Protein 3CB2 (pdb70)

B-factor: mean 25.44, std 9.06, range [2.0, 59.64]

Solvent-accessible surface area: 32955 Å² total; per-residue (Å²): 58,18,10,0,0,1,1,0,0,4,60,27,0,0,45,3,0,22,46,4,0,67,52,0,2,59,39,1,11,9,36,51,100,0,110,45,40,97,203,39,65,104,78,72,19,32,25,59,0,3,2,51,97,24,160,105,132,39,34,13,0,20,1,0,0,0,3,1,69,55,119,5,2,94,67,3,65,129,24,101,40,35,81,0,4,26,108,118,0,34,43,56,13,57,107,54,66,12,7,68,78,8,0,2,19,0,13,33,24,0,96,112,17,44,144,74,0,2,98,11,0,31,77,12,8,118,60,16,130,50,16,12,0,0,6,2,0,0,21,0,15,15,4,14,4,0,0,0,0,0,15,2,1,42,66,2,71,97,103,36,95,136,72,20,8,4,0,3,0,7,6,15,26,54,114,68,193,43,141,27,76,17,19,14,0,0,2,0,0,0,0,26,2,0,18,96,26,10,59,0,0,0,0,0,2,24,6,7,0,38,37,8,1,43,100,76,62,151,51,151,136,21,52,118,82,75,8,12,77,12,1,9,39,0,1,3,18,2,2,9,1,1,3,40,67,54,42,46,33,15,4,0,32,8,3,15,16,37,4,4,47,4,53,76,0,6,0,1,7,0,0,25,9,79,18,114,141,162,210,90,54,72,5,60,31,2,0,85,89,0,24,68,116,81,6,13,1,9,49,45,68,87,114,118,119,40,2,22,2,1,2,5,2,5,0,66,6,96,12,78,47,71,93,0,17,54,5,0,43,56,5,56,90,59,86,96,14,78,39,15,68,26,12,40,38,30,13,25,1,4,25,11,132,59,30,125,129,141,18,15,1,2,0,1,0,0,27,0,12,0,0,29,18,0,68,67,5,5,62,56,7,58,57,18,57,88,168,132,14,72,6,116,96,0,129,152,39,136,80,1,54,140,70,30,82,24,0,74,62,0,56,58,30,0,60,74,6,1,57,4,0,67,19,0,23,132,94,85,10,8,98,99,101,17,2,0,0,0,0,1,3,98,33,0,0,61,2,0,38,36,2,0,21,50,0,2,59,30,1,2,5,19,52,101,0,86,29,55,106,134,2,84,155,58,101,25,68,29,56,11,3,0,111,55,46,88,104,49,51,36,32,3,18,1,0,0,1,7,8,43,68,70,8,1,91,72,6,77,128,25,106,51,29,67,1,4,34,111,61,0,32,47,59,10,104,107,56,7,70,78,11,0,1,24,0,11,24,23,0,89,90,19,48,78,71,4,3,64,14,0,43,102,24,10,94,50,16,150,48,8,6,0,0,3,2,0,0,20,0,12,25,7,17,5,0,0,3,0,0,18,1,0,41,77,3,75,63,104,37,100,148,58,33,8,3,0,0,0,6,6,12,22,114,76,53,27,79,121,40,73,24,3,9,0,0,1,0,0,0,0,24,4,0,19,98,25,8,52,2,0,0,1,1,2,15,57,0,0,38,71,0,0,61,86,38,61,151,43,86,146,24,55,101,69,68,5,10,84,15,2,6,37,1,0,3,20,1,1,10,4,11,3,29,56,38,46,22,39,8,14,4,47,8,3,17,17,34,3,3,45,5,53,81,0,5,0,0,8,0,0,36,6,85,8,105,151,53,63,2,43,26,2,0,100,86,0,14,50,113,106,2,17,3,9,48,90,154,83,46,2,16,1,1,4,2,3,4,0,24,12,98,31,81,70,64,68,0,20,37,4,1,44,109,16,38,115,164,139,7,85,26,15,67,20,12,42,21,32,7,29,4,5,47,14,75,67,13,109,57,55,186,141,30,26,1,2,1,1,0,0,25,0,14,0,0,30,18,0,45,57,5,4,128,39,3,29,138,27,55,159,123,60,23,97,7,123,126,0,95,84,41,114,69,0,80,77,68,32,83,26,0,68,65,0,51,56,33,0,61,103,6,8,48,3,0,64,19,0,16,131,93,89,9,8,89,118

Secondary structure (DSSP, 8-state):
---EEEEEEHHHHHHHHHHHHHHHHHHTTB-TTSPBPTTPPTTSS-GGGTEEE-TTS-EEE-EEEEESSSHHHHHHHHSTTTTTS-GGGEEE--TT---TT-HHHHHHHHHHHHHHHHHHHHHHHHT-SS--EEEEEEESSSSIIIIIHHHHHHHHHHHSTTSEEEEEEEEP-TTS--S-TTHHHHHHHHHHHHHHS-SEEEEEEHHHHHHHHHHTS--SS--HHHHHHHHHHHHHHHTTTTSSSS-TT-SHHHHHHHH-SSTT--EEEEEEE-----SPPPHHHHHHHTTSGGGBSS---------EEEEEEEEESS--HHHHHHHHHHHHHTT-S-B-TTS---EEEEEEPPP----EEEEEEEEGGGHHHHHHHHHHHHHHHHTT-S-HHHHTSGGGSS--HHHHHHHHHHHHHHHHHHHTTSGGGS--/-EEEEEEEHHHHHHHHHHHHHHHHHHTTB-TTSBBPGGGSS-S---TTTEEESSSSBEEE-EEEEESSSHHHHHHHTSTTTTTS-GGGEEE-----TT-HHHHHHHHHHTHHHHHHHHHHHHHT-SSEEEEEEEEESSSSHHHHHHHHHHHHHHHHSTTSEEEEEEEEPPHHHHHHSTTHHHHHHHHHHHHHHS-SEEEEEEHHHHHHHHHHTS--SS--HHHHHHHHHHHHHHHTHHHHSTT-GGGSHHHHHHHH-SSTT--EEEEEEE------HHHHHHHHHSGGGBSS------EEEEEEEEES---GGGHHHHHHHHHH----B-TTS---EEEEEE---TT----EEEEEEEEGGGHHHHHHHHHHHHHHHTTTTT-HHHHTSGGGSS--HHHHHHHHHHHHHHHHHHHTTSGGGS--

Nearest PDB structures (foldseek):
  3cb2-assembly1_B  TM=1.002E+00  e=2.009E-91  unclassified
  9g3z-assembly1_d  TM=9.622E-01  e=2.573E-68  Sus scrofa
  5ov7-assembly1_B  TM=9.420E-01  e=1.314E-43  Bos taurus
  8riv-assembly1_D  TM=9.265E-01  e=3.020E-43  Bos taurus
  7dp8-assembly1_B  TM=9.419E-01  e=7.944E-42  Sus scrofa

Structure (mmCIF, N/CA/C/O backbone):
data_3CB2
#
_entry.id   3CB2
#
_cell.length_a   51.744
_cell.length_b   108.755
_cell.length_c   83.347
_cell.angle_alpha   90.00
_cell.angle_beta   96.33
_cell.angle_gamma   90.00
#
_symmetry.space_group_name_H-M   'P 1 21 1'
#
loop_
_entity.id
_entity.type
_entity.pdbx_description
1 polymer 'tubulin gamma-1 chain'
2 non-polymer "GUANOSINE-5'-DIPHOSPHATE"
3 water water
#
loop_
_atom_site.group_PDB
_atom_site.id
_atom_site.type_symbol
_atom_site.label_atom_id
_atom_site.label_alt_id
_atom_site.label_comp_id
_atom_site.label_asym_id
_atom_site.label_entity_id
_atom_site.label_seq_id
_atom_site.pdbx_PDB_ins_code
_atom_site.Cartn_x
_atom_site.Cartn_y
_atom_site.Cartn_z
_atom_site.occupancy
_atom_site.B_iso_or_equiv
_atom_site.auth_seq_id
_atom_site.auth_comp_id
_atom_site.auth_asym_id
_atom_site.auth_atom_id
_atom_site.pdbx_PDB_model_num
ATOM 1 N N . PRO A 1 2 ? 8.934 37.854 -10.661 1.00 22.01 2 PRO A N 1
ATOM 2 C CA . PRO A 1 2 ? 8.663 36.982 -9.513 1.00 22.00 2 PRO A CA 1
ATOM 3 C C . PRO A 1 2 ? 9.226 35.578 -9.703 1.00 21.84 2 PRO A C 1
ATOM 4 O O . PRO A 1 2 ? 9.131 35.007 -10.800 1.00 22.47 2 PRO A O 1
ATOM 6 N N . ARG A 1 3 ? 9.829 35.050 -8.642 1.00 21.21 3 ARG A N 1
ATOM 7 C CA . ARG A 1 3 ? 10.314 33.672 -8.592 1.00 20.79 3 ARG A CA 1
ATOM 8 C C . ARG A 1 3 ? 10.423 33.260 -7.125 1.00 20.59 3 ARG A C 1
ATOM 9 O O . ARG A 1 3 ? 11.524 33.082 -6.583 1.00 20.58 3 ARG A O 1
ATOM 17 N N . GLU A 1 4 ? 9.258 33.134 -6.489 1.00 19.72 4 GLU A N 1
ATOM 18 C CA . GLU A 1 4 ? 9.152 32.881 -5.052 1.00 19.14 4 GLU A CA 1
ATOM 19 C C . GLU A 1 4 ? 9.670 31.505 -4.675 1.00 18.42 4 GLU A C 1
ATOM 20 O O . GLU A 1 4 ? 9.567 30.558 -5.445 1.00 17.91 4 GLU A O 1
ATOM 26 N N . ILE A 1 5 ? 10.229 31.424 -3.476 1.00 17.75 5 ILE A N 1
ATOM 27 C CA . ILE A 1 5 ? 10.618 30.169 -2.875 1.00 17.28 5 ILE A CA 1
ATOM 28 C C . ILE A 1 5 ? 9.906 30.109 -1.534 1.00 16.89 5 ILE A C 1
ATOM 29 O O . ILE A 1 5 ? 9.894 31.090 -0.789 1.00 16.83 5 ILE A O 1
ATOM 34 N N . ILE A 1 6 ? 9.291 28.965 -1.251 1.00 16.21 6 ILE A N 1
ATOM 35 C CA . ILE A 1 6 ? 8.633 28.726 0.026 1.00 15.74 6 ILE A CA 1
ATOM 36 C C . ILE A 1 6 ? 9.463 27.743 0.848 1.00 15.80 6 ILE A C 1
ATOM 37 O O . ILE A 1 6 ? 9.830 26.668 0.362 1.00 15.00 6 ILE A O 1
ATOM 42 N N . THR A 1 7 ? 9.750 28.122 2.093 1.00 15.97 7 THR A N 1
ATOM 43 C CA . THR A 1 7 ? 10.549 27.294 2.997 1.00 16.27 7 THR A CA 1
ATOM 44 C C . THR A 1 7 ? 9.673 26.579 4.037 1.00 16.24 7 THR A C 1
ATOM 45 O O . THR A 1 7 ? 8.827 27.185 4.670 1.00 16.62 7 THR A O 1
ATOM 49 N N . LEU A 1 8 ? 9.877 25.280 4.187 1.00 16.41 8 LEU A N 1
ATOM 50 C CA . LEU A 1 8 ? 9.111 24.476 5.120 1.00 16.90 8 LEU A CA 1
ATOM 51 C C . LEU A 1 8 ? 10.078 23.965 6.176 1.00 16.67 8 LEU A C 1
ATOM 52 O O . LEU A 1 8 ? 11.084 23.350 5.845 1.00 16.91 8 LEU A O 1
ATOM 57 N N . GLN A 1 9 ? 9.774 24.247 7.438 1.00 16.48 9 GLN A N 1
ATOM 58 C CA . GLN A 1 9 ? 10.634 23.898 8.568 1.00 16.66 9 GLN A CA 1
ATOM 59 C C . GLN A 1 9 ? 9.929 22.864 9.417 1.00 16.63 9 GLN A C 1
ATOM 60 O O . GLN A 1 9 ? 8.840 23.134 9.919 1.00 16.84 9 GLN A O 1
ATOM 66 N N . LEU A 1 10 ? 10.520 21.682 9.570 1.00 16.95 10 LEU A N 1
ATOM 67 C CA . LEU A 1 10 ? 9.854 20.607 10.316 1.00 17.31 10 LEU A CA 1
ATOM 68 C C . LEU A 1 10 ? 10.700 20.025 11.435 1.00 17.07 10 LEU A C 1
ATOM 69 O O . LEU A 1 10 ? 11.895 19.799 11.266 1.00 16.98 10 LEU A O 1
ATOM 74 N N . GLY A 1 11 ? 10.050 19.755 12.563 1.00 16.92 11 GLY A N 1
ATOM 75 C CA . GLY A 1 11 ? 10.689 19.131 13.713 1.00 16.80 11 GLY A CA 1
ATOM 76 C C . GLY A 1 11 ? 11.596 20.092 14.446 1.00 16.73 11 GLY A C 1
ATOM 77 O O . GLY A 1 11 ? 11.668 21.274 14.097 1.00 16.68 11 GLY A O 1
ATOM 78 N N . GLN A 1 12 ? 12.295 19.576 15.456 1.00 16.67 12 GLN A N 1
ATOM 79 C CA . GLN A 1 12 ? 13.240 20.376 16.236 1.00 17.15 12 GLN A CA 1
ATOM 80 C C . GLN A 1 12 ? 14.360 20.929 15.361 1.00 16.22 12 GLN A C 1
ATOM 81 O O . GLN A 1 12 ? 14.572 22.141 15.317 1.00 16.45 12 GLN A O 1
ATOM 87 N N . CYS A 1 13 ? 15.077 20.046 14.670 1.00 15.37 13 CYS A N 1
ATOM 88 C CA . CYS A 1 13 ? 16.216 20.488 13.879 1.00 14.85 13 CYS A CA 1
ATOM 89 C C . CYS A 1 13 ? 15.802 21.491 12.797 1.00 14.54 13 CYS A C 1
ATOM 90 O O . CYS A 1 13 ? 16.324 22.609 12.761 1.00 14.28 13 CYS A O 1
ATOM 93 N N . GLY A 1 14 ? 14.861 21.092 11.937 1.00 14.16 14 GLY A N 1
ATOM 94 C CA . GLY A 1 14 ? 14.370 21.948 10.852 1.00 13.94 14 GLY A CA 1
ATOM 95 C C . GLY A 1 14 ? 13.947 23.339 11.296 1.00 14.09 14 GLY A C 1
ATOM 96 O O . GLY A 1 14 ? 14.327 24.340 10.683 1.00 13.85 14 GLY A O 1
ATOM 97 N N . ASN A 1 15 ? 13.164 23.401 12.371 1.00 13.89 15 ASN A N 1
ATOM 98 C CA . ASN A 1 15 ? 12.770 24.669 12.948 1.00 13.84 15 ASN A CA 1
ATOM 99 C C . ASN A 1 15 ? 13.936 25.440 13.578 1.00 14.27 15 ASN A C 1
ATOM 100 O O . ASN A 1 15 ? 14.008 26.665 13.445 1.00 14.44 15 ASN A O 1
ATOM 105 N N . GLN A 1 16 ? 14.852 24.738 14.245 1.00 14.29 16 GLN A N 1
ATOM 106 C CA . GLN A 1 16 ? 16.014 25.415 14.823 1.00 14.68 16 GLN A CA 1
ATOM 107 C C . GLN A 1 16 ? 16.948 26.008 13.765 1.00 14.27 16 GLN A C 1
ATOM 108 O O . GLN A 1 16 ? 17.334 27.181 13.867 1.00 14.51 16 GLN A O 1
ATOM 114 N N . ILE A 1 17 ? 17.283 25.226 12.738 1.00 13.71 17 ILE A N 1
ATOM 115 C CA . ILE A 1 17 ? 18.134 25.734 11.651 1.00 13.30 17 ILE A CA 1
ATOM 116 C C . ILE A 1 17 ? 17.383 26.741 10.764 1.00 13.26 17 ILE A C 1
ATOM 117 O O . ILE A 1 17 ? 17.946 27.760 10.358 1.00 13.44 17 ILE A O 1
ATOM 122 N N . GLY A 1 18 ? 16.109 26.463 10.502 1.00 13.17 18 GLY A N 1
ATOM 123 C CA . GLY A 1 18 ? 15.227 27.410 9.823 1.00 13.18 18 GLY A CA 1
ATOM 124 C C . GLY A 1 18 ? 15.191 28.773 10.494 1.00 13.07 18 GLY A C 1
ATOM 125 O O . GLY A 1 18 ? 15.320 29.786 9.831 1.00 13.29 18 GLY A O 1
ATOM 126 N N . PHE A 1 19 ? 15.015 28.798 11.812 1.00 13.40 19 PHE A N 1
ATOM 127 C CA . PHE A 1 19 ? 14.954 30.049 12.559 1.00 13.82 19 PHE A CA 1
ATOM 128 C C . PHE A 1 19 ? 16.254 30.865 12.423 1.00 13.71 19 PHE A C 1
ATOM 129 O O . PHE A 1 19 ? 16.215 32.082 12.220 1.00 12.88 19 PHE A O 1
ATOM 137 N N . GLU A 1 20 ? 17.393 30.176 12.511 1.00 13.78 20 GLU A N 1
ATOM 138 C CA . GLU A 1 20 ? 18.705 30.797 12.389 1.00 14.21 20 GLU A CA 1
ATOM 139 C C . GLU A 1 20 ? 18.923 31.367 10.993 1.00 14.06 20 GLU A C 1
ATOM 140 O O . GLU A 1 20 ? 19.530 32.428 10.830 1.00 13.95 20 GLU A O 1
ATOM 146 N N . PHE A 1 21 ? 18.422 30.642 9.996 1.00 14.29 21 PHE A N 1
ATOM 147 C CA . PHE A 1 21 ? 18.482 31.047 8.599 1.00 14.23 21 PHE A CA 1
ATOM 148 C C . PHE A 1 21 ? 17.754 32.377 8.379 1.00 14.53 21 PHE A C 1
ATOM 149 O O . PHE A 1 21 ? 18.288 33.280 7.724 1.00 14.74 21 PHE A O 1
ATOM 157 N N . TRP A 1 22 ? 16.554 32.505 8.943 1.00 14.29 22 TRP A N 1
ATOM 158 C CA . TRP A 1 22 ? 15.777 33.743 8.792 1.00 14.45 22 TRP A CA 1
ATOM 159 C C . TRP A 1 22 ? 16.360 34.927 9.555 1.00 15.10 22 TRP A C 1
ATOM 160 O O . TRP A 1 22 ? 16.300 36.050 9.066 1.00 15.21 22 TRP A O 1
ATOM 171 N N . LYS A 1 23 ? 16.913 34.676 10.742 1.00 16.19 23 LYS A N 1
ATOM 172 C CA . LYS A 1 23 ? 17.654 35.696 11.499 1.00 17.69 23 LYS A CA 1
ATOM 173 C C . LYS A 1 23 ? 18.771 36.309 10.664 1.00 18.07 23 LYS A C 1
ATOM 174 O O . LYS A 1 23 ? 18.967 37.525 10.654 1.00 18.04 23 LYS A O 1
ATOM 180 N N . GLN A 1 24 ? 19.507 35.433 9.982 1.00 18.70 24 GLN A N 1
ATOM 181 C CA . GLN A 1 24 ? 20.616 35.807 9.115 1.00 19.22 24 GLN A CA 1
ATOM 182 C C . GLN A 1 24 ? 20.156 36.578 7.879 1.00 18.89 24 GLN A C 1
ATOM 183 O O . GLN A 1 24 ? 20.759 37.587 7.516 1.00 19.17 24 GLN A O 1
ATOM 189 N N . LEU A 1 25 ? 19.104 36.093 7.224 1.00 18.54 25 LEU A N 1
ATOM 190 C CA . LEU A 1 25 ? 18.527 36.805 6.089 1.00 18.41 25 LEU A CA 1
ATOM 191 C C . LEU A 1 25 ? 18.012 38.193 6.467 1.00 18.44 25 LEU A C 1
ATOM 192 O O . LEU A 1 25 ? 18.235 39.149 5.727 1.00 18.23 25 LEU A O 1
ATOM 197 N N . CYS A 1 26 ? 17.320 38.297 7.603 1.00 18.38 26 CYS A N 1
ATOM 198 C CA . CYS A 1 26 ? 16.868 39.600 8.108 1.00 19.06 26 CYS A CA 1
ATOM 199 C C . CYS A 1 26 ? 18.026 40.571 8.309 1.00 19.14 26 CYS A C 1
ATOM 200 O O . CYS A 1 26 ? 17.937 41.717 7.901 1.00 19.17 26 CYS A O 1
ATOM 203 N N . ALA A 1 27 ? 19.110 40.098 8.923 1.00 19.51 27 ALA A N 1
ATOM 204 C CA . ALA A 1 27 ? 20.300 40.918 9.165 1.00 20.19 27 ALA A CA 1
ATOM 205 C C . ALA A 1 27 ? 20.931 41.426 7.866 1.00 20.79 27 ALA A C 1
ATOM 206 O O . ALA A 1 27 ? 21.255 42.604 7.755 1.00 21.24 27 ALA A O 1
ATOM 208 N N . GLU A 1 28 ? 21.078 40.537 6.886 1.00 21.39 28 GLU A N 1
ATOM 209 C CA . GLU A 1 28 ? 21.693 40.869 5.597 1.00 21.81 28 GLU A CA 1
ATOM 210 C C . GLU A 1 28 ? 20.856 41.812 4.741 1.00 21.82 28 GLU A C 1
ATOM 211 O O . GLU A 1 28 ? 21.393 42.642 4.001 1.00 22.02 28 GLU A O 1
ATOM 217 N N . HIS A 1 29 ? 19.542 41.675 4.838 1.00 21.78 29 HIS A N 1
ATOM 218 C CA . HIS A 1 29 ? 18.637 42.478 4.024 1.00 21.62 29 HIS A CA 1
ATOM 219 C C . HIS A 1 29 ? 18.132 43.731 4.753 1.00 21.51 29 HIS A C 1
ATOM 220 O O . HIS A 1 29 ? 17.280 44.445 4.238 1.00 21.37 29 HIS A O 1
ATOM 227 N N . GLY A 1 30 ? 18.671 43.985 5.945 1.00 21.60 30 GLY A N 1
ATOM 228 C CA . GLY A 1 30 ? 18.318 45.162 6.747 1.00 22.07 30 GLY A CA 1
ATOM 229 C C . GLY A 1 30 ? 16.886 45.139 7.249 1.00 22.31 30 GLY A C 1
ATOM 230 O O . GLY A 1 30 ? 16.200 46.161 7.248 1.00 22.25 30 GLY A O 1
ATOM 231 N N . ILE A 1 31 ? 16.431 43.966 7.669 1.00 22.36 31 ILE A N 1
ATOM 232 C CA . ILE A 1 31 ? 15.072 43.811 8.171 1.00 22.80 31 ILE A CA 1
ATOM 233 C C . ILE A 1 31 ? 15.120 43.574 9.674 1.00 23.13 31 ILE A C 1
ATOM 234 O O . ILE A 1 31 ? 15.881 42.739 10.151 1.00 23.23 31 ILE A O 1
ATOM 239 N N . SER A 1 32 ? 14.325 44.333 10.423 1.00 23.79 32 SER A N 1
ATOM 240 C CA . SER A 1 32 ? 14.289 44.196 11.880 1.00 24.51 32 SER A CA 1
ATOM 241 C C . SER A 1 32 ? 13.679 42.844 12.297 1.00 25.09 32 SER A C 1
ATOM 242 O O . SER A 1 32 ? 13.038 42.178 11.475 1.00 24.61 32 SER A O 1
ATOM 245 N N . PRO A 1 33 ? 13.881 42.435 13.570 1.00 25.84 33 PRO A N 1
ATOM 246 C CA . PRO A 1 33 ? 13.217 41.250 14.133 1.00 26.50 33 PRO A CA 1
ATOM 247 C C . PRO A 1 33 ? 11.690 41.296 14.024 1.00 27.30 33 PRO A C 1
ATOM 248 O O . PRO A 1 33 ? 11.025 40.253 14.150 1.00 27.13 33 PRO A O 1
ATOM 252 N N . GLU A 1 34 ? 11.153 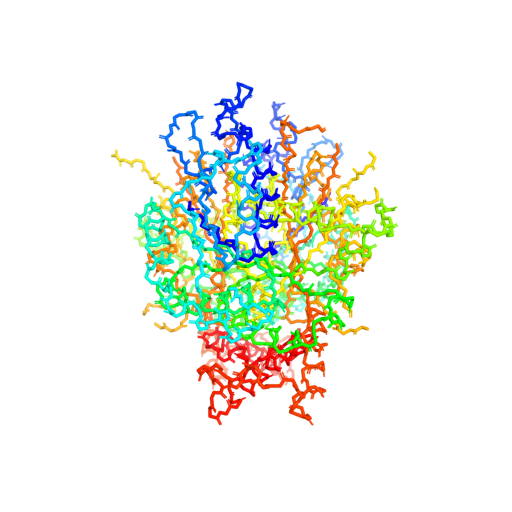42.498 13.810 1.00 27.92 34 GLU A N 1
ATOM 253 C CA . GLU A 1 34 ? 9.716 42.712 13.656 1.00 29.10 34 GLU A CA 1
ATOM 254 C C . GLU A 1 34 ? 9.339 42.943 12.196 1.00 28.61 34 GLU A C 1
ATOM 255 O O . GLU A 1 34 ? 8.192 43.250 11.890 1.00 28.72 34 GLU A O 1
ATOM 261 N N . ALA A 1 35 ? 10.322 42.809 11.308 1.00 28.58 35 ALA A N 1
ATOM 262 C CA . ALA A 1 35 ? 10.123 42.862 9.853 1.00 28.08 35 ALA A CA 1
ATOM 263 C C . ALA A 1 35 ? 10.036 44.259 9.217 1.00 27.80 35 ALA A C 1
ATOM 264 O O . ALA A 1 35 ? 9.474 44.425 8.130 1.00 27.43 35 ALA A O 1
ATOM 266 N N . ILE A 1 36 ? 10.608 45.254 9.882 1.00 27.45 36 ILE A N 1
ATOM 267 C CA . ILE A 1 36 ? 10.643 46.608 9.343 1.00 27.63 36 ILE A CA 1
ATOM 268 C C . ILE A 1 36 ? 11.984 46.862 8.666 1.00 27.42 36 ILE A C 1
ATOM 269 O O . ILE A 1 36 ? 13.039 46.689 9.269 1.00 27.18 36 ILE A O 1
ATOM 274 N N . VAL A 1 37 ? 11.924 47.239 7.394 1.00 27.79 37 VAL A N 1
ATOM 275 C CA . VAL A 1 37 ? 13.121 47.520 6.611 1.00 28.58 37 VAL A CA 1
ATOM 276 C C . VAL A 1 37 ? 13.775 48.829 7.079 1.00 29.20 37 VAL A C 1
ATOM 277 O O . VAL A 1 37 ? 13.081 49.768 7.487 1.00 28.75 37 VAL A O 1
ATOM 281 N N . GLU A 1 38 ? 15.109 48.852 7.051 1.00 30.07 38 GLU A N 1
ATOM 282 C CA . GLU A 1 38 ? 15.902 50.035 7.382 1.00 31.04 38 GLU A CA 1
ATOM 283 C C . GLU A 1 38 ? 15.391 51.250 6.609 1.00 31.71 38 GLU A C 1
ATOM 284 O O . GLU A 1 38 ? 15.027 51.137 5.437 1.00 31.99 38 GLU A O 1
ATOM 286 N N . GLU A 1 39 ? 15.360 52.403 7.274 1.00 32.57 39 GLU A N 1
ATOM 287 C CA . GLU A 1 39 ? 14.760 53.622 6.719 1.00 33.30 39 GLU A CA 1
ATOM 288 C C . GLU A 1 39 ? 15.345 54.089 5.381 1.00 33.81 39 GLU A C 1
ATOM 289 O O . GLU A 1 39 ? 14.611 54.620 4.536 1.00 34.20 39 GLU A O 1
ATOM 291 N N . PHE A 1 40 ? 16.649 53.900 5.182 1.00 34.00 40 PHE A N 1
ATOM 292 C CA . PHE A 1 40 ? 17.309 54.492 4.015 1.00 34.49 40 PHE A CA 1
ATOM 293 C C . PHE A 1 40 ? 17.710 53.485 2.935 1.00 35.47 40 PHE A C 1
ATOM 294 O O . PHE A 1 40 ? 18.563 53.780 2.089 1.00 35.60 40 PHE A O 1
ATOM 302 N N . ALA A 1 41 ? 17.062 52.316 2.962 1.00 36.35 41 ALA A N 1
ATOM 303 C CA . ALA A 1 41 ? 17.309 51.216 2.025 1.00 37.20 41 ALA A CA 1
ATOM 304 C C . ALA A 1 41 ? 17.187 51.634 0.562 1.00 37.89 41 ALA A C 1
ATOM 305 O O . ALA A 1 41 ? 16.214 52.280 0.168 1.00 37.93 41 ALA A O 1
ATOM 307 N N . THR A 1 42 ? 18.189 51.264 -0.231 1.00 38.79 42 THR A N 1
ATOM 308 C CA . THR A 1 42 ? 18.177 51.518 -1.671 1.00 39.67 42 THR A CA 1
ATOM 309 C C . THR A 1 42 ? 17.226 50.547 -2.371 1.00 40.15 42 THR A C 1
ATOM 310 O O . THR A 1 42 ? 17.178 49.360 -2.028 1.00 40.41 42 THR A O 1
ATOM 312 N N . GLU A 1 43 ? 16.460 51.058 -3.334 1.00 40.43 43 GLU A N 1
ATOM 313 C CA . GLU A 1 43 ? 15.517 50.231 -4.087 1.00 40.71 43 GLU A CA 1
ATOM 314 C C . GLU A 1 43 ? 16.259 49.391 -5.131 1.00 40.66 43 GLU A C 1
ATOM 315 O O . GLU A 1 43 ? 17.329 49.790 -5.604 1.00 41.07 43 GLU A O 1
ATOM 317 N N . GLY A 1 44 ? 15.700 48.226 -5.469 1.00 40.30 44 GLY A N 1
ATOM 318 C CA . GLY A 1 44 ? 16.293 47.324 -6.467 1.00 39.48 44 GLY A CA 1
ATOM 319 C C . GLY A 1 44 ? 17.773 47.035 -6.249 1.00 38.95 44 GLY A C 1
ATOM 320 O O . GLY A 1 44 ? 18.557 46.970 -7.206 1.00 39.07 44 GLY A O 1
ATOM 321 N N . THR A 1 45 ? 18.152 46.871 -4.983 1.00 37.95 45 THR A N 1
ATOM 322 C CA . THR A 1 45 ? 19.529 46.557 -4.613 1.00 36.87 45 THR A CA 1
ATOM 323 C C . THR A 1 45 ? 19.676 45.068 -4.252 1.00 35.83 45 THR A C 1
ATOM 324 O O . THR A 1 45 ? 20.787 44.518 -4.232 1.00 35.34 45 THR A O 1
ATOM 328 N N . ASP A 1 46 ? 18.537 44.430 -3.978 1.00 34.43 46 ASP A N 1
ATOM 329 C CA . ASP A 1 46 ? 18.478 43.001 -3.704 1.00 33.34 46 ASP A CA 1
ATOM 330 C C . ASP A 1 46 ? 17.163 42.410 -4.211 1.00 32.40 46 ASP A C 1
ATOM 331 O O . ASP A 1 46 ? 16.358 43.102 -4.846 1.00 32.15 46 ASP A O 1
ATOM 336 N N . ARG A 1 47 ? 16.959 41.126 -3.939 1.00 31.03 47 ARG A N 1
ATOM 337 C CA . ARG A 1 47 ? 15.732 40.454 -4.313 1.00 29.83 47 ARG A CA 1
ATOM 338 C C . ARG A 1 47 ? 15.096 39.785 -3.104 1.00 29.07 47 ARG A C 1
ATOM 339 O O . ARG A 1 47 ? 14.916 38.568 -3.078 1.00 28.66 47 ARG A O 1
ATOM 347 N N . LYS A 1 48 ? 14.775 40.611 -2.107 1.00 28.26 48 LYS A N 1
ATOM 348 C CA . LYS A 1 48 ? 13.985 40.233 -0.931 1.00 27.77 48 LYS A CA 1
ATOM 349 C C . LYS A 1 48 ? 12.720 39.454 -1.297 1.00 26.62 48 LYS A C 1
ATOM 350 O O . LYS A 1 48 ? 12.375 38.485 -0.619 1.00 26.70 48 LYS A O 1
ATOM 356 N N . ASP A 1 49 ? 12.044 39.893 -2.363 1.00 25.14 49 ASP A N 1
ATOM 357 C CA . ASP A 1 49 ? 10.761 39.327 -2.810 1.00 23.98 49 ASP A CA 1
ATOM 358 C C . ASP A 1 49 ? 10.750 37.799 -2.964 1.00 22.71 49 ASP A C 1
ATOM 359 O O . ASP A 1 49 ? 9.699 37.175 -2.862 1.00 22.47 49 ASP A O 1
ATOM 364 N N . VAL A 1 50 ? 11.922 37.212 -3.207 1.00 21.31 50 VAL A N 1
ATOM 365 C CA . VAL A 1 50 ? 12.056 35.760 -3.369 1.00 19.72 50 VAL A CA 1
ATOM 366 C C . VAL A 1 50 ? 11.744 34.983 -2.081 1.00 19.25 50 VAL A C 1
ATOM 367 O O . VAL A 1 50 ? 11.145 33.898 -2.129 1.00 18.66 50 VAL A O 1
ATOM 371 N N . PHE A 1 51 ? 12.149 35.542 -0.942 1.00 18.39 51 PHE A N 1
ATOM 372 C CA . PHE A 1 51 ? 12.004 34.873 0.348 1.00 18.43 51 PHE A CA 1
ATOM 373 C C . PHE A 1 51 ? 11.018 35.577 1.281 1.00 18.78 51 PHE A C 1
ATOM 374 O O . PHE A 1 51 ? 10.590 35.002 2.274 1.00 18.77 51 PHE A O 1
ATOM 382 N N . PHE A 1 52 ? 10.664 36.819 0.959 1.00 19.88 52 PHE A N 1
ATOM 383 C CA . PHE A 1 52 ? 9.798 37.642 1.821 1.00 20.85 52 PHE A CA 1
ATOM 384 C C . PHE A 1 52 ? 8.635 38.237 1.043 1.00 21.88 52 PHE A C 1
ATOM 385 O O . PHE A 1 52 ? 8.770 38.542 -0.130 1.00 22.11 52 PHE A O 1
ATOM 393 N N . TYR A 1 53 ? 7.499 38.423 1.705 1.00 23.79 53 TYR A N 1
ATOM 394 C CA . TYR A 1 53 ? 6.437 39.276 1.162 1.00 25.36 53 TYR A CA 1
ATOM 395 C C . TYR A 1 53 ? 6.039 40.365 2.147 1.00 26.69 53 TYR A C 1
ATOM 396 O O . TYR A 1 53 ? 6.338 40.275 3.335 1.00 26.31 53 TYR A O 1
ATOM 405 N N . GLN A 1 54 ? 5.378 41.405 1.646 1.00 28.95 54 GLN A N 1
ATOM 406 C CA . GLN A 1 54 ? 4.950 42.521 2.502 1.00 30.86 54 GLN A CA 1
ATOM 407 C C . GLN A 1 54 ? 3.529 42.359 3.045 1.00 31.98 54 GLN A C 1
ATOM 408 O O . GLN A 1 54 ? 2.604 42.027 2.297 1.00 32.45 54 GLN A O 1
ATOM 414 N N . ALA A 1 55 ? 3.361 42.588 4.347 1.00 33.07 55 ALA A N 1
ATOM 415 C CA . ALA A 1 55 ? 2.038 42.551 4.960 1.00 34.23 55 ALA A CA 1
ATOM 416 C C . ALA A 1 55 ? 1.251 43.800 4.577 1.00 35.24 55 ALA A C 1
ATOM 417 O O . ALA A 1 55 ? 1.813 44.738 3.989 1.00 35.57 55 ALA A O 1
ATOM 419 N N . ASP A 1 56 ? -0.044 43.801 4.905 1.00 36.27 56 ASP A N 1
ATOM 420 C CA . ASP A 1 56 ? -0.906 44.976 4.733 1.00 37.32 56 ASP A CA 1
ATOM 421 C C . ASP A 1 56 ? -0.243 46.248 5.271 1.00 37.44 56 ASP A C 1
ATOM 422 O O . ASP A 1 56 ? -0.238 47.282 4.598 1.00 37.79 56 ASP A O 1
ATOM 427 N N . ASP A 1 57 ? 0.351 46.145 6.462 1.00 37.54 57 ASP A N 1
ATOM 428 C CA . ASP A 1 57 ? 0.991 47.281 7.138 1.00 37.48 57 ASP A CA 1
ATOM 429 C C . ASP A 1 57 ? 2.453 47.553 6.729 1.00 37.18 57 ASP A C 1
ATOM 430 O O . ASP A 1 57 ? 3.148 48.317 7.403 1.00 37.32 57 ASP A O 1
ATOM 435 N N . GLU A 1 58 ? 2.909 46.919 5.644 1.00 36.61 58 GLU A N 1
ATOM 436 C CA . GLU A 1 58 ? 4.244 47.159 5.044 1.00 35.91 58 GLU A CA 1
ATOM 437 C C . GLU A 1 58 ? 5.428 46.387 5.662 1.00 34.71 58 GLU A C 1
ATOM 438 O O . GLU A 1 58 ? 6.565 46.514 5.193 1.00 34.60 58 GLU A O 1
ATOM 444 N N . HIS A 1 59 ? 5.179 45.595 6.701 1.00 33.27 59 HIS A N 1
ATOM 445 C CA . HIS A 1 59 ? 6.260 44.810 7.286 1.00 32.10 59 HIS A CA 1
ATOM 446 C C . HIS A 1 59 ? 6.522 43.532 6.470 1.00 30.75 59 HIS A C 1
ATOM 447 O O . HIS A 1 59 ? 5.586 42.915 5.958 1.00 31.07 59 HIS A O 1
ATOM 454 N N . TYR A 1 60 ? 7.795 43.177 6.307 1.00 28.91 60 TYR A N 1
ATOM 455 C CA . TYR A 1 60 ? 8.187 41.991 5.529 1.00 27.09 60 TYR A CA 1
ATOM 456 C C . TYR A 1 60 ? 7.966 40.691 6.298 1.00 25.65 60 TYR A C 1
ATOM 457 O O . TYR A 1 60 ? 8.166 40.623 7.508 1.00 25.53 60 TYR A O 1
ATOM 466 N N . ILE A 1 61 ? 7.546 39.660 5.580 1.00 24.06 61 ILE A N 1
ATOM 467 C CA . ILE A 1 61 ? 7.165 38.389 6.185 1.00 22.40 61 ILE A CA 1
ATOM 468 C C . ILE A 1 61 ? 7.874 37.254 5.454 1.00 21.18 61 ILE A C 1
ATOM 469 O O . ILE A 1 61 ? 7.795 37.176 4.230 1.00 20.97 61 ILE A O 1
ATOM 474 N N . PRO A 1 62 ? 8.554 36.367 6.202 1.00 20.13 62 PRO A N 1
ATOM 475 C CA . PRO A 1 62 ? 9.145 35.186 5.576 1.00 19.61 62 PRO A CA 1
ATOM 476 C C . PRO A 1 62 ? 8.078 34.317 4.915 1.00 18.96 62 PRO A C 1
ATOM 477 O O . PRO A 1 62 ? 7.033 34.039 5.527 1.00 18.75 62 PRO A O 1
ATOM 481 N N . ARG A 1 63 ? 8.345 33.912 3.672 1.00 18.16 63 ARG A N 1
ATOM 482 C CA . ARG A 1 63 ? 7.566 32.881 2.992 1.00 17.69 63 ARG A CA 1
ATOM 483 C C . ARG A 1 63 ? 7.962 31.547 3.604 1.00 17.31 63 ARG A C 1
ATOM 484 O O . ARG A 1 63 ? 8.661 30.747 2.978 1.00 17.47 63 ARG A O 1
ATOM 492 N N . ALA A 1 64 ? 7.522 31.322 4.839 1.00 16.75 64 ALA A N 1
ATOM 493 C CA . ALA A 1 64 ? 7.979 30.193 5.627 1.00 16.07 64 ALA A CA 1
ATOM 494 C C . ALA A 1 64 ? 6.828 29.520 6.352 1.00 16.06 64 ALA A C 1
ATOM 495 O O . ALA A 1 64 ? 5.969 30.185 6.935 1.00 15.51 64 ALA A O 1
ATOM 497 N N . VAL A 1 65 ? 6.833 28.191 6.315 1.00 15.97 65 VAL A N 1
ATOM 498 C CA . VAL A 1 65 ? 5.871 27.389 7.042 1.00 16.15 65 VAL A CA 1
ATOM 499 C C . VAL A 1 65 ? 6.602 26.630 8.145 1.00 16.60 65 VAL A C 1
ATOM 500 O O . VAL A 1 65 ? 7.591 25.953 7.886 1.00 16.62 65 VAL A O 1
ATOM 504 N N . LEU A 1 66 ? 6.127 26.775 9.379 1.00 17.30 66 LEU A N 1
ATOM 505 C CA . LEU A 1 66 ? 6.748 26.120 10.524 1.00 17.86 66 LEU A CA 1
ATOM 506 C C . LEU A 1 66 ? 5.815 25.028 11.022 1.00 18.19 66 LEU A C 1
ATOM 507 O O . LEU A 1 66 ? 4.680 25.306 11.398 1.00 18.54 66 LEU A O 1
ATOM 512 N N . LEU A 1 67 ? 6.304 23.790 11.003 1.00 18.61 67 LEU A N 1
ATOM 513 C CA . LEU A 1 67 ? 5.513 22.615 11.348 1.00 19.33 67 LEU A CA 1
ATOM 514 C C . LEU A 1 67 ? 6.242 21.809 12.402 1.00 20.00 67 LEU A C 1
ATOM 515 O O . LEU A 1 67 ? 7.442 21.576 12.284 1.00 19.92 67 LEU A O 1
ATOM 520 N N . ASP A 1 68 ? 5.517 21.388 13.434 1.00 20.72 68 ASP A N 1
ATOM 521 C CA . ASP A 1 68 ? 6.066 20.473 14.430 1.00 21.67 68 ASP A CA 1
ATOM 522 C C . ASP A 1 68 ? 4.955 19.687 15.110 1.00 22.27 68 ASP A C 1
ATOM 523 O O . ASP A 1 68 ? 3.798 20.121 15.142 1.00 22.20 68 ASP A O 1
ATOM 528 N N . LEU A 1 69 ? 5.322 18.523 15.640 1.00 23.11 69 LEU A N 1
ATOM 529 C CA . LEU A 1 69 ? 4.400 17.670 16.387 1.00 23.80 69 LEU A CA 1
ATOM 530 C C . LEU A 1 69 ? 4.595 17.796 17.905 1.00 24.84 69 LEU A C 1
ATOM 531 O O . LEU A 1 69 ? 4.010 17.042 18.668 1.00 24.75 69 LEU A O 1
ATOM 536 N N . GLU A 1 70 ? 5.419 18.760 18.319 1.00 26.35 70 GLU A N 1
ATOM 537 C CA . GLU A 1 70 ? 5.709 19.043 19.724 1.00 28.04 70 GLU A CA 1
ATOM 538 C C . GLU A 1 70 ? 6.050 20.536 19.901 1.00 27.85 70 GLU A C 1
ATOM 539 O O . GLU A 1 70 ? 6.657 21.146 19.013 1.00 27.89 70 GLU A O 1
ATOM 545 N N . PRO A 1 71 ? 5.672 21.125 21.055 1.00 27.97 71 PRO A N 1
ATOM 546 C CA . PRO A 1 71 ? 5.645 22.580 21.243 1.00 27.78 71 PRO A CA 1
ATOM 547 C C . PRO A 1 71 ? 6.967 23.323 21.493 1.00 27.51 71 PRO A C 1
ATOM 548 O O . PRO A 1 71 ? 7.041 24.514 21.197 1.00 27.40 71 PRO A O 1
ATOM 552 N N . ARG A 1 72 ? 7.985 22.652 22.029 1.00 27.44 72 ARG A N 1
ATOM 553 C CA . ARG A 1 72 ? 9.185 23.345 22.536 1.00 27.43 72 ARG A CA 1
ATOM 554 C C . ARG A 1 72 ? 9.782 24.405 21.610 1.00 27.00 72 ARG A C 1
ATOM 555 O O . ARG A 1 72 ? 9.845 25.590 21.970 1.00 27.02 72 ARG A O 1
ATOM 563 N N . VAL A 1 73 ? 10.231 23.984 20.429 1.00 26.43 73 VAL A N 1
ATOM 564 C CA . VAL A 1 73 ? 10.973 24.879 19.540 1.00 25.86 73 VAL A CA 1
ATOM 565 C C . VAL A 1 73 ? 10.102 26.025 19.032 1.00 25.40 73 VAL A C 1
ATOM 566 O O . VAL A 1 73 ? 10.512 27.181 19.058 1.00 24.95 73 VAL A O 1
ATOM 570 N N . ILE A 1 74 ? 8.897 25.693 18.581 1.00 25.53 74 ILE A N 1
ATOM 571 C CA . ILE A 1 74 ? 7.969 26.704 18.088 1.00 26.00 74 ILE A CA 1
ATOM 572 C C . ILE A 1 74 ? 7.601 27.727 19.180 1.00 25.92 74 ILE A C 1
ATOM 573 O O . ILE A 1 74 ? 7.499 28.917 18.892 1.00 25.81 74 ILE A O 1
ATOM 578 N N . HIS A 1 75 ? 7.460 27.278 20.427 1.00 26.35 75 HIS A N 1
ATOM 579 C CA . HIS A 1 75 ? 7.246 28.212 21.544 1.00 27.21 75 HIS A CA 1
ATOM 580 C C . HIS A 1 75 ? 8.442 29.137 21.817 1.00 27.26 75 HIS A C 1
ATOM 581 O O . HIS A 1 75 ? 8.242 30.305 22.141 1.00 27.27 75 HIS A O 1
ATOM 588 N N . SER A 1 76 ? 9.669 28.621 21.688 1.00 27.52 76 SER A N 1
ATOM 589 C CA . SER A 1 76 ? 10.882 29.456 21.789 1.00 27.96 76 SER A CA 1
ATOM 590 C C . SER A 1 76 ? 10.875 30.575 20.745 1.00 27.99 76 SER A C 1
ATOM 591 O O . SER A 1 76 ? 11.160 31.731 21.062 1.00 28.03 76 SER A O 1
ATOM 594 N N . ILE A 1 77 ? 10.544 30.226 19.502 1.00 27.97 77 ILE A N 1
ATOM 595 C CA . ILE A 1 77 ? 10.490 31.207 18.418 1.00 27.80 77 ILE A CA 1
ATOM 596 C C . ILE A 1 77 ? 9.463 32.311 18.712 1.00 28.27 77 ILE A C 1
ATOM 597 O O . ILE A 1 77 ? 9.714 33.489 18.448 1.00 28.50 77 ILE A O 1
ATOM 602 N N . LEU A 1 78 ? 8.325 31.933 19.283 1.00 28.42 78 LEU A N 1
ATOM 603 C CA . LEU A 1 78 ? 7.263 32.901 19.570 1.00 28.84 78 LEU A CA 1
ATOM 604 C C . LEU A 1 78 ? 7.460 33.698 20.868 1.00 29.04 78 LEU A C 1
ATOM 605 O O . LEU A 1 78 ? 6.708 34.637 21.139 1.00 28.79 78 LEU A O 1
ATOM 610 N N . ASN A 1 79 ? 8.476 33.333 21.649 1.00 29.12 79 ASN A N 1
ATOM 611 C CA . ASN A 1 79 ? 8.856 34.110 22.824 1.00 29.55 79 ASN A CA 1
ATOM 612 C C . ASN A 1 79 ? 10.123 34.933 22.588 1.00 29.23 79 ASN A C 1
ATOM 613 O O . ASN A 1 79 ? 10.577 35.654 23.477 1.00 29.62 79 ASN A O 1
ATOM 618 N N . SER A 1 80 ? 10.672 34.822 21.382 1.00 28.56 80 SER A N 1
ATOM 619 C CA . SER A 1 80 ? 11.896 35.507 20.993 1.00 27.93 80 SER A CA 1
ATOM 620 C C . SER A 1 80 ? 11.577 36.922 20.506 1.00 27.74 80 SER A C 1
ATOM 621 O O . SER A 1 80 ? 10.405 37.262 20.352 1.00 27.95 80 SER A O 1
ATOM 624 N N . PRO A 1 81 ? 12.612 37.763 20.276 1.00 27.39 81 PRO A N 1
ATOM 625 C CA . PRO A 1 81 ? 12.385 39.071 19.642 1.00 27.16 81 PRO A CA 1
ATOM 626 C C . PRO A 1 81 ? 11.828 38.981 18.210 1.00 27.25 81 PRO A C 1
ATOM 627 O O . PRO A 1 81 ? 11.343 39.985 17.671 1.00 27.16 81 PRO A O 1
ATOM 631 N N . TYR A 1 82 ? 11.903 37.789 17.612 1.00 26.97 82 TYR A N 1
ATOM 632 C CA . TYR A 1 82 ? 11.428 37.541 16.249 1.00 26.74 82 TYR A CA 1
ATOM 633 C C . TYR A 1 82 ? 9.999 36.998 16.209 1.00 26.92 82 TYR A C 1
ATOM 634 O O . TYR A 1 82 ? 9.539 36.525 15.168 1.00 26.89 82 TYR A O 1
ATOM 643 N N . ALA A 1 83 ? 9.302 37.092 17.340 1.00 27.06 83 ALA A N 1
ATOM 644 C CA . ALA A 1 83 ? 7.923 36.614 17.478 1.00 27.22 83 ALA A CA 1
ATOM 645 C C . ALA A 1 83 ? 6.972 37.147 16.405 1.00 27.13 83 ALA A C 1
ATOM 646 O O . ALA A 1 83 ? 6.123 36.410 15.904 1.00 27.51 83 ALA A O 1
ATOM 648 N N . LYS A 1 84 ? 7.120 38.422 16.054 1.00 26.92 84 LYS A N 1
ATOM 649 C CA . LYS A 1 84 ? 6.212 39.081 15.105 1.00 26.53 84 LYS A CA 1
ATOM 650 C C . LYS A 1 84 ? 6.648 38.958 13.640 1.00 25.95 84 LYS A C 1
ATOM 651 O O . LYS A 1 84 ? 5.975 39.480 12.744 1.00 26.20 84 LYS A O 1
ATOM 654 N N . LEU A 1 85 ? 7.771 38.284 13.402 1.00 25.15 85 LEU A N 1
ATOM 655 C CA . LEU A 1 85 ? 8.328 38.157 12.055 1.00 24.25 85 LEU A CA 1
ATOM 656 C C . LEU A 1 85 ? 7.484 37.216 11.196 1.00 23.95 85 LEU A C 1
ATOM 657 O O . LEU A 1 85 ? 7.041 37.588 10.103 1.00 23.68 85 LEU A O 1
ATOM 662 N N . TYR A 1 86 ? 7.252 36.009 11.708 1.00 23.32 86 TYR A N 1
ATOM 663 C CA . TYR A 1 86 ? 6.496 34.999 10.986 1.00 23.27 86 TYR A CA 1
ATOM 664 C C . TYR A 1 86 ? 5.006 35.315 10.899 1.00 22.73 86 TYR A C 1
ATOM 665 O O . TYR A 1 86 ? 4.437 35.932 11.798 1.00 22.51 86 TYR A O 1
ATOM 674 N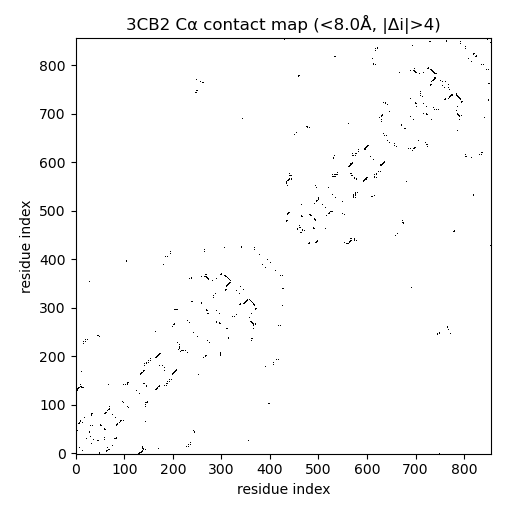 N . ASN A 1 87 ? 4.398 34.889 9.795 1.00 21.98 87 ASN A N 1
ATOM 675 C CA . ASN A 1 87 ? 2.955 34.898 9.631 1.00 21.47 87 ASN A CA 1
ATOM 676 C C . ASN A 1 87 ? 2.371 33.884 10.619 1.00 21.43 87 ASN A C 1
ATOM 677 O O . ASN A 1 87 ? 2.674 32.697 10.524 1.00 21.01 87 ASN A O 1
ATOM 682 N N . PRO A 1 88 ? 1.543 34.353 11.582 1.00 21.69 88 PRO A N 1
ATOM 683 C CA . PRO A 1 88 ? 0.978 33.458 12.609 1.00 21.85 88 PRO A CA 1
ATOM 684 C C . PRO A 1 88 ? 0.162 32.315 12.004 1.00 22.14 88 PRO A C 1
ATOM 685 O O . PRO A 1 88 ? 0.038 31.251 12.613 1.00 21.80 88 PRO A O 1
ATOM 689 N N . GLU A 1 89 ? -0.380 32.535 10.809 1.00 22.80 89 GLU A N 1
ATOM 690 C CA . GLU A 1 89 ? -1.170 31.514 10.137 1.00 24.00 89 GLU A CA 1
ATOM 691 C C . GLU A 1 89 ? -0.308 30.394 9.537 1.00 23.25 89 GLU A C 1
ATOM 692 O O . GLU A 1 89 ? -0.829 29.335 9.198 1.00 23.27 89 GLU A O 1
ATOM 698 N N . ASN A 1 90 ? 1.002 30.636 9.434 1.00 22.84 90 ASN A N 1
ATOM 699 C CA . ASN A 1 90 ? 1.958 29.676 8.868 1.00 22.58 90 ASN A CA 1
ATOM 700 C C . ASN A 1 90 ? 2.586 28.760 9.903 1.00 22.84 90 ASN A C 1
ATOM 701 O O . ASN A 1 90 ? 3.409 27.901 9.575 1.00 22.50 90 ASN A O 1
ATOM 706 N N . ILE A 1 91 ? 2.200 28.961 11.156 1.00 23.31 91 ILE A N 1
ATOM 707 C CA . ILE A 1 91 ? 2.684 28.146 12.254 1.00 23.57 91 ILE A CA 1
ATOM 708 C C . ILE A 1 91 ? 1.646 27.081 12.552 1.00 24.04 91 ILE A C 1
ATOM 709 O O . ILE A 1 91 ? 0.509 27.393 12.911 1.00 24.15 91 ILE A O 1
ATOM 714 N N . TYR A 1 92 ? 2.039 25.824 12.387 1.00 24.55 92 TYR A N 1
ATOM 715 C CA . TYR A 1 92 ? 1.176 24.707 12.729 1.00 25.26 92 TYR A CA 1
ATOM 716 C C . TYR A 1 92 ? 1.851 23.756 13.708 1.00 25.99 92 TYR A C 1
ATOM 717 O O . TYR A 1 92 ? 2.905 23.190 13.427 1.00 25.69 92 TYR A O 1
ATOM 726 N N . LEU A 1 93 ? 1.207 23.575 14.850 1.00 27.29 93 LEU A N 1
ATOM 727 C CA . LEU A 1 93 ? 1.660 22.644 15.857 1.00 28.83 93 LEU A CA 1
ATOM 728 C C . LEU A 1 93 ? 0.555 21.633 16.183 1.00 29.83 93 LEU A C 1
ATOM 729 O O . LEU A 1 93 ? -0.514 21.999 16.681 1.00 30.44 93 LEU A O 1
ATOM 734 N N . SER A 1 94 ? 0.816 20.365 15.878 1.00 30.97 94 SER A N 1
ATOM 735 C CA . SER A 1 94 ? -0.107 19.285 16.193 1.00 31.94 94 SER A CA 1
ATOM 736 C C . SER A 1 94 ? 0.443 18.467 17.350 1.00 32.81 94 SER A C 1
ATOM 737 O O . SER A 1 94 ? 1.378 17.688 17.174 1.00 32.79 94 SER A O 1
ATOM 740 N N . GLU A 1 95 ? -0.145 18.649 18.531 1.00 33.94 95 GLU A N 1
ATOM 741 C CA . GLU A 1 95 ? 0.294 17.937 19.732 1.00 34.81 95 GLU A CA 1
ATOM 742 C C . GLU A 1 95 ? -0.631 16.778 20.106 1.00 35.34 95 GLU A C 1
ATOM 743 O O . GLU A 1 95 ? -0.488 16.199 21.179 1.00 35.78 95 GLU A O 1
ATOM 745 N N . HIS A 1 96 ? -1.560 16.433 19.213 1.00 35.91 96 HIS A N 1
ATOM 746 C CA . HIS A 1 96 ? -2.588 15.418 19.493 1.00 36.15 96 HIS A CA 1
ATOM 747 C C . HIS A 1 96 ? -2.026 14.002 19.678 1.00 36.18 96 HIS A C 1
ATOM 748 O O . HIS A 1 96 ? -2.522 13.235 20.518 1.00 36.40 96 HIS A O 1
ATOM 750 N N . GLY A 1 97 ? -0.997 13.662 18.899 1.00 35.76 97 GLY A N 1
ATOM 751 C CA . GLY A 1 97 ? -0.319 12.363 19.015 1.00 34.97 97 GLY A CA 1
ATOM 752 C C . GLY A 1 97 ? 0.810 12.343 20.038 1.00 34.38 97 GLY A C 1
ATOM 753 O O . GLY A 1 97 ? 1.438 11.302 20.263 1.00 34.68 97 GLY A O 1
ATOM 754 N N . GLY A 1 98 ? 1.074 13.491 20.656 1.00 33.53 98 GLY A N 1
ATOM 755 C CA . GLY A 1 98 ? 2.142 13.610 21.652 1.00 32.32 98 GLY A CA 1
ATOM 756 C C . GLY A 1 98 ? 3.547 13.527 21.071 1.00 31.29 98 GLY A C 1
ATOM 757 O O . GLY A 1 98 ? 4.439 12.917 21.665 1.00 31.28 98 GLY A O 1
ATOM 758 N N . GLY A 1 99 ? 3.751 14.148 19.912 1.00 30.03 99 GLY A N 1
ATOM 759 C CA . GLY A 1 99 ? 5.061 14.143 19.266 1.00 28.15 99 GLY A CA 1
ATOM 760 C C . GLY A 1 99 ? 5.273 12.892 18.440 1.00 26.91 99 GLY A C 1
ATOM 761 O O . GLY A 1 99 ? 4.434 11.994 18.436 1.00 26.72 99 GLY A O 1
ATOM 762 N N . ALA A 1 100 ? 6.403 12.836 17.741 1.00 25.65 100 ALA A N 1
ATOM 763 C CA . ALA A 1 100 ? 6.718 11.714 16.868 1.00 24.45 100 ALA A CA 1
ATOM 764 C C . ALA A 1 100 ? 7.609 10.671 17.552 1.00 23.65 100 ALA A C 1
ATOM 765 O O . ALA A 1 100 ? 7.963 9.661 16.951 1.00 23.45 100 ALA A O 1
ATOM 767 N N . GLY A 1 101 ? 7.956 10.917 18.814 1.00 22.93 101 GLY A N 1
ATOM 768 C CA . GLY A 1 101 ? 8.768 9.984 19.597 1.00 21.86 101 GLY A CA 1
ATOM 769 C C . GLY A 1 101 ? 10.048 9.559 18.891 1.00 21.05 101 GLY A C 1
ATOM 770 O O . GLY A 1 101 ? 10.431 8.395 18.954 1.00 20.52 101 GLY A O 1
ATOM 771 N N . ASN A 1 102 ? 10.701 10.509 18.219 1.00 20.53 102 ASN A N 1
ATOM 772 C CA . ASN A 1 102 ? 11.884 10.226 17.374 1.00 20.09 102 ASN A CA 1
ATOM 773 C C . ASN A 1 102 ? 11.729 8.995 16.485 1.00 19.19 102 ASN A C 1
ATOM 774 O O . ASN A 1 102 ? 12.686 8.245 16.280 1.00 19.27 102 ASN A O 1
ATOM 779 N N . ASN A 1 103 ? 10.517 8.797 15.968 1.00 18.34 103 ASN A N 1
ATOM 780 C CA . ASN A 1 103 ? 10.191 7.626 15.163 1.00 17.73 103 ASN A CA 1
ATOM 781 C C . ASN A 1 103 ? 9.542 8.027 13.843 1.00 17.25 103 ASN A C 1
ATOM 782 O O . ASN A 1 103 ? 8.551 8.748 13.831 1.00 16.74 103 ASN A O 1
ATOM 787 N N . TRP A 1 104 ? 10.120 7.546 12.741 1.00 17.04 104 TRP A N 1
ATOM 788 C CA . TRP A 1 104 ? 9.720 7.917 11.377 1.00 16.59 104 TRP A CA 1
ATOM 789 C C . TRP A 1 104 ? 8.269 7.566 11.074 1.00 16.81 104 TRP A C 1
ATOM 790 O O . TRP A 1 104 ? 7.538 8.367 10.481 1.00 16.50 104 TRP A O 1
ATOM 801 N N . ALA A 1 105 ? 7.870 6.358 11.468 1.00 17.17 105 ALA A N 1
ATOM 802 C CA . ALA A 1 105 ? 6.515 5.857 11.217 1.00 17.79 105 ALA A CA 1
ATOM 803 C C . ALA A 1 105 ? 5.452 6.715 11.889 1.00 18.08 105 ALA A C 1
ATOM 804 O O . ALA A 1 105 ? 4.444 7.048 11.275 1.00 18.23 105 ALA A O 1
ATOM 806 N N . SER A 1 106 ? 5.698 7.095 13.140 1.00 18.67 106 SER A N 1
ATOM 807 C CA . SER A 1 106 ? 4.788 7.962 13.881 1.00 19.04 106 SER A CA 1
ATOM 808 C C . SER A 1 106 ? 4.641 9.332 13.212 1.00 19.29 106 SER A C 1
ATOM 809 O O . SER A 1 106 ? 3.537 9.873 13.145 1.00 19.64 106 SER A O 1
ATOM 812 N N . GLY A 1 107 ? 5.747 9.884 12.714 1.00 19.08 107 GLY A N 1
ATOM 813 C CA . GLY A 1 107 ? 5.720 11.188 12.052 1.00 18.77 107 GLY A CA 1
ATOM 814 C C . GLY A 1 107 ? 4.993 11.166 10.717 1.00 18.67 107 GLY A C 1
ATOM 815 O O . GLY A 1 107 ? 4.239 12.089 10.402 1.00 18.36 107 GLY A O 1
ATOM 816 N N . PHE A 1 108 ? 5.243 10.118 9.931 1.00 18.57 108 PHE A N 1
ATOM 817 C CA . PHE A 1 108 ? 4.608 9.919 8.628 1.00 19.02 108 PHE A CA 1
ATOM 818 C C . PHE A 1 108 ? 3.097 9.745 8.801 1.00 19.64 108 PHE A C 1
ATOM 819 O O . PHE A 1 108 ? 2.310 10.426 8.149 1.00 19.35 108 PHE A O 1
ATOM 827 N N . SER A 1 109 ? 2.719 8.842 9.705 1.00 20.55 109 SER A N 1
ATOM 828 C CA . SER A 1 109 ? 1.327 8.540 10.028 1.00 21.56 109 SER A CA 1
ATOM 829 C C . SER A 1 109 ? 0.551 9.754 10.540 1.00 21.84 109 SER A C 1
ATOM 830 O O . SER A 1 109 ? -0.643 9.887 10.272 1.00 22.18 109 SER A O 1
ATOM 833 N N . GLN A 1 110 ? 1.222 10.627 11.284 1.00 22.10 110 GLN A N 1
ATOM 834 C CA . GLN A 1 110 ? 0.590 11.842 11.771 1.00 22.47 110 GLN A CA 1
ATOM 835 C C . GLN A 1 110 ? 0.384 12.829 10.630 1.00 22.98 110 GLN A C 1
ATOM 836 O O . GLN A 1 110 ? -0.614 13.557 10.604 1.00 23.01 110 GLN A O 1
ATOM 842 N N . GLY A 1 111 ? 1.309 12.821 9.673 1.00 23.48 111 GLY A N 1
ATOM 843 C CA . GLY A 1 111 ? 1.190 13.645 8.470 1.00 24.38 111 GLY A CA 1
ATOM 844 C C . GLY A 1 111 ? -0.113 13.406 7.736 1.00 25.12 111 GLY A C 1
ATOM 845 O O . GLY A 1 111 ? -0.807 14.350 7.359 1.00 25.23 111 GLY A O 1
ATOM 846 N N . GLU A 1 112 ? -0.447 12.133 7.557 1.00 26.01 112 GLU A N 1
ATOM 847 C CA . GLU A 1 112 ? -1.697 11.707 6.924 1.00 27.19 112 GLU A CA 1
ATOM 848 C C . GLU A 1 112 ? -2.941 12.274 7.624 1.00 26.93 112 GLU A C 1
ATOM 849 O O . GLU A 1 112 ? -3.911 12.653 6.962 1.00 27.49 112 GLU A O 1
ATOM 855 N N . LYS A 1 113 ? -2.890 12.344 8.957 1.00 26.51 113 LYS A N 1
ATOM 856 C CA . LYS A 1 113 ? -3.980 12.873 9.777 1.00 25.97 113 LYS A CA 1
ATOM 857 C C . LYS A 1 113 ? -4.125 14.391 9.675 1.00 25.40 113 LYS A C 1
ATOM 858 O O . LYS A 1 113 ? -5.238 14.912 9.736 1.00 25.92 113 LYS A O 1
ATOM 861 N N . ILE A 1 114 ? -3.005 15.098 9.540 1.00 24.31 114 ILE A N 1
ATOM 862 C CA . ILE A 1 114 ? -3.015 16.563 9.503 1.00 23.12 114 ILE A CA 1
ATOM 863 C C . ILE A 1 114 ? -2.890 17.131 8.086 1.00 22.25 114 ILE A C 1
ATOM 864 O O . ILE A 1 114 ? -2.699 18.332 7.912 1.00 21.53 114 ILE A O 1
ATOM 869 N N . HIS A 1 115 ? -3.023 16.257 7.089 1.00 21.80 115 HIS A N 1
ATOM 870 C CA . HIS A 1 115 ? -2.827 16.604 5.670 1.00 21.83 115 HIS A CA 1
ATOM 871 C C . HIS A 1 115 ? -3.510 17.903 5.204 1.00 22.05 115 HIS A C 1
ATOM 872 O O . HIS A 1 115 ? -2.871 18.739 4.561 1.00 21.96 115 HIS A O 1
ATOM 879 N N . GLU A 1 116 ? -4.800 18.056 5.521 1.00 22.06 116 GLU A N 1
ATOM 880 C CA . GLU A 1 116 ? -5.597 19.195 5.056 1.00 22.17 116 GLU A CA 1
ATOM 881 C C . GLU A 1 116 ? -5.193 20.510 5.703 1.00 21.52 116 GLU A C 1
ATOM 882 O O . GLU A 1 116 ? -5.184 21.548 5.031 1.00 21.52 116 GLU A O 1
ATOM 888 N N . ASP A 1 117 ? -4.923 20.468 7.010 1.00 20.65 117 ASP A N 1
ATOM 889 C CA . ASP A 1 117 ? -4.475 21.640 7.763 1.00 20.51 117 ASP A CA 1
ATOM 890 C C . ASP A 1 117 ? -3.154 22.183 7.230 1.00 20.02 117 ASP A C 1
ATOM 891 O O . ASP A 1 117 ? -3.017 23.388 7.021 1.00 19.68 117 ASP A O 1
ATOM 896 N N . ILE A 1 118 ? -2.188 21.290 7.010 1.00 19.29 118 ILE A N 1
ATOM 897 C CA . ILE A 1 118 ? -0.865 21.716 6.551 1.00 19.15 118 ILE A CA 1
ATOM 898 C C . ILE A 1 118 ? -0.898 22.176 5.098 1.00 18.54 118 ILE A C 1
ATOM 899 O O . ILE A 1 118 ? -0.271 23.174 4.743 1.00 18.26 118 ILE A O 1
ATOM 904 N N . PHE A 1 119 ? -1.673 21.485 4.268 1.00 18.34 119 PHE A N 1
ATOM 905 C CA . PHE A 1 119 ? -1.767 21.900 2.877 1.00 18.28 119 PHE A CA 1
ATOM 906 C C . PHE A 1 119 ? -2.645 23.125 2.633 1.00 18.36 119 PHE A C 1
ATOM 907 O O . PHE A 1 119 ? -2.461 23.819 1.639 1.00 18.32 119 PHE A O 1
ATOM 915 N N . ASP A 1 120 ? -3.552 23.424 3.563 1.00 18.61 120 ASP A N 1
ATOM 916 C CA . ASP A 1 120 ? -4.223 24.726 3.541 1.00 18.62 120 ASP A CA 1
ATOM 917 C C . ASP A 1 120 ? -3.195 25.842 3.683 1.00 18.15 120 ASP A C 1
ATOM 918 O O . ASP A 1 120 ? -3.274 26.840 2.979 1.00 18.23 120 ASP A O 1
ATOM 923 N N . ILE A 1 121 ? -2.225 25.663 4.583 1.00 18.01 121 ILE A N 1
ATOM 924 C CA . ILE A 1 121 ? -1.132 26.634 4.759 1.00 17.85 121 ILE A CA 1
ATOM 925 C C . ILE A 1 121 ? -0.221 26.702 3.522 1.00 17.97 121 ILE A C 1
ATOM 926 O O . ILE A 1 121 ? 0.035 27.783 2.984 1.00 18.26 121 ILE A O 1
ATOM 931 N N . ILE A 1 122 ? 0.240 25.545 3.061 1.00 18.21 122 ILE A N 1
ATOM 932 C CA . ILE A 1 122 ? 1.158 25.475 1.915 1.00 18.48 122 ILE A CA 1
ATOM 933 C C . ILE A 1 122 ? 0.516 25.973 0.617 1.00 18.55 122 ILE A C 1
ATOM 934 O O . ILE A 1 122 ? 1.090 26.826 -0.068 1.00 18.54 122 ILE A O 1
ATOM 939 N N . ASP A 1 123 ? -0.664 25.439 0.282 1.00 18.63 123 ASP A N 1
ATOM 940 C CA . ASP A 1 123 ? -1.411 25.884 -0.903 1.00 18.82 123 ASP A CA 1
ATOM 941 C C . ASP A 1 123 ? -1.651 27.399 -0.888 1.00 18.82 123 ASP A C 1
ATOM 942 O O . ASP A 1 123 ? -1.540 28.058 -1.923 1.00 18.68 123 ASP A O 1
ATOM 947 N N . ARG A 1 124 ? -1.975 27.945 0.284 1.00 18.95 124 ARG A N 1
ATOM 948 C CA . ARG A 1 124 ? -2.158 29.389 0.435 1.00 19.17 124 ARG A CA 1
ATOM 949 C C . ARG A 1 124 ? -0.905 30.167 0.025 1.00 19.34 124 ARG A C 1
ATOM 950 O O . ARG A 1 124 ? -0.988 31.110 -0.761 1.00 19.24 124 ARG A O 1
ATOM 958 N N . GLU A 1 125 ? 0.253 29.766 0.555 1.00 20.03 125 GLU A N 1
ATOM 959 C CA . GLU A 1 125 ? 1.526 30.406 0.196 1.00 20.65 125 GLU A CA 1
ATOM 960 C C . GLU A 1 125 ? 1.886 30.173 -1.272 1.00 20.98 125 GLU A C 1
ATOM 961 O O . GLU A 1 125 ? 2.374 31.085 -1.946 1.00 20.98 125 GLU A O 1
ATOM 967 N N . ALA A 1 126 ? 1.630 28.961 -1.762 1.00 21.47 126 ALA A N 1
ATOM 968 C CA . ALA A 1 126 ? 1.867 28.632 -3.171 1.00 22.58 126 ALA A CA 1
ATOM 969 C C . ALA A 1 126 ? 0.979 29.452 -4.099 1.00 23.21 126 ALA A C 1
ATOM 970 O O . ALA A 1 126 ? 1.469 30.072 -5.037 1.00 23.41 126 ALA A O 1
ATOM 972 N N . ASP A 1 127 ? -0.322 29.464 -3.815 1.00 24.11 127 ASP A N 1
ATOM 973 C CA . ASP A 1 127 ? -1.302 30.177 -4.626 1.00 24.78 127 ASP A CA 1
ATOM 974 C C . ASP A 1 127 ? -1.105 31.688 -4.571 1.00 25.21 127 ASP A C 1
ATOM 975 O O . ASP A 1 127 ? -1.445 32.397 -5.522 1.00 25.39 127 ASP A O 1
ATOM 980 N N . GLY A 1 128 ? -0.563 32.171 -3.454 1.00 25.50 128 GLY A N 1
ATOM 981 C CA . GLY A 1 128 ? -0.285 33.596 -3.269 1.00 26.13 128 GLY A CA 1
ATOM 982 C C . GLY A 1 128 ? 0.956 34.093 -3.993 1.00 26.89 128 GLY A C 1
ATOM 983 O O . GLY A 1 128 ? 1.178 35.306 -4.089 1.00 27.18 128 GLY A O 1
ATOM 984 N N . SER A 1 129 ? 1.764 33.161 -4.501 1.00 27.09 129 SER A N 1
ATOM 985 C CA . SER A 1 129 ? 2.972 33.489 -5.266 1.00 27.50 129 SER A CA 1
ATOM 986 C C . SER A 1 129 ? 2.617 33.822 -6.712 1.00 27.66 129 SER A C 1
ATOM 987 O O . SER A 1 129 ? 1.785 33.145 -7.319 1.00 28.09 129 SER A O 1
ATOM 990 N N . ASP A 1 130 ? 3.251 34.849 -7.270 1.00 27.64 130 ASP A N 1
ATOM 991 C CA . ASP A 1 130 ? 3.011 35.204 -8.672 1.00 27.76 130 ASP A CA 1
ATOM 992 C C . ASP A 1 130 ? 3.623 34.201 -9.638 1.00 27.07 130 ASP A C 1
ATOM 993 O O . ASP A 1 130 ? 3.018 33.884 -10.661 1.00 27.29 130 ASP A O 1
ATOM 998 N N . SER A 1 131 ? 4.813 33.706 -9.307 1.00 26.30 131 SER A N 1
ATOM 999 C CA . SER A 1 131 ? 5.505 32.716 -10.128 1.00 25.68 131 SER A CA 1
ATOM 1000 C C . SER A 1 131 ? 6.456 31.841 -9.286 1.00 24.97 131 SER A C 1
ATOM 1001 O O . SER A 1 131 ? 7.679 31.992 -9.334 1.00 25.21 131 SER A O 1
ATOM 1004 N N . LEU A 1 132 ? 5.869 30.926 -8.523 1.00 23.72 132 LEU A N 1
ATOM 1005 C CA . LEU A 1 132 ? 6.597 30.043 -7.614 1.00 22.26 132 LEU A CA 1
ATOM 1006 C C . LEU A 1 132 ? 7.657 29.185 -8.316 1.00 22.00 132 LEU A C 1
ATOM 1007 O O . LEU A 1 132 ? 7.345 28.446 -9.258 1.00 21.94 132 LEU A O 1
ATOM 1012 N N . GLU A 1 133 ? 8.907 29.292 -7.857 1.00 21.12 133 GLU A N 1
ATOM 1013 C CA . GLU A 1 133 ? 9.989 28.427 -8.337 1.00 20.38 133 GLU A CA 1
ATOM 1014 C C . GLU A 1 133 ? 9.893 27.055 -7.675 1.00 19.25 133 GLU A C 1
ATOM 1015 O O . GLU A 1 133 ? 9.983 26.017 -8.337 1.00 18.88 133 GLU A O 1
ATOM 1021 N N . GLY A 1 134 ? 9.707 27.059 -6.361 1.00 18.05 134 GLY A N 1
ATOM 1022 C CA . GLY A 1 134 ? 9.501 25.821 -5.639 1.00 16.44 134 GLY A CA 1
ATOM 1023 C C . GLY A 1 134 ? 9.653 25.925 -4.136 1.00 15.69 134 GLY A C 1
ATOM 1024 O O . GLY A 1 134 ? 9.536 27.004 -3.540 1.00 14.99 134 GLY A O 1
ATOM 1025 N N . PHE A 1 135 ? 9.916 24.770 -3.538 1.00 14.84 135 PHE A N 1
ATOM 1026 C CA . PHE A 1 135 ? 9.916 24.609 -2.107 1.00 13.96 135 PHE A CA 1
ATOM 1027 C C . PHE A 1 135 ? 11.311 24.228 -1.617 1.00 13.95 135 PHE A C 1
ATOM 1028 O O . PHE A 1 135 ? 12.066 23.538 -2.310 1.00 13.23 135 PHE A O 1
ATOM 1036 N N . VAL A 1 136 ? 11.637 24.704 -0.422 1.00 13.71 136 VAL A N 1
ATOM 1037 C CA . VAL A 1 136 ? 12.830 24.295 0.297 1.00 13.94 136 VAL A CA 1
ATOM 1038 C C . VAL A 1 136 ? 12.377 23.681 1.628 1.00 14.48 136 VAL A C 1
ATOM 1039 O O . VAL A 1 136 ? 11.647 24.330 2.378 1.00 14.29 136 VAL A O 1
ATOM 1043 N N . LEU A 1 137 ? 12.796 22.439 1.895 1.00 14.53 137 LEU A N 1
ATOM 1044 C CA . LEU A 1 137 ? 12.531 21.748 3.168 1.00 14.47 137 LEU A CA 1
ATOM 1045 C C . LEU A 1 137 ? 13.783 21.766 4.051 1.00 14.11 137 LEU A C 1
ATOM 1046 O O . LEU A 1 137 ? 14.850 21.338 3.599 1.00 13.73 137 LEU A O 1
ATOM 1051 N N . CYS A 1 138 ? 13.643 22.265 5.289 1.00 13.36 138 CYS A N 1
ATOM 1052 C CA . CYS A 1 138 ? 14.683 22.182 6.327 1.00 13.31 138 CYS A CA 1
ATOM 1053 C C . CYS A 1 138 ? 14.275 21.133 7.353 1.00 12.66 138 CYS A C 1
ATOM 1054 O O . CYS A 1 138 ? 13.190 21.213 7.911 1.00 12.27 138 CYS A O 1
ATOM 1057 N N . HIS A 1 139 ? 15.146 20.157 7.608 1.00 11.96 139 HIS A N 1
ATOM 1058 C CA . HIS A 1 139 ? 14.800 19.038 8.477 1.00 11.23 139 HIS A CA 1
ATOM 1059 C C . HIS A 1 139 ? 16.025 18.186 8.736 1.00 10.71 139 HIS A C 1
ATOM 1060 O O . HIS A 1 139 ? 17.043 18.343 8.084 1.00 10.95 139 HIS A O 1
ATOM 1067 N N . SER A 1 140 ? 15.913 17.285 9.699 1.00 10.47 140 SER A N 1
ATOM 1068 C CA . SER A 1 140 ? 16.888 16.223 9.870 1.00 10.30 140 SER A CA 1
ATOM 1069 C C . SER A 1 140 ? 16.263 14.907 9.437 1.00 10.04 140 SER A C 1
ATOM 1070 O O . SER A 1 140 ? 15.042 14.799 9.339 1.00 9.71 140 SER A O 1
ATOM 1073 N N . ILE A 1 141 ? 17.101 13.904 9.204 1.00 10.39 141 ILE A N 1
ATOM 1074 C CA . ILE A 1 141 ? 16.637 12.584 8.745 1.00 10.59 141 ILE A CA 1
ATOM 1075 C C . ILE A 1 141 ? 16.567 11.494 9.838 1.00 11.34 141 ILE A C 1
ATOM 1076 O O . ILE A 1 141 ? 16.006 10.417 9.607 1.00 11.97 141 ILE A O 1
ATOM 1081 N N . ALA A 1 142 ? 17.106 11.776 11.026 1.00 11.60 142 ALA A N 1
ATOM 1082 C CA . ALA A 1 142 ? 17.274 10.743 12.062 1.00 11.98 142 ALA A CA 1
ATOM 1083 C C . ALA A 1 142 ? 16.268 10.800 13.212 1.00 12.44 142 ALA A C 1
ATOM 1084 O O . ALA A 1 142 ? 16.249 9.903 14.067 1.00 12.98 142 ALA A O 1
ATOM 1086 N N . GLY A 1 143 ? 15.454 11.853 13.255 1.00 12.45 143 GLY A N 1
ATOM 1087 C CA . GLY A 1 143 ? 14.402 11.961 14.267 1.00 12.75 143 GLY A CA 1
ATOM 1088 C C . GLY A 1 143 ? 13.093 11.381 13.769 1.00 12.59 143 GLY A C 1
ATOM 1089 O O . GLY A 1 143 ? 13.087 10.458 12.954 1.00 13.09 143 GLY A O 1
ATOM 1090 N N . GLY A 1 144 ? 11.980 11.931 14.241 1.00 12.56 144 GLY A N 1
ATOM 1091 C CA . GLY A 1 144 ? 10.659 11.437 13.847 1.00 12.33 144 GLY A CA 1
ATOM 1092 C C . GLY A 1 144 ? 9.824 12.364 12.984 1.00 12.26 144 GLY A C 1
ATOM 1093 O O . GLY A 1 144 ? 9.176 11.917 12.038 1.00 12.50 144 GLY A O 1
ATOM 1094 N N . THR A 1 145 ? 9.814 13.647 13.326 1.00 12.25 145 THR A N 1
ATOM 1095 C CA . THR A 1 145 ? 9.018 14.636 12.604 1.00 12.61 145 THR A CA 1
ATOM 1096 C C . THR A 1 145 ? 9.709 15.087 11.309 1.00 12.62 145 THR A C 1
ATOM 1097 O O . THR A 1 145 ? 9.123 14.986 10.230 1.00 12.50 145 THR A O 1
ATOM 1101 N N . GLY A 1 146 ? 10.947 15.575 11.416 1.00 12.55 146 GLY A N 1
ATOM 1102 C CA . GLY A 1 146 ? 11.723 15.954 10.227 1.00 12.56 146 GLY A CA 1
ATOM 1103 C C . GLY A 1 146 ? 11.794 14.816 9.216 1.00 12.62 146 GLY A C 1
ATOM 1104 O O . GLY A 1 14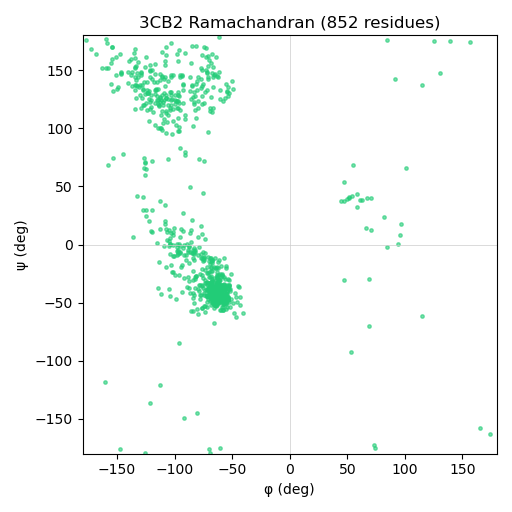6 ? 11.585 15.011 8.015 1.00 12.50 146 GLY A O 1
ATOM 1105 N N . SER A 1 147 ? 12.063 13.617 9.717 1.00 12.73 147 SER A N 1
ATOM 1106 C CA . SER A 1 147 ? 12.200 12.442 8.874 1.00 13.09 147 SER A CA 1
ATOM 1107 C C . SER A 1 147 ? 10.854 11.949 8.330 1.00 13.34 147 SER A C 1
ATOM 1108 O O . SER A 1 147 ? 10.679 11.864 7.115 1.00 13.07 147 SER A O 1
ATOM 1111 N N . GLY A 1 148 ? 9.915 11.631 9.230 1.00 13.44 148 GLY A N 1
ATOM 1112 C CA . GLY A 1 148 ? 8.621 11.018 8.851 1.00 13.62 148 GLY A CA 1
ATOM 1113 C C . GLY A 1 148 ? 7.597 11.966 8.243 1.00 13.81 148 GLY A C 1
ATOM 1114 O O . GLY A 1 148 ? 7.083 11.726 7.155 1.00 13.15 148 GLY A O 1
ATOM 1115 N N . LEU A 1 149 ? 7.291 13.051 8.945 1.00 14.28 149 LEU A N 1
ATOM 1116 C CA . LEU A 1 149 ? 6.433 14.081 8.367 1.00 14.73 149 LEU A CA 1
ATOM 1117 C C . LEU A 1 149 ? 7.113 14.727 7.143 1.00 14.60 149 LEU A C 1
ATOM 1118 O O . LEU A 1 149 ? 6.459 15.004 6.143 1.00 14.78 149 LEU A O 1
ATOM 1123 N N . GLY A 1 150 ? 8.428 14.935 7.218 1.00 14.82 150 GLY A N 1
ATOM 1124 C CA . GLY A 1 150 ? 9.217 15.395 6.064 1.00 14.74 150 GLY A CA 1
ATOM 1125 C C . GLY A 1 150 ? 9.062 14.489 4.854 1.00 14.84 150 GLY A C 1
ATOM 1126 O O . GLY A 1 150 ? 8.800 14.960 3.752 1.00 15.28 150 GLY A O 1
ATOM 1127 N N . SER A 1 151 ? 9.220 13.184 5.070 1.00 14.78 151 SER A N 1
ATOM 1128 C CA . SER A 1 151 ? 9.013 12.171 4.034 1.00 14.75 151 SER A CA 1
ATOM 1129 C C . SER A 1 151 ? 7.595 12.173 3.462 1.00 14.65 151 SER A C 1
ATOM 1130 O O . SER A 1 151 ? 7.414 11.996 2.256 1.00 14.53 151 SER A O 1
ATOM 1133 N N . TYR A 1 152 ? 6.603 12.356 4.332 1.00 14.88 152 TYR A N 1
ATOM 1134 C CA . TYR A 1 152 ? 5.208 12.454 3.907 1.00 14.99 152 TYR A CA 1
ATOM 1135 C C . TYR A 1 152 ? 5.010 13.640 2.978 1.00 15.06 152 TYR A C 1
ATOM 1136 O O . TYR A 1 152 ? 4.455 13.480 1.901 1.00 15.31 152 TYR A O 1
ATOM 1145 N N . LEU A 1 153 ? 5.506 14.808 3.381 1.00 15.31 153 LEU A N 1
ATOM 1146 C CA . LEU A 1 153 ? 5.372 16.035 2.592 1.00 15.92 153 LEU A CA 1
ATOM 1147 C C . LEU A 1 153 ? 6.051 15.986 1.224 1.00 15.69 153 LEU A C 1
ATOM 1148 O O . LEU A 1 153 ? 5.533 16.557 0.249 1.00 15.79 153 LEU A O 1
ATOM 1153 N N . LEU A 1 154 ? 7.206 15.325 1.164 1.00 15.15 154 LEU A N 1
ATOM 1154 C CA . LEU A 1 154 ? 7.946 15.131 -0.086 1.00 14.89 154 LEU A CA 1
ATOM 1155 C C . LEU A 1 154 ? 7.153 14.305 -1.093 1.00 14.83 154 LEU A C 1
ATOM 1156 O O . LEU A 1 154 ? 7.137 14.624 -2.280 1.00 14.35 154 LEU A O 1
ATOM 1161 N N . GLU A 1 155 ? 6.499 13.246 -0.611 1.00 14.95 155 GLU A N 1
ATOM 1162 C CA . GLU A 1 155 ? 5.640 12.414 -1.452 1.00 15.43 155 GLU A CA 1
ATOM 1163 C C . GLU A 1 155 ? 4.459 13.229 -1.955 1.00 15.72 155 GLU A C 1
ATOM 1164 O O . GLU A 1 155 ? 4.097 13.146 -3.126 1.00 15.35 155 GLU A O 1
ATOM 1170 N N . ARG A 1 156 ? 3.885 14.038 -1.065 1.00 16.05 156 ARG A N 1
ATOM 1171 C CA . ARG A 1 156 ? 2.699 14.825 -1.395 1.00 16.59 156 ARG A CA 1
ATOM 1172 C C . ARG A 1 156 ? 3.003 15.947 -2.373 1.00 16.97 156 ARG A C 1
ATOM 1173 O O . ARG A 1 156 ? 2.213 16.188 -3.288 1.00 16.97 156 ARG A O 1
ATOM 1181 N N . LEU A 1 157 ? 4.149 16.612 -2.192 1.00 17.58 157 LEU A N 1
ATOM 1182 C CA . LEU A 1 157 ? 4.579 17.686 -3.104 1.00 18.09 157 LEU A CA 1
ATOM 1183 C C . LEU A 1 157 ? 4.792 17.164 -4.513 1.00 18.58 157 LEU A C 1
ATOM 1184 O O . LEU A 1 157 ? 4.468 17.845 -5.483 1.00 18.61 157 LEU A O 1
ATOM 1189 N N . ASN A 1 158 ? 5.337 15.954 -4.605 1.00 19.43 158 ASN A N 1
ATOM 1190 C CA . ASN A 1 158 ? 5.583 15.281 -5.873 1.00 20.76 158 ASN A CA 1
ATOM 1191 C C . ASN A 1 158 ? 4.308 15.134 -6.706 1.00 21.00 158 ASN A C 1
ATOM 1192 O O . ASN A 1 158 ? 4.320 15.394 -7.907 1.00 21.41 158 ASN A O 1
ATOM 1197 N N . ASP A 1 159 ? 3.219 14.738 -6.046 1.00 21.35 159 ASP A N 1
ATOM 1198 C CA . ASP A 1 159 ? 1.900 14.561 -6.660 1.00 21.77 159 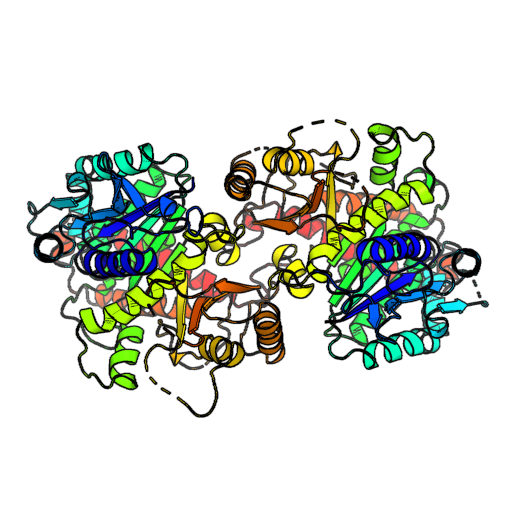ASP A CA 1
ATOM 1199 C C . ASP A 1 159 ? 1.152 15.880 -6.839 1.00 21.27 159 ASP A C 1
ATOM 1200 O O . ASP A 1 159 ? 0.463 16.081 -7.837 1.00 21.40 159 ASP A O 1
ATOM 1205 N N . ARG A 1 160 ? 1.286 16.764 -5.854 1.00 20.76 160 ARG A N 1
ATOM 1206 C CA . ARG A 1 160 ? 0.460 17.963 -5.741 1.00 20.21 160 ARG A CA 1
ATOM 1207 C C . ARG A 1 160 ? 1.018 19.168 -6.505 1.00 20.00 160 ARG A C 1
ATOM 1208 O O . ARG A 1 160 ? 0.256 19.964 -7.063 1.00 19.63 160 ARG A O 1
ATOM 1216 N N . TYR A 1 161 ? 2.343 19.307 -6.504 1.00 19.67 161 TYR A N 1
ATOM 1217 C CA . TYR A 1 161 ? 3.019 20.349 -7.276 1.00 19.49 161 TYR A CA 1
ATOM 1218 C C . TYR A 1 161 ? 4.084 19.702 -8.154 1.00 19.74 161 TYR A C 1
ATOM 1219 O O . TYR A 1 161 ? 5.280 19.956 -7.971 1.00 19.81 161 TYR A O 1
ATOM 1228 N N . PRO A 1 162 ? 3.648 18.883 -9.136 1.00 20.17 162 PRO A N 1
ATOM 1229 C CA . PRO A 1 162 ? 4.565 18.010 -9.863 1.00 20.48 162 PRO A CA 1
ATOM 1230 C C . PRO A 1 162 ? 5.601 18.770 -10.691 1.00 20.74 162 PRO A C 1
ATOM 1231 O O . PRO A 1 162 ? 6.646 18.205 -11.021 1.00 20.98 162 PRO A O 1
ATOM 1235 N N . LYS A 1 163 ? 5.319 20.038 -10.991 1.00 21.01 163 LYS A N 1
ATOM 1236 C CA . LYS A 1 163 ? 6.199 20.869 -11.816 1.00 21.42 163 LYS A CA 1
ATOM 1237 C C . LYS A 1 163 ? 7.127 21.787 -11.014 1.00 21.30 163 LYS A C 1
ATOM 1238 O O . LYS A 1 163 ? 7.975 22.473 -11.591 1.00 21.48 163 LYS A O 1
ATOM 1242 N N . LYS A 1 164 ? 6.955 21.821 -9.695 1.00 20.76 164 LYS A N 1
ATOM 1243 C CA . LYS A 1 164 ? 7.752 22.718 -8.862 1.00 20.12 164 LYS A CA 1
ATOM 1244 C C . LYS A 1 164 ? 8.983 22.010 -8.320 1.00 19.51 164 LYS A C 1
ATOM 1245 O O . LYS A 1 164 ? 8.943 20.820 -8.013 1.00 19.80 164 LYS A O 1
ATOM 1251 N N . LEU A 1 165 ? 10.073 22.756 -8.197 1.00 18.69 165 LEU A N 1
ATOM 1252 C CA . LEU A 1 165 ? 11.308 22.237 -7.636 1.00 17.83 165 LEU A CA 1
ATOM 1253 C C . LEU A 1 165 ? 11.186 22.001 -6.140 1.00 17.40 165 LEU A C 1
ATOM 1254 O O . LEU A 1 165 ? 10.543 22.781 -5.427 1.00 17.08 165 LEU A O 1
ATOM 1259 N N . VAL A 1 166 ? 11.803 20.917 -5.674 1.00 16.50 166 VAL A N 1
ATOM 1260 C CA . VAL A 1 166 ? 11.987 20.689 -4.248 1.00 15.71 166 VAL A CA 1
ATOM 1261 C C . VAL A 1 166 ? 13.475 20.560 -3.923 1.00 15.57 166 VAL A C 1
ATOM 1262 O O . VAL A 1 166 ? 14.164 19.653 -4.409 1.00 15.48 166 VAL A O 1
ATOM 1266 N N . GLN A 1 167 ? 13.966 21.496 -3.123 1.00 15.11 167 GLN A N 1
ATOM 1267 C CA . GLN A 1 167 ? 15.306 21.427 -2.589 1.00 15.40 167 GLN A CA 1
ATOM 1268 C C . GLN A 1 167 ? 15.187 21.185 -1.101 1.00 14.61 167 GLN A C 1
ATOM 1269 O O . GLN A 1 167 ? 14.253 21.691 -0.460 1.00 15.04 167 GLN A O 1
ATOM 1275 N N . THR A 1 168 ? 16.114 20.404 -0.549 1.00 13.29 168 THR A N 1
ATOM 1276 C CA . THR A 1 168 ? 16.166 20.208 0.890 1.00 12.11 168 THR A CA 1
ATOM 1277 C C . THR A 1 168 ? 17.517 20.637 1.459 1.00 12.00 168 THR A C 1
ATOM 1278 O O . THR A 1 168 ? 18.533 20.599 0.767 1.00 12.20 168 THR A O 1
ATOM 1282 N N . TYR A 1 169 ? 17.497 21.090 2.707 1.00 11.22 169 TYR A N 1
ATOM 1283 C CA . TYR A 1 169 ? 18.671 21.143 3.544 1.00 10.99 169 TYR A CA 1
ATOM 1284 C C . TYR A 1 169 ? 18.427 20.072 4.593 1.00 10.59 169 TYR A C 1
ATOM 1285 O O . TYR A 1 169 ? 17.609 20.256 5.480 1.00 10.20 169 TYR A O 1
ATOM 1294 N N . SER A 1 170 ? 19.111 18.940 4.447 1.00 10.30 170 SER A N 1
ATOM 1295 C CA . SER A 1 170 ? 18.845 17.758 5.258 1.00 10.18 170 SER A CA 1
ATOM 1296 C C . SER A 1 170 ? 20.002 17.490 6.203 1.00 9.90 170 SER A C 1
ATOM 1297 O O . SER A 1 170 ? 21.102 17.168 5.754 1.00 9.19 170 SER A O 1
ATOM 1300 N N . VAL A 1 171 ? 19.737 17.610 7.505 1.00 9.95 171 VAL A N 1
ATOM 1301 C CA . VAL A 1 171 ? 20.742 17.327 8.533 1.00 10.31 171 VAL A CA 1
ATOM 1302 C C . VAL A 1 171 ? 20.884 15.824 8.800 1.00 10.52 171 VAL A C 1
ATOM 1303 O O . VAL A 1 171 ? 19.937 15.162 9.249 1.00 10.06 171 VAL A O 1
ATOM 1307 N N . PHE A 1 172 ? 22.082 15.311 8.519 1.00 10.51 172 PHE A N 1
ATOM 1308 C CA . PHE A 1 172 ? 22.418 13.899 8.693 1.00 10.99 172 PHE A CA 1
ATOM 1309 C C . PHE A 1 172 ? 23.049 13.692 10.079 1.00 11.56 172 PHE A C 1
ATOM 1310 O O . PHE A 1 172 ? 23.751 14.576 10.568 1.00 11.49 172 PHE A O 1
ATOM 1318 N N . PRO A 1 173 ? 22.801 12.527 10.713 1.00 12.23 173 PRO A N 1
ATOM 1319 C CA . PRO A 1 173 ? 23.210 12.320 12.105 1.00 12.83 173 PRO A CA 1
ATOM 1320 C C . PRO A 1 173 ? 24.727 12.178 12.290 1.00 13.60 173 PRO A C 1
ATOM 1321 O O . PRO A 1 173 ? 25.432 11.788 11.354 1.00 13.97 173 PRO A O 1
ATOM 1325 N N . ASN A 1 174 ? 25.221 12.517 13.482 1.00 14.76 174 ASN A N 1
ATOM 1326 C CA . ASN A 1 174 ? 26.646 12.364 13.814 1.00 15.72 174 ASN A CA 1
ATOM 1327 C C . ASN A 1 174 ? 26.990 10.884 13.870 1.00 16.95 174 ASN A C 1
ATOM 1328 O O . ASN A 1 174 ? 26.487 10.150 14.731 1.00 17.20 174 ASN A O 1
ATOM 1333 N N . GLN A 1 175 ? 27.824 10.438 12.938 1.00 18.41 175 GLN A N 1
ATOM 1334 C CA . GLN A 1 175 ? 28.231 9.034 12.898 1.00 19.99 175 GLN A CA 1
ATOM 1335 C C . GLN A 1 175 ? 29.408 8.702 13.831 1.00 20.87 175 GLN A C 1
ATOM 1336 O O . GLN A 1 175 ? 29.702 7.524 14.065 1.00 20.82 175 GLN A O 1
ATOM 1342 N N . ASP A 1 176 ? 30.068 9.729 14.371 1.00 21.86 176 ASP A N 1
ATOM 1343 C CA . ASP A 1 176 ? 31.175 9.514 15.314 1.00 23.09 176 ASP A CA 1
ATOM 1344 C C . ASP A 1 176 ? 30.698 9.186 16.729 1.00 23.73 176 ASP A C 1
ATOM 1345 O O . ASP A 1 176 ? 31.507 8.933 17.621 1.00 24.15 176 ASP A O 1
ATOM 1350 N N . GLU A 1 177 ? 29.385 9.182 16.932 1.00 24.41 177 GLU A N 1
ATOM 1351 C CA . GLU A 1 177 ? 28.831 8.966 18.259 1.00 25.03 177 GLU A CA 1
ATOM 1352 C C . GLU A 1 177 ? 27.585 8.102 18.230 1.00 25.34 177 GLU A C 1
ATOM 1353 O O . GLU A 1 177 ? 26.820 8.111 17.268 1.00 25.32 177 GLU A O 1
ATOM 1356 N N . MET A 1 178 ? 27.399 7.344 19.300 1.00 25.86 178 MET A N 1
ATOM 1357 C CA . MET A 1 178 ? 26.174 6.607 19.496 1.00 26.28 178 MET A CA 1
ATOM 1358 C C . MET A 1 178 ? 25.150 7.565 20.051 1.00 25.66 178 MET A C 1
ATOM 1359 O O . MET A 1 178 ? 25.428 8.328 20.975 1.00 25.25 178 MET A O 1
ATOM 1364 N N . SER A 1 179 ? 23.967 7.522 19.460 1.00 25.19 179 SER A N 1
ATOM 1365 C CA . SER A 1 179 ? 22.876 8.399 19.818 1.00 24.92 179 SER A CA 1
ATOM 1366 C C . SER A 1 179 ? 21.941 7.704 20.805 1.00 24.74 179 SER A C 1
ATOM 1367 O O . SER A 1 179 ? 22.024 6.488 21.013 1.00 24.26 179 SER A O 1
ATOM 1370 N N . ASP A 1 180 ? 21.045 8.482 21.405 1.00 24.63 180 ASP A N 1
ATOM 1371 C CA . ASP A 1 180 ? 20.014 7.909 22.269 1.00 24.67 180 ASP A CA 1
ATOM 1372 C C . ASP A 1 180 ? 18.821 7.396 21.459 1.00 23.78 180 ASP A C 1
ATOM 1373 O O . ASP A 1 180 ? 17.938 6.728 21.997 1.00 23.63 180 ASP A O 1
ATOM 1378 N N . VAL A 1 181 ? 18.824 7.689 20.159 1.00 22.55 181 VAL A N 1
ATOM 1379 C CA . VAL A 1 181 ? 17.806 7.190 19.249 1.00 21.18 181 VAL A CA 1
ATOM 1380 C C . VAL A 1 181 ? 18.354 5.948 18.545 1.00 20.59 181 VAL A C 1
ATOM 1381 O O . VAL A 1 181 ? 19.095 6.035 17.562 1.00 20.58 181 VAL A O 1
ATOM 1385 N N . VAL A 1 182 ? 17.984 4.790 19.075 1.00 19.79 182 VAL A N 1
ATOM 1386 C CA . VAL A 1 182 ? 18.500 3.506 18.604 1.00 19.21 182 VAL A CA 1
ATOM 1387 C C . VAL A 1 182 ? 17.968 3.135 17.212 1.00 18.79 182 VAL A C 1
ATOM 1388 O O . VAL A 1 182 ? 18.606 2.382 16.475 1.00 18.42 182 VAL A O 1
ATOM 1392 N N . VAL A 1 183 ? 16.817 3.700 16.853 1.00 18.15 183 VAL A N 1
ATOM 1393 C CA . VAL A 1 183 ? 16.217 3.495 15.532 1.00 17.78 183 VAL A CA 1
ATOM 1394 C C . VAL A 1 183 ? 16.734 4.468 14.467 1.00 17.57 183 VAL A C 1
ATOM 1395 O O . VAL A 1 183 ? 16.190 4.526 13.357 1.00 17.79 183 VAL A O 1
ATOM 1399 N N . GLN A 1 184 ? 17.786 5.216 14.801 1.00 17.22 184 GLN A N 1
ATOM 1400 C CA . GLN A 1 184 ? 18.396 6.187 13.880 1.00 17.44 184 GLN A CA 1
ATOM 1401 C C . GLN A 1 184 ? 18.559 5.684 12.427 1.00 16.35 184 GLN A C 1
ATOM 1402 O O . GLN A 1 184 ? 18.145 6.386 11.508 1.00 16.11 184 GLN A O 1
ATOM 1408 N N . PRO A 1 185 ? 19.176 4.490 12.220 1.00 15.79 185 PRO A N 1
ATOM 1409 C CA . PRO A 1 185 ? 19.310 3.927 10.862 1.00 15.41 185 PRO A CA 1
ATOM 1410 C C . PRO A 1 185 ? 17.995 3.653 10.114 1.00 15.10 185 PRO A C 1
ATOM 1411 O O . PRO A 1 185 ? 17.948 3.806 8.885 1.00 14.59 185 PRO A O 1
ATOM 1415 N N . TYR A 1 186 ? 16.949 3.238 10.836 1.00 14.76 186 TYR A N 1
ATOM 1416 C CA . TYR A 1 186 ? 15.636 3.027 10.224 1.00 14.48 186 TYR A CA 1
ATOM 1417 C C . TYR A 1 186 ? 15.058 4.357 9.737 1.00 14.13 186 TYR A C 1
ATOM 1418 O O . TYR A 1 186 ? 14.698 4.493 8.564 1.00 14.03 186 TYR A O 1
ATOM 1427 N N . ASN A 1 187 ? 14.983 5.327 10.654 1.00 13.69 187 ASN A N 1
ATOM 1428 C CA . ASN A 1 187 ? 14.558 6.697 10.355 1.00 12.72 187 ASN A CA 1
ATOM 1429 C C . ASN A 1 187 ? 15.310 7.261 9.149 1.00 12.56 187 ASN A C 1
ATOM 1430 O O . ASN A 1 187 ? 14.694 7.765 8.210 1.00 12.16 187 ASN A O 1
ATOM 1435 N N . SER A 1 188 ? 16.642 7.146 9.185 1.00 12.35 188 SER A N 1
ATOM 1436 C CA . SER A 1 188 ? 17.523 7.633 8.109 1.00 12.31 188 SER A CA 1
ATOM 1437 C C . SER A 1 188 ? 17.269 6.998 6.752 1.00 12.54 188 SER A C 1
ATOM 1438 O O . SER A 1 188 ? 17.173 7.715 5.754 1.00 12.80 188 SER A O 1
ATOM 1441 N N . LEU A 1 189 ? 17.185 5.665 6.709 1.00 12.79 189 LEU A N 1
ATOM 1442 C CA . LEU A 1 189 ? 16.981 4.943 5.440 1.00 13.14 189 LEU A CA 1
ATOM 1443 C C . LEU A 1 189 ? 15.609 5.223 4.825 1.00 13.18 189 LEU A C 1
ATOM 1444 O O . LEU A 1 189 ? 15.499 5.435 3.618 1.00 13.38 189 LEU A O 1
ATOM 1449 N N . LEU A 1 190 ? 14.568 5.224 5.659 1.00 13.38 190 LEU A N 1
ATOM 1450 C CA . LEU A 1 190 ? 13.206 5.511 5.195 1.00 13.17 190 LEU A CA 1
ATOM 1451 C C . LEU A 1 190 ? 13.097 6.911 4.595 1.00 13.16 190 LEU A C 1
ATOM 1452 O O . LEU A 1 190 ? 12.415 7.102 3.589 1.00 13.37 190 LEU A O 1
ATOM 1457 N N . THR A 1 191 ? 13.788 7.880 5.196 1.00 13.40 191 THR A N 1
ATOM 1458 C CA . THR A 1 191 ? 13.831 9.252 4.671 1.00 12.96 191 THR A CA 1
ATOM 1459 C C . THR A 1 191 ? 14.663 9.348 3.391 1.00 13.20 191 THR A C 1
ATOM 1460 O O . THR A 1 191 ? 14.257 10.018 2.432 1.00 13.25 191 THR A O 1
ATOM 1464 N N . LEU A 1 192 ? 15.824 8.689 3.386 1.00 13.24 192 LEU A N 1
ATOM 1465 C CA . LEU A 1 192 ? 16.696 8.636 2.210 1.00 13.56 192 LEU A CA 1
ATOM 1466 C C . LEU A 1 192 ? 15.991 8.168 0.933 1.00 13.73 192 LEU A C 1
ATOM 1467 O O . LEU A 1 192 ? 16.325 8.633 -0.163 1.00 13.95 192 LEU A O 1
ATOM 1472 N N . LYS A 1 193 ? 15.042 7.240 1.077 1.00 13.43 193 LYS A N 1
ATOM 1473 C CA . LYS A 1 193 ? 14.214 6.786 -0.046 1.00 13.63 193 LYS A CA 1
ATOM 1474 C C . LYS A 1 193 ? 13.458 7.948 -0.691 1.00 13.53 193 LYS A C 1
ATOM 1475 O O . LYS A 1 193 ? 13.379 8.034 -1.914 1.00 13.31 193 LYS A O 1
ATOM 1481 N N . ARG A 1 194 ? 12.906 8.832 0.144 1.00 13.58 194 ARG A N 1
ATOM 1482 C CA . ARG A 1 194 ? 12.149 9.996 -0.320 1.00 13.55 194 ARG A CA 1
ATOM 1483 C C . ARG A 1 194 ? 13.051 11.113 -0.839 1.00 13.47 194 ARG A C 1
ATOM 1484 O O . ARG A 1 194 ? 12.689 11.824 -1.759 1.00 13.95 194 ARG A O 1
ATOM 1492 N N . LEU A 1 195 ? 14.220 11.276 -0.233 1.00 13.31 195 LEU A N 1
ATOM 1493 C CA . LEU A 1 195 ? 15.207 12.228 -0.721 1.00 12.92 195 LEU A CA 1
ATOM 1494 C C . LEU A 1 195 ? 15.758 11.774 -2.074 1.00 12.78 195 LEU A C 1
ATOM 1495 O O . LEU A 1 195 ? 16.054 12.604 -2.944 1.00 12.00 195 LEU A O 1
ATOM 1500 N N . THR A 1 196 ? 15.880 10.456 -2.243 1.00 12.72 196 THR A N 1
ATOM 1501 C CA . THR A 1 196 ? 16.294 9.857 -3.520 1.00 13.01 196 THR A CA 1
ATOM 1502 C C . THR A 1 196 ? 15.245 10.052 -4.628 1.00 13.46 196 THR A C 1
ATOM 1503 O O . THR A 1 196 ? 15.584 10.409 -5.755 1.00 13.95 196 THR A O 1
ATOM 1507 N N . GLN A 1 197 ? 13.975 9.839 -4.307 1.00 13.74 197 GLN A N 1
ATOM 1508 C CA . GLN A 1 197 ? 12.926 9.818 -5.335 1.00 14.42 197 GLN A CA 1
ATOM 1509 C C . GLN A 1 197 ? 12.074 11.075 -5.470 1.00 14.45 197 GLN A C 1
ATOM 1510 O O . GLN A 1 197 ? 11.494 11.303 -6.528 1.00 14.94 197 GLN A O 1
ATOM 1516 N N . ASN A 1 198 ? 11.990 11.874 -4.410 1.00 14.04 198 ASN A N 1
ATOM 1517 C CA . ASN A 1 198 ? 11.053 12.998 -4.359 1.00 13.96 198 ASN A CA 1
ATOM 1518 C C . ASN A 1 198 ? 11.693 14.357 -4.062 1.00 13.56 198 ASN A C 1
ATOM 1519 O O . ASN A 1 198 ? 11.035 15.252 -3.546 1.00 14.26 198 ASN A O 1
ATOM 1524 N N . ALA A 1 199 ? 12.972 14.510 -4.366 1.00 13.08 199 ALA A N 1
ATOM 1525 C CA . ALA A 1 199 ? 13.591 15.826 -4.316 1.00 12.53 199 ALA A CA 1
ATOM 1526 C C . ALA A 1 199 ? 14.477 16.015 -5.531 1.00 12.27 199 ALA A C 1
ATOM 1527 O O . ALA A 1 199 ? 15.022 15.043 -6.062 1.00 12.22 199 ALA A O 1
ATOM 1529 N N . ASP A 1 200 ? 14.582 17.263 -5.978 1.00 12.34 200 ASP A N 1
ATOM 1530 C CA . ASP A 1 200 ? 15.380 17.634 -7.146 1.00 12.89 200 ASP A CA 1
ATOM 1531 C C . ASP A 1 200 ? 16.812 17.946 -6.734 1.00 12.79 200 ASP A C 1
ATOM 1532 O O . ASP A 1 200 ? 17.739 17.784 -7.518 1.00 12.56 200 ASP A O 1
ATOM 1537 N N . CYS A 1 201 ? 16.977 18.393 -5.494 1.00 13.44 201 CYS A N 1
ATOM 1538 C CA . CYS A 1 201 ? 18.273 18.775 -4.963 1.00 13.44 201 CYS A CA 1
ATOM 1539 C C . CYS A 1 201 ? 18.293 18.607 -3.450 1.00 13.26 201 CYS A C 1
ATOM 1540 O O . CYS A 1 201 ? 17.377 19.048 -2.757 1.00 12.99 201 CYS A O 1
ATOM 1543 N N . LEU A 1 202 ? 19.335 17.964 -2.935 1.00 12.87 202 LEU A N 1
ATOM 1544 C CA . LEU A 1 202 ? 19.439 17.773 -1.501 1.00 12.63 202 LEU A CA 1
ATOM 1545 C C . LEU A 1 202 ? 20.789 18.211 -1.034 1.00 12.19 202 LEU A C 1
ATOM 1546 O O . LEU A 1 202 ? 21.813 17.649 -1.433 1.00 11.94 202 LEU A O 1
ATOM 1551 N N . VAL A 1 203 ? 20.770 19.222 -0.178 1.00 11.57 203 VAL A N 1
ATOM 1552 C CA . VAL A 1 203 ? 21.962 19.737 0.439 1.00 11.35 203 VAL A CA 1
ATOM 1553 C C . VAL A 1 203 ? 22.150 18.977 1.750 1.00 11.24 203 VAL A C 1
ATOM 1554 O O . VAL A 1 203 ? 21.395 19.158 2.706 1.00 11.00 203 VAL A O 1
ATOM 1558 N N . VAL A 1 204 ? 23.149 18.098 1.763 1.00 11.22 204 VAL A N 1
ATOM 1559 C CA . VAL A 1 204 ? 23.447 17.251 2.914 1.00 10.79 204 VAL A CA 1
ATOM 1560 C C . VAL A 1 204 ? 24.294 18.052 3.887 1.00 11.20 204 VAL A C 1
ATOM 1561 O O . VAL A 1 204 ? 25.360 18.543 3.531 1.00 11.27 204 VAL A O 1
ATOM 1565 N N . LEU A 1 205 ? 23.801 18.186 5.111 1.00 11.40 205 LEU A N 1
ATOM 1566 C CA . LEU A 1 205 ? 24.534 18.834 6.181 1.00 11.87 205 LEU A CA 1
ATOM 1567 C C . LEU A 1 205 ? 24.841 17.763 7.236 1.00 12.04 205 LEU A C 1
ATOM 1568 O O . LEU A 1 205 ? 23.977 17.392 8.026 1.00 12.24 205 LEU A O 1
ATOM 1573 N N . ASP A 1 206 ? 26.069 17.254 7.209 1.00 11.93 206 ASP A N 1
ATOM 1574 C CA . ASP A 1 206 ? 26.496 16.157 8.072 1.00 12.16 206 ASP A CA 1
ATOM 1575 C C . ASP A 1 206 ? 26.889 16.679 9.460 1.00 12.02 206 ASP A C 1
ATOM 1576 O O . ASP A 1 206 ? 27.845 17.435 9.583 1.00 11.90 206 ASP A O 1
ATOM 1581 N N . ASN A 1 207 ? 26.152 16.272 10.498 1.00 12.07 207 ASN A N 1
ATOM 1582 C CA . ASN A 1 207 ? 26.507 16.622 11.884 1.00 12.17 207 ASN A CA 1
ATOM 1583 C C . ASN A 1 207 ? 27.869 16.045 12.321 1.00 12.45 207 ASN A C 1
ATOM 1584 O O . ASN A 1 207 ? 28.508 16.594 13.211 1.00 12.36 207 ASN A O 1
ATOM 1589 N N . THR A 1 208 ? 28.293 14.940 11.701 1.00 12.67 208 THR A N 1
ATOM 1590 C CA . THR A 1 208 ? 29.624 14.349 11.939 1.00 13.11 208 THR A CA 1
ATOM 1591 C C . THR A 1 208 ? 30.704 15.390 11.678 1.00 13.53 208 THR A C 1
ATOM 1592 O O . THR A 1 208 ? 31.577 15.616 12.513 1.00 13.70 208 THR A O 1
ATOM 1596 N N . ALA A 1 209 ? 30.618 16.032 10.517 1.00 13.84 209 ALA A N 1
ATOM 1597 C CA . ALA A 1 209 ? 31.599 17.020 10.090 1.00 14.38 209 ALA A CA 1
ATOM 1598 C C . ALA A 1 209 ? 31.463 18.339 10.840 1.00 15.07 209 ALA A C 1
ATOM 1599 O O . ALA A 1 209 ? 32.464 18.952 11.221 1.00 14.97 209 ALA A O 1
ATOM 1601 N N . LEU A 1 210 ? 30.223 18.778 11.049 1.00 16.05 210 LEU A N 1
ATOM 1602 C CA . LEU A 1 210 ? 29.971 20.031 11.762 1.00 16.99 210 LEU A CA 1
ATOM 1603 C C . LEU A 1 210 ? 30.460 19.939 13.205 1.00 17.79 210 LEU A C 1
ATOM 1604 O O . LEU A 1 210 ? 31.040 20.887 13.726 1.00 17.63 210 LEU A O 1
ATOM 1609 N N . ASN A 1 211 ? 30.238 18.786 13.831 1.00 18.95 211 ASN A N 1
ATOM 1610 C CA . ASN A 1 211 ? 30.748 18.522 15.175 1.00 20.68 211 ASN A CA 1
ATOM 1611 C C . ASN A 1 211 ? 32.282 18.520 15.242 1.00 21.38 211 ASN A C 1
ATOM 1612 O O . ASN A 1 211 ? 32.865 19.133 16.139 1.00 21.35 211 ASN A O 1
ATOM 1617 N N . ARG A 1 212 ? 32.920 17.854 14.276 1.00 22.14 212 ARG A N 1
ATOM 1618 C CA . ARG A 1 212 ? 34.381 17.802 14.180 1.00 23.02 212 ARG A CA 1
ATOM 1619 C C . ARG A 1 212 ? 35.019 19.185 14.063 1.00 23.74 212 ARG A C 1
ATOM 1620 O O . ARG A 1 212 ? 36.056 19.432 14.672 1.00 24.26 212 ARG A O 1
ATOM 1622 N N . ILE A 1 213 ? 34.402 20.080 13.291 1.00 24.07 213 ILE A N 1
ATOM 1623 C CA . ILE A 1 213 ? 34.853 21.469 13.206 1.00 24.65 213 ILE A CA 1
ATOM 1624 C C . ILE A 1 213 ? 34.857 22.109 14.589 1.00 25.11 213 ILE A C 1
ATOM 1625 O O . ILE A 1 213 ? 35.861 22.686 15.006 1.00 25.01 213 ILE A O 1
ATOM 1630 N N . ALA A 1 214 ? 33.734 21.982 15.295 1.00 25.45 214 ALA A N 1
ATOM 1631 C CA . ALA A 1 214 ? 33.575 22.528 16.640 1.00 26.05 214 ALA A CA 1
ATOM 1632 C C . ALA A 1 214 ? 34.535 21.909 17.662 1.00 26.74 214 ALA A C 1
ATOM 1633 O O . ALA A 1 214 ? 35.139 22.621 18.461 1.00 26.63 214 ALA A O 1
ATOM 1635 N N . THR A 1 215 ? 34.661 20.586 17.626 1.00 27.47 215 THR A N 1
ATOM 1636 C CA . THR A 1 215 ? 35.496 19.856 18.564 1.00 28.57 215 THR A CA 1
ATOM 1637 C C . THR A 1 215 ? 36.985 20.125 18.319 1.00 29.47 215 THR A C 1
ATOM 1638 O O . THR A 1 215 ? 37.742 20.363 19.265 1.00 29.66 215 THR A O 1
ATOM 1642 N N . ASP A 1 216 ? 37.387 20.116 17.049 1.00 30.23 216 ASP A N 1
ATOM 1643 C CA . ASP A 1 216 ? 38.799 20.150 16.687 1.00 30.84 216 ASP A CA 1
ATOM 1644 C C . ASP A 1 216 ? 39.363 21.538 16.365 1.00 31.19 216 ASP A C 1
ATOM 1645 O O . ASP A 1 216 ? 40.564 21.748 16.533 1.00 31.42 216 ASP A O 1
ATOM 1650 N N . ARG A 1 217 ? 38.520 22.471 15.913 1.00 31.56 217 ARG A N 1
ATOM 1651 C CA . ARG A 1 217 ? 38.978 23.833 15.574 1.00 32.09 217 ARG A CA 1
ATOM 1652 C C . ARG A 1 217 ? 38.606 24.893 16.601 1.00 32.37 217 ARG A C 1
ATOM 1653 O O . ARG A 1 217 ? 39.381 25.822 16.846 1.00 32.63 217 ARG A O 1
ATOM 1661 N N . LEU A 1 218 ? 37.406 24.781 17.162 1.00 32.42 218 LEU A N 1
ATOM 1662 C CA . LEU A 1 218 ? 36.948 25.703 18.191 1.00 32.65 218 LEU A CA 1
ATOM 1663 C C . LEU A 1 218 ? 37.296 25.152 19.566 1.00 32.76 218 LEU A C 1
ATOM 1664 O O . LEU A 1 218 ? 37.151 25.842 20.574 1.00 33.09 218 LEU A O 1
ATOM 1669 N N . HIS A 1 219 ? 37.748 23.901 19.586 1.00 32.66 219 HIS A N 1
ATOM 1670 C CA . HIS A 1 219 ? 38.156 23.213 20.808 1.00 32.65 219 HIS A CA 1
ATOM 1671 C C . HIS A 1 219 ? 37.017 23.080 21.827 1.00 32.35 219 HIS A C 1
ATOM 1672 O O . HIS A 1 219 ? 37.226 23.211 23.036 1.00 32.53 219 HIS A O 1
ATOM 1679 N N . ILE A 1 220 ? 35.811 22.820 21.322 1.00 31.82 220 ILE A N 1
ATOM 1680 C CA . ILE A 1 220 ? 34.647 22.563 22.170 1.00 31.18 220 ILE A CA 1
ATOM 1681 C C . ILE A 1 220 ? 34.296 21.080 22.092 1.00 30.83 220 ILE A C 1
ATOM 1682 O O . ILE A 1 220 ? 33.861 20.587 21.051 1.00 31.35 220 ILE A O 1
ATOM 1687 N N . GLN A 1 221 ? 34.470 20.380 23.206 1.00 30.00 221 GLN A N 1
ATOM 1688 C CA . GLN A 1 221 ? 34.355 18.924 23.249 1.00 29.21 221 GLN A CA 1
ATOM 1689 C C . GLN A 1 221 ? 32.962 18.378 22.902 1.00 27.99 221 GLN A C 1
ATOM 1690 O O . GLN A 1 221 ? 32.825 17.468 22.070 1.00 28.48 221 GLN A O 1
ATOM 1696 N N . ASN A 1 222 ? 31.940 18.924 23.545 1.00 25.92 222 ASN A N 1
ATOM 1697 C CA . ASN A 1 222 ? 30.574 18.478 23.321 1.00 24.24 222 ASN A CA 1
ATOM 1698 C C . ASN A 1 222 ? 29.730 19.697 22.960 1.00 23.25 222 ASN A C 1
ATOM 1699 O O . ASN A 1 222 ? 28.950 20.179 23.782 1.00 22.52 222 ASN A O 1
ATOM 1704 N N . PRO A 1 223 ? 29.900 20.208 21.724 1.00 22.48 223 PRO A N 1
ATOM 1705 C CA . PRO A 1 223 ? 29.273 21.473 21.339 1.00 22.03 223 PRO A CA 1
ATOM 1706 C C . PRO A 1 223 ? 27.752 21.396 21.398 1.00 21.36 223 PRO A C 1
ATOM 1707 O O . PRO A 1 223 ? 27.166 20.348 21.106 1.00 21.14 223 PRO A O 1
ATOM 1711 N N . SER A 1 224 ? 27.133 22.501 21.792 1.00 20.42 224 SER A N 1
ATOM 1712 C CA . SER A 1 224 ? 25.687 22.621 21.758 1.00 20.00 224 SER A CA 1
ATOM 1713 C C . SER A 1 224 ? 25.194 22.721 20.319 1.00 19.22 224 SER A C 1
ATOM 1714 O O . SER A 1 224 ? 25.963 23.028 19.414 1.00 19.07 224 SER A O 1
ATOM 1717 N N . PHE A 1 225 ? 23.908 22.462 20.115 1.00 19.07 225 PHE A N 1
ATOM 1718 C CA . PHE A 1 225 ? 23.293 22.644 18.805 1.00 18.68 225 PHE A CA 1
ATOM 1719 C C . PHE A 1 225 ? 23.389 24.085 18.330 1.00 18.79 225 PHE A C 1
ATOM 1720 O O . PHE A 1 225 ? 23.599 24.331 17.148 1.00 18.66 225 PHE A O 1
ATOM 1728 N N . SER A 1 226 ? 23.244 25.039 19.245 1.00 19.07 226 SER A N 1
ATOM 1729 C CA . SER A 1 226 ? 23.304 26.443 18.855 1.00 20.01 226 SER A CA 1
ATOM 1730 C C . SER A 1 226 ? 24.714 26.836 18.402 1.00 20.05 226 SER A C 1
ATOM 1731 O O . SER A 1 226 ? 24.868 27.694 17.537 1.00 20.24 226 SER A O 1
ATOM 1734 N N . GLN A 1 227 ? 25.729 26.167 18.953 1.00 20.24 227 GLN A N 1
ATOM 1735 C CA . GLN A 1 227 ? 27.118 26.325 18.506 1.00 20.10 227 GLN A CA 1
ATOM 1736 C C . GLN A 1 227 ? 27.322 25.792 17.071 1.00 19.90 227 GLN A C 1
ATOM 1737 O O . GLN A 1 227 ? 27.847 26.507 16.207 1.00 19.48 227 GLN A O 1
ATOM 1743 N N . ILE A 1 228 ? 26.877 24.561 16.796 1.00 19.38 228 ILE A N 1
ATOM 1744 C CA . ILE A 1 228 ? 26.958 24.039 15.422 1.00 19.07 228 ILE A CA 1
ATOM 1745 C C . ILE A 1 228 ? 25.996 24.732 14.431 1.00 18.05 228 ILE A C 1
ATOM 1746 O O . ILE A 1 228 ? 26.299 24.801 13.244 1.00 17.74 228 ILE A O 1
ATOM 1751 N N . ASN A 1 229 ? 24.859 25.247 14.913 1.00 17.25 229 ASN A N 1
ATOM 1752 C CA . ASN A 1 229 ? 23.901 25.949 14.039 1.00 16.46 229 ASN A CA 1
ATOM 1753 C C . ASN A 1 229 ? 24.408 27.277 13.495 1.00 16.36 229 ASN A C 1
ATOM 1754 O O . ASN A 1 229 ? 23.894 27.768 12.488 1.00 16.32 229 ASN A O 1
ATOM 1759 N N . GLN A 1 230 ? 25.417 27.853 14.149 1.00 16.16 230 GLN A N 1
ATOM 1760 C CA . GLN A 1 230 ? 26.065 29.067 13.642 1.00 16.28 230 GLN A CA 1
ATOM 1761 C C . GLN A 1 230 ? 26.818 28.793 12.344 1.00 16.05 230 GLN A C 1
ATOM 1762 O O . GLN A 1 230 ? 26.844 29.630 11.432 1.00 16.04 230 GLN A O 1
ATOM 1765 N N . LEU A 1 231 ? 27.413 27.608 12.268 1.00 15.94 231 LEU A N 1
ATOM 1766 C CA . LEU A 1 231 ? 28.015 27.100 11.039 1.00 16.07 231 LEU A CA 1
ATOM 1767 C C . LEU A 1 231 ? 26.947 26.854 9.967 1.00 15.70 231 LEU A C 1
ATOM 1768 O O . LEU A 1 231 ? 27.089 27.290 8.822 1.00 15.82 231 LEU A O 1
ATOM 1773 N N . VAL A 1 232 ? 25.871 26.170 10.359 1.00 15.22 232 VAL A N 1
ATOM 1774 C CA . VAL A 1 232 ? 24.764 25.837 9.466 1.00 14.72 232 VAL A CA 1
ATOM 1775 C C . VAL A 1 232 ? 24.110 27.087 8.855 1.00 14.69 232 VAL A C 1
ATOM 1776 O O . VAL A 1 232 ? 23.907 27.144 7.648 1.00 14.96 232 VAL A O 1
ATOM 1780 N N . SER A 1 233 ? 23.792 28.085 9.677 1.00 14.72 233 SER A N 1
ATOM 1781 C CA . SER A 1 233 ? 23.166 29.311 9.172 1.00 15.03 233 SER A CA 1
ATOM 1782 C C . SER A 1 233 ? 24.079 30.091 8.220 1.00 14.99 233 SER A C 1
ATOM 1783 O O . SER A 1 233 ? 23.596 30.675 7.249 1.00 15.09 233 SER A O 1
ATOM 1786 N N . THR A 1 234 ? 25.385 30.086 8.501 1.00 15.01 234 THR A N 1
ATOM 1787 C CA . THR A 1 234 ? 26.395 30.658 7.603 1.00 15.10 234 THR A CA 1
ATOM 1788 C C . THR A 1 234 ? 26.376 29.979 6.234 1.00 14.94 234 THR A C 1
ATOM 1789 O O . THR A 1 234 ? 26.362 30.647 5.207 1.00 15.33 234 THR A O 1
ATOM 1793 N N . ILE A 1 235 ? 26.354 28.651 6.235 1.00 14.87 235 ILE A N 1
ATOM 1794 C CA . ILE A 1 235 ? 26.311 27.872 4.998 1.00 14.95 235 ILE A CA 1
ATOM 1795 C C . ILE A 1 235 ? 24.987 28.047 4.242 1.00 14.59 235 ILE A C 1
ATOM 1796 O O . ILE A 1 235 ? 24.987 28.328 3.044 1.00 14.21 235 ILE A O 1
ATOM 1801 N N . MET A 1 236 ? 23.870 27.890 4.945 1.00 14.56 236 MET A N 1
ATOM 1802 C CA . MET A 1 236 ? 22.554 27.989 4.309 1.00 14.45 236 MET A CA 1
ATOM 1803 C C . MET A 1 236 ? 22.307 29.376 3.717 1.00 14.51 236 MET A C 1
ATOM 1804 O O . MET A 1 236 ? 21.772 29.494 2.620 1.00 14.65 236 MET A O 1
ATOM 1809 N N . SER A 1 237 ? 22.724 30.423 4.421 1.00 14.37 237 SER A N 1
ATOM 1810 C CA . SER A 1 237 ? 22.510 31.775 3.919 1.00 14.76 237 SER A CA 1
ATOM 1811 C C . SER A 1 237 ? 23.397 32.089 2.711 1.00 14.43 237 SER A C 1
ATOM 1812 O O . SER A 1 237 ? 22.916 32.620 1.713 1.00 14.91 237 SER A O 1
ATOM 1815 N N . ALA A 1 238 ? 24.677 31.740 2.789 1.00 14.22 238 ALA A N 1
ATOM 1816 C CA . ALA A 1 238 ? 25.577 31.815 1.627 1.00 14.20 238 ALA A CA 1
ATOM 1817 C C . ALA A 1 238 ? 25.054 31.042 0.401 1.00 14.14 238 ALA A C 1
ATOM 1818 O O . ALA A 1 238 ? 25.174 31.507 -0.734 1.00 13.85 238 ALA A O 1
ATOM 1820 N N . SER A 1 239 ? 24.472 29.868 0.633 1.00 14.01 239 SER A N 1
ATOM 1821 C CA . SER A 1 239 ? 24.024 29.002 -0.468 1.00 14.44 239 SER A CA 1
ATOM 1822 C C . SER A 1 239 ? 22.833 29.556 -1.254 1.00 14.38 239 SER A C 1
ATOM 1823 O O . SER A 1 239 ? 22.539 29.059 -2.348 1.00 14.20 239 SER A O 1
ATOM 1826 N N . THR A 1 240 ? 22.167 30.575 -0.696 1.00 14.61 240 THR A N 1
ATOM 1827 C CA . THR A 1 240 ? 21.018 31.233 -1.336 1.00 14.67 240 THR A CA 1
ATOM 1828 C C . THR A 1 240 ? 21.374 32.628 -1.876 1.00 15.23 240 THR A C 1
ATOM 1829 O O . THR A 1 240 ? 20.495 33.395 -2.284 1.00 15.16 240 THR A O 1
ATOM 1833 N N . THR A 1 241 ? 22.667 32.944 -1.891 1.00 15.86 241 THR A N 1
ATOM 1834 C CA . THR A 1 241 ? 23.143 34.270 -2.291 1.00 16.66 241 THR A CA 1
ATOM 1835 C C . THR A 1 241 ? 22.712 34.649 -3.705 1.00 16.88 241 THR A C 1
ATOM 1836 O O . THR A 1 241 ? 22.286 35.779 -3.944 1.00 17.08 241 THR A O 1
ATOM 1840 N N . THR A 1 242 ? 22.818 33.708 -4.637 1.00 17.27 242 THR A N 1
ATOM 1841 C CA . THR A 1 242 ? 22.469 34.001 -6.030 1.00 17.84 242 THR A CA 1
ATOM 1842 C C . THR A 1 242 ? 20.949 34.080 -6.246 1.00 18.44 242 THR A C 1
ATOM 1843 O O . THR A 1 242 ? 20.491 34.506 -7.305 1.00 19.24 242 THR A O 1
ATOM 1847 N N . LEU A 1 243 ? 20.173 33.669 -5.246 1.00 18.91 243 LEU A N 1
ATOM 1848 C CA . LEU A 1 243 ? 18.709 33.697 -5.348 1.00 19.40 243 LEU A CA 1
ATOM 1849 C C . LEU A 1 243 ? 18.111 35.030 -4.917 1.00 20.16 243 LEU A C 1
ATOM 1850 O O . LEU A 1 243 ? 17.064 35.439 -5.421 1.00 21.11 243 LEU A O 1
ATOM 1855 N N . ARG A 1 244 ? 18.762 35.702 -3.977 1.00 20.83 244 ARG A N 1
ATOM 1856 C CA . ARG A 1 244 ? 18.165 36.882 -3.361 1.00 21.59 244 ARG A CA 1
ATOM 1857 C C . ARG A 1 244 ? 18.897 38.171 -3.705 1.00 22.20 244 ARG A C 1
ATOM 1858 O O . ARG A 1 244 ? 18.653 39.204 -3.086 1.00 22.32 244 ARG A O 1
ATOM 1866 N N . TYR A 1 245 ? 19.778 38.097 -4.701 1.00 23.06 245 TYR A N 1
ATOM 1867 C CA . TYR A 1 245 ? 20.435 39.270 -5.277 1.00 24.06 245 TYR A CA 1
ATOM 1868 C C . TYR A 1 245 ? 20.360 39.227 -6.805 1.00 24.97 245 TYR A C 1
ATOM 1869 O O . TYR A 1 245 ? 20.445 38.149 -7.389 1.00 25.12 245 TYR A O 1
ATOM 1878 N N . PRO A 1 246 ? 20.204 40.400 -7.454 1.00 25.83 246 PRO A N 1
ATOM 1879 C CA . PRO A 1 246 ? 20.128 40.493 -8.909 1.00 26.52 246 PRO A CA 1
ATOM 1880 C C . PRO A 1 246 ? 21.464 40.189 -9.591 1.00 27.24 246 PRO A C 1
ATOM 1881 O O . PRO A 1 246 ? 22.515 40.283 -8.956 1.00 27.50 246 PRO A O 1
ATOM 1885 N N . GLY A 1 247 ? 21.413 39.825 -10.870 1.00 27.91 247 GLY A N 1
ATOM 1886 C CA . GLY A 1 247 ? 22.624 39.651 -11.677 1.00 28.48 247 GLY A CA 1
ATOM 1887 C C . GLY A 1 247 ? 23.161 38.234 -11.797 1.00 28.85 247 GLY A C 1
ATOM 1888 O O . GLY A 1 247 ? 24.255 38.025 -12.332 1.00 29.08 247 GLY A O 1
ATOM 1889 N N . TYR A 1 248 ? 22.400 37.262 -11.301 1.00 28.97 248 TYR A N 1
ATOM 1890 C CA . TYR A 1 248 ? 22.772 35.848 -11.418 1.00 29.10 248 TYR A CA 1
ATOM 1891 C C . TYR A 1 248 ? 21.680 35.107 -12.191 1.00 29.79 248 TYR A C 1
ATOM 1892 O O . TYR A 1 248 ? 20.913 34.316 -11.626 1.00 29.45 248 TYR A O 1
ATOM 1901 N N . MET A 1 249 ? 21.616 35.373 -13.492 1.00 30.65 249 MET A N 1
ATOM 1902 C CA . MET A 1 249 ? 20.520 34.877 -14.331 1.00 32.13 249 MET A CA 1
ATOM 1903 C C . MET A 1 249 ? 20.603 33.388 -14.625 1.00 30.73 249 MET A C 1
ATOM 1904 O O . MET A 1 249 ? 19.595 32.762 -14.950 1.00 31.16 249 MET A O 1
ATOM 1909 N N . ASN A 1 250 ? 21.802 32.828 -14.504 1.00 29.50 250 ASN A N 1
ATOM 1910 C CA . ASN A 1 250 ? 22.001 31.397 -14.697 1.00 28.05 250 ASN A CA 1
ATOM 1911 C C . ASN A 1 250 ? 22.023 30.663 -13.364 1.00 27.05 250 ASN A C 1
ATOM 1912 O O . ASN A 1 250 ? 22.185 29.446 -13.326 1.00 26.67 250 ASN A O 1
ATOM 1917 N N . ASN A 1 251 ? 21.850 31.415 -12.277 1.00 25.82 251 ASN A N 1
ATOM 1918 C CA . ASN A 1 251 ? 21.800 30.837 -10.942 1.00 24.90 251 ASN A CA 1
ATOM 1919 C C . ASN A 1 251 ? 20.576 31.232 -10.107 1.00 24.50 251 ASN A C 1
ATOM 1920 O O . ASN A 1 251 ? 20.688 31.507 -8.906 1.00 24.50 251 ASN A O 1
ATOM 1925 N N . ASP A 1 252 ? 19.409 31.265 -10.756 1.00 23.67 252 ASP A N 1
ATOM 1926 C CA . ASP A 1 252 ? 18.138 31.133 -10.044 1.00 22.87 252 ASP A CA 1
ATOM 1927 C C . ASP A 1 252 ? 18.069 29.680 -9.560 1.00 22.04 252 ASP A C 1
ATOM 1928 O O . ASP A 1 252 ? 19.031 28.935 -9.741 1.00 21.55 252 ASP A O 1
ATOM 1933 N N . LEU A 1 253 ? 16.959 29.271 -8.949 1.00 21.32 253 LEU A N 1
ATOM 1934 C CA . LEU A 1 253 ? 16.892 27.930 -8.377 1.00 20.66 253 LEU A CA 1
ATOM 1935 C C . LEU A 1 253 ? 16.993 26.847 -9.454 1.00 20.21 253 LEU A C 1
ATOM 1936 O O . LEU A 1 253 ? 17.796 25.917 -9.331 1.00 19.61 253 LEU A O 1
ATOM 1941 N N . ILE A 1 254 ? 16.199 26.995 -10.513 1.00 19.87 254 ILE A N 1
ATOM 1942 C CA . ILE A 1 254 ? 16.232 26.076 -11.649 1.00 19.51 254 ILE A CA 1
ATOM 1943 C C . ILE A 1 254 ? 17.635 25.999 -12.278 1.00 19.12 254 ILE A C 1
ATOM 1944 O O . ILE A 1 254 ? 18.169 24.909 -12.471 1.00 18.97 254 ILE A O 1
ATOM 1949 N N . GLY A 1 255 ? 18.234 27.157 -12.556 1.00 19.02 255 GLY A N 1
ATOM 1950 C CA . GLY A 1 255 ? 19.581 27.228 -13.140 1.00 18.78 255 GLY A CA 1
ATOM 1951 C C . GLY A 1 255 ? 20.709 26.759 -12.233 1.00 18.61 255 GLY A C 1
ATOM 1952 O O . GLY A 1 255 ? 21.701 26.205 -12.702 1.00 18.86 255 GLY A O 1
ATOM 1953 N N . LEU A 1 256 ? 20.569 26.996 -10.936 1.00 18.74 256 LEU A N 1
ATOM 1954 C CA . LEU A 1 256 ? 21.515 26.490 -9.939 1.00 19.27 256 LEU A CA 1
ATOM 1955 C C . LEU A 1 256 ? 21.519 24.953 -9.928 1.00 19.04 256 LEU A C 1
ATOM 1956 O O . LEU A 1 256 ? 22.572 24.315 -10.049 1.00 19.07 256 LEU A O 1
ATOM 1961 N N . ILE A 1 257 ? 20.328 24.373 -9.814 1.00 19.04 257 ILE A N 1
ATOM 1962 C CA . ILE A 1 257 ? 20.145 22.915 -9.800 1.00 18.98 257 ILE A CA 1
ATOM 1963 C C . ILE A 1 257 ? 20.619 22.254 -11.105 1.00 19.19 257 ILE A C 1
ATOM 1964 O O . ILE A 1 257 ? 21.333 21.255 -11.070 1.00 19.47 257 ILE A O 1
ATOM 1969 N N . ALA A 1 258 ? 20.261 22.835 -12.245 1.00 19.27 258 ALA A N 1
ATOM 1970 C CA . ALA A 1 258 ? 20.610 22.254 -13.544 1.00 19.47 258 ALA A CA 1
ATOM 1971 C C . ALA A 1 258 ? 22.129 22.157 -13.735 1.00 19.66 258 ALA A C 1
ATOM 1972 O O . ALA A 1 258 ? 22.634 21.152 -14.231 1.00 19.94 258 ALA A O 1
ATOM 1974 N N . SER A 1 259 ? 22.854 23.188 -13.316 1.00 19.84 259 SER A N 1
ATOM 1975 C CA . SER A 1 259 ? 24.308 23.189 -13.452 1.00 20.15 259 SER A CA 1
ATOM 1976 C C . SER A 1 259 ? 25.009 22.249 -12.455 1.00 19.54 259 SER A C 1
ATOM 1977 O O . SER A 1 259 ? 25.975 21.575 -12.813 1.00 20.17 259 SER A O 1
ATOM 1980 N N . LEU A 1 260 ? 24.521 22.182 -11.219 1.00 18.77 260 LEU A N 1
ATOM 1981 C CA . LEU A 1 260 ? 25.155 21.326 -10.205 1.00 17.87 260 LEU A CA 1
ATOM 1982 C C . LEU A 1 260 ? 24.733 19.880 -10.341 1.00 17.79 260 LEU A C 1
ATOM 1983 O O . LEU A 1 260 ? 25.486 18.971 -9.989 1.00 17.81 260 LEU A O 1
ATOM 1988 N N . ILE A 1 261 ? 23.534 19.672 -10.884 1.00 17.66 261 ILE A N 1
ATOM 1989 C CA . ILE A 1 261 ? 22.932 18.348 -10.969 1.00 17.60 261 ILE A CA 1
ATOM 1990 C C . ILE A 1 261 ? 22.516 18.008 -12.407 1.00 17.79 261 ILE A C 1
ATOM 1991 O O . ILE A 1 261 ? 21.318 17.940 -12.715 1.00 17.66 261 ILE A O 1
ATOM 1996 N N . PRO A 1 262 ? 23.506 17.775 -13.293 1.00 17.88 262 PRO A N 1
ATOM 1997 C CA . PRO A 1 262 ? 23.163 17.428 -14.680 1.00 17.64 262 PRO A CA 1
ATOM 1998 C C . PRO A 1 262 ? 22.772 15.954 -14.774 1.00 17.50 262 PRO A C 1
ATOM 1999 O O . PRO A 1 262 ? 22.267 15.495 -15.802 1.00 17.79 262 PRO A O 1
ATOM 2003 N N . T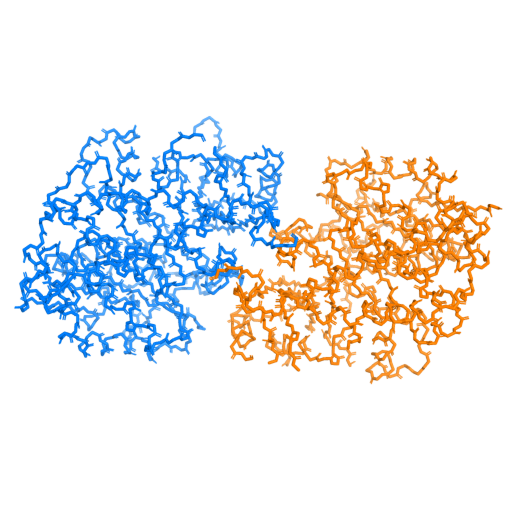HR A 1 263 ? 23.001 15.253 -13.668 1.00 17.27 263 THR A N 1
ATOM 2004 C CA . THR A 1 263 ? 22.680 13.856 -13.453 1.00 17.04 263 THR A CA 1
ATOM 2005 C C . THR A 1 263 ? 21.482 13.801 -12.493 1.00 16.66 263 THR A C 1
ATOM 2006 O O . THR A 1 263 ? 21.672 13.862 -11.279 1.00 16.34 263 THR A O 1
ATOM 2010 N N . PRO A 1 264 ? 20.249 13.684 -13.031 1.00 16.39 264 PRO A N 1
ATOM 2011 C CA . PRO A 1 264 ? 19.017 13.920 -12.246 1.00 16.06 264 PRO A CA 1
ATOM 2012 C C . PRO A 1 264 ? 18.891 13.144 -10.927 1.00 15.77 264 PRO A C 1
ATOM 2013 O O . PRO A 1 264 ? 18.403 13.692 -9.938 1.00 15.48 264 PRO A O 1
ATOM 2017 N N . ARG A 1 265 ? 19.336 11.891 -10.918 1.00 15.43 265 ARG A N 1
ATOM 2018 C CA . ARG A 1 265 ? 19.247 11.034 -9.736 1.00 14.74 265 ARG A CA 1
ATOM 2019 C C . ARG A 1 265 ? 20.381 11.266 -8.727 1.00 14.06 265 ARG A C 1
ATOM 2020 O O . ARG A 1 265 ? 20.204 11.047 -7.522 1.00 13.41 265 ARG A O 1
ATOM 2028 N N . LEU A 1 266 ? 21.542 11.679 -9.230 1.00 13.10 266 LEU A N 1
ATOM 2029 C CA . LEU A 1 266 ? 22.697 11.979 -8.388 1.00 12.79 266 LEU A CA 1
ATOM 2030 C C . LEU A 1 266 ? 22.629 13.458 -8.022 1.00 12.68 266 LEU A C 1
ATOM 2031 O O . LEU A 1 266 ? 23.303 14.301 -8.626 1.00 12.42 266 LEU A O 1
ATOM 2036 N N . HIS A 1 267 ? 21.790 13.751 -7.030 1.00 12.17 267 HIS A N 1
ATOM 2037 C CA . HIS A 1 267 ? 21.413 15.118 -6.695 1.00 11.92 267 HIS A CA 1
ATOM 2038 C C . HIS A 1 267 ? 21.619 15.440 -5.218 1.00 11.44 267 HIS A C 1
ATOM 2039 O O . HIS A 1 267 ? 20.904 16.262 -4.660 1.00 11.38 267 HIS A O 1
ATOM 2046 N N . PHE A 1 268 ? 22.593 14.780 -4.598 1.00 11.24 268 PHE A N 1
ATOM 2047 C CA . PHE A 1 268 ? 22.980 15.060 -3.221 1.00 11.40 268 PHE A CA 1
ATOM 2048 C C . PHE A 1 268 ? 24.252 15.899 -3.193 1.00 11.70 268 PHE A C 1
ATOM 2049 O O . PHE A 1 268 ? 25.313 15.470 -3.651 1.00 12.17 268 PHE A O 1
ATOM 2057 N N . LEU A 1 269 ? 24.138 17.104 -2.661 1.00 12.03 269 LEU A N 1
ATOM 2058 C CA . LEU A 1 269 ? 25.243 18.046 -2.671 1.00 12.34 269 LEU A CA 1
ATOM 2059 C C . LEU A 1 269 ? 25.898 18.127 -1.311 1.00 13.02 269 LEU A C 1
ATOM 2060 O O . LEU A 1 269 ? 25.232 17.981 -0.281 1.00 12.75 269 LEU A O 1
ATOM 2065 N N . MET A 1 270 ? 27.211 18.339 -1.324 1.00 13.60 270 MET A N 1
ATOM 2066 C CA . MET A 1 270 ? 27.959 18.680 -0.125 1.00 14.67 270 MET A CA 1
ATOM 2067 C C . MET A 1 270 ? 28.377 20.148 -0.192 1.00 14.71 270 MET A C 1
ATOM 2068 O O . MET A 1 270 ? 28.469 20.742 -1.272 1.00 14.48 270 MET A O 1
ATOM 2073 N N . THR A 1 271 ? 28.582 20.737 0.977 1.00 15.07 271 THR A N 1
ATOM 2074 C CA . THR A 1 271 ? 28.957 22.129 1.071 1.00 15.76 271 THR A CA 1
ATOM 2075 C C . THR A 1 271 ? 30.287 22.244 1.791 1.00 16.11 271 THR A C 1
ATOM 2076 O O . THR A 1 271 ? 30.608 21.431 2.656 1.00 16.54 271 THR A O 1
ATOM 2080 N N . GLY A 1 272 ? 31.049 23.264 1.424 1.00 16.63 272 GLY A N 1
ATOM 2081 C CA . GLY A 1 272 ? 32.264 23.636 2.144 1.00 16.83 272 GLY A CA 1
ATOM 2082 C C . GLY A 1 272 ? 32.236 25.131 2.386 1.00 16.97 272 GLY A C 1
ATOM 2083 O O . GLY A 1 272 ? 31.557 25.863 1.677 1.00 16.28 272 GLY A O 1
ATOM 2084 N N . TYR A 1 273 ? 32.979 25.581 3.387 1.00 17.34 273 TYR A N 1
ATOM 2085 C CA . TYR A 1 273 ? 33.036 26.997 3.707 1.00 17.97 273 TYR A CA 1
ATOM 2086 C C . TYR A 1 273 ? 34.413 27.378 4.238 1.00 18.34 273 TYR A C 1
ATOM 2087 O O . TYR A 1 273 ? 35.097 26.570 4.866 1.00 18.30 273 TYR A O 1
ATOM 2096 N N . THR A 1 274 ? 34.814 28.612 3.963 1.00 19.08 274 THR A N 1
ATOM 2097 C CA . THR A 1 274 ? 36.012 29.202 4.548 1.00 19.97 274 THR A CA 1
ATOM 2098 C C . THR A 1 274 ? 35.815 30.722 4.680 1.00 20.79 274 THR A C 1
ATOM 2099 O O . THR A 1 274 ? 35.291 31.340 3.760 1.00 20.39 274 THR A O 1
ATOM 2103 N N . PRO A 1 275 ? 36.188 31.318 5.836 1.00 22.04 275 PRO A N 1
ATOM 2104 C CA . PRO A 1 275 ? 36.701 30.692 7.058 1.00 23.54 275 PRO A CA 1
ATOM 2105 C C . PRO A 1 275 ? 35.590 30.241 8.008 1.00 25.06 275 PRO A C 1
ATOM 2106 O O . PRO A 1 275 ? 34.667 31.010 8.293 1.00 25.52 275 PRO A O 1
ATOM 2110 N N . LEU A 1 276 ? 35.684 29.007 8.491 1.00 26.78 276 LEU A N 1
ATOM 2111 C CA . LEU A 1 276 ? 34.697 28.475 9.433 1.00 28.76 276 LEU A CA 1
ATOM 2112 C C . LEU A 1 276 ? 34.954 28.928 10.873 1.00 29.96 276 LEU A C 1
ATOM 2113 O O . LEU A 1 276 ? 34.018 29.028 11.668 1.00 30.46 276 LEU A O 1
ATOM 2118 N N . THR A 1 277 ? 36.220 29.207 11.187 1.00 31.55 277 THR A N 1
ATOM 2119 C CA . THR A 1 277 ? 36.651 29.659 12.516 1.00 32.71 277 THR A CA 1
ATOM 2120 C C . THR A 1 277 ? 36.753 31.185 12.554 1.00 33.07 277 THR A C 1
ATOM 2121 O O . THR A 1 277 ? 37.736 31.762 12.077 1.00 33.69 277 THR A O 1
ATOM 2125 N N . SER A 1 284 ? 45.954 38.540 9.225 1.00 41.68 284 SER A N 1
ATOM 2126 C CA . SER A 1 284 ? 47.175 39.085 9.799 1.00 41.72 284 SER A CA 1
ATOM 2127 C C . SER A 1 284 ? 48.350 38.878 8.848 1.00 41.60 284 SER A C 1
ATOM 2128 O O . SER A 1 284 ? 48.399 37.882 8.115 1.00 42.10 284 SER A O 1
ATOM 2130 N N . VAL A 1 285 ? 49.289 39.825 8.876 1.00 40.99 285 VAL A N 1
ATOM 2131 C CA . VAL A 1 285 ? 50.452 39.869 7.973 1.00 40.25 285 VAL A CA 1
ATOM 2132 C C . VAL A 1 285 ? 50.075 40.179 6.514 1.00 39.74 285 VAL A C 1
ATOM 2133 O O . VAL A 1 285 ? 50.384 41.263 6.018 1.00 39.81 285 VAL A O 1
ATOM 2137 N N . ARG A 1 286 ? 49.416 39.239 5.838 1.00 38.89 286 ARG A N 1
ATOM 2138 C CA . ARG A 1 286 ? 48.909 39.480 4.482 1.00 38.14 286 ARG A CA 1
ATOM 2139 C C . ARG A 1 286 ? 47.442 39.101 4.329 1.00 36.83 286 ARG A C 1
ATOM 2140 O O . ARG A 1 286 ? 46.970 38.145 4.947 1.00 36.91 286 ARG A O 1
ATOM 2148 N N . LYS A 1 287 ? 46.728 39.859 3.503 1.00 35.27 287 LYS A N 1
ATOM 2149 C CA . LYS A 1 287 ? 45.307 39.611 3.267 1.00 33.48 287 LYS A CA 1
ATOM 2150 C C . LYS A 1 287 ? 45.100 38.284 2.543 1.00 31.84 287 LYS A C 1
ATOM 2151 O O . LYS A 1 287 ? 45.919 37.873 1.718 1.00 31.66 287 LYS A O 1
ATOM 2153 N N . THR A 1 288 ? 44.013 37.608 2.896 1.00 29.98 288 THR A N 1
ATOM 2154 C CA . THR A 1 288 ? 43.584 36.393 2.220 1.00 27.86 288 THR A CA 1
ATOM 2155 C C . THR A 1 288 ? 43.161 36.754 0.801 1.00 26.27 288 THR A C 1
ATOM 2156 O O . THR A 1 288 ? 42.482 37.759 0.579 1.00 26.04 288 THR A O 1
ATOM 2160 N N . THR A 1 289 ? 43.602 35.941 -0.153 1.00 24.48 289 THR A N 1
ATOM 2161 C CA . THR A 1 289 ? 43.277 36.131 -1.566 1.00 22.53 289 THR A CA 1
ATOM 2162 C C . THR A 1 289 ? 42.107 35.233 -1.976 1.00 21.47 289 THR A C 1
ATOM 2163 O O . THR A 1 289 ? 41.772 34.287 -1.268 1.00 21.42 289 THR A O 1
ATOM 2167 N N . VAL A 1 290 ? 41.498 35.524 -3.123 1.00 20.41 290 VAL A N 1
ATOM 2168 C CA . VAL A 1 290 ? 40.495 34.643 -3.722 1.00 19.27 290 VAL A CA 1
ATOM 2169 C C . VAL A 1 290 ? 41.072 33.235 -3.908 1.00 18.44 290 VAL A C 1
ATOM 2170 O O . VAL A 1 290 ? 40.391 32.235 -3.645 1.00 18.05 290 VAL A O 1
ATOM 2174 N N . LEU A 1 291 ? 42.326 33.163 -4.357 1.00 17.32 291 LEU A N 1
ATOM 2175 C CA . LEU A 1 291 ? 43.027 31.888 -4.500 1.00 16.47 291 LEU A CA 1
ATOM 2176 C C . LEU A 1 291 ? 43.102 31.086 -3.186 1.00 15.70 291 LEU A C 1
ATOM 2177 O O . LEU A 1 291 ? 42.844 29.886 -3.189 1.00 15.16 291 LEU A O 1
ATOM 2182 N N . ASP A 1 292 ? 43.440 31.750 -2.080 1.00 15.10 292 ASP A N 1
ATOM 2183 C CA . ASP A 1 292 ? 43.463 31.111 -0.749 1.00 14.95 292 ASP A CA 1
ATOM 2184 C C . ASP A 1 292 ? 42.095 30.492 -0.437 1.00 14.29 292 ASP A C 1
ATOM 2185 O O . ASP A 1 292 ? 41.998 29.328 -0.043 1.00 13.94 292 ASP A O 1
ATOM 2190 N N . VAL A 1 293 ? 41.046 31.289 -0.622 1.00 14.02 293 VAL A N 1
ATOM 2191 C CA . VAL A 1 293 ? 39.662 30.854 -0.398 1.00 14.04 293 VAL A CA 1
ATOM 2192 C C . VAL A 1 293 ? 39.288 29.637 -1.260 1.00 14.02 293 VAL A C 1
ATOM 2193 O O . VAL A 1 293 ? 38.819 28.634 -0.744 1.00 14.15 293 VAL A O 1
ATOM 2197 N N . MET A 1 294 ? 39.531 29.718 -2.561 1.00 14.71 294 MET A N 1
ATOM 2198 C CA . MET A 1 294 ? 39.169 28.644 -3.489 1.00 16.16 294 MET A CA 1
ATOM 2199 C C . MET A 1 294 ? 39.962 27.352 -3.274 1.00 16.01 294 MET A C 1
ATOM 2200 O O . MET A 1 294 ? 39.416 26.250 -3.422 1.00 16.07 294 MET A O 1
ATOM 2205 N N . ARG A 1 295 ? 41.244 27.494 -2.931 1.00 15.91 295 ARG A N 1
ATOM 2206 C CA . ARG A 1 295 ? 42.090 26.358 -2.567 1.00 16.18 295 ARG A CA 1
ATOM 2207 C C . ARG A 1 295 ? 41.588 25.654 -1.298 1.00 15.50 295 ARG A C 1
ATOM 2208 O O . ARG A 1 295 ? 41.529 24.430 -1.244 1.00 15.42 295 ARG A O 1
ATOM 2216 N N . ARG A 1 296 ? 41.201 26.435 -0.297 1.00 15.42 296 ARG A N 1
ATOM 2217 C CA . ARG A 1 296 ? 40.691 25.892 0.964 1.00 15.46 296 ARG A CA 1
ATOM 2218 C C . ARG A 1 296 ? 39.299 25.254 0.863 1.00 15.49 296 ARG A C 1
ATOM 2219 O O . ARG A 1 296 ? 38.970 24.378 1.666 1.00 15.39 296 ARG A O 1
ATOM 2227 N N . LEU A 1 297 ? 38.509 25.669 -0.130 1.00 15.16 297 LEU A N 1
ATOM 2228 C CA . LEU A 1 297 ? 37.195 25.066 -0.394 1.00 15.53 297 LEU A CA 1
ATOM 2229 C C . LEU A 1 297 ? 37.309 23.646 -0.951 1.00 16.09 297 LEU A C 1
ATOM 2230 O O . LEU A 1 297 ? 36.324 22.900 -0.982 1.00 16.53 297 LEU A O 1
ATOM 2235 N N . LEU A 1 298 ? 38.514 23.278 -1.379 1.00 16.48 298 LEU A N 1
ATOM 2236 C CA . LEU A 1 298 ? 38.794 21.920 -1.862 1.00 16.71 298 LEU A CA 1
ATOM 2237 C C . LEU A 1 298 ? 39.437 21.019 -0.805 1.00 16.96 298 LEU A C 1
ATOM 2238 O O . LEU A 1 298 ? 39.564 19.816 -1.021 1.00 17.56 298 LEU A O 1
ATOM 2243 N N . GLN A 1 299 ? 39.839 21.593 0.327 1.00 17.11 299 GLN A N 1
ATOM 2244 C CA . GLN A 1 299 ? 40.381 20.810 1.437 1.00 17.56 299 GLN A CA 1
ATOM 2245 C C . GLN A 1 299 ? 39.265 20.064 2.166 1.00 18.14 299 GLN A C 1
ATOM 2246 O O . GLN A 1 299 ? 38.312 20.681 2.656 1.00 18.13 299 GLN A O 1
ATOM 2252 N N . PRO A 1 300 ? 39.374 18.726 2.228 1.00 18.81 300 PRO A N 1
ATOM 2253 C CA . PRO A 1 300 ? 38.407 17.843 2.880 1.00 19.05 300 PRO A CA 1
ATOM 2254 C C . PRO A 1 300 ? 37.930 18.294 4.260 1.00 19.29 300 PRO A C 1
ATOM 2255 O O . PRO A 1 300 ? 36.756 18.116 4.580 1.00 19.21 300 PRO A O 1
ATOM 2259 N N . LYS A 1 301 ? 38.815 18.895 5.050 1.00 19.55 301 LYS A N 1
ATOM 2260 C CA . LYS A 1 301 ? 38.466 19.357 6.398 1.00 19.73 301 LYS A CA 1
ATOM 2261 C C . LYS A 1 301 ? 37.469 20.520 6.403 1.00 19.67 301 LYS A C 1
ATOM 2262 O O . LYS A 1 301 ? 36.763 20.735 7.392 1.00 19.69 301 LYS A O 1
ATOM 2265 N N . ASN A 1 302 ? 37.408 21.259 5.296 1.00 19.35 302 ASN A N 1
ATOM 2266 C CA . ASN A 1 302 ? 36.493 22.395 5.172 1.00 19.05 302 ASN A CA 1
ATOM 2267 C C . ASN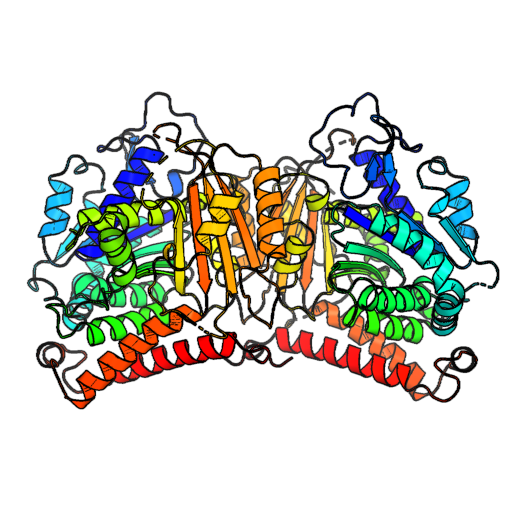 A 1 302 ? 35.157 22.023 4.539 1.00 19.16 302 ASN A C 1
ATOM 2268 O O . ASN A 1 302 ? 34.282 22.875 4.413 1.00 19.14 302 ASN A O 1
ATOM 2273 N N . VAL A 1 303 ? 35.024 20.759 4.130 1.00 19.13 303 VAL A N 1
ATOM 2274 C CA . VAL A 1 303 ? 33.813 20.246 3.487 1.00 19.61 303 VAL A CA 1
ATOM 2275 C C . VAL A 1 303 ? 32.972 19.511 4.528 1.00 19.93 303 VAL A C 1
ATOM 2276 O O . VAL A 1 303 ? 33.446 18.574 5.174 1.00 19.76 303 VAL A O 1
ATOM 2280 N N . MET A 1 304 ? 31.721 19.936 4.681 1.00 20.36 304 MET A N 1
ATOM 2281 C CA . MET A 1 304 ? 30.889 19.478 5.792 1.00 20.95 304 MET A CA 1
ATOM 2282 C C . MET A 1 304 ? 30.133 18.175 5.553 1.00 21.37 304 MET A C 1
ATOM 2283 O O . MET A 1 304 ? 28.934 18.103 5.787 1.00 21.57 304 MET A O 1
ATOM 2288 N N . VAL A 1 305 ? 30.851 17.163 5.075 1.00 22.26 305 VAL A N 1
ATOM 2289 C CA . VAL A 1 305 ? 30.422 15.759 5.108 1.00 23.59 305 VAL A CA 1
ATOM 2290 C C . VAL A 1 305 ? 31.650 14.927 5.442 1.00 24.45 305 VAL A C 1
ATOM 2291 O O . VAL A 1 305 ? 32.739 15.204 4.940 1.00 24.32 305 VAL A O 1
ATOM 2295 N N . SER A 1 306 ? 31.481 13.920 6.291 1.00 25.82 306 SER A N 1
ATOM 2296 C CA . SER A 1 306 ? 32.582 13.024 6.624 1.00 27.36 306 SER A CA 1
ATOM 2297 C C . SER A 1 306 ? 32.526 11.770 5.747 1.00 28.54 306 SER A C 1
ATOM 2298 O O . SER A 1 306 ? 31.735 10.861 5.994 1.00 28.63 306 SER A O 1
ATOM 2301 N N . THR A 1 307 ? 33.359 11.737 4.713 1.00 30.40 307 THR A N 1
ATOM 2302 C CA . THR A 1 307 ? 33.343 10.636 3.732 1.00 32.20 307 THR A CA 1
ATOM 2303 C C . THR A 1 307 ? 34.438 9.583 3.940 1.00 33.70 307 THR A C 1
ATOM 2304 O O . THR A 1 307 ? 34.404 8.527 3.301 1.00 33.95 307 THR A O 1
ATOM 2308 N N . GLY A 1 308 ? 35.396 9.870 4.824 1.00 35.27 308 GLY A N 1
ATOM 2309 C CA . GLY A 1 308 ? 36.564 9.006 5.025 1.00 37.54 308 GLY A CA 1
ATOM 2310 C C . GLY A 1 308 ? 37.736 9.405 4.137 1.00 39.11 308 GLY A C 1
ATOM 2311 O O . GLY A 1 308 ? 37.544 9.784 2.973 1.00 39.17 308 GLY A O 1
ATOM 2312 N N . ARG A 1 309 ? 38.951 9.305 4.678 1.00 40.44 309 ARG A N 1
ATOM 2313 C CA . ARG A 1 309 ? 40.159 9.796 3.994 1.00 42.03 309 ARG A CA 1
ATOM 2314 C C . ARG A 1 309 ? 40.940 8.752 3.214 1.00 42.99 309 ARG A C 1
ATOM 2315 O O . ARG A 1 309 ? 41.277 7.691 3.754 1.00 43.33 309 ARG A O 1
ATOM 2316 N N . ASP A 1 310 ? 41.221 9.055 1.942 1.00 43.60 310 ASP A N 1
ATOM 2317 C CA . ASP A 1 310 ? 42.045 8.191 1.080 1.00 44.13 310 ASP A CA 1
ATOM 2318 C C . ASP A 1 310 ? 42.607 8.940 -0.133 1.00 44.47 310 ASP A C 1
ATOM 2319 O O . ASP A 1 310 ? 41.860 9.484 -0.950 1.00 44.85 310 ASP A O 1
ATOM 2321 N N . THR A 1 313 ? 41.239 7.316 -3.951 1.00 29.06 313 THR A N 1
ATOM 2322 C CA . THR A 1 313 ? 40.074 6.624 -4.504 1.00 28.63 313 THR A CA 1
ATOM 2323 C C . THR A 1 313 ? 39.738 7.167 -5.891 1.00 27.75 313 THR A C 1
ATOM 2324 O O . THR A 1 313 ? 40.367 8.123 -6.362 1.00 28.14 313 THR A O 1
ATOM 2328 N N . ASN A 1 314 ? 38.755 6.556 -6.548 1.00 26.40 314 ASN A N 1
ATOM 2329 C CA . ASN A 1 314 ? 38.275 7.072 -7.821 1.00 25.01 314 ASN A CA 1
ATOM 2330 C C . ASN A 1 314 ? 36.981 7.875 -7.713 1.00 23.68 314 ASN A C 1
ATOM 2331 O O . ASN A 1 314 ? 36.333 8.149 -8.723 1.00 23.64 314 ASN A O 1
ATOM 2336 N N . HIS A 1 315 ? 36.616 8.259 -6.492 1.00 21.61 315 HIS A N 1
ATOM 2337 C CA . HIS A 1 315 ? 35.535 9.219 -6.297 1.00 19.69 315 HIS A CA 1
ATOM 2338 C C . HIS A 1 315 ? 35.911 10.554 -6.919 1.00 18.76 315 HIS A C 1
ATOM 2339 O O . HIS A 1 315 ? 37.077 10.942 -6.920 1.00 18.30 315 HIS A O 1
ATOM 2346 N N . CYS A 1 316 ? 34.919 11.240 -7.470 1.00 17.69 316 CYS A N 1
ATOM 2347 C CA . CYS A 1 316 ? 35.188 12.429 -8.251 1.00 16.83 316 CYS A CA 1
ATOM 2348 C C . CYS A 1 316 ? 34.057 13.453 -8.230 1.00 15.64 316 CYS A C 1
ATOM 2349 O O . CYS A 1 316 ? 32.909 13.144 -7.896 1.00 15.15 316 CYS A O 1
ATOM 2352 N N . TYR A 1 317 ? 34.412 14.681 -8.588 1.00 14.48 317 TYR A N 1
ATOM 2353 C CA . TYR A 1 317 ? 33.458 15.748 -8.783 1.00 13.55 317 TYR A CA 1
ATOM 2354 C C . TYR A 1 317 ? 32.674 15.572 -10.075 1.00 13.33 317 TYR A C 1
ATOM 2355 O O . TYR A 1 317 ? 33.246 15.306 -11.134 1.00 12.61 317 TYR A O 1
ATOM 2364 N N . ILE A 1 318 ? 31.355 15.702 -9.962 1.00 13.06 318 ILE A N 1
ATOM 2365 C CA . ILE A 1 318 ? 30.467 15.877 -11.108 1.00 12.51 318 ILE A CA 1
ATOM 2366 C C . ILE A 1 318 ? 30.380 17.379 -11.436 1.00 12.56 318 ILE A C 1
ATOM 2367 O O . ILE A 1 318 ? 30.402 17.776 -12.604 1.00 12.78 318 ILE A O 1
ATOM 2372 N N . ALA A 1 319 ? 30.279 18.207 -10.400 1.00 12.20 319 ALA A N 1
ATOM 2373 C CA . ALA A 1 319 ? 30.179 19.652 -10.569 1.00 12.39 319 ALA A CA 1
ATOM 2374 C C . ALA A 1 319 ? 30.579 20.395 -9.298 1.00 12.69 319 ALA A C 1
ATOM 2375 O O . ALA A 1 319 ? 30.440 19.873 -8.186 1.00 12.63 319 ALA A O 1
ATOM 2377 N N . ILE A 1 320 ? 31.086 21.613 -9.483 1.00 13.14 320 ILE A N 1
ATOM 2378 C CA . ILE A 1 320 ? 31.426 22.516 -8.390 1.00 13.25 320 ILE A CA 1
ATOM 2379 C C . ILE A 1 320 ? 30.894 23.920 -8.678 1.00 13.55 320 ILE A C 1
ATOM 2380 O O . ILE A 1 320 ? 30.974 24.419 -9.816 1.00 13.23 320 ILE A O 1
ATOM 2385 N N . LEU A 1 321 ? 30.330 24.535 -7.643 1.00 13.88 321 LEU A N 1
ATOM 2386 C CA . LEU A 1 321 ? 30.079 25.968 -7.634 1.00 14.43 321 LEU A CA 1
ATOM 2387 C C . LEU A 1 321 ? 30.786 26.567 -6.441 1.00 14.73 321 LEU A C 1
ATOM 2388 O O . LEU A 1 321 ? 30.687 26.041 -5.328 1.00 14.74 321 LEU A O 1
ATOM 2393 N N . ASN A 1 322 ? 31.508 27.658 -6.679 1.00 15.13 322 ASN A N 1
ATOM 2394 C CA . ASN A 1 322 ? 32.031 28.476 -5.596 1.00 15.79 322 ASN A CA 1
ATOM 2395 C C . ASN A 1 322 ? 31.352 29.848 -5.562 1.00 15.88 322 ASN A C 1
ATOM 2396 O O . ASN A 1 322 ? 31.306 30.558 -6.564 1.00 15.70 322 ASN A O 1
ATOM 2401 N N . ILE A 1 323 ? 30.825 30.213 -4.403 1.00 16.26 323 ILE A N 1
ATOM 2402 C CA . ILE A 1 323 ? 30.296 31.549 -4.199 1.00 16.79 323 ILE A CA 1
ATOM 2403 C C . ILE A 1 323 ? 31.280 32.324 -3.327 1.00 17.58 323 ILE A C 1
ATOM 2404 O O . ILE A 1 323 ? 31.457 32.016 -2.150 1.00 17.55 323 ILE A O 1
ATOM 2409 N N . ILE A 1 324 ? 31.927 33.316 -3.937 1.00 18.54 324 ILE A N 1
ATOM 2410 C CA . ILE A 1 324 ? 32.944 34.132 -3.291 1.00 19.52 324 ILE A CA 1
ATOM 2411 C C . ILE A 1 324 ? 32.330 35.435 -2.776 1.00 20.66 324 ILE A C 1
ATOM 2412 O O . ILE A 1 324 ? 31.642 36.141 -3.506 1.00 20.40 324 ILE A O 1
ATOM 2417 N N . GLN A 1 325 ? 32.575 35.740 -1.511 1.00 22.03 325 GLN A N 1
ATOM 2418 C CA . GLN A 1 325 ? 32.131 36.998 -0.943 1.00 24.31 325 GLN A CA 1
ATOM 2419 C C . GLN A 1 325 ? 33.326 37.865 -0.550 1.00 24.63 325 GLN A C 1
ATOM 2420 O O . GLN A 1 325 ? 34.225 37.421 0.157 1.00 24.50 325 GLN A O 1
ATOM 2426 N N . GLY A 1 326 ? 33.333 39.102 -1.026 1.00 25.72 326 GLY A N 1
ATOM 2427 C CA . GLY A 1 326 ? 34.400 40.035 -0.693 1.00 27.36 326 GLY A CA 1
ATOM 2428 C C . GLY A 1 326 ? 34.554 41.128 -1.725 1.00 28.58 326 GLY A C 1
ATOM 2429 O O . GLY A 1 326 ? 33.893 41.109 -2.767 1.00 28.85 326 GLY A O 1
ATOM 2430 N N . GLU A 1 327 ? 35.433 42.079 -1.429 1.00 29.67 327 GLU A N 1
ATOM 2431 C CA . GLU A 1 327 ? 35.691 43.201 -2.317 1.00 30.76 327 GLU A CA 1
ATOM 2432 C C . GLU A 1 327 ? 36.832 42.824 -3.254 1.00 31.59 327 GLU A C 1
ATOM 2433 O O . GLU A 1 327 ? 37.986 43.227 -3.058 1.00 32.24 327 GLU A O 1
ATOM 2435 N N . VAL A 1 328 ? 36.505 42.016 -4.257 1.00 32.05 328 VAL A N 1
ATOM 2436 C CA . VAL A 1 328 ? 37.482 41.557 -5.236 1.00 32.41 328 VAL A CA 1
ATOM 2437 C C . VAL A 1 328 ? 36.919 41.707 -6.644 1.00 32.72 328 VAL A C 1
ATOM 2438 O O . VAL A 1 328 ? 35.698 41.691 -6.841 1.00 32.92 328 VAL A O 1
ATOM 2442 N N . ASP A 1 329 ? 37.815 41.866 -7.613 1.00 32.93 329 ASP A N 1
ATOM 2443 C CA . ASP A 1 329 ? 37.429 42.046 -9.008 1.00 33.24 329 ASP A CA 1
ATOM 2444 C C . ASP A 1 329 ? 37.242 40.701 -9.693 1.00 33.10 329 ASP A C 1
ATOM 2445 O O . ASP A 1 329 ? 37.966 39.752 -9.388 1.00 33.26 329 ASP A O 1
ATOM 2450 N N . PRO A 1 330 ? 36.259 40.611 -10.610 1.00 32.90 330 PRO A N 1
ATOM 2451 C CA . PRO A 1 330 ? 36.050 39.439 -11.456 1.00 32.78 330 PRO A CA 1
ATOM 2452 C C . PRO A 1 330 ? 37.330 38.852 -12.071 1.00 32.73 330 PRO A C 1
ATOM 2453 O O . PRO A 1 330 ? 37.443 37.638 -12.177 1.00 32.76 330 PRO A O 1
ATOM 2457 N N . THR A 1 331 ? 38.285 39.697 -12.456 1.00 32.70 331 THR A N 1
ATOM 2458 C CA . THR A 1 331 ? 39.533 39.216 -13.066 1.00 32.65 331 THR A CA 1
ATOM 2459 C C . THR A 1 331 ? 40.449 38.502 -12.059 1.00 32.57 331 THR A C 1
ATOM 2460 O O . THR A 1 331 ? 41.152 37.565 -12.428 1.00 32.48 331 THR A O 1
ATOM 2464 N N . GLN A 1 332 ? 40.426 38.940 -10.800 1.00 32.41 332 GLN A N 1
ATOM 2465 C CA . GLN A 1 332 ? 41.143 38.251 -9.720 1.00 32.62 332 GLN A CA 1
ATOM 2466 C C . GLN A 1 332 ? 40.552 36.852 -9.488 1.00 31.97 332 GLN A C 1
ATOM 2467 O O . GLN A 1 332 ? 41.288 35.875 -9.367 1.00 31.94 332 GLN A O 1
ATOM 2473 N N . VAL A 1 333 ? 39.222 36.779 -9.434 1.00 31.56 333 VAL A N 1
ATOM 2474 C CA . VAL A 1 333 ? 38.479 35.527 -9.243 1.00 31.42 333 VAL A CA 1
ATOM 2475 C C . VAL A 1 333 ? 38.658 34.573 -10.439 1.00 31.32 333 VAL A C 1
ATOM 2476 O O . VAL A 1 333 ? 38.778 33.353 -10.273 1.00 31.12 333 VAL A O 1
ATOM 2480 N N . HIS A 1 334 ? 38.689 35.151 -11.637 1.00 31.05 334 HIS A N 1
ATOM 2481 C CA . HIS A 1 334 ? 38.888 34.403 -12.870 1.00 30.96 334 HIS A CA 1
ATOM 2482 C C . HIS A 1 334 ? 40.305 33.843 -12.983 1.00 30.64 334 HIS A C 1
ATOM 2483 O O . HIS A 1 334 ? 40.487 32.709 -13.441 1.00 30.64 334 HIS A O 1
ATOM 2490 N N . LYS A 1 335 ? 41.297 34.628 -12.559 1.00 30.30 335 LYS A N 1
ATOM 2491 C CA . LYS A 1 335 ? 42.696 34.176 -12.533 1.00 30.08 335 LYS A CA 1
ATOM 2492 C C . LYS A 1 335 ? 42.908 33.084 -11.484 1.00 30.07 335 LYS A C 1
ATOM 2493 O O . LYS A 1 335 ? 43.728 32.176 -11.668 1.00 30.26 335 LYS A O 1
ATOM 2495 N N . SER A 1 336 ? 42.169 33.184 -10.382 1.00 29.73 336 SER A N 1
ATOM 2496 C CA . SER A 1 336 ? 42.200 32.178 -9.331 1.00 29.59 336 SER A CA 1
ATOM 2497 C C . SER A 1 336 ? 41.580 30.865 -9.813 1.00 29.74 336 SER A C 1
ATOM 2498 O O . SER A 1 336 ? 42.127 29.795 -9.572 1.00 29.14 336 SER A O 1
ATOM 2501 N N . LEU A 1 337 ? 40.440 30.965 -10.496 1.00 30.37 337 LEU A N 1
ATOM 2502 C CA . LEU A 1 337 ? 39.765 29.807 -11.075 1.00 31.23 337 LEU A CA 1
ATOM 2503 C C . LEU A 1 337 ? 40.651 29.086 -12.093 1.00 31.65 337 LEU A C 1
ATOM 2504 O O . LEU A 1 337 ? 40.634 27.856 -12.173 1.00 31.75 337 LEU A O 1
ATOM 2509 N N . GLN A 1 338 ? 41.428 29.861 -12.848 1.00 32.49 338 GLN A N 1
ATOM 2510 C CA . GLN A 1 338 ? 42.355 29.323 -13.842 1.00 33.55 338 GLN A CA 1
ATOM 2511 C C . GLN A 1 338 ? 43.522 28.554 -13.212 1.00 34.05 338 GLN A C 1
ATOM 2512 O O . GLN A 1 338 ? 44.016 27.590 -13.797 1.00 34.38 338 GLN A O 1
ATOM 2518 N N . ARG A 1 339 ? 43.951 28.978 -12.025 1.00 34.72 339 ARG A N 1
ATOM 2519 C CA . ARG A 1 339 ? 45.036 28.304 -11.301 1.00 35.42 339 ARG A CA 1
ATOM 2520 C C . ARG A 1 339 ? 44.551 27.031 -10.595 1.00 35.92 339 ARG A C 1
ATOM 2521 O O . ARG A 1 339 ? 45.291 26.052 -10.495 1.00 36.10 339 ARG A O 1
ATOM 2524 N N . ILE A 1 340 ? 43.313 27.057 -10.101 1.00 36.45 340 ILE A N 1
ATOM 2525 C CA . ILE A 1 340 ? 42.692 25.897 -9.456 1.00 36.96 340 ILE A CA 1
ATOM 2526 C C . ILE A 1 340 ? 42.545 24.739 -10.457 1.00 37.61 340 ILE A C 1
ATOM 2527 O O . ILE A 1 340 ? 42.781 23.573 -10.116 1.00 37.54 340 ILE A O 1
ATOM 2532 N N . ARG A 1 341 ? 42.177 25.084 -11.691 1.00 38.37 341 ARG A N 1
ATOM 2533 C CA . ARG A 1 341 ? 42.118 24.134 -12.802 1.00 39.03 341 ARG A CA 1
ATOM 2534 C C . ARG A 1 341 ? 43.501 23.586 -13.168 1.00 39.51 341 ARG A C 1
ATOM 2535 O O . ARG A 1 341 ? 43.695 22.367 -13.227 1.00 39.80 341 ARG A O 1
ATOM 2543 N N . GLU A 1 342 ? 44.456 24.491 -13.391 1.00 39.87 342 GLU A N 1
ATOM 2544 C CA . GLU A 1 342 ? 45.836 24.136 -13.758 1.00 40.16 342 GLU A CA 1
ATOM 2545 C C . GLU A 1 342 ? 46.611 23.303 -12.716 1.00 40.26 342 GLU A C 1
ATOM 2546 O O . GLU A 1 342 ? 47.481 22.505 -13.082 1.00 40.55 342 GLU A O 1
ATOM 2548 N N . ARG A 1 343 ? 46.310 23.490 -11.432 1.00 40.11 343 ARG A N 1
ATOM 2549 C CA . ARG A 1 343 ? 46.972 22.725 -10.365 1.00 39.73 343 ARG A CA 1
ATOM 2550 C C . ARG A 1 343 ? 46.340 21.346 -10.166 1.00 39.54 343 ARG A C 1
ATOM 2551 O O . ARG A 1 343 ? 46.836 20.540 -9.371 1.00 39.46 343 ARG A O 1
ATOM 2553 N N . LYS A 1 344 ? 45.255 21.083 -10.898 1.00 39.19 344 LYS A N 1
ATOM 2554 C CA . LYS A 1 344 ? 44.567 19.790 -10.878 1.00 38.77 344 LYS A CA 1
ATOM 2555 C C . LYS A 1 344 ? 44.339 19.306 -9.449 1.00 38.44 344 LYS A C 1
ATOM 2556 O O . LYS A 1 344 ? 44.736 18.198 -9.079 1.00 38.46 344 LYS A O 1
ATOM 2558 N N . LEU A 1 345 ? 43.717 20.166 -8.645 1.00 38.01 345 LEU A N 1
ATOM 2559 C CA . LEU A 1 345 ? 43.397 19.838 -7.257 1.00 37.38 345 LEU A CA 1
ATOM 2560 C C . LEU A 1 345 ? 42.087 19.060 -7.174 1.00 36.68 345 LEU A C 1
ATOM 2561 O O . LEU A 1 345 ? 41.907 18.225 -6.281 1.00 36.87 345 LEU A O 1
ATOM 2566 N N . ALA A 1 346 ? 41.183 19.331 -8.113 1.00 35.49 346 ALA A N 1
ATOM 2567 C CA . ALA A 1 346 ? 39.880 18.670 -8.140 1.00 34.32 346 ALA A CA 1
ATOM 2568 C C . ALA A 1 346 ? 39.815 17.585 -9.217 1.00 33.39 346 ALA A C 1
ATOM 2569 O O . ALA A 1 346 ? 40.007 17.851 -10.407 1.00 33.66 346 ALA A O 1
ATOM 2571 N N . ASN A 1 347 ? 39.568 16.359 -8.772 1.00 31.86 347 ASN A N 1
ATOM 2572 C CA . ASN A 1 347 ? 39.360 15.221 -9.648 1.00 30.27 347 ASN A CA 1
ATOM 2573 C C . ASN A 1 347 ? 37.906 15.164 -10.142 1.00 28.63 347 ASN A C 1
ATOM 2574 O O . ASN A 1 347 ? 36.985 15.075 -9.337 1.00 27.92 347 ASN A O 1
ATOM 2579 N N . PHE A 1 348 ? 37.715 15.215 -11.463 1.00 27.10 348 PHE A N 1
ATOM 2580 C CA . PHE A 1 348 ? 36.377 15.268 -12.081 1.00 25.57 348 PHE A CA 1
ATOM 2581 C C . PHE A 1 348 ? 35.980 14.002 -12.838 1.00 24.39 348 PHE A C 1
ATOM 2582 O O . PHE A 1 348 ? 36.826 13.164 -13.148 1.00 23.92 348 PHE A O 1
ATOM 2590 N N . ILE A 1 349 ? 34.688 13.894 -13.155 1.00 22.97 349 ILE A N 1
ATOM 2591 C CA . ILE A 1 349 ? 34.156 12.797 -13.965 1.00 21.84 349 ILE A CA 1
ATOM 2592 C C . ILE A 1 349 ? 34.965 12.566 -15.251 1.00 21.09 349 ILE A C 1
ATOM 2593 O O . ILE A 1 349 ? 35.303 13.516 -15.953 1.00 20.82 349 ILE A O 1
ATOM 2598 N N . PRO A 1 350 ? 35.290 11.299 -15.546 1.00 20.30 350 PRO A N 1
ATOM 2599 C CA . PRO A 1 350 ? 36.034 10.957 -16.757 1.00 20.19 350 PRO A CA 1
ATOM 2600 C C . PRO A 1 350 ? 35.214 10.999 -18.057 1.00 20.11 350 PRO A C 1
ATOM 2601 O O . PRO A 1 350 ? 35.803 10.958 -19.138 1.00 20.44 350 PRO A O 1
ATOM 2605 N N . TRP A 1 351 ? 33.885 11.080 -17.949 1.00 19.72 351 TRP A N 1
ATOM 2606 C CA . TRP A 1 351 ? 32.976 10.948 -19.098 1.00 19.45 351 TRP A CA 1
ATOM 2607 C C . TRP A 1 351 ? 32.426 12.278 -19.637 1.00 19.64 351 TRP A C 1
ATOM 2608 O O . TRP A 1 351 ? 31.668 12.305 -20.617 1.00 19.29 351 TRP A O 1
ATOM 2619 N N . GLY A 1 352 ? 32.820 13.376 -18.996 1.00 19.73 352 GLY A N 1
ATOM 2620 C CA . GLY A 1 352 ? 32.425 14.707 -19.423 1.00 19.78 352 GLY A CA 1
ATOM 2621 C C . GLY A 1 352 ? 33.448 15.721 -18.970 1.00 20.31 352 GLY A C 1
ATOM 2622 O O . GLY A 1 352 ? 34.334 15.386 -18.184 1.00 20.18 352 GLY A O 1
ATOM 2623 N N . PRO A 1 353 ? 33.335 16.973 -19.457 1.00 20.83 353 PRO A N 1
ATOM 2624 C CA . PRO A 1 353 ? 34.253 18.037 -19.040 1.00 21.12 353 PRO A CA 1
ATOM 2625 C C . PRO A 1 353 ? 34.106 18.420 -17.566 1.00 21.64 353 PRO A C 1
ATOM 2626 O O . PRO A 1 353 ? 33.030 18.250 -16.971 1.00 21.54 353 PRO A O 1
ATOM 2630 N N . ALA A 1 354 ? 35.198 18.917 -16.989 1.00 21.99 354 ALA A N 1
ATOM 2631 C CA . ALA A 1 354 ? 35.172 19.514 -15.662 1.00 22.24 354 ALA A CA 1
ATOM 2632 C C . ALA A 1 354 ? 34.151 20.655 -15.638 1.00 22.48 354 ALA A C 1
ATOM 2633 O O . ALA A 1 354 ? 34.182 21.558 -16.482 1.00 22.51 354 ALA A O 1
ATOM 2635 N N . SER A 1 355 ? 33.229 20.585 -14.686 1.00 22.54 355 SER A N 1
ATOM 2636 C CA . SER A 1 355 ? 32.235 21.634 -14.511 1.00 22.73 355 SER A CA 1
ATOM 2637 C C . SER A 1 355 ? 32.489 22.374 -13.194 1.00 22.85 355 SER A C 1
ATOM 2638 O O . SER A 1 355 ? 32.148 21.887 -12.115 1.00 23.02 355 SER A O 1
ATOM 2641 N N . ILE A 1 356 ? 33.118 23.539 -13.290 1.00 22.69 356 ILE A N 1
ATOM 2642 C CA . ILE A 1 356 ? 33.396 24.352 -12.112 1.00 23.17 356 ILE A CA 1
ATOM 2643 C C . ILE A 1 356 ? 33.032 25.809 -12.377 1.00 22.86 356 ILE A C 1
ATOM 2644 O O . ILE A 1 356 ? 33.602 26.459 -13.250 1.00 23.00 356 ILE A O 1
ATOM 2649 N N . GLN A 1 357 ? 32.056 26.297 -11.621 1.00 22.48 357 GLN A N 1
ATOM 2650 C CA . GLN A 1 357 ? 31.519 27.623 -11.817 1.00 22.29 357 GLN A CA 1
ATOM 2651 C C . GLN A 1 357 ? 31.784 28.479 -10.587 1.00 21.93 357 GLN A C 1
ATOM 2652 O O . GLN A 1 357 ? 31.949 27.964 -9.484 1.00 21.62 357 GLN A O 1
ATOM 2655 N N . VAL A 1 358 ? 31.816 29.791 -10.782 1.00 21.75 358 VAL A N 1
ATOM 2656 C CA . VAL A 1 358 ? 32.043 30.722 -9.683 1.00 21.99 358 VAL A CA 1
ATOM 2657 C C . VAL A 1 358 ? 31.041 31.883 -9.753 1.00 22.35 358 VAL A C 1
ATOM 2658 O O . VAL A 1 358 ? 30.749 32.403 -10.826 1.00 22.45 358 VAL A O 1
ATOM 2662 N N . ALA A 1 359 ? 30.494 32.259 -8.605 1.00 22.63 359 ALA A N 1
ATOM 2663 C CA . ALA A 1 359 ? 29.693 33.471 -8.491 1.00 23.17 359 ALA A CA 1
ATOM 2664 C C . ALA A 1 359 ? 30.359 34.402 -7.484 1.00 23.71 359 ALA A C 1
ATOM 2665 O O . ALA A 1 359 ? 30.919 33.959 -6.484 1.00 23.08 359 ALA A O 1
ATOM 2667 N N . LEU A 1 360 ? 30.317 35.694 -7.770 1.00 25.04 360 LEU A N 1
ATOM 2668 C CA . LEU A 1 360 ? 30.943 36.688 -6.913 1.00 26.51 360 LEU A CA 1
ATOM 2669 C C . LEU A 1 360 ? 29.892 37.629 -6.330 1.00 27.73 360 LEU A C 1
ATOM 2670 O O . LEU A 1 360 ? 29.003 38.100 -7.040 1.00 27.43 360 LEU A O 1
ATOM 2675 N N . SER A 1 361 ? 29.994 37.871 -5.027 1.00 29.51 361 SER A N 1
ATOM 2676 C CA . SER A 1 361 ? 29.086 38.770 -4.319 1.00 31.51 361 SER A CA 1
ATOM 2677 C C . SER A 1 361 ? 29.821 39.668 -3.327 1.00 32.59 361 SER A C 1
ATOM 2678 O O . SER A 1 361 ? 30.944 39.367 -2.902 1.00 32.64 361 SER A O 1
ATOM 2681 N N . ARG A 1 362 ? 29.174 40.773 -2.964 1.00 34.11 362 ARG A N 1
ATOM 2682 C CA . ARG A 1 362 ? 29.696 41.687 -1.952 1.00 35.51 362 ARG A CA 1
ATOM 2683 C C . ARG A 1 362 ? 28.969 41.455 -0.633 1.00 35.97 362 ARG A C 1
ATOM 2684 O O . ARG A 1 362 ? 27.780 41.123 -0.623 1.00 36.07 362 ARG A O 1
ATOM 2692 N N . LYS A 1 363 ? 29.683 41.621 0.477 1.00 36.73 363 LYS A N 1
ATOM 2693 C CA . LYS A 1 363 ? 29.080 41.469 1.805 1.00 37.49 363 LYS A CA 1
ATOM 2694 C C . LYS A 1 363 ? 27.956 42.497 2.013 1.00 37.99 363 LYS A C 1
ATOM 2695 O O . LYS A 1 363 ? 27.992 43.598 1.447 1.00 38.06 363 LYS A O 1
ATOM 2697 N N . SER A 1 364 ? 26.951 42.116 2.799 1.00 38.58 364 SER A N 1
ATOM 2698 C CA . SER A 1 364 ? 25.831 42.998 3.123 1.00 39.16 364 SER A CA 1
ATOM 2699 C C . SER A 1 364 ? 26.317 44.339 3.689 1.00 39.98 364 SER A C 1
ATOM 2700 O O . SER A 1 364 ? 27.214 44.362 4.540 1.00 39.74 364 SER A O 1
ATOM 2703 N N . PRO A 1 365 ? 25.724 45.458 3.217 1.00 40.71 365 PRO A N 1
ATOM 2704 C CA . PRO A 1 365 ? 26.052 46.780 3.758 1.00 41.34 365 PRO A CA 1
ATOM 2705 C C . PRO A 1 365 ? 25.928 46.843 5.285 1.00 41.95 365 PRO A C 1
ATOM 2706 O O . PRO A 1 365 ? 26.740 47.504 5.938 1.00 42.34 365 PRO A O 1
ATOM 2710 N N . TYR A 1 366 ? 24.942 46.133 5.838 1.00 42.30 366 TYR A N 1
ATOM 2711 C CA . TYR A 1 366 ? 24.603 46.209 7.264 1.00 42.47 366 TYR A CA 1
ATOM 2712 C C . TYR A 1 366 ? 25.565 45.431 8.165 1.00 42.49 366 TYR A C 1
ATOM 2713 O O . TYR A 1 366 ? 25.860 44.256 7.930 1.00 42.48 366 TYR A O 1
ATOM 2722 N N . ARG A 1 372 ? 38.610 40.977 3.697 1.00 29.45 372 ARG A N 1
ATOM 2723 C CA . ARG A 1 372 ? 37.766 39.963 4.314 1.00 28.88 372 ARG A CA 1
ATOM 2724 C C . ARG A 1 372 ? 37.107 39.093 3.250 1.00 28.68 372 ARG A C 1
ATOM 2725 O O . ARG A 1 372 ? 35.886 39.122 3.084 1.00 29.85 372 ARG A O 1
ATOM 2727 N N . VAL A 1 373 ? 37.912 38.325 2.524 1.00 27.56 373 VAL A N 1
ATOM 2728 C CA . VAL A 1 373 ? 37.381 37.405 1.521 1.00 26.17 373 VAL A CA 1
ATOM 2729 C C . VAL A 1 373 ? 36.943 36.106 2.192 1.00 24.70 373 VAL A C 1
ATOM 2730 O O . VAL A 1 373 ? 37.684 35.523 2.983 1.00 24.66 373 VAL A O 1
ATOM 2734 N N . SER A 1 374 ? 35.730 35.672 1.878 1.00 22.98 374 SER A N 1
ATOM 2735 C CA . SER A 1 374 ? 35.220 34.387 2.338 1.00 21.40 374 SER A CA 1
ATOM 2736 C C . SER A 1 374 ? 34.556 33.659 1.167 1.00 20.29 374 SER A C 1
ATOM 2737 O O . SER A 1 374 ? 34.318 34.257 0.120 1.00 19.62 374 SER A O 1
ATOM 2740 N N . GLY A 1 375 ? 34.251 32.378 1.340 1.00 19.04 375 GLY A N 1
ATOM 2741 C CA . GLY A 1 375 ? 33.668 31.618 0.246 1.00 18.31 375 GLY A CA 1
ATOM 2742 C C . GLY A 1 375 ? 32.899 30.384 0.649 1.00 17.89 375 GLY A C 1
ATOM 2743 O O . GLY A 1 375 ? 33.188 29.768 1.672 1.00 17.37 375 GLY A O 1
ATOM 2744 N N . LEU A 1 376 ? 31.920 30.027 -0.179 1.00 17.40 376 LEU A N 1
ATOM 2745 C CA . LEU A 1 376 ? 31.173 28.784 -0.014 1.00 17.15 376 LEU A CA 1
ATOM 2746 C C . LEU A 1 376 ? 31.357 27.871 -1.229 1.00 16.97 376 LEU A C 1
ATOM 2747 O O . LEU A 1 376 ? 31.364 28.339 -2.359 1.00 16.12 376 LEU A O 1
ATOM 2752 N N . MET A 1 377 ? 31.506 26.573 -0.985 1.00 17.19 377 MET A N 1
ATOM 2753 C CA . MET A 1 377 ? 31.440 25.593 -2.056 1.00 18.40 377 MET A CA 1
ATOM 2754 C C . MET A 1 377 ? 30.144 24.789 -1.967 1.00 17.35 377 MET A C 1
ATOM 2755 O O . MET A 1 377 ? 29.735 24.370 -0.883 1.00 16.94 377 MET A O 1
ATOM 2760 N N . MET A 1 378 ? 29.515 24.586 -3.119 1.00 16.80 378 MET A N 1
ATOM 2761 C CA . MET A 1 378 ? 28.432 23.626 -3.269 1.00 17.03 378 MET A CA 1
ATOM 2762 C C . MET A 1 378 ? 28.894 22.652 -4.331 1.00 15.36 378 MET A C 1
ATOM 2763 O O . MET A 1 378 ? 29.213 23.057 -5.433 1.00 14.89 378 MET A O 1
ATOM 2768 N N . ALA A 1 379 ? 28.951 21.367 -3.998 1.00 14.59 379 ALA A N 1
ATOM 2769 C CA . ALA A 1 379 ? 29.534 20.401 -4.921 1.00 13.57 379 ALA A CA 1
ATOM 2770 C C . ALA A 1 379 ? 28.748 19.129 -5.009 1.00 13.19 379 ALA A C 1
ATOM 2771 O O . ALA A 1 379 ? 28.173 18.656 -4.026 1.00 13.11 379 ALA A O 1
ATOM 2773 N N . ASN A 1 380 ? 28.752 18.580 -6.215 1.00 12.75 380 ASN A N 1
ATOM 2774 C CA . ASN A 1 380 ? 28.264 17.252 -6.479 1.00 12.33 380 ASN A CA 1
ATOM 2775 C C . ASN A 1 380 ? 29.509 16.357 -6.603 1.00 12.13 380 ASN A C 1
ATOM 2776 O O . ASN A 1 380 ? 30.245 16.451 -7.575 1.00 11.93 380 ASN A O 1
ATOM 2781 N N . HIS A 1 381 ? 29.754 15.531 -5.587 1.00 11.77 381 HIS A N 1
ATOM 2782 C CA . HIS A 1 381 ? 30.919 14.646 -5.540 1.00 11.66 381 HIS A CA 1
ATOM 2783 C C . HIS A 1 381 ? 30.437 13.244 -5.191 1.00 12.07 381 HIS A C 1
ATOM 2784 O O . HIS A 1 381 ? 29.579 13.092 -4.315 1.00 12.11 381 HIS A O 1
ATOM 2791 N N . THR A 1 382 ? 30.971 12.229 -5.878 1.00 12.09 382 THR A N 1
ATOM 2792 C CA . THR A 1 382 ? 30.429 10.859 -5.798 1.00 12.57 382 THR A CA 1
ATOM 2793 C C . THR A 1 382 ? 30.700 10.149 -4.465 1.00 13.22 382 THR A C 1
ATOM 2794 O O . THR A 1 382 ? 30.020 9.167 -4.129 1.00 13.07 382 THR A O 1
ATOM 2798 N N . SER A 1 383 ? 31.689 10.649 -3.720 1.00 13.77 383 SER A N 1
ATOM 2799 C CA . SER A 1 383 ? 32.017 10.145 -2.382 1.00 14.39 383 SER A CA 1
ATOM 2800 C C . SER A 1 383 ? 30.878 10.304 -1.377 1.00 14.68 383 SER A C 1
ATOM 2801 O O . SER A 1 383 ? 30.922 9.706 -0.295 1.00 15.09 383 SER A O 1
ATOM 2804 N N . ILE A 1 384 ? 29.867 11.105 -1.728 1.00 14.96 384 ILE A N 1
ATOM 2805 C CA . ILE A 1 384 ? 28.671 11.267 -0.886 1.00 14.87 384 ILE A CA 1
ATOM 2806 C C . ILE A 1 384 ? 27.999 9.919 -0.630 1.00 15.15 384 ILE A C 1
ATOM 2807 O O . ILE A 1 384 ? 27.355 9.720 0.400 1.00 14.99 384 ILE A O 1
ATOM 2812 N N . SER A 1 385 ? 28.174 9.002 -1.579 1.00 15.52 385 SER A N 1
ATOM 2813 C CA . SER A 1 385 ? 27.605 7.666 -1.514 1.00 15.73 385 SER A CA 1
ATOM 2814 C C . SER A 1 385 ? 28.066 6.873 -0.296 1.00 16.01 385 SER A C 1
ATOM 2815 O O . SER A 1 385 ? 27.341 5.992 0.174 1.00 15.98 385 SER A O 1
ATOM 2818 N N . SER A 1 386 ? 29.265 7.177 0.206 1.00 16.62 386 SER A N 1
ATOM 2819 C CA . SER A 1 386 ? 29.788 6.510 1.407 1.00 17.49 386 SER A CA 1
ATOM 2820 C C . SER A 1 386 ? 28.958 6.761 2.664 1.00 17.37 386 SER A C 1
ATOM 2821 O O . SER A 1 386 ? 28.925 5.908 3.554 1.00 17.79 386 SER A O 1
ATOM 2824 N N . LEU A 1 387 ? 28.289 7.915 2.736 1.00 17.45 387 LEU A N 1
ATOM 2825 C CA . LEU A 1 387 ? 27.297 8.171 3.798 1.00 17.54 387 LEU A CA 1
ATOM 2826 C C . LEU A 1 387 ? 26.126 7.202 3.708 1.00 16.99 387 LEU A C 1
ATOM 2827 O O . LEU A 1 387 ? 25.736 6.610 4.710 1.00 17.18 387 LEU A O 1
ATOM 2832 N N . PHE A 1 388 ? 25.557 7.063 2.509 1.00 16.57 388 PHE A N 1
ATOM 2833 C CA . PHE A 1 388 ? 24.406 6.173 2.294 1.00 16.41 388 PHE A CA 1
ATOM 2834 C C . PHE A 1 388 ? 24.798 4.720 2.567 1.00 16.52 388 PHE A C 1
ATOM 2835 O O . PHE A 1 388 ? 23.996 3.946 3.079 1.00 16.39 388 PHE A O 1
ATOM 2843 N N . GLU A 1 389 ? 26.035 4.364 2.231 1.00 16.89 389 GLU A N 1
ATOM 2844 C CA . GLU A 1 389 ? 26.556 3.025 2.501 1.00 17.88 389 GLU A CA 1
ATOM 2845 C C . GLU A 1 389 ? 26.642 2.747 4.001 1.00 17.61 389 GLU A C 1
ATOM 2846 O O . GLU A 1 389 ? 26.312 1.653 4.444 1.00 17.85 389 GLU A O 1
ATOM 2852 N N . ARG A 1 390 ? 27.084 3.732 4.779 1.00 17.78 390 ARG A N 1
ATOM 2853 C CA . ARG A 1 390 ? 27.143 3.569 6.239 1.00 18.16 390 ARG A CA 1
ATOM 2854 C C . ARG A 1 390 ? 25.748 3.351 6.848 1.00 17.75 390 ARG A C 1
ATOM 2855 O O . ARG A 1 390 ? 25.582 2.470 7.677 1.00 17.78 390 ARG A O 1
ATOM 2859 N N . THR A 1 391 ? 24.753 4.127 6.414 1.00 17.84 391 THR A N 1
ATOM 2860 C CA . THR A 1 391 ? 23.356 3.926 6.839 1.00 17.82 391 THR A CA 1
ATOM 2861 C C . THR A 1 391 ? 22.844 2.537 6.475 1.00 18.02 391 THR A C 1
ATOM 2862 O O . THR A 1 391 ? 22.229 1.869 7.304 1.00 18.19 391 THR A O 1
ATOM 2866 N N . CYS A 1 392 ? 23.106 2.100 5.244 1.00 18.04 392 CYS A N 1
ATOM 2867 C CA . CYS A 1 392 ? 22.741 0.747 4.828 1.00 18.15 392 CYS A CA 1
ATOM 2868 C C . CYS A 1 392 ? 23.389 -0.309 5.706 1.00 18.42 392 CYS A C 1
ATOM 2869 O O . CYS A 1 392 ? 22.719 -1.255 6.107 1.00 18.69 392 CYS A O 1
ATOM 2872 N N . ARG A 1 393 ? 24.678 -0.141 6.012 1.00 18.48 393 ARG A N 1
ATOM 2873 C CA . ARG A 1 393 ? 25.400 -1.097 6.854 1.00 18.94 393 ARG A CA 1
ATOM 2874 C C . ARG A 1 393 ? 24.809 -1.170 8.266 1.00 19.29 393 ARG A C 1
ATOM 2875 O O . ARG A 1 393 ? 24.588 -2.255 8.800 1.00 19.45 393 ARG A O 1
ATOM 2877 N N . GLN A 1 394 ? 24.537 -0.009 8.855 1.00 19.51 394 GLN A N 1
ATOM 2878 C CA . GLN A 1 394 ? 23.947 0.057 10.188 1.00 19.85 394 GLN A CA 1
ATOM 2879 C C . GLN A 1 394 ? 22.526 -0.515 10.208 1.00 19.54 394 GLN A C 1
ATOM 2880 O O . GLN A 1 394 ? 22.142 -1.203 11.165 1.00 19.46 394 GLN A O 1
ATOM 2886 N N . TYR A 1 395 ? 21.761 -0.228 9.150 1.00 18.76 395 TYR A N 1
ATOM 2887 C CA . TYR A 1 395 ? 20.401 -0.732 9.001 1.00 18.35 395 TYR A CA 1
ATOM 2888 C C . TYR A 1 395 ? 20.381 -2.265 8.885 1.00 18.87 395 TYR A C 1
ATOM 2889 O O . TYR A 1 395 ? 19.541 -2.928 9.510 1.00 18.75 395 TYR A O 1
ATOM 2898 N N . ASP A 1 396 ? 21.307 -2.806 8.085 1.00 18.86 396 ASP A N 1
ATOM 2899 C CA . ASP A 1 396 ? 21.429 -4.243 7.842 1.00 19.18 396 ASP A CA 1
ATOM 2900 C C . ASP A 1 396 ? 21.723 -5.017 9.116 1.00 19.48 396 ASP A C 1
ATOM 2901 O O . ASP A 1 396 ? 21.117 -6.055 9.360 1.00 19.48 396 ASP A O 1
ATOM 2906 N N . LYS A 1 397 ? 22.649 -4.503 9.923 1.00 20.08 397 LYS A N 1
ATOM 2907 C CA . LYS A 1 397 ? 22.997 -5.131 11.189 1.00 20.65 397 LYS A CA 1
ATOM 2908 C C . LYS A 1 397 ? 21.808 -5.172 12.157 1.00 21.16 397 LYS A C 1
ATOM 2909 O O . LYS A 1 397 ? 21.560 -6.200 12.787 1.00 21.62 397 LYS A O 1
ATOM 2911 N N . LEU A 1 398 ? 21.060 -4.071 12.243 1.00 21.70 398 LEU A N 1
ATOM 2912 C CA . LEU A 1 398 ? 19.832 -4.008 13.044 1.00 21.84 398 LEU A CA 1
ATOM 2913 C C . LEU A 1 398 ? 18.737 -4.988 12.604 1.00 22.21 398 LEU A C 1
ATOM 2914 O O . LEU A 1 398 ? 18.076 -5.593 13.452 1.00 21.91 398 LEU A O 1
ATOM 2919 N N . ARG A 1 399 ? 18.524 -5.114 11.291 1.00 22.56 399 ARG A N 1
ATOM 2920 C CA . ARG A 1 399 ? 17.507 -6.022 10.754 1.00 23.49 399 ARG A CA 1
ATOM 2921 C C . ARG A 1 399 ? 17.871 -7.486 11.005 1.00 23.74 399 ARG A C 1
ATOM 2922 O O . ARG A 1 399 ? 17.006 -8.299 11.327 1.00 23.50 399 ARG A O 1
ATOM 2930 N N . LYS A 1 400 ? 19.156 -7.805 10.848 1.00 24.45 400 LYS A N 1
ATOM 2931 C CA . LYS A 1 400 ? 19.684 -9.137 11.130 1.00 25.35 400 LYS A CA 1
ATOM 2932 C C . LYS A 1 400 ? 19.470 -9.511 12.596 1.00 25.86 400 LYS A C 1
ATOM 2933 O O . LYS A 1 400 ? 19.167 -10.663 12.904 1.00 26.29 400 LYS A O 1
ATOM 2935 N N . ARG A 1 401 ? 19.610 -8.524 13.481 1.00 26.36 401 ARG A N 1
ATOM 2936 C CA . ARG A 1 401 ? 19.386 -8.684 14.918 1.00 27.03 401 ARG A CA 1
ATOM 2937 C C . ARG A 1 401 ? 17.918 -8.520 15.298 1.00 27.11 401 ARG A C 1
ATOM 2938 O O . ARG A 1 401 ? 17.547 -8.741 16.453 1.00 26.99 401 ARG A O 1
ATOM 2946 N N . GLU A 1 402 ? 17.093 -8.118 14.329 1.00 27.52 402 GLU A N 1
ATOM 2947 C CA . GLU A 1 402 ? 15.678 -7.799 14.556 1.00 27.91 402 GLU A CA 1
ATOM 2948 C C . GLU A 1 402 ? 15.492 -6.809 15.706 1.00 27.49 402 GLU A C 1
ATOM 2949 O O . GLU A 1 402 ? 14.568 -6.932 16.512 1.00 27.73 402 GLU A O 1
ATOM 2955 N N . ALA A 1 403 ? 16.373 -5.818 15.760 1.00 27.07 403 ALA A N 1
ATOM 2956 C CA . ALA A 1 403 ? 16.451 -4.910 16.888 1.00 26.74 403 ALA A CA 1
ATOM 2957 C C . ALA A 1 403 ? 15.609 -3.651 16.701 1.00 26.60 403 ALA A C 1
ATOM 2958 O O . ALA A 1 403 ? 15.571 -3.075 15.617 1.00 26.40 403 ALA A O 1
ATOM 2960 N N . PHE A 1 404 ? 14.937 -3.254 17.781 1.00 26.69 404 PHE A N 1
ATOM 2961 C CA . PHE A 1 404 ? 14.257 -1.954 17.919 1.00 26.80 404 PHE A CA 1
ATOM 2962 C C . PHE A 1 404 ? 13.096 -1.710 16.931 1.00 27.34 404 PHE A C 1
ATOM 2963 O O . PHE A 1 404 ? 12.907 -0.585 16.454 1.00 26.98 404 PHE A O 1
ATOM 2971 N N . LEU A 1 405 ? 12.315 -2.753 16.649 1.00 27.81 405 LEU A N 1
ATOM 2972 C CA . LEU A 1 405 ? 11.198 -2.654 15.694 1.00 28.78 405 LEU A CA 1
ATOM 2973 C C . LEU A 1 405 ? 9.830 -2.426 16.350 1.00 29.44 405 LEU A C 1
ATOM 2974 O O . LEU A 1 405 ? 8.842 -2.190 15.656 1.00 29.49 405 LEU A O 1
ATOM 2979 N N . GLU A 1 406 ? 9.793 -2.482 17.682 1.00 30.43 406 GLU A N 1
ATOM 2980 C CA . GLU A 1 406 ? 8.551 -2.424 18.469 1.00 31.50 406 GLU A CA 1
ATOM 2981 C C . GLU A 1 406 ? 7.645 -1.247 18.129 1.00 31.55 406 GLU A C 1
ATOM 2982 O O . GLU A 1 406 ? 6.466 -1.434 17.847 1.00 31.68 406 GLU A O 1
ATOM 2988 N N . GLN A 1 407 ? 8.196 -0.037 18.173 1.00 31.85 407 GLN A N 1
ATOM 2989 C CA . GLN A 1 407 ? 7.401 1.170 17.950 1.00 32.26 407 GLN A CA 1
ATOM 2990 C C . GLN A 1 407 ? 6.991 1.343 16.489 1.00 32.17 407 GLN A C 1
ATOM 2991 O O . GLN A 1 407 ? 5.989 2.000 16.204 1.00 32.42 407 GLN A O 1
ATOM 2997 N N . PHE A 1 408 ? 7.757 0.747 15.575 1.00 32.27 408 PHE A N 1
ATOM 2998 C CA . PHE A 1 408 ? 7.409 0.738 14.153 1.00 32.53 408 PHE A CA 1
ATOM 2999 C C . PHE A 1 408 ? 6.182 -0.121 13.882 1.00 33.19 408 PHE A C 1
ATOM 3000 O O . PHE A 1 408 ? 5.286 0.285 13.141 1.00 32.66 408 PHE A O 1
ATOM 3008 N N . ARG A 1 409 ? 6.145 -1.304 14.496 1.00 34.33 409 ARG A N 1
ATOM 3009 C CA . ARG A 1 409 ? 5.054 -2.260 14.284 1.00 35.63 409 ARG A CA 1
ATOM 3010 C C . ARG A 1 409 ? 3.708 -1.787 14.856 1.00 35.67 409 ARG A C 1
ATOM 3011 O O . ARG A 1 409 ? 2.656 -2.272 14.447 1.00 35.69 409 ARG A O 1
ATOM 3019 N N . LYS A 1 410 ? 3.756 -0.835 15.786 1.00 36.13 410 LYS A N 1
ATOM 3020 C CA . LYS A 1 410 ? 2.554 -0.175 16.308 1.00 36.88 410 LYS A CA 1
ATOM 3021 C C . LYS A 1 410 ? 1.881 0.731 15.272 1.00 36.99 410 LYS A C 1
ATOM 3022 O O . LYS A 1 410 ? 0.759 1.193 15.478 1.00 37.03 410 LYS A O 1
ATOM 3028 N N . GLU A 1 411 ? 2.569 0.982 14.163 1.00 37.42 411 GLU A N 1
ATOM 3029 C CA . GLU A 1 411 ? 2.074 1.897 13.141 1.00 37.87 411 GLU A CA 1
ATOM 3030 C C . GLU A 1 411 ? 1.572 1.167 11.901 1.00 38.12 411 GLU A C 1
ATOM 3031 O O . GLU A 1 411 ? 2.173 0.187 11.460 1.00 37.96 411 GLU A O 1
ATOM 3037 N N . ASP A 1 412 ? 0.470 1.665 11.346 1.00 38.81 412 ASP A N 1
ATOM 3038 C CA . ASP A 1 412 ? -0.215 1.031 10.210 1.00 39.50 412 ASP A CA 1
ATOM 3039 C C . ASP A 1 412 ? 0.690 0.511 9.097 1.00 39.30 412 ASP A C 1
ATOM 3040 O O . ASP A 1 412 ? 0.498 -0.607 8.613 1.00 39.45 412 ASP A O 1
ATOM 3045 N N . MET A 1 413 ? 1.669 1.324 8.703 1.00 39.21 413 MET A N 1
ATOM 3046 C CA . MET A 1 413 ? 2.582 0.981 7.608 1.00 39.28 413 MET A CA 1
ATOM 3047 C C . MET A 1 413 ? 3.407 -0.282 7.879 1.00 38.42 413 MET A C 1
ATOM 3048 O O . MET A 1 413 ? 3.830 -0.962 6.941 1.00 38.35 413 MET A O 1
ATOM 3053 N N . PHE A 1 414 ? 3.624 -0.591 9.155 1.00 37.72 414 PHE A N 1
ATOM 3054 C CA . PHE A 1 414 ? 4.516 -1.686 9.534 1.00 37.24 414 PHE A CA 1
ATOM 3055 C C . PHE A 1 414 ? 3.853 -2.796 10.360 1.00 37.13 414 PHE A C 1
ATOM 3056 O O . PHE A 1 414 ? 4.543 -3.666 10.893 1.00 36.98 414 PHE A O 1
ATOM 3064 N N . LYS A 1 415 ? 2.523 -2.771 10.445 1.00 37.11 415 LYS A N 1
ATOM 3065 C CA . LYS A 1 415 ? 1.766 -3.746 11.241 1.00 36.97 415 LYS A CA 1
ATOM 3066 C C . LYS A 1 415 ? 1.891 -5.175 10.711 1.00 36.85 415 LYS A C 1
ATOM 3067 O O . LYS A 1 415 ? 2.156 -6.105 11.478 1.00 37.10 415 LYS A O 1
ATOM 3069 N N . ASP A 1 416 ? 1.718 -5.341 9.401 1.00 36.54 416 ASP A N 1
ATOM 3070 C CA . ASP A 1 416 ? 1.723 -6.663 8.773 1.00 36.07 416 ASP A CA 1
ATOM 3071 C C . ASP A 1 416 ? 3.136 -7.157 8.450 1.00 35.46 416 ASP A C 1
ATOM 3072 O O . ASP A 1 416 ? 3.459 -8.330 8.665 1.00 35.32 416 ASP A O 1
ATOM 3077 N N . ASN A 1 417 ? 3.972 -6.255 7.938 1.00 34.61 417 ASN A N 1
ATOM 3078 C CA . ASN A 1 417 ? 5.299 -6.604 7.431 1.00 33.70 417 ASN A CA 1
ATOM 3079 C C . ASN A 1 417 ? 6.230 -5.383 7.380 1.00 33.00 417 ASN A C 1
ATOM 3080 O O . ASN A 1 417 ? 5.803 -4.262 7.674 1.00 32.64 417 ASN A O 1
ATOM 3085 N N . PHE A 1 418 ? 7.490 -5.607 6.994 1.00 32.08 418 PHE A N 1
ATOM 3086 C CA . PHE A 1 418 ? 8.472 -4.525 6.845 1.00 31.26 418 PHE A CA 1
ATOM 3087 C C . PHE A 1 418 ? 8.890 -4.290 5.387 1.00 30.64 418 PHE A C 1
ATOM 3088 O O . PHE A 1 418 ? 10.054 -3.988 5.121 1.00 30.80 418 PHE A O 1
ATOM 3096 N N . ASP A 1 419 ? 7.937 -4.416 4.458 1.00 29.62 419 ASP A N 1
ATOM 3097 C CA . ASP A 1 419 ? 8.195 -4.242 3.021 1.00 28.78 419 ASP A CA 1
ATOM 3098 C C . ASP A 1 419 ? 8.682 -2.832 2.673 1.00 27.89 419 ASP A C 1
ATOM 3099 O O . ASP A 1 419 ? 9.522 -2.665 1.795 1.00 27.50 419 ASP A O 1
ATOM 3104 N N . GLU A 1 420 ? 8.137 -1.830 3.362 1.00 26.87 420 GLU A N 1
ATOM 3105 C CA . GLU A 1 420 ? 8.533 -0.441 3.167 1.00 26.08 420 GLU A CA 1
ATOM 3106 C C . GLU A 1 420 ? 10.018 -0.217 3.451 1.00 25.19 420 GLU A C 1
ATOM 3107 O O . GLU A 1 420 ? 10.658 0.593 2.783 1.00 24.96 420 GLU A O 1
ATOM 3113 N N . MET A 1 421 ? 10.553 -0.933 4.437 1.00 24.11 421 MET A N 1
ATOM 3114 C CA . MET A 1 421 ? 11.984 -0.894 4.740 1.00 23.48 421 MET A CA 1
ATOM 3115 C C . MET A 1 421 ? 12.807 -1.561 3.645 1.00 22.73 421 MET A C 1
ATOM 3116 O O . MET A 1 421 ? 13.839 -1.036 3.237 1.00 22.33 421 MET A O 1
ATOM 3121 N N . ASP A 1 422 ? 12.339 -2.718 3.180 1.00 22.53 422 ASP A N 1
ATOM 3122 C CA . ASP A 1 422 ? 12.998 -3.474 2.103 1.00 22.23 422 ASP A CA 1
ATOM 3123 C C . ASP A 1 422 ? 13.038 -2.684 0.792 1.00 21.38 422 ASP A C 1
ATOM 3124 O O . ASP A 1 422 ? 14.061 -2.641 0.120 1.00 21.10 422 ASP A O 1
ATOM 3129 N N . THR A 1 423 ? 11.916 -2.064 0.439 1.00 20.66 423 THR A N 1
ATOM 3130 C CA . THR A 1 423 ? 11.860 -1.152 -0.701 1.00 20.59 423 THR A CA 1
ATOM 3131 C C . THR A 1 423 ? 12.855 0.026 -0.573 1.00 19.33 423 THR A C 1
ATOM 3132 O O . THR A 1 423 ? 13.606 0.305 -1.504 1.00 19.22 423 THR A O 1
ATOM 3136 N N . SER A 1 424 ? 12.860 0.693 0.579 1.00 18.38 424 SER A N 1
ATOM 3137 C CA . SER A 1 424 ? 13.800 1.797 0.848 1.00 17.83 424 SER A CA 1
ATOM 3138 C C . SER A 1 424 ? 15.256 1.359 0.706 1.00 17.33 424 SER A C 1
ATOM 3139 O O . SER A 1 424 ? 16.070 2.055 0.096 1.00 17.33 424 SER A O 1
ATOM 3142 N N . ARG A 1 425 ? 15.572 0.195 1.262 1.00 17.09 425 ARG A N 1
ATOM 3143 C CA . ARG A 1 425 ? 16.927 -0.348 1.215 1.00 16.87 425 ARG A CA 1
ATOM 3144 C C . ARG A 1 425 ? 17.431 -0.554 -0.220 1.00 16.66 425 ARG A C 1
ATOM 3145 O O . ARG A 1 425 ? 18.602 -0.288 -0.508 1.00 16.52 425 ARG A O 1
ATOM 3153 N N . GLU A 1 426 ? 16.550 -1.019 -1.107 1.00 16.36 426 GLU A N 1
ATOM 3154 C CA . GLU A 1 426 ? 16.930 -1.334 -2.489 1.00 16.50 426 GLU A CA 1
ATOM 3155 C C . GLU A 1 426 ? 17.032 -0.071 -3.355 1.00 16.43 426 GLU A C 1
ATOM 3156 O O . GLU A 1 426 ? 17.932 0.048 -4.182 1.00 16.38 426 GLU A O 1
ATOM 3158 N N . ILE A 1 427 ? 16.103 0.861 -3.146 1.00 16.43 427 ILE A N 1
ATOM 3159 C CA . ILE A 1 427 ? 16.120 2.170 -3.797 1.00 16.30 427 ILE A CA 1
ATOM 3160 C C . ILE A 1 427 ? 17.412 2.931 -3.469 1.00 16.24 427 ILE A C 1
ATOM 3161 O O . ILE A 1 427 ? 18.074 3.443 -4.374 1.00 15.91 427 ILE A O 1
ATOM 3166 N N . VAL A 1 428 ? 17.775 2.965 -2.183 1.00 15.94 428 VAL A N 1
ATOM 3167 C CA . VAL A 1 428 ? 19.050 3.543 -1.727 1.00 15.53 428 VAL A CA 1
ATOM 3168 C C . VAL A 1 428 ? 20.270 2.796 -2.278 1.00 15.64 428 VAL A C 1
ATOM 3169 O O . VAL A 1 428 ? 21.278 3.427 -2.613 1.00 15.54 428 VAL A O 1
ATOM 3173 N N . GLN A 1 429 ? 20.178 1.467 -2.385 1.00 15.70 429 GLN A N 1
ATOM 3174 C CA . GLN A 1 429 ? 21.227 0.674 -3.049 1.00 15.85 429 GLN A CA 1
ATOM 3175 C C . GLN A 1 429 ? 21.387 1.026 -4.529 1.00 15.52 429 GLN A C 1
ATOM 3176 O O . GLN A 1 429 ? 22.494 1.064 -5.036 1.00 15.52 429 GLN A O 1
ATOM 3182 N N . GLN A 1 430 ? 20.279 1.266 -5.219 1.00 15.98 430 GLN A N 1
ATOM 3183 C CA . GLN A 1 430 ? 20.324 1.697 -6.617 1.00 16.28 430 GLN A CA 1
ATOM 3184 C C . GLN A 1 430 ? 20.994 3.066 -6.755 1.00 16.16 430 GLN A C 1
ATOM 3185 O O . GLN A 1 430 ? 21.690 3.326 -7.734 1.00 16.76 430 GLN A O 1
ATOM 3188 N N . LEU A 1 431 ? 20.780 3.937 -5.771 1.00 15.86 431 LEU A N 1
ATOM 3189 C CA . LEU A 1 431 ? 21.419 5.250 -5.744 1.00 15.69 431 LEU A CA 1
ATOM 3190 C C . LEU A 1 431 ? 22.926 5.102 -5.590 1.00 15.07 431 LEU A C 1
ATOM 3191 O O . LEU A 1 431 ? 23.688 5.659 -6.371 1.00 15.33 431 LEU A O 1
ATOM 3196 N N . ILE A 1 432 ? 23.339 4.334 -4.587 1.00 15.07 432 ILE A N 1
ATOM 3197 C CA . ILE A 1 432 ? 24.755 4.030 -4.331 1.00 14.92 432 ILE A CA 1
ATOM 3198 C C . ILE A 1 432 ? 25.460 3.448 -5.565 1.00 15.00 432 ILE A C 1
ATOM 3199 O O . ILE A 1 432 ? 26.549 3.890 -5.915 1.00 14.79 432 ILE A O 1
ATOM 3204 N N . ASP A 1 433 ? 24.826 2.467 -6.216 1.00 15.11 433 ASP A N 1
ATOM 3205 C CA . ASP A 1 433 ? 25.395 1.815 -7.395 1.00 15.05 433 ASP A CA 1
ATOM 3206 C C . ASP A 1 433 ? 25.615 2.797 -8.563 1.00 14.76 433 ASP A C 1
ATOM 3207 O O . ASP A 1 433 ? 26.627 2.701 -9.264 1.00 14.43 433 ASP A O 1
ATOM 3212 N N . GLU A 1 434 ? 24.681 3.735 -8.770 1.00 14.15 434 GLU A N 1
ATOM 3213 C CA . GLU A 1 434 ? 24.849 4.740 -9.831 1.00 13.77 434 GLU A CA 1
ATOM 3214 C C . GLU A 1 434 ? 25.968 5.751 -9.539 1.00 14.05 434 GLU A C 1
ATOM 3215 O O . GLU A 1 434 ? 26.632 6.234 -10.467 1.00 13.86 434 GLU A O 1
ATOM 3221 N N . TYR A 1 435 ? 26.172 6.070 -8.258 1.00 14.32 435 TYR A N 1
ATOM 3222 C CA . TYR A 1 435 ? 27.287 6.922 -7.845 1.00 14.32 435 TYR A CA 1
ATOM 3223 C C . TYR A 1 435 ? 28.627 6.286 -8.164 1.00 14.48 435 TYR A C 1
ATOM 3224 O O . TYR A 1 435 ? 29.554 6.973 -8.592 1.00 14.51 435 TYR A O 1
ATOM 3233 N N . HIS A 1 436 ? 28.732 4.981 -7.930 1.00 14.59 436 HIS A N 1
ATOM 3234 C CA . HIS A 1 436 ? 29.966 4.248 -8.218 1.00 15.05 436 HIS A CA 1
ATOM 3235 C C . HIS A 1 436 ? 30.179 4.137 -9.718 1.00 14.94 436 HIS A C 1
ATOM 3236 O O . HIS A 1 436 ? 31.311 4.255 -10.196 1.00 14.82 436 HIS A O 1
ATOM 3243 N N . ALA A 1 437 ? 29.081 3.921 -10.446 1.00 14.87 437 ALA A N 1
ATOM 3244 C CA . ALA A 1 437 ? 29.094 3.895 -11.915 1.00 15.25 437 ALA A CA 1
ATOM 3245 C C . ALA A 1 437 ? 29.510 5.236 -12.514 1.00 15.29 437 ALA A C 1
ATOM 3246 O O . ALA A 1 437 ? 30.156 5.282 -13.561 1.00 15.50 437 ALA A O 1
ATOM 3248 N N . ALA A 1 438 ? 29.156 6.325 -11.831 1.00 15.63 438 ALA A N 1
ATOM 3249 C CA . ALA A 1 438 ? 29.491 7.681 -12.288 1.00 15.19 438 ALA A CA 1
ATOM 3250 C C . ALA A 1 438 ? 30.981 8.012 -12.231 1.00 15.03 438 ALA A C 1
ATOM 3251 O O . ALA A 1 438 ? 31.406 9.020 -12.784 1.00 15.55 438 ALA A O 1
ATOM 3253 N N . THR A 1 439 ? 31.772 7.172 -11.572 1.00 14.93 439 THR A N 1
ATOM 3254 C CA . THR A 1 439 ? 33.220 7.381 -11.473 1.00 15.37 439 THR A CA 1
ATOM 3255 C C . THR A 1 439 ? 33.996 6.750 -12.640 1.00 16.30 439 THR A C 1
ATOM 3256 O O . THR A 1 439 ? 35.216 6.913 -12.750 1.00 16.76 439 THR A O 1
ATOM 3260 N N . ARG A 1 440 ? 33.283 6.033 -13.500 1.00 17.04 440 ARG A N 1
ATOM 3261 C CA . ARG A 1 440 ? 33.885 5.244 -14.567 1.00 17.78 440 ARG A CA 1
ATOM 3262 C C . ARG A 1 440 ? 33.626 5.861 -15.945 1.00 18.14 440 ARG A C 1
ATOM 3263 O O . ARG A 1 440 ? 32.540 6.369 -16.191 1.00 17.49 440 ARG A O 1
ATOM 3271 N N . PRO A 1 441 ? 34.622 5.795 -16.857 1.00 19.12 441 PRO A N 1
ATOM 3272 C CA . PRO A 1 441 ? 34.417 6.242 -18.249 1.00 19.75 441 PRO A CA 1
ATOM 3273 C C . PRO A 1 441 ? 33.189 5.600 -18.920 1.00 20.44 441 PRO A C 1
ATOM 3274 O O . PRO A 1 441 ? 32.497 6.261 -19.701 1.00 20.89 441 PRO A O 1
ATOM 3278 N N . ASP A 1 442 ? 32.897 4.342 -18.596 1.00 20.64 442 ASP A N 1
ATOM 3279 C CA . ASP A 1 442 ? 31.765 3.652 -19.210 1.00 21.18 442 ASP A CA 1
ATOM 3280 C C . ASP A 1 442 ? 30.373 4.060 -18.672 1.00 20.96 442 ASP A C 1
ATOM 3281 O O . ASP A 1 442 ? 29.371 3.428 -19.014 1.00 21.04 442 ASP A O 1
ATOM 3286 N N . TYR A 1 443 ? 30.310 5.115 -17.855 1.00 20.49 443 TYR A N 1
ATOM 3287 C CA . TYR A 1 443 ? 29.024 5.676 -17.417 1.00 20.16 443 TYR A CA 1
ATOM 3288 C C . TYR A 1 443 ? 28.208 6.107 -18.633 1.00 20.48 443 TYR A C 1
ATOM 3289 O O . TYR A 1 443 ? 26.985 5.961 -18.664 1.00 20.60 443 TYR A O 1
ATOM 3298 N N . ILE A 1 444 ? 28.902 6.652 -19.624 1.00 21.17 444 ILE A N 1
ATOM 3299 C CA . ILE A 1 444 ? 28.348 6.838 -20.958 1.00 21.88 444 ILE A CA 1
ATOM 3300 C C . ILE A 1 444 ? 28.952 5.728 -21.822 1.00 22.45 444 ILE A C 1
ATOM 3301 O O . ILE A 1 444 ? 30.172 5.601 -21.911 1.00 22.56 444 ILE A O 1
ATOM 3306 N N . SER A 1 445 ? 28.107 4.926 -22.458 1.00 23.56 445 SER A N 1
ATOM 3307 C CA . SER A 1 445 ? 28.583 3.731 -23.159 1.00 24.94 445 SER A CA 1
ATOM 3308 C C . SER A 1 445 ? 29.314 4.021 -24.482 1.00 25.52 445 SER A C 1
ATOM 3309 O O . SER A 1 445 ? 29.700 3.095 -25.196 1.00 26.61 445 SER A O 1
ATOM 3312 N N . TRP A 1 446 ? 29.524 5.298 -24.790 1.00 25.79 446 TRP A N 1
ATOM 3313 C CA . TRP A 1 446 ? 30.209 5.716 -26.007 1.00 25.65 446 TRP A CA 1
ATOM 3314 C C . TRP A 1 446 ? 31.606 6.229 -25.689 1.00 25.92 446 TRP A C 1
ATOM 3315 O O . TRP A 1 446 ? 31.938 6.443 -24.513 1.00 26.34 446 TRP A O 1
ATOM 3326 N N . ARG B 1 3 ? 43.842 35.044 -21.120 1.00 31.71 3 ARG B N 1
ATOM 3327 C CA . ARG B 1 3 ? 44.160 33.785 -21.864 1.00 31.67 3 ARG B CA 1
ATOM 3328 C C . ARG B 1 3 ? 44.010 34.012 -23.359 1.00 31.00 3 ARG B C 1
ATOM 3329 O O . ARG B 1 3 ? 42.902 34.219 -23.863 1.00 31.40 3 ARG B O 1
ATOM 3337 N N . GLU B 1 4 ? 45.136 33.967 -24.060 1.00 29.89 4 GLU B N 1
ATOM 3338 C CA . GLU B 1 4 ? 45.183 34.257 -25.488 1.00 29.09 4 GLU B CA 1
ATOM 3339 C C . GLU B 1 4 ? 44.566 33.150 -26.338 1.00 27.83 4 GLU B C 1
ATOM 3340 O O . GLU B 1 4 ? 44.600 31.971 -25.977 1.00 27.27 4 GLU B O 1
ATOM 3346 N N . ILE B 1 5 ? 44.016 33.565 -27.475 1.00 26.58 5 ILE B N 1
ATOM 3347 C CA . ILE B 1 5 ? 43.532 32.664 -28.514 1.00 25.15 5 ILE B CA 1
ATOM 3348 C C . ILE B 1 5 ? 44.232 33.011 -29.829 1.00 24.18 5 ILE B C 1
ATOM 3349 O O . ILE B 1 5 ? 44.300 34.179 -30.218 1.00 23.67 5 ILE B O 1
ATOM 3354 N N . ILE B 1 6 ? 44.779 31.998 -30.491 1.00 23.14 6 ILE B N 1
ATOM 3355 C CA . ILE B 1 6 ? 45.375 32.184 -31.811 1.00 22.39 6 ILE B CA 1
ATOM 3356 C C . ILE B 1 6 ? 44.387 31.736 -32.901 1.00 22.39 6 ILE B C 1
ATOM 3357 O O . ILE B 1 6 ? 43.853 30.626 -32.850 1.00 21.83 6 ILE B O 1
ATOM 3362 N N . THR B 1 7 ? 44.151 32.613 -33.875 1.00 22.51 7 THR B N 1
ATOM 3363 C CA . THR B 1 7 ? 43.231 32.330 -34.973 1.00 22.88 7 THR B CA 1
ATOM 3364 C C . THR B 1 7 ? 43.987 31.904 -36.231 1.00 22.93 7 THR B C 1
ATOM 3365 O O . THR B 1 7 ? 44.868 32.611 -36.705 1.00 23.25 7 THR B O 1
ATOM 3369 N N . LEU B 1 8 ? 43.641 30.735 -36.759 1.00 22.90 8 LEU B N 1
ATOM 3370 C CA . LEU B 1 8 ? 44.250 30.231 -37.986 1.00 22.91 8 LEU B CA 1
ATOM 3371 C C . LEU B 1 8 ? 43.233 30.281 -39.120 1.00 22.72 8 LEU B C 1
ATOM 3372 O O . LEU B 1 8 ? 42.141 29.729 -39.007 1.00 22.91 8 LEU B O 1
ATOM 3377 N N . GLN B 1 9 ? 43.600 30.958 -40.202 1.00 22.66 9 GLN B N 1
ATOM 3378 C CA . GLN B 1 9 ? 42.724 31.156 -41.355 1.00 22.55 9 GLN B CA 1
ATOM 3379 C C . GLN B 1 9 ? 43.270 30.412 -42.567 1.00 22.38 9 GLN B C 1
ATOM 3380 O O . GLN B 1 9 ? 44.384 30.693 -43.017 1.00 22.40 9 GLN B O 1
ATOM 3386 N N . LEU B 1 10 ? 42.482 29.471 -43.095 1.00 22.30 10 LEU B N 1
ATOM 3387 C CA . LEU B 1 10 ? 42.951 28.555 -44.145 1.00 22.00 10 LEU B CA 1
ATOM 3388 C C . LEU B 1 10 ? 42.160 28.613 -45.440 1.00 21.49 10 LEU B C 1
ATOM 3389 O O . LEU B 1 10 ? 40.929 28.499 -45.432 1.00 21.48 10 LEU B O 1
ATOM 3394 N N . GLY B 1 11 ? 42.881 28.765 -46.550 1.00 21.00 11 GLY B N 1
ATOM 3395 C CA . GLY B 1 11 ? 42.292 28.736 -47.890 1.00 20.30 11 GLY B CA 1
ATOM 3396 C C . GLY B 1 11 ? 41.498 29.979 -48.227 1.00 20.10 11 GLY B C 1
ATOM 3397 O O . GLY B 1 11 ? 41.503 30.958 -47.470 1.00 19.88 11 GLY B O 1
ATOM 3398 N N . GLN B 1 12 ? 40.807 29.944 -49.366 1.00 19.76 12 GLN B N 1
ATOM 3399 C CA . GLN B 1 12 ? 39.960 31.068 -49.761 1.00 19.83 12 GLN B CA 1
ATOM 3400 C C . GLN B 1 12 ? 38.905 31.361 -48.693 1.00 19.28 12 GLN B C 1
ATOM 3401 O O . GLN B 1 12 ? 38.825 32.478 -48.193 1.00 19.32 12 GLN B O 1
ATOM 3407 N N . CYS B 1 13 ? 38.107 30.355 -48.352 1.00 18.76 13 CYS B N 1
ATOM 3408 C CA . CYS B 1 13 ? 37.000 30.541 -47.427 1.00 18.77 13 CYS B CA 1
ATOM 3409 C C . CYS B 1 13 ? 37.443 31.075 -46.055 1.00 19.10 13 CYS B C 1
ATOM 3410 O O . CYS B 1 13 ? 36.927 32.098 -45.597 1.00 19.08 13 CYS B O 1
ATOM 3413 N N . GLY B 1 14 ? 38.397 30.387 -45.424 1.00 19.11 14 GLY B N 1
ATOM 3414 C CA . GLY B 1 14 ? 38.900 30.759 -44.103 1.00 19.60 14 GLY B CA 1
ATOM 3415 C C . GLY B 1 14 ? 39.541 32.132 -44.035 1.00 20.20 14 GLY B C 1
ATOM 3416 O O . GLY B 1 14 ? 39.405 32.838 -43.036 1.00 20.31 14 GLY B O 1
ATOM 3417 N N . ASN B 1 15 ? 40.247 32.511 -45.095 1.00 20.64 15 ASN B N 1
ATOM 3418 C CA . ASN B 1 15 ? 40.861 33.830 -45.164 1.00 21.20 15 ASN B CA 1
ATOM 3419 C C . ASN B 1 15 ? 39.847 34.933 -45.444 1.00 21.67 15 ASN B C 1
ATOM 3420 O O . ASN B 1 15 ? 39.959 36.023 -44.888 1.00 21.84 15 ASN B O 1
ATOM 3425 N N . GLN B 1 16 ? 38.853 34.638 -46.284 1.00 22.21 16 GLN B N 1
ATOM 3426 C CA . GLN B 1 16 ? 37.771 35.583 -46.570 1.00 22.82 16 GLN B CA 1
ATOM 3427 C C . GLN B 1 16 ? 36.814 35.790 -45.389 1.00 22.97 16 GLN B C 1
ATOM 3428 O O . GLN B 1 16 ? 36.345 36.902 -45.185 1.00 23.08 16 GLN B O 1
ATOM 3434 N N . ILE B 1 17 ? 36.515 34.740 -44.618 1.00 23.37 17 ILE B N 1
ATOM 3435 C CA . ILE B 1 17 ? 35.684 34.921 -43.418 1.00 23.77 17 ILE B CA 1
ATOM 3436 C C . ILE B 1 17 ? 36.506 35.507 -42.259 1.00 24.17 17 ILE B C 1
ATOM 3437 O O . ILE B 1 17 ? 35.990 36.308 -41.470 1.00 24.08 17 ILE B O 1
ATOM 3442 N N . GLY B 1 18 ? 37.778 35.111 -42.175 1.00 24.46 18 GLY B N 1
ATOM 3443 C CA . GLY B 1 18 ? 38.723 35.688 -41.220 1.00 25.38 18 GLY B CA 1
ATOM 3444 C C . GLY B 1 18 ? 38.832 37.198 -41.361 1.00 26.02 18 GLY B C 1
ATOM 3445 O O . GLY B 1 18 ? 38.766 37.927 -40.373 1.00 26.41 18 GLY B O 1
ATOM 3446 N N . PHE B 1 19 ? 38.976 37.661 -42.599 1.00 26.48 19 PHE B N 1
ATOM 3447 C CA . PHE B 1 19 ? 39.049 39.085 -42.920 1.00 26.93 19 PHE B CA 1
ATOM 3448 C C . PHE B 1 19 ? 37.849 39.890 -42.412 1.00 27.17 19 PHE B C 1
ATOM 3449 O O . PHE B 1 19 ? 38.012 41.012 -41.914 1.00 27.10 19 PHE B O 1
ATOM 3457 N N . GLU B 1 20 ? 36.647 39.331 -42.568 1.00 26.88 20 GLU B N 1
ATOM 3458 C CA . GLU B 1 20 ? 35.430 40.015 -42.131 1.00 26.61 20 GLU B CA 1
ATOM 3459 C C . GLU B 1 20 ? 35.360 40.047 -40.608 1.00 25.87 20 GLU B C 1
ATOM 3460 O O . GLU B 1 20 ? 34.943 41.046 -40.022 1.00 25.73 20 GLU B O 1
ATOM 3466 N N . PHE B 1 21 ? 35.794 38.950 -39.992 1.00 25.14 21 PHE B N 1
ATOM 3467 C CA . PHE B 1 21 ? 35.831 38.792 -38.541 1.00 24.66 21 PHE B CA 1
ATOM 3468 C C . PHE B 1 21 ? 36.744 39.821 -37.870 1.00 24.81 21 PHE B C 1
ATOM 3469 O O . PHE B 1 21 ? 36.364 40.422 -36.862 1.00 24.65 21 PHE B O 1
ATOM 3477 N N . TRP B 1 22 ? 37.932 40.030 -38.438 1.00 25.04 22 TRP B N 1
ATOM 3478 C CA . TRP B 1 22 ? 38.887 41.000 -37.894 1.00 25.40 22 TRP B CA 1
ATOM 3479 C C . TRP B 1 22 ? 38.480 42.449 -38.154 1.00 26.01 22 TRP B C 1
ATOM 3480 O O . TRP B 1 22 ? 38.792 43.330 -37.350 1.00 26.31 22 TRP B O 1
ATOM 3491 N N . LYS B 1 23 ? 37.790 42.692 -39.269 1.00 26.13 23 LYS B N 1
ATOM 3492 C CA . LYS B 1 23 ? 37.255 44.014 -39.565 1.00 26.45 23 LYS B CA 1
ATOM 3493 C C . LYS B 1 23 ? 36.164 44.361 -38.550 1.00 26.76 23 LYS B C 1
ATOM 3494 O O . LYS B 1 23 ? 36.083 45.496 -38.064 1.00 26.60 23 LYS B O 1
ATOM 3496 N N . GLN B 1 24 ? 35.334 43.365 -38.241 1.00 26.79 24 GLN B N 1
ATOM 3497 C CA . GLN B 1 24 ? 34.264 43.485 -37.260 1.00 27.20 24 GLN B CA 1
ATOM 3498 C C . GLN B 1 24 ? 34.801 43.726 -35.842 1.00 26.90 24 GLN B C 1
ATOM 3499 O O . GLN B 1 24 ? 34.295 44.592 -35.124 1.00 26.77 24 GLN B O 1
ATOM 3505 N N . LEU B 1 25 ? 35.819 42.963 -35.446 1.00 26.72 25 LEU B N 1
ATOM 3506 C CA . LEU B 1 25 ? 36.421 43.125 -34.121 1.00 26.85 25 LEU B CA 1
ATOM 3507 C C . LEU B 1 25 ? 37.080 44.499 -33.950 1.00 27.05 25 LEU B C 1
ATOM 3508 O O . LEU B 1 25 ? 36.987 45.099 -32.879 1.00 26.89 25 LEU B O 1
ATOM 3513 N N . CYS B 1 26 ? 37.747 44.971 -35.007 1.00 27.21 26 CYS B N 1
ATOM 3514 C CA . CYS B 1 26 ? 38.359 46.307 -35.048 1.00 27.49 26 CYS B CA 1
ATOM 3515 C C . CYS B 1 26 ? 37.326 47.383 -34.745 1.00 27.58 26 CYS B C 1
ATOM 3516 O O . CYS B 1 26 ? 37.534 48.216 -33.866 1.00 27.65 26 CYS B O 1
ATOM 3519 N N . ALA B 1 27 ? 36.206 47.338 -35.461 1.00 27.63 27 ALA B N 1
ATOM 3520 C CA . ALA B 1 27 ? 35.075 48.221 -35.195 1.00 27.89 27 ALA B CA 1
ATOM 3521 C C . ALA B 1 27 ? 34.617 48.159 -33.730 1.00 28.20 27 ALA B C 1
ATOM 3522 O O . ALA B 1 27 ? 34.444 49.195 -33.083 1.00 27.96 27 ALA B O 1
ATOM 3524 N N . GLU B 1 28 ? 34.448 46.945 -33.209 1.00 28.57 28 GLU B N 1
ATOM 3525 C CA . GLU B 1 28 ? 33.939 46.753 -31.852 1.00 29.06 28 GLU B CA 1
ATOM 3526 C C . GLU B 1 28 ? 34.911 47.198 -30.760 1.00 28.93 28 GLU B C 1
ATOM 3527 O O . GLU B 1 28 ? 34.495 47.777 -29.753 1.00 28.77 28 GLU B O 1
ATOM 3533 N N . HIS B 1 29 ? 36.200 46.944 -30.976 1.00 28.95 29 HIS B N 1
ATOM 3534 C CA . HIS B 1 29 ? 37.228 47.232 -29.984 1.00 29.19 29 HIS B CA 1
ATOM 3535 C C . HIS B 1 29 ? 37.867 48.617 -30.145 1.00 29.46 29 HIS B C 1
ATOM 3536 O O . HIS B 1 29 ? 38.885 48.916 -29.510 1.00 29.42 29 HIS B O 1
ATOM 3543 N N . GLY B 1 30 ? 37.260 49.452 -30.988 1.00 29.47 30 GLY B N 1
ATOM 3544 C CA . GLY B 1 30 ? 37.757 50.795 -31.269 1.00 30.03 30 GLY B CA 1
ATOM 3545 C C . GLY B 1 30 ? 39.168 50.824 -31.829 1.00 30.26 30 GLY B C 1
ATOM 3546 O O . GLY B 1 30 ? 39.984 51.647 -31.413 1.00 30.07 30 GLY B O 1
ATOM 3547 N N . ILE B 1 31 ? 39.446 49.919 -32.769 1.00 30.66 31 ILE B N 1
ATOM 3548 C CA . ILE B 1 31 ? 40.747 49.834 -33.439 1.00 31.08 31 ILE B CA 1
ATOM 3549 C C . ILE B 1 31 ? 40.589 50.182 -34.925 1.00 31.65 31 ILE B C 1
ATOM 3550 O O . ILE B 1 31 ? 39.662 49.701 -35.590 1.00 31.49 31 ILE B O 1
ATOM 3555 N N . SER B 1 32 ? 41.494 51.023 -35.431 1.00 32.15 32 SER B N 1
ATOM 3556 C CA . SER B 1 32 ? 41.480 51.454 -36.833 1.00 32.95 32 SER B CA 1
ATOM 3557 C C . SER B 1 32 ? 41.920 50.330 -37.778 1.00 33.46 32 SER B C 1
ATOM 3558 O O . SER B 1 32 ? 42.542 49.361 -37.334 1.00 33.63 32 SER B O 1
ATOM 3561 N N . PRO B 1 33 ? 41.591 50.450 -39.083 1.00 34.16 33 PRO B N 1
ATOM 3562 C CA . PRO B 1 33 ? 42.033 49.499 -40.117 1.00 34.67 33 PRO B CA 1
ATOM 3563 C C . PRO B 1 33 ? 43.548 49.285 -40.210 1.00 35.25 33 PRO B C 1
ATOM 3564 O O . PRO B 1 33 ? 43.995 48.273 -40.757 1.00 35.38 33 PRO B O 1
ATOM 3568 N N . GLU B 1 34 ? 44.322 50.232 -39.687 1.00 35.83 34 GLU B N 1
ATOM 3569 C CA . GLU B 1 34 ? 45.781 50.127 -39.661 1.00 36.47 34 GLU B CA 1
ATOM 3570 C C . GLU B 1 34 ? 46.284 49.594 -38.318 1.00 36.07 34 GLU B C 1
ATOM 3571 O O . GLU B 1 34 ? 47.481 49.365 -38.144 1.00 36.03 34 GLU B O 1
ATOM 3577 N N . ALA B 1 35 ? 45.360 49.412 -37.376 1.00 36.01 35 ALA B N 1
ATOM 3578 C CA . ALA B 1 35 ? 45.639 48.776 -36.084 1.00 35.95 35 ALA B CA 1
ATOM 3579 C C . ALA B 1 35 ? 45.922 49.747 -34.929 1.00 35.91 35 ALA B C 1
ATOM 3580 O O . ALA B 1 35 ? 46.448 49.351 -33.884 1.00 35.78 35 ALA B O 1
ATOM 3582 N N . ILE B 1 36 ? 45.531 51.007 -35.113 1.00 35.81 36 ILE B N 1
ATOM 3583 C CA . ILE B 1 36 ? 45.784 52.064 -34.134 1.00 35.72 36 ILE B CA 1
ATOM 3584 C C . ILE B 1 36 ? 44.515 52.412 -33.345 1.00 35.78 36 ILE B C 1
ATOM 3585 O O . ILE B 1 36 ? 43.446 52.627 -33.929 1.00 35.82 36 ILE B O 1
ATOM 3590 N N . VAL B 1 37 ? 44.650 52.467 -32.020 1.00 35.70 37 VAL B N 1
ATOM 3591 C CA . VAL B 1 37 ? 43.545 52.799 -31.118 1.00 35.75 37 VAL B CA 1
ATOM 3592 C C . VAL B 1 37 ? 42.893 54.111 -31.532 1.00 35.77 37 VAL B C 1
ATOM 3593 O O . VAL B 1 37 ? 43.578 55.116 -31.712 1.00 35.91 37 VAL B O 1
ATOM 3597 N N . GLU B 1 38 ? 41.573 54.083 -31.689 1.00 35.90 38 GLU B N 1
ATOM 3598 C CA . GLU B 1 38 ? 40.788 55.277 -32.001 1.00 36.17 38 GLU B CA 1
ATOM 3599 C C . GLU B 1 38 ? 40.822 56.285 -30.844 1.00 36.20 38 GLU B C 1
ATOM 3600 O O . GLU B 1 38 ?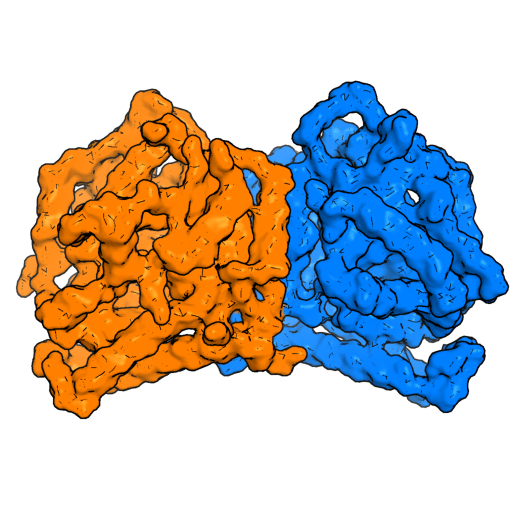 40.866 55.900 -29.673 1.00 35.86 38 GLU B O 1
ATOM 3606 N N . GLU B 1 39 ? 40.801 57.571 -31.189 1.00 36.49 39 GLU B N 1
ATOM 3607 C CA . GLU B 1 39 ? 40.867 58.655 -30.207 1.00 36.81 39 GLU B CA 1
ATOM 3608 C C . GLU B 1 39 ? 39.733 58.566 -29.191 1.00 36.99 39 GLU B C 1
ATOM 3609 O O . GLU B 1 39 ? 39.941 58.826 -28.008 1.00 37.10 39 GLU B O 1
ATOM 3611 N N . PHE B 1 40 ? 38.544 58.179 -29.661 1.00 37.17 40 PHE B N 1
ATOM 3612 C CA . PHE B 1 40 ? 37.370 57.984 -28.798 1.00 36.98 40 PHE B CA 1
ATOM 3613 C C . PHE B 1 40 ? 37.396 56.693 -27.964 1.00 36.85 40 PHE B C 1
ATOM 3614 O O . PHE B 1 40 ? 36.527 56.483 -27.109 1.00 37.13 40 PHE B O 1
ATOM 3622 N N . ALA B 1 41 ? 38.390 55.841 -28.206 1.00 36.42 41 ALA B N 1
ATOM 3623 C CA . ALA B 1 41 ? 38.433 54.508 -27.606 1.00 36.11 41 ALA B CA 1
ATOM 3624 C C . ALA B 1 41 ? 39.658 54.250 -26.718 1.00 35.96 41 ALA B C 1
ATOM 3625 O O . ALA B 1 41 ? 40.095 53.103 -26.586 1.00 36.09 41 ALA B O 1
ATOM 3627 N N . THR B 1 42 ? 40.191 55.308 -26.100 1.00 35.69 42 THR B N 1
ATOM 3628 C CA . THR B 1 42 ? 41.376 55.216 -25.227 1.00 35.44 42 THR B CA 1
ATOM 3629 C C . THR B 1 42 ? 41.107 54.475 -23.914 1.00 35.29 42 THR B C 1
ATOM 3630 O O . THR B 1 42 ? 42.041 54.067 -23.219 1.00 35.32 42 THR B O 1
ATOM 3632 N N . GLU B 1 43 ? 39.829 54.334 -23.570 1.00 34.96 43 GLU B N 1
ATOM 3633 C CA . GLU B 1 43 ? 39.395 53.576 -22.399 1.00 34.83 43 GLU B CA 1
ATOM 3634 C C . GLU B 1 43 ? 38.152 52.801 -22.802 1.00 34.61 43 GLU B C 1
ATOM 3635 O O . GLU B 1 43 ? 37.470 53.179 -23.755 1.00 34.46 43 GLU B O 1
ATOM 3641 N N . GLY B 1 44 ? 37.840 51.732 -22.080 1.00 34.41 44 GLY B N 1
ATOM 3642 C CA . GLY B 1 44 ? 36.675 50.936 -22.427 1.00 34.47 44 GLY B CA 1
ATOM 3643 C C . GLY B 1 44 ? 36.352 49.784 -21.505 1.00 34.73 44 GLY B C 1
ATOM 3644 O O . GLY B 1 44 ? 37.085 49.489 -20.552 1.00 34.48 44 GLY B O 1
ATOM 3645 N N . THR B 1 45 ? 35.235 49.136 -21.813 1.00 34.85 45 THR B N 1
ATOM 3646 C CA . THR B 1 45 ? 34.749 47.987 -21.068 1.00 35.30 45 THR B CA 1
ATOM 3647 C C . THR B 1 45 ? 35.306 46.684 -21.637 1.00 35.58 45 THR B C 1
ATOM 3648 O O . THR B 1 45 ? 35.206 45.640 -21.009 1.00 35.69 45 THR B O 1
ATOM 3652 N N . ASP B 1 46 ? 35.892 46.758 -22.830 1.00 36.18 46 ASP B N 1
ATOM 3653 C CA . ASP B 1 46 ? 36.325 45.570 -23.566 1.00 36.54 46 ASP B CA 1
ATOM 3654 C C . ASP B 1 46 ? 37.723 45.100 -23.179 1.00 36.90 46 ASP B C 1
ATOM 3655 O O . ASP B 1 46 ? 38.529 45.882 -22.683 1.00 36.69 46 ASP B O 1
ATOM 3660 N N . ARG B 1 47 ? 37.985 43.812 -23.408 1.00 37.54 47 ARG B N 1
ATOM 3661 C CA . ARG B 1 47 ? 39.307 43.215 -23.224 1.00 38.31 47 ARG B CA 1
ATOM 3662 C C . ARG B 1 47 ? 39.888 42.816 -24.589 1.00 38.26 47 ARG B C 1
ATOM 3663 O O . ARG B 1 47 ? 39.386 41.895 -25.246 1.00 38.40 47 ARG B O 1
ATOM 3671 N N . LYS B 1 48 ? 40.940 43.517 -25.008 1.00 38.11 48 LYS B N 1
ATOM 3672 C CA . LYS B 1 48 ? 41.581 43.288 -26.307 1.00 38.12 48 LYS B CA 1
ATOM 3673 C C . LYS B 1 48 ? 42.613 42.153 -26.278 1.00 37.97 48 LYS B C 1
ATOM 3674 O O . LYS B 1 48 ? 42.908 41.552 -27.314 1.00 37.98 48 LYS B O 1
ATOM 3680 N N . ASP B 1 49 ? 43.131 41.860 -25.085 1.00 37.79 49 ASP B N 1
ATOM 3681 C CA . ASP B 1 49 ? 44.248 40.923 -24.873 1.00 37.58 49 ASP B CA 1
ATOM 3682 C C . ASP B 1 49 ? 44.089 39.515 -25.472 1.00 37.32 49 ASP B C 1
ATOM 3683 O O . ASP B 1 49 ? 45.081 38.874 -25.832 1.00 37.23 49 ASP B O 1
ATOM 3685 N N . VAL B 1 50 ? 42.850 39.041 -25.567 1.00 37.00 50 VAL B N 1
ATOM 3686 C CA . VAL B 1 50 ? 42.563 37.679 -26.020 1.00 36.84 50 VAL B CA 1
ATOM 3687 C C . VAL B 1 50 ? 42.828 37.472 -27.523 1.00 36.82 50 VAL B C 1
ATOM 3688 O O . VAL B 1 50 ? 43.483 36.503 -27.915 1.00 36.45 50 VAL B O 1
ATOM 3692 N N . PHE B 1 51 ? 42.348 38.397 -28.352 1.00 36.93 51 PHE B N 1
ATOM 3693 C CA . PHE B 1 51 ? 42.504 38.276 -29.805 1.00 37.07 51 PHE B CA 1
ATOM 3694 C C . PHE B 1 51 ? 43.603 39.145 -30.406 1.00 37.52 51 PHE B C 1
ATOM 3695 O O . PHE B 1 51 ? 44.125 38.831 -31.475 1.00 37.50 51 PHE B O 1
ATOM 3703 N N . PHE B 1 52 ? 43.961 40.224 -29.713 1.00 38.17 52 PHE B N 1
ATOM 3704 C CA . PHE B 1 52 ? 44.986 41.150 -30.198 1.00 38.97 52 PHE B CA 1
ATOM 3705 C C . PHE B 1 52 ? 46.229 41.176 -29.313 1.00 39.95 52 PHE B C 1
ATOM 3706 O O . PHE B 1 52 ? 46.133 41.145 -28.082 1.00 39.97 52 PHE B O 1
ATOM 3714 N N . TYR B 1 53 ? 47.394 41.239 -29.951 1.00 41.19 53 TYR B N 1
ATOM 3715 C CA . TYR B 1 53 ? 48.638 41.530 -29.247 1.00 42.50 53 TYR B CA 1
ATOM 3716 C C . TYR B 1 53 ? 48.802 43.046 -29.113 1.00 42.97 53 TYR B C 1
ATOM 3717 O O . TYR B 1 53 ? 48.540 43.793 -30.060 1.00 43.15 53 TYR B O 1
ATOM 3726 N N . GLN B 1 54 ? 49.225 43.492 -27.934 1.00 43.58 54 GLN B N 1
ATOM 3727 C CA . GLN B 1 54 ? 49.468 44.910 -27.694 1.00 44.28 54 GLN B CA 1
ATOM 3728 C C . GLN B 1 54 ? 50.945 45.232 -27.896 1.00 44.72 54 GLN B C 1
ATOM 3729 O O . GLN B 1 54 ? 51.766 45.013 -27.000 1.00 44.90 54 GLN B O 1
ATOM 3731 N N . ALA B 1 55 ? 51.273 45.736 -29.082 1.00 45.12 55 ALA B N 1
ATOM 3732 C CA . ALA B 1 55 ? 52.646 46.099 -29.422 1.00 45.82 55 ALA B CA 1
ATOM 3733 C C . ALA B 1 55 ? 53.043 47.430 -28.774 1.00 46.29 55 ALA B C 1
ATOM 3734 O O . ALA B 1 55 ? 54.146 47.564 -28.241 1.00 46.39 55 ALA B O 1
ATOM 3736 N N . ASP B 1 56 ? 52.135 48.403 -28.835 1.00 46.80 56 ASP B N 1
ATOM 3737 C CA . ASP B 1 56 ? 52.301 49.696 -28.176 1.00 47.36 56 ASP B CA 1
ATOM 3738 C C . ASP B 1 56 ? 51.100 49.975 -27.283 1.00 47.33 56 ASP B C 1
ATOM 3739 O O . ASP B 1 56 ? 50.171 49.161 -27.194 1.00 47.43 56 ASP B O 1
ATOM 3744 N N . ASP B 1 57 ? 51.126 51.139 -26.636 1.00 47.31 57 ASP B N 1
ATOM 3745 C CA . ASP B 1 57 ? 49.969 51.669 -25.921 1.00 47.11 57 ASP B CA 1
ATOM 3746 C C . ASP B 1 57 ? 48.836 51.936 -26.910 1.00 46.84 57 ASP B C 1
ATOM 3747 O O . ASP B 1 57 ? 47.655 51.799 -26.572 1.00 46.95 57 ASP B O 1
ATOM 3749 N N . GLU B 1 58 ? 49.212 52.297 -28.138 1.00 46.28 58 GLU B N 1
ATOM 3750 C CA . GLU B 1 58 ? 48.256 52.704 -29.167 1.00 45.50 58 GLU B CA 1
ATOM 3751 C C . GLU B 1 58 ? 48.184 51.769 -30.387 1.00 44.94 58 GLU B C 1
ATOM 3752 O O . GLU B 1 58 ? 47.415 52.030 -31.313 1.00 44.92 58 GLU B O 1
ATOM 3754 N N . HIS B 1 59 ? 48.961 50.685 -30.381 1.00 44.10 59 HIS B N 1
ATOM 3755 C CA . HIS B 1 59 ? 49.040 49.782 -31.541 1.00 43.43 59 HIS B CA 1
ATOM 3756 C C . HIS B 1 59 ? 48.659 48.324 -31.217 1.00 42.55 59 HIS B C 1
ATOM 3757 O O . HIS B 1 59 ? 49.228 47.704 -30.307 1.00 42.41 59 HIS B O 1
ATOM 3764 N N . TYR B 1 60 ? 47.695 47.789 -31.967 1.00 41.38 60 TYR B N 1
ATOM 3765 C CA . TYR B 1 60 ? 47.191 46.428 -31.735 1.00 40.37 60 TYR B CA 1
ATOM 3766 C C . TYR B 1 60 ? 47.248 45.536 -32.967 1.00 39.52 60 TYR B C 1
ATOM 3767 O O . TYR B 1 60 ? 46.775 45.913 -34.037 1.00 39.42 60 TYR B O 1
ATOM 3776 N N . ILE B 1 61 ? 47.816 44.344 -32.796 1.00 38.47 61 ILE B N 1
ATOM 3777 C CA . ILE B 1 61 ? 47.961 43.370 -33.878 1.00 37.29 61 ILE B CA 1
ATOM 3778 C C . ILE B 1 61 ? 47.172 42.095 -33.558 1.00 36.40 61 ILE B C 1
ATOM 3779 O O . ILE B 1 61 ? 47.308 41.547 -32.467 1.00 36.22 61 ILE B O 1
ATOM 3784 N N . PRO B 1 62 ? 46.337 41.628 -34.508 1.00 35.62 62 PRO B N 1
ATOM 3785 C CA . PRO B 1 62 ? 45.632 40.339 -34.407 1.00 34.89 62 PRO B CA 1
ATOM 3786 C C . PRO B 1 62 ? 46.566 39.156 -34.160 1.00 34.03 62 PRO B C 1
ATOM 3787 O O . PRO B 1 62 ? 47.587 39.033 -34.835 1.00 33.78 62 PRO B O 1
ATOM 3791 N N . ARG B 1 63 ? 46.222 38.304 -33.194 1.00 33.21 63 ARG B N 1
ATOM 3792 C CA . ARG B 1 63 ? 46.900 37.014 -33.028 1.00 32.64 63 ARG B CA 1
ATOM 3793 C C . ARG B 1 63 ? 46.323 36.070 -34.087 1.00 32.13 63 ARG B C 1
ATOM 3794 O O . ARG B 1 63 ? 45.529 35.179 -33.778 1.00 31.71 63 ARG B O 1
ATOM 3802 N N . ALA B 1 64 ? 46.713 36.299 -35.340 1.00 31.44 64 ALA B N 1
ATOM 3803 C CA . ALA B 1 64 ? 46.109 35.625 -36.480 1.00 30.93 64 ALA B CA 1
ATOM 3804 C C . ALA B 1 64 ? 47.159 35.115 -37.453 1.00 30.72 64 ALA B C 1
ATOM 3805 O O . ALA B 1 64 ? 48.083 35.839 -37.820 1.00 30.87 64 ALA B O 1
ATOM 3807 N N . VAL B 1 65 ? 47.002 33.863 -37.869 1.00 30.32 65 VAL B N 1
ATOM 3808 C CA . VAL B 1 65 ? 47.888 33.242 -38.846 1.00 29.86 65 VAL B CA 1
ATOM 3809 C C . VAL B 1 65 ? 47.124 33.044 -40.157 1.00 29.82 65 VAL B C 1
ATOM 3810 O O . VAL B 1 65 ? 46.073 32.398 -40.177 1.00 29.90 65 VAL B O 1
ATOM 3814 N N . LEU B 1 66 ? 47.640 33.618 -41.242 1.00 29.66 66 LEU B N 1
ATOM 3815 C CA . LEU B 1 66 ? 46.992 33.498 -42.546 1.00 29.56 66 LEU B CA 1
ATOM 3816 C C . LEU B 1 66 ? 47.761 32.525 -43.430 1.00 29.67 66 LEU B C 1
ATOM 3817 O O . LEU B 1 66 ? 48.942 32.735 -43.708 1.00 29.77 66 LEU B O 1
ATOM 3822 N N . LEU B 1 67 ? 47.092 31.457 -43.854 1.00 29.64 67 LEU B N 1
ATOM 3823 C CA . LEU B 1 67 ? 47.714 30.427 -44.682 1.00 29.88 67 LEU B CA 1
ATOM 3824 C C . LEU B 1 67 ? 46.853 30.107 -45.898 1.00 29.97 67 LEU B C 1
ATOM 3825 O O . LEU B 1 67 ? 45.622 29.963 -45.795 1.00 29.75 67 LEU B O 1
ATOM 3830 N N . ASP B 1 68 ? 47.512 30.012 -47.050 1.00 30.06 68 ASP B N 1
ATOM 3831 C CA . ASP B 1 68 ? 46.875 29.570 -48.285 1.00 30.17 68 ASP B CA 1
ATOM 3832 C C . ASP B 1 68 ? 47.903 28.957 -49.228 1.00 30.72 68 ASP B C 1
ATOM 3833 O O . ASP B 1 68 ? 49.109 29.194 -49.097 1.00 30.57 68 ASP B O 1
ATOM 3838 N N . LEU B 1 69 ? 47.413 28.156 -50.170 1.00 31.17 69 LEU B N 1
ATOM 3839 C CA . LEU B 1 69 ? 48.261 27.530 -51.166 1.00 31.69 69 LEU B CA 1
ATOM 3840 C C . LEU B 1 69 ? 48.118 28.252 -52.513 1.00 32.45 69 LEU B C 1
ATOM 3841 O O . LEU B 1 69 ? 48.751 27.880 -53.502 1.00 32.54 69 LEU B O 1
ATOM 3846 N N . GLU B 1 70 ? 47.286 29.294 -52.524 1.00 33.16 70 GLU B N 1
ATOM 3847 C CA . GLU B 1 70 ? 47.082 30.165 -53.684 1.00 33.70 70 GLU B CA 1
ATOM 3848 C C . GLU B 1 70 ? 47.118 31.641 -53.236 1.00 34.11 70 GLU B C 1
ATOM 3849 O O . GLU B 1 70 ? 46.660 31.968 -52.132 1.00 34.01 70 GLU B O 1
ATOM 3851 N N . PRO B 1 71 ? 47.672 32.535 -54.081 1.00 34.45 71 PRO B N 1
ATOM 3852 C CA . PRO B 1 71 ? 47.892 33.939 -53.682 1.00 34.49 71 PRO B CA 1
ATOM 3853 C C . PRO B 1 71 ? 46.661 34.850 -53.658 1.00 34.41 71 PRO B C 1
ATOM 3854 O O . PRO B 1 71 ? 46.645 35.824 -52.906 1.00 34.59 71 PRO B O 1
ATOM 3858 N N . ARG B 1 72 ? 45.650 34.538 -54.464 1.00 34.16 72 ARG B N 1
ATOM 3859 C CA . ARG B 1 72 ? 44.522 35.440 -54.698 1.00 34.14 72 ARG B CA 1
ATOM 3860 C C . ARG B 1 72 ? 44.000 36.194 -53.466 1.00 34.17 72 ARG B C 1
ATOM 3861 O O . ARG B 1 72 ? 43.999 37.431 -53.449 1.00 34.18 72 ARG B O 1
ATOM 3863 N N . VAL B 1 73 ? 43.569 35.451 -52.445 1.00 33.87 73 VAL B N 1
ATOM 3864 C CA . VAL B 1 73 ? 42.860 36.035 -51.300 1.00 33.44 73 VAL B CA 1
ATOM 3865 C C . VAL B 1 73 ? 43.783 36.857 -50.401 1.00 33.52 73 VAL B C 1
ATOM 3866 O O . VAL B 1 73 ? 43.435 37.969 -49.985 1.00 33.26 73 VAL B O 1
ATOM 3870 N N . ILE B 1 74 ? 44.957 36.309 -50.115 1.00 33.71 74 ILE B N 1
ATOM 3871 C CA . ILE B 1 74 ? 45.963 37.012 -49.329 1.00 34.34 74 ILE B CA 1
ATOM 3872 C C . ILE B 1 74 ? 46.407 38.314 -50.014 1.00 34.64 74 ILE B C 1
ATOM 3873 O O . ILE B 1 74 ? 46.596 39.337 -49.349 1.00 34.57 74 ILE B O 1
ATOM 3878 N N . HIS B 1 75 ? 46.527 38.276 -51.340 1.00 35.05 75 HIS B N 1
ATOM 3879 C CA . HIS B 1 75 ? 46.829 39.469 -52.131 1.00 35.57 75 HIS B CA 1
ATOM 3880 C C . HIS B 1 75 ? 45.729 40.536 -52.063 1.00 35.63 75 HIS B C 1
ATOM 3881 O O . HIS B 1 75 ? 46.029 41.726 -51.972 1.00 35.76 75 HIS B O 1
ATOM 3888 N N . SER B 1 76 ? 44.465 40.114 -52.088 1.00 35.58 76 SER B N 1
ATOM 3889 C CA . SER B 1 76 ? 43.350 41.048 -51.891 1.00 35.87 76 SER B CA 1
ATOM 3890 C C . SER B 1 76 ? 43.455 41.756 -50.544 1.00 35.79 76 SER B C 1
ATOM 3891 O O . SER B 1 76 ? 43.249 42.962 -50.458 1.00 35.69 76 SER B O 1
ATOM 3894 N N . ILE B 1 77 ? 43.784 40.993 -49.502 1.00 36.04 77 ILE B N 1
ATOM 3895 C CA . ILE B 1 77 ? 43.915 41.520 -48.136 1.00 36.14 77 ILE B CA 1
ATOM 3896 C C . ILE B 1 77 ? 45.062 42.535 -48.036 1.00 36.32 77 ILE B C 1
ATOM 3897 O O . ILE B 1 77 ? 44.927 43.575 -47.386 1.00 36.21 77 ILE B O 1
ATOM 3902 N N . LEU B 1 78 ? 46.173 42.233 -48.703 1.00 36.55 78 LEU B N 1
ATOM 3903 C CA . LEU B 1 78 ? 47.354 43.098 -48.689 1.00 36.86 78 LEU B CA 1
ATOM 3904 C C . LEU B 1 78 ? 47.201 44.364 -49.543 1.00 36.89 78 LEU B C 1
ATOM 3905 O O . LEU B 1 78 ? 48.013 45.284 -49.448 1.00 37.07 78 LEU B O 1
ATOM 3910 N N . ASN B 1 79 ? 46.152 44.406 -50.358 1.00 36.85 79 ASN B N 1
ATOM 3911 C CA . ASN B 1 79 ? 45.817 45.591 -51.133 1.00 36.80 79 ASN B CA 1
ATOM 3912 C C . ASN B 1 79 ? 44.597 46.335 -50.596 1.00 36.46 79 ASN B C 1
ATOM 3913 O O . ASN B 1 79 ? 44.156 47.319 -51.192 1.00 36.74 79 ASN B O 1
ATOM 3918 N N . SER B 1 80 ? 44.065 45.870 -49.466 1.00 35.98 80 SER B N 1
ATOM 3919 C CA . SER B 1 80 ? 42.888 46.479 -48.839 1.00 35.61 80 SER B CA 1
ATOM 3920 C C . SER B 1 80 ? 43.296 47.560 -47.827 1.00 35.44 80 SER B C 1
ATOM 3921 O O . SER B 1 80 ? 44.464 47.624 -47.433 1.00 35.33 80 SER B O 1
ATOM 3924 N N . PRO B 1 81 ? 42.338 48.415 -47.406 1.00 35.36 81 PRO B N 1
ATOM 3925 C CA . PRO B 1 81 ? 42.583 49.379 -46.318 1.00 35.35 81 PRO B CA 1
ATOM 3926 C C . PRO B 1 81 ? 43.041 48.743 -44.993 1.00 35.23 81 PRO B C 1
ATOM 3927 O O . PRO B 1 81 ? 43.481 49.458 -44.090 1.00 35.55 81 PRO B O 1
ATOM 3931 N N . TYR B 1 82 ? 42.943 47.418 -44.888 1.00 34.93 82 TYR B N 1
ATOM 3932 C CA . TYR B 1 82 ? 43.330 46.687 -43.678 1.00 34.57 82 TYR B CA 1
ATOM 3933 C C . TYR B 1 82 ? 44.666 45.946 -43.818 1.00 34.74 82 TYR B C 1
ATOM 3934 O O . TYR B 1 82 ? 45.016 45.115 -42.975 1.00 34.77 82 TYR B O 1
ATOM 3943 N N . ALA B 1 83 ? 45.411 46.261 -44.876 1.00 35.12 83 ALA B N 1
ATOM 3944 C CA . ALA B 1 83 ? 46.689 45.596 -45.188 1.00 35.59 83 ALA B CA 1
ATOM 3945 C C . ALA B 1 83 ? 47.738 45.650 -44.075 1.00 35.91 83 ALA B C 1
ATOM 3946 O O . ALA B 1 83 ? 48.481 44.685 -43.870 1.00 36.03 83 ALA B O 1
ATOM 3948 N N . LYS B 1 84 ? 47.792 46.775 -43.362 1.00 36.27 84 LYS B N 1
ATOM 3949 C CA . LYS B 1 84 ? 48.790 46.984 -42.308 1.00 36.53 84 LYS B CA 1
ATOM 3950 C C . LYS B 1 84 ? 48.397 46.366 -40.959 1.00 36.78 84 LYS B C 1
ATOM 3951 O O . LYS B 1 84 ? 49.238 46.248 -40.064 1.00 36.79 84 LYS B O 1
ATOM 3953 N N . LEU B 1 85 ? 47.128 45.973 -40.826 1.00 36.83 85 LEU B N 1
ATOM 3954 C CA . LEU B 1 85 ? 46.598 45.409 -39.579 1.00 37.04 85 LEU B CA 1
ATOM 3955 C C . LEU B 1 85 ? 47.296 44.115 -39.153 1.00 37.20 85 LEU B C 1
ATOM 3956 O O . LEU B 1 85 ? 47.709 43.983 -38.006 1.00 37.10 85 LEU B O 1
ATOM 3961 N N . TYR B 1 86 ? 47.425 43.173 -40.083 1.00 37.59 86 TYR B N 1
ATOM 3962 C CA . TYR B 1 86 ? 47.995 41.860 -39.788 1.00 37.99 86 TYR B CA 1
ATOM 3963 C C . TYR B 1 86 ? 49.512 41.933 -39.655 1.00 38.04 86 TYR B C 1
ATOM 3964 O O . TYR B 1 86 ? 50.157 42.788 -40.264 1.00 38.09 86 TYR B O 1
ATOM 3973 N N . ASN B 1 87 ? 50.066 41.043 -38.834 1.00 38.08 87 ASN B N 1
ATOM 3974 C CA . ASN B 1 87 ? 51.508 40.842 -38.736 1.00 38.02 87 ASN B CA 1
ATOM 3975 C C . ASN B 1 87 ? 52.015 40.205 -40.032 1.00 38.06 87 ASN B C 1
ATOM 3976 O O . ASN B 1 87 ? 51.647 39.071 -40.342 1.00 38.08 87 ASN B O 1
ATOM 3981 N N . PRO B 1 88 ? 52.860 40.930 -40.796 1.00 38.14 88 PRO B N 1
ATOM 3982 C CA . PRO B 1 88 ? 53.369 40.418 -42.080 1.00 38.09 88 PRO B CA 1
ATOM 3983 C C . PRO B 1 88 ? 54.139 39.098 -41.949 1.00 38.14 88 PRO B C 1
ATOM 3984 O O . PRO B 1 88 ? 54.209 38.327 -42.907 1.00 37.98 88 PRO B O 1
ATOM 3988 N N . GLU B 1 89 ? 54.705 38.850 -40.770 1.00 38.27 89 GLU B N 1
ATOM 3989 C CA . GLU B 1 89 ? 55.397 37.596 -40.482 1.00 38.65 89 GLU B CA 1
ATOM 3990 C C . GLU B 1 89 ? 54.431 36.440 -40.204 1.00 38.82 89 GLU B C 1
ATOM 3991 O O . GLU B 1 89 ? 54.856 35.288 -40.090 1.00 38.89 89 GLU B O 1
ATOM 3993 N N . ASN B 1 90 ? 53.140 36.755 -40.090 1.00 39.42 90 ASN B N 1
ATOM 3994 C CA . ASN B 1 90 ? 52.086 35.761 -39.833 1.00 39.93 90 ASN B CA 1
ATOM 3995 C C . ASN B 1 90 ? 51.365 35.316 -41.099 1.00 40.62 90 ASN B C 1
ATOM 3996 O O . ASN B 1 90 ? 50.475 34.463 -41.055 1.00 40.73 90 ASN B O 1
ATOM 4001 N N . ILE B 1 91 ? 51.746 35.908 -42.225 1.00 41.46 91 ILE B N 1
ATOM 4002 C CA . ILE B 1 91 ? 51.182 35.546 -43.509 1.00 42.32 91 ILE B CA 1
ATOM 4003 C C . ILE B 1 91 ? 52.110 34.556 -44.211 1.00 43.21 91 ILE B C 1
ATOM 4004 O O . ILE B 1 91 ? 53.265 34.875 -44.494 1.00 43.40 91 ILE B O 1
ATOM 4009 N N . TYR B 1 92 ? 51.610 33.347 -44.458 1.00 44.25 92 TYR B N 1
ATOM 4010 C CA . TYR B 1 92 ? 52.342 32.366 -45.251 1.00 45.26 92 TYR B CA 1
ATOM 4011 C C . TYR B 1 92 ? 51.601 32.011 -46.535 1.00 46.14 92 TYR B C 1
ATOM 4012 O O . TYR B 1 92 ? 50.400 31.711 -46.524 1.00 46.05 92 TYR B O 1
ATOM 4021 N N . LEU B 1 93 ? 52.348 32.022 -47.634 1.00 47.27 93 LEU B N 1
ATOM 4022 C CA . LEU B 1 93 ? 51.821 31.727 -48.955 1.00 48.28 93 LEU B CA 1
ATOM 4023 C C . LEU B 1 93 ? 52.745 30.757 -49.680 1.00 48.99 93 LEU B C 1
ATOM 4024 O O . LEU B 1 93 ? 53.951 30.999 -49.796 1.00 49.20 93 LEU B O 1
ATOM 4029 N N . SER B 1 94 ? 52.179 29.654 -50.160 1.00 49.76 94 SER B N 1
ATOM 4030 C CA . SER B 1 94 ? 52.967 28.621 -50.824 1.00 50.54 94 SER B CA 1
ATOM 4031 C C . SER B 1 94 ? 52.816 28.649 -52.350 1.00 51.14 94 SER B C 1
ATOM 4032 O O . SER B 1 94 ? 51.698 28.644 -52.876 1.00 51.28 94 SER B O 1
ATOM 4035 N N . GLU B 1 95 ? 53.952 28.675 -53.046 1.00 51.82 95 GLU B N 1
ATOM 4036 C CA . GLU B 1 95 ? 53.985 28.650 -54.511 1.00 52.35 95 GLU B CA 1
ATOM 4037 C C . GLU B 1 95 ? 53.703 27.250 -55.064 1.00 52.62 95 GLU B C 1
ATOM 4038 O O . GLU B 1 95 ? 52.797 27.073 -55.888 1.00 52.66 95 GLU B O 1
ATOM 4040 N N . HIS B 1 96 ? 54.484 26.269 -54.599 1.00 52.91 96 HIS B N 1
ATOM 4041 C CA . HIS B 1 96 ? 54.382 24.865 -55.027 1.00 53.11 96 HIS B CA 1
ATOM 4042 C C . HIS B 1 96 ? 54.453 24.700 -56.545 1.00 53.26 96 HIS B C 1
ATOM 4043 O O . HIS B 1 96 ? 54.413 23.582 -57.062 1.00 53.42 96 HIS B O 1
ATOM 4045 N N . GLY B 1 99 ? 48.585 25.121 -55.688 1.00 32.67 99 GLY B N 1
ATOM 4046 C CA . GLY B 1 99 ? 47.281 25.077 -55.022 1.00 32.38 99 GLY B CA 1
ATOM 4047 C C . GLY B 1 99 ? 46.949 23.679 -54.539 1.00 32.13 99 GLY B C 1
ATOM 4048 O O . GLY B 1 99 ? 47.735 22.749 -54.726 1.00 32.18 99 GLY B O 1
ATOM 4049 N N . ALA B 1 100 ? 45.790 23.541 -53.895 1.00 32.02 100 ALA B N 1
ATOM 4050 C CA . ALA B 1 100 ? 45.268 22.238 -53.460 1.00 31.10 100 ALA B CA 1
ATOM 4051 C C . ALA B 1 100 ? 44.334 21.676 -54.522 1.00 30.67 100 ALA B C 1
ATOM 4052 O O . ALA B 1 100 ? 44.030 20.476 -54.523 1.00 30.42 100 ALA B O 1
ATOM 4053 N N . GLY B 1 101 ? 43.879 22.567 -55.412 1.00 29.73 101 GLY B N 1
ATOM 4054 C CA . GLY B 1 101 ? 43.082 22.222 -56.591 1.00 28.46 101 GLY B CA 1
ATOM 4055 C C . GLY B 1 101 ? 41.821 21.418 -56.344 1.00 27.52 101 GLY B C 1
ATOM 4056 O O . GLY B 1 101 ? 41.515 20.493 -57.110 1.00 27.95 101 GLY B O 1
ATOM 4057 N N . ASN B 1 102 ? 41.095 21.775 -55.285 1.00 26.02 102 ASN B N 1
ATOM 4058 C CA . ASN B 1 102 ? 39.833 21.117 -54.896 1.00 24.57 102 ASN B CA 1
ATOM 4059 C C . ASN B 1 102 ? 39.980 19.693 -54.350 1.00 23.49 102 ASN B C 1
ATOM 4060 O O . ASN B 1 102 ? 38.993 18.971 -54.212 1.00 23.18 102 ASN B O 1
ATOM 4065 N N . ASN B 1 103 ? 41.210 19.297 -54.036 1.00 22.50 103 ASN B N 1
ATOM 4066 C CA . ASN B 1 103 ? 41.493 17.945 -53.569 1.00 21.49 103 ASN B CA 1
ATOM 4067 C C . ASN B 1 103 ? 42.055 17.933 -52.148 1.00 20.96 103 ASN B C 1
ATOM 4068 O O . ASN B 1 103 ? 43.084 18.549 -51.878 1.00 20.71 103 ASN B O 1
ATOM 4073 N N . TRP B 1 104 ? 41.358 17.228 -51.252 1.00 20.44 104 TRP B N 1
ATOM 4074 C CA . TRP B 1 104 ? 41.748 17.083 -49.846 1.00 19.97 104 TRP B CA 1
ATOM 4075 C C . TRP B 1 104 ? 43.156 16.499 -49.685 1.00 20.06 104 TRP B C 1
ATOM 4076 O O . TRP B 1 104 ? 43.958 17.016 -48.911 1.00 19.75 104 TRP B O 1
ATOM 4087 N N . ALA B 1 105 ? 43.433 15.417 -50.413 1.00 20.28 105 ALA B N 1
ATOM 4088 C CA . ALA B 1 105 ? 44.713 14.704 -50.328 1.00 20.61 105 ALA B CA 1
ATOM 4089 C C . ALA B 1 105 ? 45.900 15.558 -50.756 1.00 20.77 105 ALA B C 1
ATOM 4090 O O . ALA B 1 105 ? 46.988 15.447 -50.184 1.00 21.14 105 ALA B O 1
ATOM 4092 N N . SER B 1 106 ? 45.691 16.411 -51.752 1.00 21.07 106 SER B N 1
ATOM 4093 C CA . SER B 1 106 ? 46.730 17.337 -52.187 1.00 21.52 106 SER B CA 1
ATOM 4094 C C . SER B 1 106 ? 46.994 18.422 -51.143 1.00 21.68 106 SER B C 1
ATOM 4095 O O . SER B 1 106 ? 48.142 18.765 -50.889 1.00 21.75 106 SER B O 1
ATOM 4098 N N . GLY B 1 107 ? 45.929 18.962 -50.548 1.00 21.98 107 GLY B N 1
ATOM 4099 C CA . GLY B 1 107 ? 46.050 19.955 -49.483 1.00 22.09 107 GLY B CA 1
ATOM 4100 C C . GLY B 1 107 ? 46.741 19.376 -48.262 1.00 22.56 107 GLY B C 1
ATOM 4101 O O . GLY B 1 107 ? 47.582 20.032 -47.649 1.00 22.19 107 GLY B O 1
ATOM 4102 N N . PHE B 1 108 ? 46.384 18.139 -47.920 1.00 23.12 108 PHE B N 1
ATOM 4103 C CA . PHE B 1 108 ? 46.964 17.431 -46.782 1.00 24.15 108 PHE B CA 1
ATOM 4104 C C . PHE B 1 108 ? 48.459 17.151 -46.999 1.00 24.98 108 PHE B C 1
ATOM 4105 O O . PHE B 1 108 ? 49.277 17.463 -46.130 1.00 24.69 108 PHE B O 1
ATOM 4113 N N . SER B 1 109 ? 48.799 16.567 -48.154 1.00 26.20 109 SER B N 1
ATOM 4114 C CA . SER B 1 109 ? 50.192 16.304 -48.531 1.00 27.78 109 SER B CA 1
ATOM 4115 C C . SER B 1 109 ? 51.030 17.576 -48.565 1.00 28.59 109 SER B C 1
ATOM 4116 O O . SER B 1 109 ? 52.193 17.558 -48.175 1.00 28.71 109 SER B O 1
ATOM 4119 N N . GLN B 1 110 ? 50.432 18.676 -49.019 1.00 29.92 110 GLN B N 1
ATOM 4120 C CA . GLN B 1 110 ? 51.113 19.967 -49.054 1.00 31.56 110 GLN B CA 1
ATOM 4121 C C . GLN B 1 110 ? 51.413 20.474 -47.637 1.00 32.29 110 GLN B C 1
ATOM 4122 O O . GLN B 1 110 ? 52.428 21.135 -47.405 1.00 32.61 110 GLN B O 1
ATOM 4128 N N . GLY B 1 111 ? 50.535 20.144 -46.691 1.00 33.07 111 GLY B N 1
ATOM 4129 C CA . GLY B 1 111 ? 50.764 20.441 -45.281 1.00 33.98 111 GLY B CA 1
ATOM 4130 C C . GLY B 1 111 ? 52.016 19.771 -44.746 1.00 34.83 111 GLY B C 1
ATOM 4131 O O . GLY B 1 111 ? 52.840 20.416 -44.092 1.00 34.52 111 GLY B O 1
ATOM 4132 N N . GLU B 1 112 ? 52.151 18.477 -45.034 1.00 35.70 112 GLU B N 1
ATOM 4133 C CA . GLU B 1 112 ? 53.329 17.691 -44.656 1.00 36.95 112 GLU B CA 1
ATOM 4134 C C . GLU B 1 112 ? 54.644 18.320 -45.137 1.00 37.20 112 GLU B C 1
ATOM 4135 O O . GLU B 1 112 ? 55.597 18.430 -44.361 1.00 37.40 112 GLU B O 1
ATOM 4141 N N . LYS B 1 113 ? 54.677 18.753 -46.401 1.00 37.44 113 LYS B N 1
ATOM 4142 C CA . LYS B 1 113 ? 55.865 19.375 -46.999 1.00 37.57 113 LYS B CA 1
ATOM 4143 C C . LYS B 1 113 ? 56.206 20.738 -46.382 1.00 37.62 113 LYS B C 1
ATOM 4144 O O . LYS B 1 113 ? 57.377 21.123 -46.302 1.00 37.94 113 LYS B O 1
ATOM 4146 N N . ILE B 1 114 ? 55.181 21.460 -45.940 1.00 37.47 114 ILE B N 1
ATOM 4147 C CA . ILE B 1 114 ? 55.353 22.831 -45.467 1.00 37.09 114 ILE B CA 1
ATOM 4148 C C . ILE B 1 114 ? 55.203 22.943 -43.943 1.00 36.94 114 ILE B C 1
ATOM 4149 O O . ILE B 1 114 ? 55.037 24.033 -43.398 1.00 36.76 114 ILE B O 1
ATOM 4154 N N . HIS B 1 115 ? 55.305 21.804 -43.264 1.00 36.96 115 HIS B N 1
ATOM 4155 C CA . HIS B 1 115 ? 55.149 21.731 -41.811 1.00 37.34 115 HIS B CA 1
ATOM 4156 C C . HIS B 1 115 ? 55.972 22.779 -41.049 1.00 37.46 115 HIS B C 1
ATOM 4157 O O . HIS B 1 115 ? 55.410 23.607 -40.330 1.00 37.52 115 HIS B O 1
ATOM 4164 N N . GLU B 1 116 ? 57.291 22.755 -41.239 1.00 37.54 116 GLU B N 1
ATOM 4165 C CA . GLU B 1 116 ? 58.217 23.600 -40.480 1.00 37.62 116 GLU B CA 1
ATOM 4166 C C . GLU B 1 116 ? 57.951 25.092 -40.651 1.00 37.69 116 GLU B C 1
ATOM 4167 O O . GLU B 1 116 ? 58.006 25.847 -39.679 1.00 37.84 116 GLU B O 1
ATOM 4169 N N . ASP B 1 117 ? 57.650 25.508 -41.879 1.00 37.74 117 ASP B N 1
ATOM 4170 C CA . ASP B 1 117 ? 57.308 26.900 -42.166 1.00 37.88 117 ASP B CA 1
ATOM 4171 C C . ASP B 1 117 ? 56.027 27.346 -41.455 1.00 37.53 117 ASP B C 1
ATOM 4172 O O . ASP B 1 117 ? 55.963 28.457 -40.923 1.00 37.65 117 ASP B O 1
ATOM 4177 N N . ILE B 1 118 ? 55.018 26.476 -41.457 1.00 37.02 118 ILE B N 1
ATOM 4178 C CA . ILE B 1 118 ? 53.732 26.740 -40.803 1.00 36.70 118 ILE B CA 1
ATOM 4179 C C . ILE B 1 118 ? 53.925 26.891 -39.302 1.00 36.31 118 ILE B C 1
ATOM 4180 O O . ILE B 1 118 ? 53.449 27.848 -38.692 1.00 36.19 118 ILE B O 1
ATOM 4185 N N . PHE B 1 119 ? 54.640 25.941 -38.717 1.00 36.17 119 PHE B N 1
ATOM 4186 C CA . PHE B 1 119 ? 54.794 25.893 -37.276 1.00 36.17 119 PHE B CA 1
ATOM 4187 C C . PHE B 1 119 ? 55.889 26.776 -36.711 1.00 36.19 119 PHE B C 1
ATOM 4188 O O . PHE B 1 119 ? 55.986 26.922 -35.497 1.00 36.29 119 PHE B O 1
ATOM 4196 N N . ASP B 1 120 ? 56.692 27.384 -37.584 1.00 36.12 120 ASP B N 1
ATOM 4197 C CA . ASP B 1 120 ? 57.584 28.459 -37.166 1.00 36.17 120 ASP B CA 1
ATOM 4198 C C . ASP B 1 120 ? 56.760 29.700 -36.819 1.00 36.18 120 ASP B C 1
ATOM 4199 O O . ASP B 1 120 ? 57.092 30.423 -35.881 1.00 36.33 120 ASP B O 1
ATOM 4201 N N . ILE B 1 121 ? 55.683 29.931 -37.571 1.00 36.00 121 ILE B N 1
ATOM 4202 C CA . ILE B 1 121 ? 54.743 31.013 -37.276 1.00 35.83 121 ILE B CA 1
ATOM 4203 C C . ILE B 1 121 ? 53.903 30.693 -36.036 1.00 35.88 121 ILE B C 1
ATOM 4204 O O . ILE B 1 121 ? 53.781 31.526 -35.132 1.00 35.74 121 ILE B O 1
ATOM 4209 N N . ILE B 1 122 ? 53.332 29.488 -36.006 1.00 35.98 122 ILE B N 1
ATOM 4210 C CA . ILE B 1 122 ? 52.466 29.047 -34.906 1.00 35.96 122 ILE B CA 1
ATOM 4211 C C . ILE B 1 122 ? 53.222 28.963 -33.573 1.00 36.03 122 ILE B C 1
ATOM 4212 O O . ILE B 1 122 ? 52.786 29.548 -32.584 1.00 35.86 122 ILE B O 1
ATOM 4217 N N . ASP B 1 123 ? 54.348 28.245 -33.560 1.00 36.26 123 ASP B N 1
ATOM 4218 C CA . ASP B 1 123 ? 55.180 28.101 -32.358 1.00 36.64 123 ASP B CA 1
ATOM 4219 C C . ASP B 1 123 ? 55.617 29.449 -31.795 1.00 36.91 123 ASP B C 1
ATOM 4220 O O . ASP B 1 123 ? 55.533 29.670 -30.591 1.00 37.07 123 ASP B O 1
ATOM 4225 N N . ARG B 1 124 ? 56.062 30.348 -32.670 1.00 37.32 124 ARG B N 1
ATOM 4226 C CA . ARG B 1 124 ? 56.435 31.702 -32.271 1.00 38.00 124 ARG B CA 1
ATOM 4227 C C . ARG B 1 124 ? 55.274 32.451 -31.614 1.00 38.23 124 ARG B C 1
ATOM 4228 O O . ARG B 1 124 ? 55.461 33.094 -30.581 1.00 38.33 124 ARG B O 1
ATOM 4236 N N . GLU B 1 125 ? 54.085 32.366 -32.213 1.00 38.56 125 GLU B N 1
ATOM 4237 C CA . GLU B 1 125 ? 52.886 33.017 -31.672 1.00 38.95 125 GLU B CA 1
ATOM 4238 C C . GLU B 1 125 ? 52.408 32.382 -30.366 1.00 39.04 125 GLU B C 1
ATOM 4239 O O . GLU B 1 125 ? 51.852 33.063 -29.506 1.00 39.03 125 GLU B O 1
ATOM 4245 N N . ALA B 1 126 ? 52.614 31.075 -30.238 1.00 39.30 126 ALA B N 1
ATOM 4246 C CA . ALA B 1 126 ? 52.277 30.352 -29.019 1.00 39.73 126 ALA B CA 1
ATOM 4247 C C . ALA B 1 126 ? 53.270 30.676 -27.905 1.00 40.01 126 ALA B C 1
ATOM 4248 O O . ALA B 1 126 ? 52.866 31.065 -26.809 1.00 40.05 126 ALA B O 1
ATOM 4250 N N . ASP B 1 127 ? 54.564 30.525 -28.197 1.00 40.35 127 ASP B N 1
ATOM 4251 C CA . ASP B 1 127 ? 55.635 30.819 -27.236 1.00 40.55 127 ASP B CA 1
ATOM 4252 C C . ASP B 1 127 ? 55.652 32.294 -26.857 1.00 40.65 127 ASP B C 1
ATOM 4253 O O . ASP B 1 127 ? 56.206 32.664 -25.827 1.00 41.02 127 ASP B O 1
ATOM 4255 N N . GLY B 1 128 ? 55.029 33.127 -27.689 1.00 40.65 128 GLY B N 1
ATOM 4256 C CA . GLY B 1 128 ? 54.876 34.550 -27.397 1.00 40.59 128 GLY B CA 1
ATOM 4257 C C . GLY B 1 128 ? 53.691 34.879 -26.503 1.00 40.61 128 GLY B C 1
ATOM 4258 O O . GLY B 1 128 ? 53.519 36.035 -26.102 1.00 40.81 128 GLY B O 1
ATOM 4259 N N . SER B 1 129 ? 52.876 33.868 -26.192 1.00 40.39 129 SER B N 1
ATOM 4260 C CA . SER B 1 129 ? 51.703 34.033 -25.334 1.00 40.21 129 SER B CA 1
ATOM 4261 C C . SER B 1 129 ? 51.992 33.649 -23.885 1.00 39.91 129 SER B C 1
ATOM 4262 O O . SER B 1 129 ? 52.546 32.576 -23.610 1.00 40.17 129 SER B O 1
ATOM 4265 N N . ASP B 1 130 ? 51.600 34.527 -22.965 1.00 39.39 130 ASP B N 1
ATOM 4266 C CA . ASP B 1 130 ? 51.792 34.304 -21.531 1.00 38.85 130 ASP B CA 1
ATOM 4267 C C . ASP B 1 130 ? 51.039 33.074 -21.036 1.00 38.06 130 ASP B C 1
ATOM 4268 O O . ASP B 1 130 ? 51.611 32.231 -20.337 1.00 38.26 130 ASP B O 1
ATOM 4273 N N . SER B 1 131 ? 49.764 32.974 -21.409 1.00 36.96 131 SER B N 1
ATOM 4274 C CA . SER B 1 131 ? 48.925 31.829 -21.050 1.00 35.78 131 SER B CA 1
ATOM 4275 C C . SER B 1 131 ? 47.929 31.467 -22.169 1.00 34.69 131 SER B C 1
ATOM 4276 O O . SER B 1 131 ? 46.743 31.800 -22.090 1.00 34.49 131 SER B O 1
ATOM 4279 N N . LEU B 1 132 ? 48.420 30.792 -23.208 1.00 33.11 132 LEU B N 1
ATOM 4280 C CA . LEU B 1 132 ? 47.579 30.398 -24.346 1.00 31.49 132 LEU B CA 1
ATOM 4281 C C . LEU B 1 132 ? 46.422 29.474 -23.927 1.00 30.67 132 LEU B C 1
ATOM 4282 O O . LEU B 1 132 ? 46.652 28.432 -23.300 1.00 30.64 132 LEU B O 1
ATOM 4287 N N . GLU B 1 133 ? 45.192 29.867 -24.264 1.00 29.18 133 GLU B N 1
ATOM 4288 C CA . GLU B 1 133 ? 44.013 29.027 -24.022 1.00 28.33 133 GLU B CA 1
ATOM 4289 C C . GLU B 1 133 ? 43.800 27.991 -25.140 1.00 27.62 133 GLU B C 1
ATOM 4290 O O . GLU B 1 133 ? 43.555 26.810 -24.867 1.00 27.49 133 GLU B O 1
ATOM 4292 N N . GLY B 1 134 ? 43.906 28.438 -26.392 1.00 26.68 134 GLY B N 1
ATOM 4293 C CA . GLY B 1 134 ? 43.747 27.547 -27.531 1.00 25.34 134 GLY B CA 1
ATOM 4294 C C . GLY B 1 134 ? 43.740 28.202 -28.896 1.00 24.37 134 GLY B C 1
ATOM 4295 O O . GLY B 1 134 ? 44.172 29.343 -29.061 1.00 24.21 134 GLY B O 1
ATOM 4296 N N . PHE B 1 135 ? 43.249 27.451 -29.877 1.00 23.48 135 PHE B N 1
ATOM 4297 C CA . PHE B 1 135 ? 43.272 27.856 -31.275 1.00 22.53 135 PHE B CA 1
ATOM 4298 C C . PHE B 1 135 ? 41.861 27.900 -31.852 1.00 22.01 135 PHE B C 1
ATOM 4299 O O . PHE B 1 135 ? 41.019 27.073 -31.509 1.00 21.82 135 PHE B O 1
ATOM 4307 N N . VAL B 1 136 ? 41.621 28.872 -32.732 1.00 21.43 136 VAL B N 1
ATOM 4308 C CA . VAL B 1 136 ? 40.395 28.952 -33.521 1.00 20.77 136 VAL B CA 1
ATOM 4309 C C . VAL B 1 136 ? 40.780 28.759 -34.986 1.00 20.67 136 VAL B C 1
ATOM 4310 O O . VAL B 1 136 ? 41.647 29.466 -35.501 1.00 20.83 136 VAL B O 1
ATOM 4314 N N . LEU B 1 137 ? 40.166 27.777 -35.639 1.00 20.26 137 LEU B N 1
ATOM 4315 C CA . LEU B 1 137 ? 40.391 27.537 -37.060 1.00 20.06 137 LEU B CA 1
ATOM 4316 C C . LEU B 1 137 ? 39.174 27.970 -37.872 1.00 19.70 137 LEU B C 1
ATOM 4317 O O . LEU B 1 137 ? 38.058 27.545 -37.585 1.00 19.55 137 LEU B O 1
ATOM 4322 N N . CYS B 1 138 ? 39.401 28.827 -38.868 1.00 19.09 138 CYS B N 1
ATOM 4323 C CA . CYS B 1 138 ? 38.378 29.214 -39.828 1.00 18.88 138 CYS B CA 1
ATOM 4324 C C . CYS B 1 138 ? 38.699 28.553 -41.152 1.00 18.06 138 CYS B C 1
ATOM 4325 O O . CYS B 1 138 ? 39.815 28.671 -41.653 1.00 17.74 138 CYS B O 1
ATOM 4328 N N . HIS B 1 139 ? 37.727 27.832 -41.707 1.00 17.21 139 HIS B N 1
ATOM 4329 C CA . HIS B 1 139 ? 37.960 27.054 -42.917 1.00 16.31 139 HIS B CA 1
ATOM 4330 C C . HIS B 1 139 ? 36.663 26.538 -43.535 1.00 15.82 139 HIS B C 1
ATOM 4331 O O . HIS B 1 139 ? 35.601 26.545 -42.903 1.00 15.44 139 HIS B O 1
ATOM 4338 N N . SER B 1 140 ? 36.778 26.123 -44.789 1.00 15.26 140 SER B N 1
ATOM 4339 C CA . SER B 1 140 ? 35.768 25.348 -45.473 1.00 15.02 140 SER B CA 1
ATOM 4340 C C . SER B 1 140 ? 36.141 23.871 -45.345 1.00 14.43 140 SER B C 1
ATOM 4341 O O . SER B 1 140 ? 37.325 23.516 -45.333 1.00 13.59 140 SER B O 1
ATOM 4344 N N . ILE B 1 141 ? 35.130 23.017 -45.253 1.00 14.34 141 ILE B N 1
ATOM 4345 C CA . ILE B 1 141 ? 35.355 21.571 -45.201 1.00 14.61 141 ILE B CA 1
ATOM 4346 C C . ILE B 1 141 ? 35.366 20.902 -46.593 1.00 14.94 141 ILE B C 1
ATOM 4347 O O . ILE B 1 141 ? 35.724 19.730 -46.715 1.00 15.12 141 ILE B O 1
ATOM 4352 N N . ALA B 1 142 ? 34.996 21.654 -47.627 1.00 15.26 142 ALA B N 1
ATOM 4353 C CA . ALA B 1 142 ? 34.676 21.082 -48.940 1.00 16.05 142 ALA B CA 1
ATOM 4354 C C . ALA B 1 142 ? 35.713 21.331 -50.040 1.00 16.75 142 ALA B C 1
ATOM 4355 O O . ALA B 1 142 ? 35.710 20.634 -51.053 1.00 17.02 142 ALA B O 1
ATOM 4357 N N . GLY B 1 143 ? 36.576 22.327 -49.853 1.00 17.22 143 GLY B N 1
ATOM 4358 C CA . GLY B 1 143 ? 37.578 22.674 -50.862 1.00 18.10 143 GLY B CA 1
ATOM 4359 C C . GLY B 1 143 ? 38.782 21.753 -50.811 1.00 18.68 143 GLY B C 1
ATOM 4360 O O . GLY B 1 143 ? 38.648 20.556 -50.539 1.00 19.72 143 GLY B O 1
ATOM 4361 N N . GLY B 1 144 ? 39.960 22.304 -51.077 1.00 18.41 144 GLY B N 1
ATOM 4362 C CA . GLY B 1 144 ? 41.186 21.519 -51.108 1.00 18.36 144 GLY B CA 1
ATOM 4363 C C . GLY B 1 144 ? 42.169 21.906 -50.014 1.00 18.21 144 GLY B C 1
ATOM 4364 O O . GLY B 1 144 ? 42.840 21.043 -49.447 1.00 18.03 144 GLY B O 1
ATOM 4365 N N . THR B 1 145 ? 42.237 23.204 -49.720 1.00 18.13 145 THR B N 1
ATOM 4366 C CA . THR B 1 145 ? 43.144 23.759 -48.712 1.00 18.32 145 THR B CA 1
ATOM 4367 C C . THR B 1 145 ? 42.537 23.701 -47.319 1.00 18.10 145 THR B C 1
ATOM 4368 O O . THR B 1 145 ? 43.129 23.125 -46.413 1.00 18.38 145 THR B O 1
ATOM 4372 N N . GLY B 1 146 ? 41.368 24.313 -47.146 1.00 17.99 146 GLY B N 1
ATOM 4373 C CA . GLY B 1 146 ? 40.685 24.324 -45.856 1.00 17.44 146 GLY B CA 1
ATOM 4374 C C . GLY B 1 146 ? 40.342 22.920 -45.400 1.00 17.37 146 GLY B C 1
ATOM 4375 O O . GLY B 1 146 ? 40.299 22.638 -44.195 1.00 17.43 146 GLY B O 1
ATOM 4376 N N . SER B 1 147 ? 40.105 22.029 -46.360 1.00 17.14 147 SER B N 1
ATOM 4377 C CA . SER B 1 147 ? 39.807 20.650 -46.035 1.00 17.30 147 SER B CA 1
ATOM 4378 C C . SER B 1 147 ? 41.080 19.876 -45.720 1.00 17.43 147 SER B C 1
ATOM 4379 O O . SER B 1 147 ? 41.218 19.360 -44.616 1.00 17.57 147 SER B O 1
ATOM 4382 N N . GLY B 1 148 ? 42.005 19.812 -46.675 1.00 17.48 148 GLY B N 1
ATOM 4383 C CA . GLY B 1 148 ? 43.227 19.010 -46.529 1.00 17.58 148 GLY B CA 1
ATOM 4384 C C . GLY B 1 148 ? 44.265 19.603 -45.592 1.00 17.60 148 GLY B C 1
ATOM 4385 O O . GLY B 1 148 ? 44.732 18.936 -44.671 1.00 17.67 148 GLY B O 1
ATOM 4386 N N . LEU B 1 149 ? 44.633 20.857 -45.828 1.00 17.90 149 LEU B N 1
ATOM 4387 C CA . LEU B 1 149 ? 45.585 21.544 -44.962 1.00 18.29 149 LEU B CA 1
ATOM 4388 C C . LEU B 1 149 ? 44.999 21.752 -43.561 1.00 18.41 149 LEU B C 1
ATOM 4389 O O . LEU B 1 149 ? 45.693 21.531 -42.564 1.00 18.69 149 LEU B O 1
ATOM 4394 N N . GLY B 1 150 ? 43.724 22.146 -43.497 1.00 18.43 150 GLY B N 1
ATOM 4395 C CA . GLY B 1 150 ? 42.969 22.213 -42.243 1.00 18.29 150 GLY B CA 1
ATOM 4396 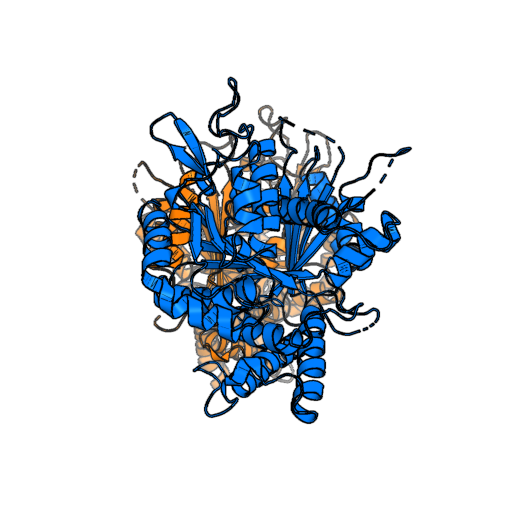C C . GLY B 1 150 ? 42.997 20.920 -41.447 1.00 18.60 150 GLY B C 1
ATOM 4397 O O . GLY B 1 150 ? 43.278 20.933 -40.244 1.00 18.87 150 GLY B O 1
ATOM 4398 N N . SER B 1 151 ? 42.712 19.807 -42.123 1.00 18.44 151 SER B N 1
ATOM 4399 C CA . SER B 1 151 ? 42.786 18.466 -41.536 1.00 18.74 151 SER B CA 1
ATOM 4400 C C . SER B 1 151 ? 44.191 18.077 -41.056 1.00 19.09 151 SER B C 1
ATOM 4401 O O . SER B 1 151 ? 44.326 17.413 -40.037 1.00 18.90 151 SER B O 1
ATOM 4404 N N . TYR B 1 152 ? 45.223 18.467 -41.804 1.00 19.97 152 TYR B N 1
ATOM 4405 C CA . TYR B 1 152 ? 46.613 18.235 -41.396 1.00 20.91 152 TYR B CA 1
ATOM 4406 C C . TYR B 1 152 ? 46.946 18.999 -40.116 1.00 20.91 152 TYR B C 1
ATOM 4407 O O . TYR B 1 152 ? 47.555 18.454 -39.204 1.00 20.68 152 TYR B O 1
ATOM 4416 N N . LEU B 1 153 ? 46.531 20.261 -40.063 1.00 21.23 153 LEU B N 1
ATOM 4417 C CA . LEU B 1 153 ? 46.763 21.117 -38.903 1.00 21.55 153 LEU B CA 1
ATOM 4418 C C . LEU B 1 153 ? 46.058 20.644 -37.642 1.00 21.65 153 LEU B C 1
ATOM 4419 O O . LEU B 1 153 ? 46.620 20.729 -36.556 1.00 21.79 153 LEU B O 1
ATOM 4424 N N . LEU B 1 154 ? 44.824 20.164 -37.788 1.00 21.90 154 LEU B N 1
ATOM 4425 C CA . LEU B 1 154 ? 44.055 19.633 -36.657 1.00 22.13 154 LEU B CA 1
ATOM 4426 C C . LEU B 1 154 ? 44.747 18.441 -35.997 1.00 22.46 154 LEU B C 1
ATOM 4427 O O . LEU B 1 154 ? 44.787 18.340 -34.765 1.00 22.33 154 LEU B O 1
ATOM 4432 N N . GLU B 1 155 ? 45.274 17.538 -36.821 1.00 22.87 155 GLU B N 1
ATOM 4433 C CA . GLU B 1 155 ? 46.028 16.391 -36.330 1.00 23.63 155 GLU B CA 1
ATOM 4434 C C . GLU B 1 155 ? 47.322 16.825 -35.646 1.00 24.03 155 GLU B C 1
ATOM 4435 O O . GLU B 1 155 ? 47.687 16.294 -34.586 1.00 24.40 155 GLU B O 1
ATOM 4441 N N . ARG B 1 156 ? 48.010 17.780 -36.271 1.00 24.31 156 ARG B N 1
ATOM 4442 C CA . ARG B 1 156 ? 49.270 18.316 -35.757 1.00 24.92 156 ARG B CA 1
ATOM 4443 C C . ARG B 1 156 ? 49.101 19.082 -34.438 1.00 25.12 156 ARG B C 1
ATOM 4444 O O . ARG B 1 156 ? 49.900 18.907 -33.518 1.00 25.36 156 ARG B O 1
ATOM 4452 N N . LEU B 1 157 ? 48.056 19.905 -34.336 1.00 25.45 157 LEU B N 1
ATOM 4453 C CA . LEU B 1 157 ? 47.779 20.650 -33.102 1.00 25.68 157 LEU B CA 1
ATOM 4454 C C . LEU B 1 157 ? 47.465 19.722 -31.928 1.00 26.17 157 LEU B C 1
ATOM 4455 O O . LEU B 1 157 ? 47.894 19.968 -30.804 1.00 26.36 157 LEU B O 1
ATOM 4460 N N . ASN B 1 158 ? 46.730 18.652 -32.208 1.00 26.58 158 ASN B N 1
ATOM 4461 C CA . ASN B 1 158 ? 46.440 17.606 -31.241 1.00 27.55 158 ASN B CA 1
ATOM 4462 C C . ASN B 1 158 ? 47.697 16.973 -30.624 1.00 28.06 158 ASN B C 1
ATOM 4463 O O . ASN B 1 158 ? 47.707 16.654 -29.432 1.00 28.15 158 ASN B O 1
ATOM 4468 N N . ASP B 1 159 ? 48.745 16.794 -31.435 1.00 28.40 159 ASP B N 1
ATOM 4469 C CA . ASP B 1 159 ? 50.003 16.192 -30.974 1.00 28.70 159 ASP B CA 1
ATOM 4470 C C . ASP B 1 159 ? 50.995 17.215 -30.424 1.00 28.85 159 ASP B C 1
ATOM 4471 O O . ASP B 1 159 ? 51.707 16.932 -29.459 1.00 28.80 159 ASP B O 1
ATOM 4473 N N . ARG B 1 160 ? 51.034 18.398 -31.035 1.00 28.97 160 ARG B N 1
ATOM 4474 C CA . ARG B 1 160 ? 51.997 19.429 -30.660 1.00 29.01 160 ARG B CA 1
ATOM 4475 C C . ARG B 1 160 ? 51.559 20.246 -29.445 1.00 28.86 160 ARG B C 1
ATOM 4476 O O . ARG B 1 160 ? 52.390 20.623 -28.614 1.00 28.99 160 ARG B O 1
ATOM 4484 N N . TYR B 1 161 ? 50.261 20.527 -29.349 1.00 28.54 161 TYR B N 1
ATOM 4485 C CA . TYR B 1 161 ? 49.708 21.267 -28.212 1.00 27.88 161 TYR B CA 1
ATOM 4486 C C . TYR B 1 161 ? 48.574 20.487 -27.546 1.00 27.29 161 TYR B C 1
ATOM 4487 O O . TYR B 1 161 ? 47.433 20.948 -27.539 1.00 27.08 161 TYR B O 1
ATOM 4496 N N . PRO B 1 162 ? 48.888 19.316 -26.954 1.00 26.90 162 PRO B N 1
ATOM 4497 C CA . PRO B 1 162 ? 47.844 18.400 -26.482 1.00 26.66 162 PRO B CA 1
ATOM 4498 C C . PRO B 1 162 ? 46.886 18.963 -25.417 1.00 26.50 162 PRO B C 1
ATOM 4499 O O . PRO B 1 162 ? 45.797 18.425 -25.235 1.00 26.70 162 PRO B O 1
ATOM 4503 N N . LYS B 1 163 ? 47.276 20.040 -24.740 1.00 26.32 163 LYS B N 1
ATOM 4504 C CA . LYS B 1 163 ? 46.485 20.579 -23.628 1.00 25.97 163 LYS B CA 1
ATOM 4505 C C . LYS B 1 163 ? 45.735 21.848 -24.011 1.00 25.48 163 LYS B C 1
ATOM 4506 O O . LYS B 1 163 ? 45.071 22.474 -23.180 1.00 25.94 163 LYS B O 1
ATOM 4510 N N . LYS B 1 164 ? 45.850 22.228 -25.276 1.00 24.65 164 LYS B N 1
ATOM 4511 C CA . LYS B 1 164 ? 45.213 23.431 -25.777 1.00 23.69 164 LYS B CA 1
ATOM 4512 C C . LYS B 1 164 ? 43.875 23.100 -26.415 1.00 23.06 164 LYS B C 1
ATOM 4513 O O . LYS B 1 164 ? 43.707 22.041 -27.043 1.00 22.76 164 LYS B O 1
ATOM 4519 N N . LEU B 1 165 ? 42.919 24.005 -26.247 1.00 21.87 165 LEU B N 1
ATOM 4520 C CA . LEU B 1 165 ? 41.609 23.819 -26.847 1.00 20.92 165 LEU B CA 1
ATOM 4521 C C . LEU B 1 165 ? 41.642 24.201 -28.324 1.00 20.17 165 LEU B C 1
ATOM 4522 O O . LEU B 1 165 ? 42.369 25.109 -28.718 1.00 19.68 165 LEU B O 1
ATOM 4527 N N . VAL B 1 166 ? 40.878 23.472 -29.136 1.00 19.54 166 VAL B N 1
ATOM 4528 C CA . VAL B 1 166 ? 40.682 23.821 -30.544 1.00 18.84 166 VAL B CA 1
ATOM 4529 C C . VAL B 1 166 ? 39.202 24.047 -30.819 1.00 18.38 166 VAL B C 1
ATOM 4530 O O . VAL B 1 166 ? 38.377 23.149 -30.641 1.00 18.28 166 VAL B O 1
ATOM 4534 N N . GLN B 1 167 ? 38.872 25.260 -31.235 1.00 18.02 167 GLN B N 1
ATOM 4535 C CA . GLN B 1 167 ? 37.539 25.557 -31.715 1.00 18.08 167 GLN B CA 1
ATOM 4536 C C . GLN B 1 167 ? 37.636 25.856 -33.199 1.00 17.97 167 GLN B C 1
ATOM 4537 O O . GLN B 1 167 ? 38.601 26.482 -33.649 1.00 18.36 167 GLN B O 1
ATOM 4543 N N . THR B 1 168 ? 36.656 25.396 -33.968 1.00 17.12 168 THR B N 1
ATOM 4544 C CA . THR B 1 168 ? 36.648 25.703 -35.390 1.00 16.94 168 THR B CA 1
ATOM 4545 C C . THR B 1 168 ? 35.376 26.434 -35.801 1.00 16.63 168 THR B C 1
ATOM 4546 O O . THR B 1 168 ? 34.338 26.330 -35.136 1.00 16.80 168 THR B O 1
ATOM 4550 N N . TYR B 1 169 ? 35.490 27.202 -36.879 1.00 16.12 169 TYR B N 1
ATOM 4551 C CA . TYR B 1 169 ? 34.342 27.722 -37.607 1.00 16.06 169 TYR B CA 1
ATOM 4552 C C . TYR B 1 169 ? 34.427 27.102 -38.991 1.00 15.73 169 TYR B C 1
ATOM 4553 O O . TYR B 1 169 ? 35.266 27.497 -39.814 1.00 16.01 169 TYR B O 1
ATOM 4562 N N . SER B 1 170 ? 33.587 26.095 -39.212 1.00 14.98 170 SER B N 1
ATOM 4563 C CA . SER B 1 170 ? 33.712 25.200 -40.364 1.00 14.48 170 SER B CA 1
ATOM 4564 C C . SER B 1 170 ? 32.532 25.363 -41.301 1.00 14.29 170 SER B C 1
ATOM 4565 O O . SER B 1 170 ? 31.386 25.152 -40.910 1.00 14.16 170 SER B O 1
ATOM 4568 N N . VAL B 1 171 ? 32.826 25.731 -42.541 1.00 14.48 171 VAL B N 1
ATOM 4569 C CA . VAL B 1 171 ? 31.793 26.081 -43.508 1.00 15.01 171 VAL B CA 1
ATOM 4570 C C . VAL B 1 171 ? 31.388 24.867 -44.323 1.00 15.49 171 VAL B C 1
ATOM 4571 O O . VAL B 1 171 ? 32.222 24.251 -44.974 1.00 15.32 171 VAL B O 1
ATOM 4575 N N . PHE B 1 172 ? 30.101 24.531 -44.266 1.00 16.34 172 PHE B N 1
ATOM 4576 C CA . PHE B 1 172 ? 29.535 23.433 -45.053 1.00 17.31 172 PHE B CA 1
ATOM 4577 C C . PHE B 1 172 ? 28.987 23.963 -46.385 1.00 18.04 172 PHE B C 1
ATOM 4578 O O . PHE B 1 172 ? 28.353 25.020 -46.415 1.00 17.86 172 PHE B O 1
ATOM 4586 N N . PRO B 1 173 ? 29.249 23.239 -47.491 1.00 19.13 173 PRO B N 1
ATOM 4587 C CA . PRO B 1 173 ? 28.903 23.716 -48.847 1.00 20.15 173 PRO B CA 1
ATOM 4588 C C . PRO B 1 173 ? 27.405 23.795 -49.157 1.00 21.38 173 PRO B C 1
ATOM 4589 O O . PRO B 1 173 ? 26.601 23.104 -48.539 1.00 21.18 173 PRO B O 1
ATOM 4593 N N . ASN B 1 174 ? 27.080 24.648 -50.126 1.00 23.43 174 ASN B N 1
ATOM 4594 C CA . ASN B 1 174 ? 25.771 24.759 -50.798 1.00 25.42 174 ASN B CA 1
ATOM 4595 C C . ASN B 1 174 ? 25.517 23.585 -51.735 1.00 26.06 174 ASN B C 1
ATOM 4596 O O . ASN B 1 174 ? 26.445 22.846 -52.067 1.00 26.14 174 ASN B O 1
ATOM 4601 N N . GLN B 1 175 ? 24.281 23.459 -52.221 1.00 27.14 175 GLN B N 1
ATOM 4602 C CA . GLN B 1 175 ? 23.948 22.485 -53.281 1.00 28.11 175 GLN B CA 1
ATOM 4603 C C . GLN B 1 175 ? 24.602 22.860 -54.625 1.00 28.12 175 GLN B C 1
ATOM 4604 O O . GLN B 1 175 ? 25.095 21.985 -55.350 1.00 28.06 175 GLN B O 1
ATOM 4610 N N . ASP B 1 176 ? 24.609 24.156 -54.941 1.00 28.06 176 ASP B N 1
ATOM 4611 C CA . ASP B 1 176 ? 25.275 24.669 -56.144 1.00 28.34 176 ASP B CA 1
ATOM 4612 C C . ASP B 1 176 ? 26.783 24.417 -56.108 1.00 28.52 176 ASP B C 1
ATOM 4613 O O . ASP B 1 176 ? 27.398 24.077 -57.127 1.00 28.36 176 ASP B O 1
ATOM 4615 N N . GLU B 1 177 ? 27.364 24.588 -54.923 1.00 28.81 177 GLU B N 1
ATOM 4616 C CA . GLU B 1 177 ? 28.778 24.317 -54.674 1.00 28.99 177 GLU B CA 1
ATOM 4617 C C . GLU B 1 177 ? 29.075 22.812 -54.719 1.00 29.06 177 GLU B C 1
ATOM 4618 O O . GLU B 1 177 ? 30.099 22.395 -55.251 1.00 29.22 177 GLU B O 1
ATOM 4624 N N . MET B 1 178 ? 28.157 22.005 -54.195 1.00 29.23 178 MET B N 1
ATOM 4625 C CA . MET B 1 178 ? 28.268 20.541 -54.257 1.00 29.58 178 MET B CA 1
ATOM 4626 C C . MET B 1 178 ? 28.284 19.996 -55.693 1.00 28.53 178 MET B C 1
ATOM 4627 O O . MET B 1 178 ? 29.139 19.179 -56.042 1.00 28.90 178 MET B O 1
ATOM 4632 N N . SER B 1 179 ? 27.350 20.463 -56.521 1.00 27.53 179 SER B N 1
ATOM 4633 C CA . SER B 1 179 ? 27.247 20.046 -57.926 1.00 26.35 179 SER B CA 1
ATOM 4634 C C . SER B 1 179 ? 28.402 20.527 -58.819 1.00 25.29 179 SER B C 1
ATOM 4635 O O . SER B 1 179 ? 28.723 19.889 -59.823 1.00 25.25 179 SER B O 1
ATOM 4638 N N . ASP B 1 180 ? 29.025 21.640 -58.446 1.00 24.11 180 ASP B N 1
ATOM 4639 C CA . ASP B 1 180 ? 30.138 22.208 -59.212 1.00 23.30 180 ASP B CA 1
ATOM 4640 C C . ASP B 1 180 ? 31.444 21.409 -59.041 1.00 22.58 180 ASP B C 1
ATOM 4641 O O . ASP B 1 180 ? 32.160 21.170 -60.013 1.00 22.23 180 ASP B O 1
ATOM 4646 N N . VAL B 1 181 ? 31.744 21.014 -57.801 1.00 21.89 181 VAL B N 1
ATOM 4647 C CA . VAL B 1 181 ? 32.959 20.273 -57.466 1.00 20.73 181 VAL B CA 1
ATOM 4648 C C . VAL B 1 181 ? 32.538 18.876 -57.046 1.00 20.33 181 VAL B C 1
ATOM 4649 O O . VAL B 1 181 ? 32.089 18.664 -55.907 1.00 20.07 181 VAL B O 1
ATOM 4653 N N . VAL B 1 182 ? 32.666 17.921 -57.968 1.00 19.67 182 VAL B N 1
ATOM 4654 C CA . VAL B 1 182 ? 32.088 16.586 -57.750 1.00 19.42 182 VAL B CA 1
ATOM 4655 C C . VAL B 1 182 ? 32.762 15.781 -56.640 1.00 19.15 182 VAL B C 1
ATOM 4656 O O . VAL B 1 182 ? 32.147 14.873 -56.080 1.00 19.32 182 VAL B O 1
ATOM 4660 N N . VAL B 1 183 ? 34.012 16.117 -56.326 1.00 18.60 183 VAL B N 1
ATOM 4661 C CA . VAL B 1 183 ? 34.748 15.405 -55.283 1.00 18.44 183 VAL B CA 1
ATOM 4662 C C . VAL B 1 183 ? 34.499 15.946 -53.870 1.00 18.31 183 VAL B C 1
ATOM 4663 O O . VAL B 1 183 ? 35.086 15.451 -52.915 1.00 17.97 183 VAL B O 1
ATOM 4667 N N . GLN B 1 184 ? 33.625 16.942 -53.727 1.00 18.26 184 GLN B N 1
ATOM 4668 C CA . GLN B 1 184 ? 33.392 17.526 -52.404 1.00 18.81 184 GLN B CA 1
ATOM 4669 C C . GLN B 1 184 ? 32.942 16.565 -51.293 1.00 18.15 184 GLN B C 1
ATOM 4670 O O . GLN B 1 184 ? 33.375 16.736 -50.161 1.00 18.32 184 GLN B O 1
ATOM 4676 N N . PRO B 1 185 ? 32.096 15.547 -51.607 1.00 17.74 185 PRO B N 1
ATOM 4677 C CA . PRO B 1 185 ? 31.729 14.606 -50.538 1.00 17.16 185 PRO B CA 1
ATOM 4678 C C . PRO B 1 185 ? 32.937 13.872 -49.945 1.00 17.18 185 PRO B C 1
ATOM 4679 O O . PRO B 1 185 ? 32.925 13.522 -48.757 1.00 17.20 185 PRO B O 1
ATOM 4683 N N . TYR B 1 186 ? 33.968 13.653 -50.762 1.00 16.54 186 TYR B N 1
ATOM 4684 C CA . TYR B 1 186 ? 35.215 13.069 -50.284 1.00 16.40 186 TYR B CA 1
ATOM 4685 C C . TYR B 1 186 ? 35.967 14.024 -49.362 1.00 15.98 186 TYR B C 1
ATOM 4686 O O . TYR B 1 186 ? 36.343 13.638 -48.248 1.00 16.13 186 TYR B O 1
ATOM 4695 N N . ASN B 1 187 ? 36.190 15.255 -49.828 1.00 15.01 187 ASN B N 1
ATOM 4696 C CA . ASN B 1 187 ? 36.873 16.281 -49.028 1.00 14.64 187 ASN B CA 1
ATOM 4697 C C . ASN B 1 187 ? 36.149 16.532 -47.713 1.00 14.25 187 ASN B C 1
ATOM 4698 O O . ASN B 1 187 ? 36.783 16.584 -46.666 1.00 14.02 187 ASN B O 1
ATOM 4703 N N . SER B 1 188 ? 34.821 16.655 -47.793 1.00 13.75 188 SER B N 1
ATOM 4704 C CA . SER B 1 188 ? 33.950 16.845 -46.641 1.00 13.78 188 SER B CA 1
ATOM 4705 C C . SER B 1 188 ? 34.036 15.729 -45.606 1.00 13.88 188 SER B C 1
ATOM 4706 O O . SER B 1 188 ? 34.268 16.013 -44.433 1.00 14.01 188 SER B O 1
ATOM 4709 N N . LEU B 1 189 ? 33.854 14.472 -46.032 1.00 13.89 189 LEU B N 1
ATOM 4710 C CA . LEU B 1 189 ? 33.947 13.328 -45.120 1.00 14.27 189 LEU B CA 1
ATOM 4711 C C . LEU B 1 189 ? 35.321 13.211 -44.460 1.00 14.24 189 LEU B C 1
ATOM 4712 O O . LEU B 1 189 ? 35.413 12.933 -43.263 1.00 14.27 189 LEU B O 1
ATOM 4717 N N . LEU B 1 190 ? 36.381 13.401 -45.246 1.00 14.27 190 LEU B N 1
ATOM 4718 C CA . LEU B 1 190 ? 37.742 13.332 -44.725 1.00 14.21 190 LEU B CA 1
ATOM 4719 C C . LEU B 1 190 ? 37.986 14.408 -43.670 1.00 14.38 190 LEU B C 1
ATOM 4720 O O . LEU B 1 190 ? 38.610 14.138 -42.647 1.00 14.69 190 LEU B O 1
ATOM 4725 N N . THR B 1 191 ? 37.477 15.617 -43.912 1.00 14.50 191 THR B N 1
ATOM 4726 C CA . THR B 1 191 ? 37.547 16.682 -42.920 1.00 14.48 191 THR B CA 1
ATOM 4727 C C . THR B 1 191 ? 36.709 16.398 -41.674 1.00 14.83 191 THR B C 1
ATOM 4728 O O . THR B 1 191 ? 37.201 16.585 -40.561 1.00 15.26 191 THR B O 1
ATOM 4732 N N . LEU B 1 192 ? 35.469 15.930 -41.851 1.00 15.21 192 LEU B N 1
ATOM 4733 C CA . LEU B 1 192 ? 34.605 15.568 -40.711 1.00 15.89 192 LEU B CA 1
ATOM 4734 C C . LEU B 1 192 ? 35.244 14.595 -39.722 1.00 15.96 192 LEU B C 1
ATOM 4735 O O . LEU B 1 192 ? 34.931 14.616 -38.533 1.00 16.02 192 LEU B O 1
ATOM 4740 N N . LYS B 1 193 ? 36.121 13.729 -40.215 1.00 16.08 193 LYS B N 1
ATOM 4741 C CA . LYS B 1 193 ? 36.838 12.814 -39.340 1.00 16.34 193 LYS B CA 1
ATOM 4742 C C . LYS B 1 193 ? 37.721 13.566 -38.319 1.00 16.27 193 LYS B C 1
ATOM 4743 O O . LYS B 1 193 ? 37.678 13.260 -37.131 1.00 16.14 193 LYS B O 1
ATOM 4749 N N . ARG B 1 194 ? 38.504 14.546 -38.775 1.00 16.36 194 ARG B N 1
ATOM 4750 C CA . ARG B 1 194 ? 39.358 15.319 -37.850 1.00 16.72 194 ARG B CA 1
ATOM 4751 C C . ARG B 1 194 ? 38.567 16.331 -37.015 1.00 16.39 194 ARG B C 1
ATOM 4752 O O . ARG B 1 194 ? 38.980 16.657 -35.908 1.00 16.19 194 ARG B O 1
ATOM 4760 N N . LEU B 1 195 ? 37.445 16.831 -37.540 1.00 16.42 195 LEU B N 1
ATOM 4761 C CA . LEU B 1 195 ? 36.548 17.685 -36.752 1.00 16.19 195 LEU B CA 1
ATOM 4762 C C . LEU B 1 195 ? 35.887 16.880 -35.627 1.00 16.49 195 LEU B C 1
ATOM 4763 O O . LEU B 1 195 ? 35.599 17.409 -34.552 1.00 16.64 195 LEU B O 1
ATOM 4768 N N . THR B 1 196 ? 35.661 15.597 -35.887 1.00 16.75 196 THR B N 1
ATOM 4769 C CA . THR B 1 196 ? 35.115 14.674 -34.895 1.00 16.92 196 THR B CA 1
ATOM 4770 C C . THR B 1 196 ? 36.142 14.331 -33.796 1.00 17.22 196 THR B C 1
ATOM 4771 O O . THR B 1 196 ? 35.804 14.334 -32.610 1.00 17.47 196 THR B O 1
ATOM 4775 N N . GLN B 1 197 ? 37.385 14.056 -34.194 1.00 17.06 197 GLN B N 1
ATOM 4776 C CA . GLN B 1 197 ? 38.402 13.535 -33.272 1.00 17.15 197 GLN B CA 1
ATOM 4777 C C . GLN B 1 197 ? 39.377 14.572 -32.734 1.00 17.25 197 GLN B C 1
ATOM 4778 O O . GLN B 1 197 ? 39.954 14.371 -31.669 1.00 17.78 197 GLN B O 1
ATOM 4784 N N . ASN B 1 198 ? 39.589 15.655 -33.480 1.00 16.99 198 ASN B N 1
ATOM 4785 C CA . ASN B 1 198 ? 40.660 16.608 -33.171 1.00 16.81 198 ASN B CA 1
ATOM 4786 C C . ASN B 1 198 ? 40.207 18.045 -32.945 1.00 16.88 198 ASN B C 1
ATOM 4787 O O . ASN B 1 198 ? 41.006 18.969 -33.064 1.00 17.52 198 ASN B O 1
ATOM 4792 N N . ALA B 1 199 ? 38.932 18.243 -32.640 1.00 16.56 199 ALA B N 1
ATOM 4793 C CA . ALA B 1 199 ? 38.443 19.560 -32.254 1.00 16.72 199 ALA B CA 1
ATOM 4794 C C . ALA B 1 199 ? 37.598 19.401 -31.008 1.00 16.68 199 ALA B C 1
ATOM 4795 O O . ALA B 1 199 ? 36.954 18.371 -30.823 1.00 17.02 199 ALA B O 1
ATOM 4797 N N . ASP B 1 200 ? 37.619 20.416 -30.151 1.00 16.85 200 ASP B N 1
ATOM 4798 C CA . ASP B 1 200 ? 36.857 20.402 -28.892 1.00 16.89 200 ASP B CA 1
ATOM 4799 C C . ASP B 1 200 ? 35.471 21.013 -29.059 1.00 16.53 200 ASP B C 1
ATOM 4800 O O . ASP B 1 200 ? 34.531 20.647 -28.354 1.00 16.69 200 ASP B O 1
ATOM 4805 N N . CYS B 1 201 ? 35.361 21.948 -29.998 1.00 16.18 201 CYS B N 1
ATOM 4806 C CA . CYS B 1 201 ? 34.104 22.600 -30.321 1.00 16.11 201 CYS B CA 1
ATOM 4807 C C . CYS B 1 201 ? 34.122 22.991 -31.798 1.00 16.03 201 CYS B C 1
ATOM 4808 O O . CYS B 1 201 ? 35.111 23.519 -32.292 1.00 15.98 201 CYS B O 1
ATOM 4811 N N . LEU B 1 202 ? 33.038 22.707 -32.508 1.00 15.83 202 LEU B N 1
ATOM 4812 C CA . LEU B 1 202 ? 32.928 23.120 -33.897 1.00 15.96 202 LEU B CA 1
ATOM 4813 C C . LEU B 1 202 ? 31.651 23.907 -34.117 1.00 15.84 202 LEU B C 1
ATOM 4814 O O . LEU B 1 202 ? 30.558 23.401 -33.880 1.00 16.50 202 LEU B O 1
ATOM 4819 N N . VAL B 1 203 ? 31.800 25.147 -34.566 1.00 15.63 203 VAL B N 1
ATOM 4820 C CA . VAL B 1 203 ? 30.660 25.953 -34.967 1.00 15.63 203 VAL B CA 1
ATOM 4821 C C . VAL B 1 203 ? 30.418 25.724 -36.457 1.00 16.04 203 VAL B C 1
ATOM 4822 O O . VAL B 1 203 ? 31.232 26.100 -37.303 1.00 15.59 203 VAL B O 1
ATOM 4826 N N . VAL B 1 204 ? 29.300 25.068 -36.757 1.00 16.60 204 VAL B N 1
ATOM 4827 C CA . VAL B 1 204 ? 28.910 24.764 -38.131 1.00 16.66 204 VAL B CA 1
ATOM 4828 C C . VAL B 1 204 ? 28.363 26.014 -38.806 1.00 16.86 204 VAL B C 1
ATOM 4829 O O . VAL B 1 204 ? 27.413 26.612 -38.322 1.00 17.09 204 VAL B O 1
ATOM 4833 N N . LEU B 1 205 ? 29.002 26.419 -39.901 1.00 17.10 205 LEU B N 1
ATOM 4834 C CA . LEU B 1 205 ? 28.509 27.503 -40.740 1.00 17.40 205 LEU B CA 1
ATOM 4835 C C . LEU B 1 205 ? 27.981 26.866 -42.028 1.00 17.93 205 LEU B C 1
ATOM 4836 O O . LEU B 1 205 ? 28.728 26.249 -42.787 1.00 18.24 205 LEU B O 1
ATOM 4841 N N . ASP B 1 206 ? 26.683 26.978 -42.253 1.00 18.43 206 ASP B N 1
ATOM 4842 C CA . ASP B 1 206 ? 26.039 26.222 -43.323 1.00 19.45 206 ASP B CA 1
ATOM 4843 C C . ASP B 1 206 ? 25.636 27.170 -44.452 1.00 19.13 206 ASP B C 1
ATOM 4844 O O . ASP B 1 206 ? 24.715 27.965 -44.300 1.00 18.93 206 ASP B O 1
ATOM 4849 N N . ASN B 1 207 ? 26.355 27.095 -45.569 1.00 19.43 207 ASN B N 1
ATOM 4850 C CA . ASN B 1 207 ? 26.081 27.956 -46.730 1.00 19.77 207 ASN B CA 1
ATOM 4851 C C . ASN B 1 207 ? 24.646 27.838 -47.261 1.00 20.57 207 ASN B C 1
ATOM 4852 O O . ASN B 1 207 ? 24.073 28.823 -47.718 1.00 20.59 207 ASN B O 1
ATOM 4857 N N . THR B 1 208 ? 24.071 26.637 -47.175 1.00 21.72 208 THR B N 1
ATOM 4858 C CA . THR B 1 208 ? 22.673 26.407 -47.555 1.00 22.96 208 THR B CA 1
ATOM 4859 C C . THR B 1 208 ? 21.747 27.354 -46.786 1.00 23.39 208 THR B C 1
ATOM 4860 O O . THR B 1 208 ? 20.986 28.115 -47.391 1.00 23.59 208 THR B O 1
ATOM 4864 N N . ALA B 1 209 ? 21.839 27.313 -45.456 1.00 23.91 209 ALA B N 1
ATOM 4865 C CA . ALA B 1 209 ? 21.002 28.136 -44.585 1.00 24.49 209 ALA B CA 1
ATOM 4866 C C . ALA B 1 209 ? 21.345 29.606 -44.688 1.00 24.86 209 ALA B C 1
ATOM 4867 O O . ALA B 1 209 ? 20.448 30.446 -44.694 1.00 24.90 209 ALA B O 1
ATOM 4869 N N . LEU B 1 210 ? 22.640 29.911 -44.775 1.00 25.56 210 LEU B N 1
ATOM 4870 C CA . LEU B 1 210 ? 23.104 31.297 -44.904 1.00 26.56 210 LEU B CA 1
ATOM 4871 C C . LEU B 1 210 ? 22.596 31.970 -46.180 1.00 27.47 210 LEU B C 1
ATOM 4872 O O . LEU B 1 210 ? 22.210 33.138 -46.156 1.00 27.40 210 LEU B O 1
ATOM 4877 N N . ASN B 1 211 ? 22.594 31.219 -47.282 1.00 28.89 211 ASN B N 1
ATOM 4878 C CA . ASN B 1 211 ? 22.073 31.694 -48.566 1.00 30.24 211 ASN B CA 1
ATOM 4879 C C . ASN B 1 211 ? 20.569 31.938 -48.493 1.00 30.75 211 ASN B C 1
ATOM 4880 O O . ASN B 1 211 ? 20.074 32.974 -48.927 1.00 30.55 211 ASN B O 1
ATOM 4885 N N . ARG B 1 212 ? 19.861 30.967 -47.925 1.00 32.03 212 ARG B N 1
ATOM 4886 C CA . ARG B 1 212 ? 18.420 31.039 -47.700 1.00 33.26 212 ARG B CA 1
ATOM 4887 C C . ARG B 1 212 ? 18.034 32.292 -46.907 1.00 33.75 212 ARG B C 1
ATOM 4888 O O . ARG B 1 212 ? 17.056 32.959 -47.231 1.00 33.85 212 ARG B O 1
ATOM 4896 N N . ILE B 1 213 ? 18.813 32.604 -45.873 1.00 34.40 213 ILE B N 1
ATOM 4897 C CA . ILE B 1 213 ? 18.589 33.797 -45.056 1.00 34.99 213 ILE B CA 1
ATOM 4898 C C . ILE B 1 213 ? 18.815 35.073 -45.862 1.00 35.83 213 ILE B C 1
ATOM 4899 O O . ILE B 1 213 ? 18.004 35.997 -45.805 1.00 36.10 213 ILE B O 1
ATOM 4904 N N . ALA B 1 214 ? 19.910 35.121 -46.616 1.00 36.85 214 ALA B N 1
ATOM 4905 C CA . ALA B 1 214 ? 20.218 36.287 -47.444 1.00 37.99 214 ALA B CA 1
ATOM 4906 C C . ALA B 1 214 ? 19.144 36.555 -48.509 1.00 38.89 214 ALA B C 1
ATOM 4907 O O . ALA B 1 214 ? 18.888 37.707 -48.852 1.00 39.03 214 ALA B O 1
ATOM 4909 N N . THR B 1 215 ? 18.515 35.497 -49.017 1.00 40.12 215 THR B N 1
ATOM 4910 C CA . THR B 1 215 ? 17.468 35.644 -50.035 1.00 41.50 215 THR B CA 1
ATOM 4911 C C . THR B 1 215 ? 16.104 35.930 -49.404 1.00 42.27 215 THR B C 1
ATOM 4912 O O . THR B 1 215 ? 15.478 36.946 -49.710 1.00 42.55 215 THR B O 1
ATOM 4916 N N . ASP B 1 216 ? 15.658 35.040 -48.520 1.00 43.10 216 ASP B N 1
ATOM 4917 C CA . ASP B 1 216 ? 14.326 35.136 -47.921 1.00 44.12 216 ASP B CA 1
ATOM 4918 C C . ASP B 1 216 ? 14.168 36.314 -46.955 1.00 44.52 216 ASP B C 1
ATOM 4919 O O . ASP B 1 216 ? 13.121 36.966 -46.941 1.00 44.67 216 ASP B O 1
ATOM 4924 N N . ARG B 1 217 ? 15.204 36.592 -46.165 1.00 44.90 217 ARG B N 1
ATOM 4925 C CA . ARG B 1 217 ? 15.095 37.562 -45.072 1.00 45.40 217 ARG B CA 1
ATOM 4926 C C . ARG B 1 217 ? 15.743 38.906 -45.378 1.00 45.53 217 ARG B C 1
ATOM 4927 O O . ARG B 1 217 ? 15.164 39.953 -45.083 1.00 45.76 217 ARG B O 1
ATOM 4935 N N . LEU B 1 218 ? 16.941 38.877 -45.954 1.00 45.68 218 LEU B N 1
ATOM 4936 C CA . LEU B 1 218 ? 17.644 40.102 -46.322 1.00 45.87 218 LEU B CA 1
ATOM 4937 C C . LEU B 1 218 ? 17.272 40.571 -47.740 1.00 46.04 218 LEU B C 1
ATOM 4938 O O . LEU B 1 218 ? 17.685 41.650 -48.175 1.00 46.09 218 LEU B O 1
ATOM 4943 N N . HIS B 1 219 ? 16.498 39.749 -48.449 1.00 46.05 219 HIS B N 1
ATOM 4944 C CA . HIS B 1 219 ? 15.948 40.077 -49.773 1.00 46.22 219 HIS B CA 1
ATOM 4945 C C . HIS B 1 219 ? 16.997 40.224 -50.878 1.00 46.07 219 HIS B C 1
ATOM 4946 O O . HIS B 1 219 ? 16.702 40.743 -51.959 1.00 46.18 219 HIS B O 1
ATOM 4953 N N . ILE B 1 220 ? 18.214 39.758 -50.603 1.00 45.67 220 ILE B N 1
ATOM 4954 C CA . ILE B 1 220 ? 19.294 39.796 -51.583 1.00 45.08 220 ILE B CA 1
ATOM 4955 C C . ILE B 1 220 ? 19.176 38.626 -52.556 1.00 44.67 220 ILE B C 1
ATOM 4956 O O . ILE B 1 220 ? 19.411 37.475 -52.182 1.00 44.92 220 ILE B O 1
ATOM 4961 N N . GLN B 1 221 ? 18.804 38.925 -53.800 1.00 43.99 221 GLN B N 1
ATOM 4962 C CA . GLN B 1 221 ? 18.779 37.916 -54.857 1.00 43.16 221 GLN B CA 1
ATOM 4963 C C . GLN B 1 221 ? 20.206 37.670 -55.325 1.00 42.48 221 GLN B C 1
ATOM 4964 O O . GLN B 1 221 ? 20.972 38.623 -55.529 1.00 42.63 221 GLN B O 1
ATOM 4966 N N . ASN B 1 222 ? 20.555 36.393 -55.480 1.00 41.20 222 ASN B N 1
ATOM 4967 C CA . ASN B 1 222 ? 21.911 35.969 -55.857 1.00 40.18 222 ASN B CA 1
ATOM 4968 C C . ASN B 1 222 ? 23.019 36.512 -54.925 1.00 38.92 222 ASN B C 1
ATOM 4969 O O . ASN B 1 222 ? 23.827 37.356 -55.333 1.00 38.90 222 ASN B O 1
ATOM 4974 N N . PRO B 1 223 ? 23.056 36.028 -53.665 1.00 37.55 223 PRO B N 1
ATOM 4975 C CA . PRO B 1 223 ? 24.018 36.550 -52.694 1.00 36.29 223 PRO B CA 1
ATOM 4976 C C . PRO B 1 223 ? 25.456 36.106 -52.974 1.00 35.06 223 PRO B C 1
ATOM 4977 O O . PRO B 1 223 ? 25.702 34.921 -53.232 1.00 34.97 223 PRO B O 1
ATOM 4981 N N . SER B 1 224 ? 26.385 37.060 -52.924 1.00 33.56 224 SER B N 1
ATOM 4982 C CA . SER B 1 224 ? 27.815 36.785 -53.044 1.00 32.28 224 SER B CA 1
ATOM 4983 C C . SER B 1 224 ? 28.407 36.308 -51.715 1.00 31.65 224 SER B C 1
ATOM 4984 O O . SER B 1 224 ? 27.740 36.354 -50.674 1.00 31.48 224 SER B O 1
ATOM 4987 N N . PHE B 1 225 ? 29.661 35.856 -51.755 1.00 30.46 225 PHE B N 1
ATOM 4988 C CA . PHE B 1 225 ? 30.364 35.423 -50.550 1.00 29.31 225 PHE B CA 1
ATOM 4989 C C . PHE B 1 225 ? 30.518 36.578 -49.567 1.00 28.93 225 PHE B C 1
ATOM 4990 O O . PHE B 1 225 ? 30.359 36.395 -48.371 1.00 28.59 225 PHE B O 1
ATOM 4998 N N . SER B 1 226 ? 30.807 37.765 -50.092 1.00 28.61 226 SER B N 1
ATOM 4999 C CA . SER B 1 226 ? 30.929 38.992 -49.301 1.00 28.31 226 SER B CA 1
ATOM 5000 C C . SER B 1 226 ? 29.682 39.266 -48.461 1.00 27.93 226 SER B C 1
ATOM 5001 O O . SER B 1 226 ? 29.778 39.583 -47.271 1.00 28.12 226 SER B O 1
ATOM 5004 N N . GLN B 1 227 ? 28.518 39.133 -49.090 1.00 27.39 227 GLN B N 1
ATOM 5005 C CA . GLN B 1 227 ? 27.238 39.308 -48.423 1.00 27.22 227 GLN B CA 1
ATOM 5006 C C . GLN B 1 227 ? 26.958 38.173 -47.432 1.00 26.44 227 GLN B C 1
ATOM 5007 O O . GLN B 1 227 ? 26.478 38.424 -46.325 1.00 26.62 227 GLN B O 1
ATOM 5013 N N . ILE B 1 228 ? 27.268 36.937 -47.826 1.00 25.47 228 ILE B N 1
ATOM 5014 C CA . ILE B 1 228 ? 27.113 35.764 -46.949 1.00 24.79 228 ILE B CA 1
ATOM 5015 C C . ILE B 1 228 ? 28.011 35.897 -45.714 1.00 24.32 228 ILE B C 1
ATOM 5016 O O . ILE B 1 228 ? 27.588 35.609 -44.596 1.00 23.87 228 ILE B O 1
ATOM 5021 N N . ASN B 1 229 ? 29.241 36.351 -45.941 1.00 24.01 229 ASN B N 1
ATOM 5022 C CA . ASN B 1 229 ? 30.237 36.539 -44.893 1.00 24.02 229 ASN B CA 1
ATOM 5023 C C . ASN B 1 229 ? 29.905 37.647 -43.894 1.00 24.34 229 ASN B C 1
ATOM 5024 O O . ASN B 1 229 ? 30.537 37.725 -42.832 1.00 24.52 229 ASN B O 1
ATOM 5029 N N . GLN B 1 230 ? 28.934 38.501 -44.234 1.00 24.64 230 GLN B N 1
ATOM 5030 C CA . GLN B 1 230 ? 28.429 39.506 -43.292 1.00 24.96 230 GLN B CA 1
ATOM 5031 C C . GLN B 1 230 ? 27.706 38.812 -42.151 1.00 24.46 230 GLN B C 1
ATOM 5032 O O . GLN B 1 230 ? 27.934 39.134 -40.982 1.00 24.40 230 GLN B O 1
ATOM 5038 N N . LEU B 1 231 ? 26.838 37.865 -42.502 1.00 23.67 231 LEU B N 1
ATOM 5039 C CA . LEU B 1 231 ? 26.167 37.019 -41.515 1.00 23.55 231 LEU B CA 1
ATOM 5040 C C . LEU B 1 231 ? 27.171 36.172 -40.729 1.00 22.77 231 LEU B C 1
ATOM 5041 O O . LEU B 1 231 ? 26.968 35.904 -39.548 1.00 22.75 231 LEU B O 1
ATOM 5046 N N . VAL B 1 232 ? 28.251 35.760 -41.390 1.00 21.80 232 VAL B N 1
ATOM 5047 C CA . VAL B 1 232 ? 29.269 34.922 -40.761 1.00 21.03 232 VAL B CA 1
ATOM 5048 C C . VAL B 1 232 ? 30.050 35.693 -39.692 1.00 20.95 232 VAL B C 1
ATOM 5049 O O . VAL B 1 232 ? 30.211 35.209 -38.569 1.00 20.61 232 VAL B O 1
ATOM 5053 N N . SER B 1 233 ? 30.511 36.895 -40.038 1.00 20.72 233 SER B N 1
ATOM 5054 C CA . SER B 1 233 ? 31.274 37.722 -39.102 1.00 20.98 233 SER B CA 1
ATOM 5055 C C . SER B 1 233 ? 30.423 38.103 -37.891 1.00 20.92 233 SER B C 1
ATOM 5056 O O . SER B 1 233 ? 30.943 38.227 -36.784 1.00 20.95 233 SER B O 1
ATOM 5059 N N . THR B 1 234 ? 29.116 38.266 -38.116 1.00 20.91 234 THR B N 1
ATOM 5060 C CA . THR B 1 234 ? 28.136 38.516 -37.055 1.00 20.94 234 THR B CA 1
ATOM 5061 C C . THR B 1 234 ? 28.038 37.354 -36.051 1.00 20.82 234 THR B C 1
ATOM 5062 O O . THR B 1 234 ? 27.992 37.586 -34.848 1.00 20.75 234 THR B O 1
ATOM 5066 N N . ILE B 1 235 ? 28.011 36.120 -36.555 1.00 20.68 235 ILE B N 1
ATOM 5067 C CA . ILE B 1 235 ? 28.018 34.911 -35.723 1.00 20.61 235 ILE B CA 1
ATOM 5068 C C . ILE B 1 235 ? 29.329 34.778 -34.946 1.00 20.91 235 ILE B C 1
ATOM 5069 O O . ILE B 1 235 ? 29.317 34.599 -33.725 1.00 21.05 235 ILE B O 1
ATOM 5074 N N . MET B 1 236 ? 30.452 34.868 -35.661 1.00 20.85 236 MET B N 1
ATOM 5075 C CA . MET B 1 236 ? 31.773 34.714 -35.063 1.00 21.36 236 MET B CA 1
ATOM 5076 C C . MET B 1 236 ? 32.039 35.781 -34.014 1.00 21.33 236 MET B C 1
ATOM 5077 O O . MET B 1 236 ? 32.563 35.489 -32.937 1.00 21.50 236 MET B O 1
ATOM 5082 N N . SER B 1 237 ? 31.665 37.016 -34.331 1.00 21.29 237 SER B N 1
ATOM 5083 C CA . SER B 1 237 ? 31.795 38.119 -33.395 1.00 21.23 237 SER B CA 1
ATOM 5084 C C . SER B 1 237 ? 30.907 37.921 -32.165 1.00 20.32 237 SER B C 1
ATOM 5085 O O . SER B 1 237 ? 31.375 38.005 -31.034 1.00 20.57 237 SER B O 1
ATOM 5088 N N . ALA B 1 238 ? 29.633 37.633 -32.386 1.00 19.54 238 ALA B N 1
ATOM 5089 C CA . ALA B 1 238 ? 28.694 37.413 -31.285 1.00 18.82 238 ALA B CA 1
ATOM 5090 C C . ALA B 1 238 ? 29.065 36.211 -30.392 1.00 18.50 238 ALA B C 1
ATOM 5091 O O . ALA B 1 238 ? 28.905 36.275 -29.178 1.00 18.60 238 ALA B O 1
ATOM 5093 N N . SER B 1 239 ? 29.583 35.138 -30.997 1.00 17.79 239 SER B N 1
ATOM 5094 C CA . SER B 1 239 ? 29.953 33.919 -30.271 1.00 17.04 239 SER B CA 1
ATOM 5095 C C . SER B 1 239 ? 31.268 34.012 -29.474 1.00 16.55 239 SER B C 1
ATOM 5096 O O . SER B 1 239 ? 31.566 33.127 -28.656 1.00 16.15 239 SER B O 1
ATOM 5099 N N . THR B 1 240 ? 32.041 35.072 -29.708 1.00 16.07 240 THR B N 1
ATOM 5100 C CA . THR B 1 240 ? 33.275 35.329 -28.956 1.00 16.25 240 THR B CA 1
ATOM 5101 C C . THR B 1 240 ? 33.143 36.499 -27.968 1.00 16.78 240 THR B C 1
ATOM 5102 O O . THR B 1 240 ? 34.144 36.986 -27.446 1.00 15.88 240 THR B O 1
ATOM 5106 N N . THR B 1 241 ? 31.901 36.930 -27.725 1.00 17.71 241 THR B N 1
ATOM 5107 C CA . THR B 1 241 ? 31.575 38.049 -26.836 1.00 18.80 241 THR B CA 1
ATOM 5108 C C . THR B 1 241 ? 32.129 37.852 -25.419 1.00 19.43 241 THR B C 1
ATOM 5109 O O . THR B 1 241 ? 32.773 38.751 -24.869 1.00 19.34 241 THR B O 1
ATOM 5113 N N . THR B 1 242 ? 31.870 36.677 -24.844 1.00 19.86 242 THR B N 1
ATOM 5114 C CA . THR B 1 242 ? 32.264 36.376 -23.463 1.00 20.70 242 THR B CA 1
ATOM 5115 C C . THR B 1 242 ? 33.780 36.204 -23.284 1.00 21.46 242 THR B C 1
ATOM 5116 O O . THR B 1 242 ? 34.273 36.152 -22.149 1.00 21.79 242 THR B O 1
ATOM 5120 N N . LEU B 1 243 ? 34.505 36.122 -24.402 1.00 22.17 243 LEU B N 1
ATOM 5121 C CA . LEU B 1 243 ? 35.965 36.043 -24.396 1.00 22.86 243 LEU B CA 1
ATOM 5122 C C . LEU B 1 243 ? 36.573 37.434 -24.563 1.00 23.64 243 LEU B C 1
ATOM 5123 O O . LEU B 1 243 ? 37.745 37.657 -24.243 1.00 23.58 243 LEU B O 1
ATOM 5128 N N . ARG B 1 244 ? 35.775 38.367 -25.075 1.00 24.55 244 ARG B N 1
ATOM 5129 C CA . ARG B 1 244 ? 36.284 39.688 -25.455 1.00 25.51 244 ARG B CA 1
ATOM 5130 C C . ARG B 1 244 ? 35.887 40.784 -24.457 1.00 26.66 244 ARG B C 1
ATOM 5131 O O . ARG B 1 244 ? 36.251 41.952 -24.619 1.00 26.75 244 ARG B O 1
ATOM 5139 N N . TYR B 1 245 ? 35.139 40.387 -23.431 1.00 27.80 245 TYR B N 1
ATOM 5140 C CA . TYR B 1 245 ? 34.749 41.266 -22.334 1.00 28.99 245 TYR B CA 1
ATOM 5141 C C . TYR B 1 245 ? 35.085 40.609 -20.981 1.00 29.50 245 TYR B C 1
ATOM 5142 O O . TYR B 1 245 ? 35.058 39.377 -20.869 1.00 29.88 245 TYR B O 1
ATOM 5151 N N . PRO B 1 246 ? 35.428 41.422 -19.958 1.00 29.79 246 PRO B N 1
ATOM 5152 C CA . PRO B 1 246 ? 35.676 40.854 -18.633 1.00 29.94 246 PRO B CA 1
ATOM 5153 C C . PRO B 1 246 ? 34.367 40.494 -17.943 1.00 30.06 246 PRO B C 1
ATOM 5154 O O . PRO B 1 246 ? 33.302 40.960 -18.359 1.00 30.01 246 PRO B O 1
ATOM 5158 N N . GLY B 1 247 ? 34.447 39.660 -16.910 1.00 30.15 247 GLY B N 1
ATOM 5159 C CA . GLY B 1 247 ? 33.277 39.370 -16.075 1.00 30.33 247 GLY B CA 1
ATOM 5160 C C . GLY B 1 247 ? 32.448 38.146 -16.432 1.00 30.18 247 GLY B C 1
ATOM 5161 O O . GLY B 1 247 ? 31.442 37.864 -15.773 1.00 30.25 247 GLY B O 1
ATOM 5162 N N . TYR B 1 248 ? 32.855 37.423 -17.473 1.00 29.91 248 TYR B N 1
ATOM 5163 C CA . TYR B 1 248 ? 32.207 36.156 -17.821 1.00 29.73 248 TYR B CA 1
ATOM 5164 C C . TYR B 1 248 ? 33.143 35.036 -17.405 1.00 29.71 248 TYR B C 1
ATOM 5165 O O . TYR B 1 248 ? 33.798 34.402 -18.239 1.00 29.55 248 TYR B O 1
ATOM 5174 N N . MET B 1 249 ? 33.206 34.828 -16.091 1.00 29.53 249 MET B N 1
ATOM 5175 C CA . MET B 1 249 ? 34.132 33.885 -15.474 1.00 29.94 249 MET B CA 1
ATOM 5176 C C . MET B 1 249 ? 33.792 32.460 -15.898 1.00 28.52 249 MET B C 1
ATOM 5177 O O . MET B 1 249 ? 34.680 31.639 -16.150 1.00 28.43 249 MET B O 1
ATOM 5182 N N . ASN B 1 250 ? 32.494 32.200 -16.009 1.00 27.53 250 ASN B N 1
ATOM 5183 C CA . ASN B 1 250 ? 31.990 30.881 -16.340 1.00 26.78 250 ASN B CA 1
ATOM 5184 C C . ASN B 1 250 ? 31.970 30.607 -17.839 1.00 26.31 250 ASN B C 1
ATOM 5185 O O . ASN B 1 250 ? 31.672 29.493 -18.270 1.00 26.50 250 ASN B O 1
ATOM 5190 N N . ASN B 1 251 ? 32.317 31.623 -18.624 1.00 25.66 251 ASN B N 1
ATOM 5191 C CA . ASN B 1 251 ? 32.285 31.522 -20.078 1.00 25.14 251 ASN B CA 1
ATOM 5192 C C . ASN B 1 251 ? 33.530 32.044 -20.778 1.00 24.80 251 ASN B C 1
ATOM 5193 O O . ASN B 1 251 ? 33.441 32.722 -21.803 1.00 24.84 251 ASN B O 1
ATOM 5198 N N . ASP B 1 252 ? 34.692 31.731 -20.207 1.00 24.15 252 ASP B N 1
ATOM 5199 C CA . ASP B 1 252 ? 35.923 31.696 -20.977 1.00 23.36 252 ASP B CA 1
ATOM 5200 C C . ASP B 1 252 ? 35.792 30.487 -21.903 1.00 22.75 252 ASP B C 1
ATOM 5201 O O . ASP B 1 252 ? 34.757 29.813 -21.890 1.00 22.41 252 ASP B O 1
ATOM 5206 N N . LEU B 1 253 ? 36.800 30.209 -22.720 1.00 22.41 253 LEU B N 1
ATOM 5207 C CA . LEU B 1 253 ? 36.641 29.161 -23.731 1.00 22.22 253 LEU B CA 1
ATOM 5208 C C . LEU B 1 253 ? 36.355 27.806 -23.077 1.00 21.97 253 LEU B C 1
ATOM 5209 O O . LEU B 1 253 ? 35.436 27.098 -23.486 1.00 21.47 253 LEU B O 1
ATOM 5214 N N . ILE B 1 254 ? 37.130 27.484 -22.043 1.00 21.95 254 ILE B N 1
ATOM 5215 C CA . ILE B 1 254 ? 36.929 26.278 -21.242 1.00 22.08 254 ILE B CA 1
ATOM 5216 C C . ILE B 1 254 ? 35.503 26.222 -20.693 1.00 21.68 254 ILE B C 1
ATOM 5217 O O . ILE B 1 254 ? 34.845 25.185 -20.780 1.00 22.00 254 ILE B O 1
ATOM 5222 N N . GLY B 1 255 ? 35.032 27.340 -20.146 1.00 21.11 255 GLY B N 1
ATOM 5223 C CA . GLY B 1 255 ? 33.692 27.422 -19.559 1.00 20.82 255 GLY B CA 1
ATOM 5224 C C . GLY B 1 255 ? 32.555 27.322 -20.561 1.00 20.52 255 GLY B C 1
ATOM 5225 O O . GLY B 1 255 ? 31.554 26.654 -20.303 1.00 20.14 255 GLY B O 1
ATOM 5226 N N . LEU B 1 256 ? 32.713 27.997 -21.698 1.00 20.62 256 LEU B N 1
ATOM 5227 C CA . LEU B 1 256 ? 31.776 27.901 -22.819 1.00 21.12 256 LEU B CA 1
ATOM 5228 C C . LEU B 1 256 ? 31.575 26.456 -23.235 1.00 20.93 256 LEU B C 1
ATOM 5229 O O . LEU B 1 256 ? 30.443 25.969 -23.300 1.00 20.77 256 LEU B O 1
ATOM 5234 N N . ILE B 1 257 ? 32.690 25.786 -23.513 1.00 20.98 257 ILE B N 1
ATOM 5235 C CA . ILE B 1 257 ? 32.681 24.402 -23.981 1.00 21.33 257 ILE B CA 1
ATOM 5236 C C . ILE B 1 257 ? 32.043 23.459 -22.967 1.00 21.48 257 ILE B C 1
ATOM 5237 O O . ILE B 1 257 ? 31.231 22.620 -23.341 1.00 21.58 257 ILE B O 1
ATOM 5242 N N . ALA B 1 258 ? 32.399 23.609 -21.691 1.00 21.78 258 ALA B N 1
ATOM 5243 C CA . ALA B 1 258 ? 31.863 22.747 -20.637 1.00 22.08 258 ALA B CA 1
ATOM 5244 C C . ALA B 1 258 ? 30.335 22.742 -20.610 1.00 21.93 258 ALA B C 1
ATOM 5245 O O . ALA B 1 258 ? 29.721 21.679 -20.531 1.00 22.39 258 ALA B O 1
ATOM 5247 N N . SER B 1 259 ? 29.730 23.922 -20.691 1.00 21.69 259 SER B N 1
ATOM 5248 C CA . SER B 1 259 ? 28.270 24.049 -20.596 1.00 21.53 259 SER B CA 1
ATOM 5249 C C . SER B 1 259 ? 27.547 23.675 -21.879 1.00 20.97 259 SER B C 1
ATOM 5250 O O . SER B 1 259 ? 26.527 23.005 -21.840 1.00 20.82 259 SER B O 1
ATOM 5253 N N . LEU B 1 260 ? 28.067 24.125 -23.016 1.00 20.85 260 LEU B N 1
ATOM 5254 C CA . LEU B 1 260 ? 27.461 23.807 -24.310 1.00 20.33 260 LEU B CA 1
ATOM 5255 C C . LEU B 1 260 ? 27.679 22.350 -24.711 1.00 20.27 260 LEU B C 1
ATOM 5256 O O . LEU B 1 260 ? 26.816 21.740 -25.348 1.00 20.05 260 LEU B O 1
ATOM 5261 N N . ILE B 1 261 ? 28.821 21.794 -24.303 1.00 20.21 261 ILE B N 1
ATOM 5262 C CA . ILE B 1 261 ? 29.219 20.439 -24.694 1.00 20.31 261 ILE B CA 1
ATOM 5263 C C . ILE B 1 261 ? 29.534 19.535 -23.481 1.00 20.34 261 ILE B C 1
ATOM 5264 O O . ILE B 1 261 ? 30.692 19.174 -23.256 1.00 20.38 261 ILE B O 1
ATOM 5269 N N . PRO B 1 262 ? 28.500 19.150 -22.706 1.00 20.19 262 PRO B N 1
ATOM 5270 C CA . PRO B 1 262 ? 28.712 18.205 -21.599 1.00 20.32 262 PRO B CA 1
ATOM 5271 C C . PRO B 1 262 ? 28.937 16.786 -22.128 1.00 20.28 262 PRO B C 1
ATOM 5272 O O . PRO B 1 262 ? 29.257 15.872 -21.372 1.00 20.44 262 PRO B O 1
ATOM 5276 N N . THR B 1 263 ? 28.750 16.646 -23.434 1.00 20.38 263 THR B N 1
ATOM 5277 C CA . THR B 1 263 ? 28.940 15.426 -24.195 1.00 20.27 263 THR B CA 1
ATOM 5278 C C . THR B 1 263 ? 30.163 15.675 -25.083 1.00 19.92 263 THR B C 1
ATOM 5279 O O . THR B 1 263 ? 30.036 16.323 -26.112 1.00 19.94 263 THR B O 1
ATOM 5283 N N . PRO B 1 264 ? 31.356 15.195 -24.673 1.00 19.63 264 PRO B N 1
ATOM 5284 C CA . PRO B 1 264 ? 32.614 15.538 -25.368 1.00 19.39 264 PRO B CA 1
ATOM 5285 C C . PRO B 1 264 ? 32.648 15.253 -26.880 1.00 19.01 264 PRO B C 1
ATOM 5286 O O . PRO B 1 264 ? 33.247 16.025 -27.639 1.00 18.79 264 PRO B O 1
ATOM 5290 N N . ARG B 1 265 ? 32.007 14.168 -27.313 1.00 18.32 265 ARG B N 1
ATOM 5291 C CA . ARG B 1 265 ? 32.056 13.769 -28.726 1.00 17.58 265 ARG B CA 1
ATOM 5292 C C . ARG B 1 265 ? 31.043 14.524 -29.592 1.00 17.29 265 ARG B C 1
ATOM 5293 O O . ARG B 1 265 ? 31.261 14.732 -30.785 1.00 16.99 265 ARG B O 1
ATOM 5301 N N . LEU B 1 266 ? 29.943 14.941 -28.974 1.00 16.85 266 LEU B N 1
ATOM 5302 C CA . LEU B 1 266 ? 28.905 15.695 -29.655 1.00 16.39 266 LEU B CA 1
ATOM 5303 C C . LEU B 1 266 ? 29.160 17.178 -29.412 1.00 16.54 266 LEU B C 1
ATOM 5304 O O . LEU B 1 266 ? 28.572 17.792 -28.523 1.00 16.75 266 LEU B O 1
ATOM 5309 N N . HIS B 1 267 ? 30.053 17.735 -30.227 1.00 16.55 267 HIS B N 1
ATOM 5310 C CA . HIS B 1 267 ? 30.569 19.085 -30.050 1.00 16.17 267 HIS B CA 1
ATOM 5311 C C . HIS B 1 267 ? 30.385 19.942 -31.293 1.00 16.14 267 HIS B C 1
ATOM 5312 O O . HIS B 1 267 ? 31.182 20.848 -31.556 1.00 16.26 267 HIS B O 1
ATOM 5319 N N . PHE B 1 268 ? 29.338 19.646 -32.057 1.00 15.88 268 PHE B N 1
ATOM 5320 C CA . PHE B 1 268 ? 29.004 20.426 -33.247 1.00 16.03 268 PHE B CA 1
ATOM 5321 C C . PHE B 1 268 ? 27.819 21.312 -32.929 1.00 16.62 268 PHE B C 1
ATOM 5322 O O . PHE B 1 268 ? 26.723 20.821 -32.622 1.00 16.56 268 PHE B O 1
ATOM 5330 N N . LEU B 1 269 ? 28.056 22.621 -32.979 1.00 17.29 269 LEU B N 1
ATOM 5331 C CA . LEU B 1 269 ? 27.053 23.605 -32.591 1.00 18.07 269 LEU B CA 1
ATOM 5332 C C . LEU B 1 269 ? 26.407 24.263 -33.797 1.00 18.94 269 LEU B C 1
ATOM 5333 O O . LEU B 1 269 ? 27.057 24.495 -34.815 1.00 19.32 269 LEU B O 1
ATOM 5338 N N . MET B 1 270 ? 25.120 24.554 -33.678 1.00 19.80 270 MET B N 1
ATOM 5339 C CA . MET B 1 270 ? 24.438 25.386 -34.657 1.00 21.44 270 MET B CA 1
ATOM 5340 C C . MET B 1 270 ? 24.137 26.748 -34.024 1.00 21.39 270 MET B C 1
ATOM 5341 O O . MET B 1 270 ? 24.105 26.878 -32.798 1.00 20.84 270 MET B O 1
ATOM 5346 N N . THR B 1 271 ? 23.947 27.759 -34.862 1.00 21.77 271 THR B N 1
ATOM 5347 C CA . THR B 1 271 ? 23.668 29.097 -34.370 1.00 22.66 271 THR B CA 1
ATOM 5348 C C . THR B 1 271 ? 22.317 29.621 -34.848 1.00 23.51 271 THR B C 1
ATOM 5349 O O . THR B 1 271 ? 21.827 29.244 -35.915 1.00 23.78 271 THR B O 1
ATOM 5353 N N . GLY B 1 272 ? 21.715 30.471 -34.023 1.00 24.33 272 GLY B N 1
ATOM 5354 C CA . GLY B 1 272 ? 20.500 31.194 -34.373 1.00 25.07 272 GLY B CA 1
ATOM 5355 C C . GLY B 1 272 ? 20.768 32.669 -34.155 1.00 25.68 272 GLY B C 1
ATOM 5356 O O . GLY B 1 272 ? 21.610 33.028 -33.343 1.00 25.12 272 GLY B O 1
ATOM 5357 N N . TYR B 1 273 ? 20.068 33.523 -34.895 1.00 26.56 273 TYR B N 1
ATOM 5358 C CA . TYR B 1 273 ? 20.257 34.960 -34.770 1.00 27.63 273 TYR B CA 1
ATOM 5359 C C . TYR B 1 273 ? 18.960 35.744 -35.001 1.00 28.39 273 TYR B C 1
ATOM 5360 O O . TYR B 1 273 ? 18.093 35.331 -35.771 1.00 27.85 273 TYR B O 1
ATOM 5369 N N . THR B 1 274 ? 18.846 36.869 -34.300 1.00 29.59 274 THR B N 1
ATOM 5370 C CA . THR B 1 274 ? 17.716 37.785 -34.420 1.00 30.83 274 THR B CA 1
ATOM 5371 C C . THR B 1 274 ? 18.192 39.181 -33.988 1.00 31.88 274 THR B C 1
ATOM 5372 O O . THR B 1 274 ? 18.941 39.295 -33.018 1.00 32.16 274 THR B O 1
ATOM 5376 N N . PRO B 1 275 ? 17.797 40.248 -34.717 1.00 33.16 275 PRO B N 1
ATOM 5377 C CA . PRO B 1 275 ? 16.897 40.302 -35.872 1.00 34.00 275 PRO B CA 1
ATOM 5378 C C . PRO B 1 275 ? 17.603 40.022 -37.199 1.00 34.88 275 PRO B C 1
ATOM 5379 O O . PRO B 1 275 ? 18.705 40.534 -37.447 1.00 34.94 275 PRO B O 1
ATOM 5383 N N . LEU B 1 276 ? 16.967 39.207 -38.038 1.00 35.81 276 LEU B N 1
ATOM 5384 C CA . LEU B 1 276 ? 17.485 38.945 -39.377 1.00 36.83 276 LEU B CA 1
ATOM 5385 C C . LEU B 1 276 ? 16.777 39.806 -40.431 1.00 37.57 276 LEU B C 1
ATOM 5386 O O . LEU B 1 276 ? 17.436 40.418 -41.274 1.00 37.86 276 LEU B O 1
ATOM 5391 N N . THR B 1 277 ? 15.446 39.854 -40.369 1.00 38.18 277 THR B N 1
ATOM 5392 C CA . THR B 1 277 ? 14.647 40.700 -41.259 1.00 38.66 277 THR B CA 1
ATOM 5393 C C . THR B 1 277 ? 14.900 42.186 -40.999 1.00 38.94 277 THR B C 1
ATOM 5394 O O . THR B 1 277 ? 15.805 42.788 -41.587 1.00 39.24 277 THR B O 1
ATOM 5396 N N . LYS B 1 287 ? 10.423 48.258 -28.194 1.00 47.89 287 LYS B N 1
ATOM 5397 C CA . LYS B 1 287 ? 9.262 47.387 -28.359 1.00 48.03 287 LYS B CA 1
ATOM 5398 C C . LYS B 1 287 ? 9.621 45.902 -28.198 1.00 47.95 287 LYS B C 1
ATOM 5399 O O . LYS B 1 287 ? 8.782 45.098 -27.775 1.00 48.10 287 LYS B O 1
ATOM 5401 N N . THR B 1 288 ? 10.862 45.551 -28.539 1.00 47.63 288 THR B N 1
ATOM 5402 C CA . THR B 1 288 ? 11.364 44.184 -28.396 1.00 47.21 288 THR B CA 1
ATOM 5403 C C . THR B 1 288 ? 11.866 43.926 -26.970 1.00 46.71 288 THR B C 1
ATOM 5404 O O . THR B 1 288 ? 12.691 44.684 -26.440 1.00 46.67 288 THR B O 1
ATOM 5408 N N . THR B 1 289 ? 11.358 42.855 -26.360 1.00 45.88 289 THR B N 1
ATOM 5409 C CA . THR B 1 289 ? 11.802 42.430 -25.031 1.00 45.11 289 THR B CA 1
ATOM 5410 C C . THR B 1 289 ? 12.733 41.222 -25.129 1.00 44.47 289 THR B C 1
ATOM 5411 O O . THR B 1 289 ? 12.922 40.653 -26.211 1.00 44.31 289 THR B O 1
ATOM 5415 N N . VAL B 1 290 ? 13.305 40.839 -23.988 1.00 43.54 290 VAL B N 1
ATOM 5416 C CA . VAL B 1 290 ? 14.124 39.636 -23.885 1.00 42.62 290 VAL B CA 1
ATOM 5417 C C . VAL B 1 290 ? 13.304 38.366 -24.178 1.00 42.02 290 VAL B C 1
ATOM 5418 O O . VAL B 1 290 ? 13.842 37.392 -24.702 1.00 41.74 290 VAL B O 1
ATOM 5422 N N . LEU B 1 291 ? 12.005 38.399 -23.865 1.00 41.39 291 LEU B N 1
ATOM 5423 C CA . LEU B 1 291 ? 11.084 37.295 -24.173 1.00 40.83 291 LEU B CA 1
ATOM 5424 C C . LEU B 1 291 ? 10.950 37.098 -25.680 1.00 40.13 291 LEU B C 1
ATOM 5425 O O . LEU B 1 291 ? 10.909 35.967 -26.166 1.00 39.88 291 LEU B O 1
ATOM 5430 N N . ASP B 1 292 ? 10.881 38.212 -26.406 1.00 39.48 292 ASP B N 1
ATOM 5431 C CA . ASP B 1 292 ? 10.767 38.197 -27.861 1.00 38.98 292 ASP B CA 1
ATOM 5432 C C . ASP B 1 292 ? 12.046 37.693 -28.538 1.00 38.31 292 ASP B C 1
ATOM 5433 O O . ASP B 1 292 ? 11.985 36.841 -29.421 1.00 37.97 292 ASP B O 1
ATOM 5438 N N . VAL B 1 293 ? 13.195 38.220 -28.117 1.00 37.65 293 VAL B N 1
ATOM 5439 C CA . VAL B 1 293 ? 14.486 37.811 -28.675 1.00 37.18 293 VAL B CA 1
ATOM 5440 C C . VAL B 1 293 ? 14.705 36.303 -28.529 1.00 37.08 293 VAL B C 1
ATOM 5441 O O . VAL B 1 293 ? 15.046 35.629 -29.501 1.00 36.73 293 VAL B O 1
ATOM 5445 N N . MET B 1 294 ? 14.476 35.784 -27.324 1.00 37.04 294 MET B N 1
ATOM 5446 C CA . MET B 1 294 ? 14.660 34.361 -27.043 1.00 37.36 294 MET B CA 1
ATOM 5447 C C . MET B 1 294 ? 13.628 33.437 -27.692 1.00 36.92 294 MET B C 1
ATOM 5448 O O . MET B 1 294 ? 13.936 32.284 -27.978 1.00 36.65 294 MET B O 1
ATOM 5453 N N . ARG B 1 295 ? 12.417 33.944 -27.926 1.00 36.82 295 ARG B N 1
ATOM 5454 C CA . ARG B 1 295 ? 11.406 33.218 -28.695 1.00 36.98 295 ARG B CA 1
ATOM 5455 C C . ARG B 1 295 ? 11.836 33.101 -30.162 1.00 36.57 295 ARG B C 1
ATOM 5456 O O . ARG B 1 295 ? 11.743 32.025 -30.772 1.00 36.53 295 ARG B O 1
ATOM 5464 N N . ARG B 1 296 ? 12.320 34.214 -30.707 1.00 36.15 296 ARG B N 1
ATOM 5465 C CA . ARG B 1 296 ? 12.781 34.297 -32.093 1.00 36.07 296 ARG B CA 1
ATOM 5466 C C . ARG B 1 296 ? 13.973 33.392 -32.400 1.00 35.82 296 ARG B C 1
ATOM 5467 O O . ARG B 1 296 ? 14.031 32.803 -33.476 1.00 35.61 296 ARG B O 1
ATOM 5475 N N . LEU B 1 297 ? 14.898 33.275 -31.447 1.00 35.73 297 LEU B N 1
ATOM 5476 C CA . LEU B 1 297 ? 16.091 32.427 -31.593 1.00 35.88 297 LEU B CA 1
ATOM 5477 C C . LEU B 1 297 ? 15.751 30.939 -31.737 1.00 36.30 297 LEU B C 1
ATOM 5478 O O . LEU B 1 297 ? 16.534 30.163 -32.296 1.00 36.26 297 LEU B O 1
ATOM 5483 N N . LEU B 1 298 ? 14.580 30.556 -31.237 1.00 36.80 298 LEU B N 1
ATOM 5484 C CA . LEU B 1 298 ? 14.112 29.175 -31.312 1.00 37.49 298 LEU B CA 1
ATOM 5485 C C . LEU B 1 298 ? 13.349 28.861 -32.600 1.00 38.14 298 LEU B C 1
ATOM 5486 O O . LEU B 1 298 ? 13.157 27.690 -32.935 1.00 38.35 298 LEU B O 1
ATOM 5491 N N . GLN B 1 299 ? 12.918 29.902 -33.313 1.00 38.83 299 GLN B N 1
ATOM 5492 C CA . GLN B 1 299 ? 12.216 29.738 -34.588 1.00 39.67 299 GLN B CA 1
ATOM 5493 C C . GLN B 1 299 ? 13.168 29.190 -35.653 1.00 39.76 299 GLN B C 1
ATOM 5494 O O . GLN B 1 299 ? 14.242 29.761 -35.874 1.00 39.92 299 GLN B O 1
ATOM 5500 N N . PRO B 1 300 ? 12.776 28.083 -36.319 1.00 39.95 300 PRO B N 1
ATOM 5501 C CA . PRO B 1 300 ? 13.609 27.380 -37.305 1.00 39.96 300 PRO B CA 1
ATOM 5502 C C . PRO B 1 300 ? 14.175 28.290 -38.396 1.00 39.84 300 PRO B C 1
ATOM 5503 O O . PRO B 1 300 ? 15.329 28.122 -38.800 1.00 39.86 300 PRO B O 1
ATOM 5507 N N . LYS B 1 301 ? 13.369 29.248 -38.850 1.00 39.64 301 LYS B N 1
ATOM 5508 C CA . LYS B 1 301 ? 13.782 30.218 -39.866 1.00 39.68 301 LYS B CA 1
ATOM 5509 C C . LYS B 1 301 ? 14.952 31.114 -39.427 1.00 39.14 301 LYS B C 1
ATOM 5510 O O . LYS B 1 301 ? 15.629 31.712 -40.265 1.00 39.13 301 LYS B O 1
ATOM 5516 N N . ASN B 1 302 ? 15.171 31.211 -38.117 1.00 38.45 302 ASN B N 1
ATOM 5517 C CA . ASN B 1 302 ? 16.267 32.004 -37.567 1.00 37.69 302 ASN B CA 1
ATOM 5518 C C . ASN B 1 302 ? 17.504 31.152 -37.237 1.00 37.35 302 ASN B C 1
ATOM 5519 O O . ASN B 1 302 ? 18.564 31.688 -36.917 1.00 36.89 302 ASN B O 1
ATOM 5524 N N . VAL B 1 303 ? 17.354 29.831 -37.335 1.00 37.08 303 VAL B N 1
ATOM 5525 C CA . VAL B 1 303 ? 18.443 28.882 -37.093 1.00 37.21 303 VAL B CA 1
ATOM 5526 C C . VAL B 1 303 ? 19.275 28.681 -38.367 1.00 37.31 303 VAL B C 1
ATOM 5527 O O . VAL B 1 303 ? 18.747 28.324 -39.427 1.00 37.34 303 VAL B O 1
ATOM 5531 N N . MET B 1 304 ? 20.583 28.894 -38.243 1.00 37.16 304 MET B N 1
ATOM 5532 C CA . MET B 1 304 ? 21.459 29.064 -39.403 1.00 37.12 304 MET B CA 1
ATOM 5533 C C . MET B 1 304 ? 22.127 27.783 -39.918 1.00 36.77 304 MET B C 1
ATOM 5534 O O . MET B 1 304 ? 23.197 27.829 -40.517 1.00 36.60 304 MET B O 1
ATOM 5539 N N . VAL B 1 305 ? 21.478 26.645 -39.691 1.00 36.81 305 VAL B N 1
ATOM 5540 C CA . VAL B 1 305 ? 21.819 25.398 -40.380 1.00 37.08 305 VAL B CA 1
ATOM 5541 C C . VAL B 1 305 ? 20.530 24.742 -40.866 1.00 37.16 305 VAL B C 1
ATOM 5542 O O . VAL B 1 305 ? 19.507 24.788 -40.181 1.00 37.25 305 VAL B O 1
ATOM 5546 N N . SER B 1 306 ? 20.581 24.149 -42.054 1.00 37.46 306 SER B N 1
ATOM 5547 C CA . SER B 1 306 ? 19.426 23.457 -42.619 1.00 37.91 306 SER B CA 1
ATOM 5548 C C . SER B 1 306 ? 19.503 21.966 -42.347 1.00 37.91 306 SER B C 1
ATOM 5549 O O . SER B 1 306 ? 20.337 21.261 -42.918 1.00 37.94 306 SER B O 1
ATOM 5552 N N . THR B 1 307 ? 18.625 21.503 -41.461 1.00 38.16 307 THR B N 1
ATOM 5553 C CA . THR B 1 307 ? 18.562 20.097 -41.079 1.00 38.43 307 THR B CA 1
ATOM 5554 C C . THR B 1 307 ? 17.259 19.467 -41.576 1.00 38.54 307 THR B C 1
ATOM 5555 O O . THR B 1 307 ? 17.158 18.248 -41.720 1.00 38.59 307 THR B O 1
ATOM 5559 N N . THR B 1 313 ? 9.484 14.690 -35.162 1.00 35.94 313 THR B N 1
ATOM 5560 C CA . THR B 1 313 ? 9.954 14.700 -33.777 1.00 35.62 313 THR B CA 1
ATOM 5561 C C . THR B 1 313 ? 11.255 13.901 -33.650 1.00 35.26 313 THR B C 1
ATOM 5562 O O . THR B 1 313 ? 11.806 13.451 -34.666 1.00 35.78 313 THR B O 1
ATOM 5564 N N . ASN B 1 314 ? 11.743 13.746 -32.413 1.00 34.11 314 ASN B N 1
ATOM 5565 C CA . ASN B 1 314 ? 12.908 12.902 -32.086 1.00 32.86 314 ASN B CA 1
ATOM 5566 C C . ASN B 1 314 ? 14.106 13.710 -31.571 1.00 31.30 314 ASN B C 1
ATOM 5567 O O . ASN B 1 314 ? 14.544 13.525 -30.436 1.00 31.05 314 ASN B O 1
ATOM 5572 N N . HIS B 1 315 ? 14.616 14.611 -32.407 1.00 29.40 315 HIS B N 1
ATOM 5573 C CA . HIS B 1 315 ? 15.816 15.383 -32.086 1.00 27.31 315 HIS B CA 1
ATOM 5574 C C . HIS B 1 315 ? 15.590 16.435 -31.011 1.00 26.33 315 HIS B C 1
ATOM 5575 O O . HIS B 1 315 ? 14.493 17.003 -30.899 1.00 26.06 315 HIS B O 1
ATOM 5582 N N . CYS B 1 316 ? 16.637 16.696 -30.229 1.00 24.73 316 CYS B N 1
ATOM 5583 C CA . CYS B 1 316 ? 16.512 17.571 -29.069 1.00 23.69 316 CYS B CA 1
ATOM 5584 C C . CYS B 1 316 ? 17.750 18.394 -28.748 1.00 22.60 316 CYS B C 1
ATOM 5585 O O . CYS B 1 316 ? 18.854 18.105 -29.222 1.00 22.05 316 CYS B O 1
ATOM 5588 N N . TYR B 1 317 ? 17.538 19.419 -27.922 1.00 21.46 317 TYR B N 1
ATOM 5589 C CA . TYR B 1 317 ? 18.600 20.263 -27.403 1.00 20.52 317 TYR B CA 1
ATOM 5590 C C . TYR B 1 317 ? 19.372 19.548 -26.299 1.00 19.76 317 TYR B C 1
ATOM 5591 O O . TYR B 1 317 ? 18.778 19.021 -25.361 1.00 19.72 317 TYR B O 1
ATOM 5600 N N . ILE B 1 318 ? 20.694 19.515 -26.440 1.00 18.76 318 ILE B N 1
ATOM 5601 C CA . ILE B 1 318 ? 21.595 19.113 -25.359 1.00 17.74 318 ILE B CA 1
ATOM 5602 C C . ILE B 1 318 ? 21.844 20.330 -24.460 1.00 17.49 318 ILE B C 1
ATOM 5603 O O . ILE B 1 318 ? 21.803 20.226 -23.234 1.00 17.48 318 ILE B O 1
ATOM 5608 N N . ALA B 1 319 ? 22.071 21.485 -25.080 1.00 17.21 319 ALA B N 1
ATOM 5609 C CA . ALA B 1 319 ? 22.345 22.711 -24.351 1.00 17.05 319 ALA B CA 1
ATOM 5610 C C . ALA B 1 319 ? 22.158 23.918 -25.241 1.00 17.14 319 ALA B C 1
ATOM 5611 O O . ALA B 1 319 ? 22.353 23.836 -26.454 1.00 17.20 319 ALA B O 1
ATOM 5613 N N . ILE B 1 320 ? 21.802 25.037 -24.613 1.00 17.36 320 ILE B N 1
ATOM 5614 C CA . ILE B 1 320 ? 21.607 26.314 -25.282 1.00 17.96 320 ILE B CA 1
ATOM 5615 C C . ILE B 1 320 ? 22.330 27.415 -24.508 1.00 18.46 320 ILE B C 1
ATOM 5616 O O . ILE B 1 320 ? 22.273 27.466 -23.272 1.00 18.16 320 ILE B O 1
ATOM 5621 N N . LEU B 1 321 ? 23.018 28.282 -25.242 1.00 19.07 321 LEU B N 1
ATOM 5622 C CA . LEU B 1 321 ? 23.532 29.522 -24.685 1.00 20.16 321 LEU B CA 1
ATOM 5623 C C . LEU B 1 321 ? 23.078 30.685 -25.547 1.00 20.81 321 LEU B C 1
ATOM 5624 O O . LEU B 1 321 ? 23.378 30.746 -26.742 1.00 20.79 321 LEU B O 1
ATOM 5629 N N . ASN B 1 322 ? 22.347 31.602 -24.929 1.00 21.84 322 ASN B N 1
ATOM 5630 C CA . ASN B 1 322 ? 21.908 32.805 -25.609 1.00 22.85 322 ASN B CA 1
ATOM 5631 C C . ASN B 1 322 ? 22.741 33.993 -25.168 1.00 23.12 322 ASN B C 1
ATOM 5632 O O . ASN B 1 322 ? 22.761 34.341 -23.995 1.00 23.17 322 ASN B O 1
ATOM 5637 N N . ILE B 1 323 ? 23.458 34.585 -26.112 1.00 23.79 323 ILE B N 1
ATOM 5638 C CA . ILE B 1 323 ? 24.167 35.825 -25.861 1.00 24.51 323 ILE B CA 1
ATOM 5639 C C . ILE B 1 323 ? 23.246 36.933 -26.341 1.00 25.28 323 ILE B C 1
ATOM 5640 O O . ILE B 1 323 ? 22.900 37.008 -27.523 1.00 25.43 323 ILE B O 1
ATOM 5645 N N . ILE B 1 324 ? 22.810 37.760 -25.401 1.00 25.98 324 ILE B N 1
ATOM 5646 C CA . ILE B 1 324 ? 21.841 38.794 -25.696 1.00 26.91 324 ILE B CA 1
ATOM 5647 C C . ILE B 1 324 ? 22.519 40.137 -25.558 1.00 27.43 324 ILE B C 1
ATOM 5648 O O . ILE B 1 324 ? 23.090 40.447 -24.513 1.00 27.67 324 ILE B O 1
ATOM 5653 N N . GLN B 1 325 ? 22.487 40.906 -26.645 1.00 28.19 325 GLN B N 1
ATOM 5654 C CA . GLN B 1 325 ? 23.147 42.203 -26.711 1.00 28.99 325 GLN B CA 1
ATOM 5655 C C . GLN B 1 325 ? 22.130 43.346 -26.764 1.00 29.71 325 GLN B C 1
ATOM 5656 O O . GLN B 1 325 ? 21.221 43.347 -27.595 1.00 29.68 325 GLN B O 1
ATOM 5658 N N . GLY B 1 326 ? 22.306 44.316 -25.874 1.00 30.67 326 GLY B N 1
ATOM 5659 C CA . GLY B 1 326 ? 21.428 45.475 -25.797 1.00 32.06 326 GLY B CA 1
ATOM 5660 C C . GLY B 1 326 ? 20.856 45.652 -24.406 1.00 33.17 326 GLY B C 1
ATOM 5661 O O . GLY B 1 326 ? 21.082 44.819 -23.522 1.00 33.57 326 GLY B O 1
ATOM 5662 N N . GLU B 1 327 ? 20.116 46.743 -24.212 1.00 34.17 327 GLU B N 1
ATOM 5663 C CA . GLU B 1 327 ? 19.502 47.048 -22.922 1.00 34.90 327 GLU B CA 1
ATOM 5664 C C . GLU B 1 327 ? 18.243 46.220 -22.761 1.00 35.36 327 GLU B C 1
ATOM 5665 O O . GLU B 1 327 ? 17.340 46.260 -23.599 1.00 35.80 327 GLU B O 1
ATOM 5667 N N . VAL B 1 328 ? 18.207 45.459 -21.674 1.00 35.81 328 VAL B N 1
ATOM 5668 C CA . VAL B 1 328 ? 17.137 44.511 -21.398 1.00 35.98 328 VAL B CA 1
ATOM 5669 C C . VAL B 1 328 ? 16.718 44.680 -19.938 1.00 36.03 328 VAL B C 1
ATOM 5670 O O . VAL B 1 328 ? 17.510 45.132 -19.111 1.00 35.92 328 VAL B O 1
ATOM 5674 N N . ASP B 1 329 ? 15.465 44.348 -19.641 1.00 36.29 329 ASP B N 1
ATOM 5675 C CA . ASP B 1 329 ? 14.975 44.293 -18.266 1.00 36.48 329 ASP B CA 1
ATOM 5676 C C . ASP B 1 329 ? 15.330 42.918 -17.676 1.00 36.31 329 ASP B C 1
ATOM 5677 O O . ASP B 1 329 ? 14.657 41.925 -17.968 1.00 36.27 329 ASP B O 1
ATOM 5682 N N . PRO B 1 330 ? 16.388 42.862 -16.841 1.00 36.37 330 PRO B N 1
ATOM 5683 C CA . PRO B 1 330 ? 16.945 41.594 -16.359 1.00 36.32 330 PRO B CA 1
ATOM 5684 C C . PRO B 1 330 ? 16.010 40.781 -15.451 1.00 36.41 330 PRO B C 1
ATOM 5685 O O . PRO B 1 330 ? 16.216 39.573 -15.296 1.00 36.23 330 PRO B O 1
ATOM 5689 N N . THR B 1 331 ? 14.995 41.430 -14.875 1.00 36.42 331 THR B N 1
ATOM 5690 C CA . THR B 1 331 ? 13.974 40.728 -14.084 1.00 36.52 331 THR B CA 1
ATOM 5691 C C . THR B 1 331 ? 13.099 39.816 -14.952 1.00 36.33 331 THR B C 1
ATOM 5692 O O . THR B 1 331 ? 12.396 38.945 -14.427 1.00 36.34 331 THR B O 1
ATOM 5696 N N . GLN B 1 332 ? 13.149 40.017 -16.271 1.00 36.01 332 GLN B N 1
ATOM 5697 C CA . GLN B 1 332 ? 12.336 39.239 -17.216 1.00 36.02 332 GLN B CA 1
ATOM 5698 C C . GLN B 1 332 ? 13.074 38.028 -17.825 1.00 35.71 332 GLN B C 1
ATOM 5699 O O . GLN B 1 332 ? 12.475 37.221 -18.537 1.00 35.38 332 GLN B O 1
ATOM 5705 N N . VAL B 1 333 ? 14.369 37.912 -17.535 1.00 35.61 333 VAL B N 1
ATOM 5706 C CA . VAL B 1 333 ? 15.200 36.816 -18.044 1.00 35.48 333 VAL B CA 1
ATOM 5707 C C . VAL B 1 333 ? 14.735 35.459 -17.486 1.00 35.57 333 VAL B C 1
ATOM 5708 O O . VAL B 1 333 ? 14.690 34.465 -18.219 1.00 35.37 333 VAL B O 1
ATOM 5712 N N . HIS B 1 334 ? 14.380 35.426 -16.199 1.00 35.73 334 HIS B N 1
ATOM 5713 C CA . HIS B 1 334 ? 13.850 34.211 -15.576 1.00 36.02 334 HIS B CA 1
ATOM 5714 C C . HIS B 1 334 ? 12.587 33.708 -16.278 1.00 36.60 334 HIS B C 1
ATOM 5715 O O . HIS B 1 334 ? 12.482 32.514 -16.579 1.00 36.54 334 HIS B O 1
ATOM 5722 N N . LYS B 1 335 ? 11.643 34.619 -16.527 1.00 37.16 335 LYS B N 1
ATOM 5723 C CA . LYS B 1 335 ? 10.385 34.293 -17.205 1.00 37.97 335 LYS B CA 1
ATOM 5724 C C . LYS B 1 335 ? 10.622 33.695 -18.595 1.00 38.61 335 LYS B C 1
ATOM 5725 O O . LYS B 1 335 ? 10.017 32.683 -18.946 1.00 38.64 335 LYS B O 1
ATOM 5727 N N . SER B 1 336 ? 11.515 34.316 -19.367 1.00 39.46 336 SER B N 1
ATOM 5728 C CA . SER B 1 336 ? 11.864 33.832 -20.703 1.00 40.38 336 SER B CA 1
ATOM 5729 C C . SER B 1 336 ? 12.478 32.430 -20.664 1.00 40.91 336 SER B C 1
ATOM 5730 O O . SER B 1 336 ? 12.034 31.535 -21.394 1.00 41.05 336 SER B O 1
ATOM 5733 N N . LEU B 1 337 ? 13.478 32.244 -19.799 1.00 41.35 337 LEU B N 1
ATOM 5734 C CA . LEU B 1 337 ? 14.132 30.944 -19.628 1.00 41.78 337 LEU B CA 1
ATOM 5735 C C . LEU B 1 337 ? 13.143 29.851 -19.216 1.00 42.24 337 LEU B C 1
ATOM 5736 O O . LEU B 1 337 ? 13.179 28.738 -19.760 1.00 42.30 337 LEU B O 1
ATOM 5741 N N . GLN B 1 338 ? 12.260 30.182 -18.273 1.00 42.68 338 GLN B N 1
ATOM 5742 C CA . GLN B 1 338 ? 11.311 29.214 -17.718 1.00 43.34 338 GLN B CA 1
ATOM 5743 C C . GLN B 1 338 ? 10.241 28.808 -18.725 1.00 43.79 338 GLN B C 1
ATOM 5744 O O . GLN B 1 338 ? 9.897 27.629 -18.822 1.00 43.69 338 GLN B O 1
ATOM 5750 N N . ARG B 1 339 ? 9.722 29.784 -19.467 1.00 44.36 339 ARG B N 1
ATOM 5751 C CA . ARG B 1 339 ? 8.788 29.502 -20.553 1.00 45.00 339 ARG B CA 1
ATOM 5752 C C . ARG B 1 339 ? 9.387 28.513 -21.549 1.00 45.15 339 ARG B C 1
ATOM 5753 O O . ARG B 1 339 ? 8.727 27.558 -21.952 1.00 45.18 339 ARG B O 1
ATOM 5761 N N . ILE B 1 340 ? 10.647 28.740 -21.915 1.00 45.29 340 ILE B N 1
ATOM 5762 C CA . ILE B 1 340 ? 11.389 27.857 -22.819 1.00 45.61 340 ILE B CA 1
ATOM 5763 C C . ILE B 1 340 ? 11.534 26.418 -22.280 1.00 45.91 340 ILE B C 1
ATOM 5764 O O . ILE B 1 340 ? 11.439 25.450 -23.047 1.00 46.02 340 ILE B O 1
ATOM 5769 N N . ARG B 1 341 ? 11.744 26.286 -20.968 1.00 46.18 341 ARG B N 1
ATOM 5770 C CA . ARG B 1 341 ? 11.825 24.972 -20.316 1.00 46.37 341 ARG B CA 1
ATOM 5771 C C . ARG B 1 341 ? 10.480 24.241 -20.271 1.00 46.95 341 ARG B C 1
ATOM 5772 O O . ARG B 1 341 ? 10.422 23.024 -20.479 1.00 47.14 341 ARG B O 1
ATOM 5780 N N . GLU B 1 342 ? 9.410 24.985 -19.996 1.00 47.51 342 GLU B N 1
ATOM 5781 C CA . GLU B 1 342 ? 8.081 24.395 -19.798 1.00 48.08 342 GLU B CA 1
ATOM 5782 C C . GLU B 1 342 ? 7.197 24.396 -21.058 1.00 48.29 342 GLU B C 1
ATOM 5783 O O . GLU B 1 342 ? 6.062 23.909 -21.018 1.00 48.66 342 GLU B O 1
ATOM 5789 N N . ARG B 1 343 ? 7.708 24.934 -22.164 1.00 48.44 343 ARG B N 1
ATOM 5790 C CA . ARG B 1 343 ? 6.941 24.981 -23.413 1.00 48.72 343 ARG B CA 1
ATOM 5791 C C . ARG B 1 343 ? 7.662 24.265 -24.551 1.00 48.87 343 ARG B C 1
ATOM 5792 O O . ARG B 1 343 ? 8.119 23.132 -24.391 1.00 49.04 343 ARG B O 1
ATOM 5800 N N . LEU B 1 345 ? 8.298 24.918 -27.977 1.00 39.96 345 LEU B N 1
ATOM 5801 C CA . LEU B 1 345 ? 9.272 25.378 -28.976 1.00 39.71 345 LEU B CA 1
ATOM 5802 C C . LEU B 1 345 ? 10.635 24.727 -28.790 1.00 39.10 345 LEU B C 1
ATOM 5803 O O . LEU B 1 345 ? 11.372 24.535 -29.763 1.00 39.44 345 LEU B O 1
ATOM 5808 N N . ALA B 1 346 ? 10.965 24.404 -27.539 1.00 38.08 346 ALA B N 1
ATOM 5809 C CA . ALA B 1 346 ? 12.279 23.874 -27.186 1.00 36.89 346 ALA B CA 1
ATOM 5810 C C . ALA B 1 346 ? 12.217 22.504 -26.506 1.00 36.10 346 ALA B C 1
ATOM 5811 O O . ALA B 1 346 ? 11.850 22.385 -25.330 1.00 36.00 346 ALA B O 1
ATOM 5813 N N . ASN B 1 347 ? 12.604 21.483 -27.262 1.00 34.71 347 ASN B N 1
ATOM 5814 C CA . ASN B 1 347 ? 12.639 20.107 -26.795 1.00 33.41 347 ASN B CA 1
ATOM 5815 C C . ASN B 1 347 ? 14.048 19.700 -26.319 1.00 32.06 347 ASN B C 1
ATOM 5816 O O . ASN B 1 347 ? 15.002 19.769 -27.089 1.00 31.67 347 ASN B O 1
ATOM 5821 N N . PHE B 1 348 ? 14.170 19.274 -25.061 1.00 30.47 348 PHE B N 1
ATOM 5822 C CA . PHE B 1 348 ? 15.480 18.960 -24.470 1.00 28.99 348 PHE B CA 1
ATOM 5823 C C . PHE B 1 348 ? 15.738 17.471 -24.265 1.00 27.89 348 PHE B C 1
ATOM 5824 O O . PHE B 1 348 ? 14.830 16.656 -24.417 1.00 27.77 348 PHE B O 1
ATOM 5832 N N . ILE B 1 349 ? 16.987 17.134 -23.936 1.00 26.37 349 ILE B N 1
ATOM 5833 C CA . ILE B 1 349 ? 17.400 15.752 -23.664 1.00 25.09 349 ILE B CA 1
ATOM 5834 C C . ILE B 1 349 ? 16.551 15.100 -22.556 1.00 24.59 349 ILE B C 1
ATOM 5835 O O . ILE B 1 349 ? 16.225 15.748 -21.560 1.00 24.51 349 ILE B O 1
ATOM 5840 N N . PRO B 1 350 ? 16.170 13.823 -22.743 1.00 23.82 350 PRO B N 1
ATOM 5841 C CA . PRO B 1 350 ? 15.340 13.160 -21.742 1.00 23.26 350 PRO B CA 1
ATOM 5842 C C . PRO B 1 350 ? 16.106 12.565 -20.556 1.00 22.68 350 PRO B C 1
ATOM 5843 O O . PRO B 1 350 ? 15.476 12.068 -19.627 1.00 22.80 350 PRO B O 1
ATOM 5847 N N . TRP B 1 351 ? 17.437 12.641 -20.572 1.00 22.06 351 TRP B N 1
ATOM 5848 C CA . TRP B 1 351 ? 18.275 11.982 -19.553 1.00 21.60 351 TRP B CA 1
ATOM 5849 C C . TRP B 1 351 ? 18.967 12.925 -18.554 1.00 21.45 351 TRP B C 1
ATOM 5850 O O . TRP B 1 351 ? 19.689 12.470 -17.663 1.00 21.02 351 TRP B O 1
ATOM 5861 N N . GLY B 1 352 ? 18.755 14.230 -18.723 1.00 21.55 352 GLY B N 1
ATOM 5862 C CA . GLY B 1 352 ? 19.286 15.252 -17.822 1.00 21.79 352 GLY B CA 1
ATOM 5863 C C . GLY B 1 352 ? 18.407 16.489 -17.879 1.00 22.28 352 GLY B C 1
ATOM 5864 O O . GLY B 1 352 ? 17.531 16.572 -18.728 1.00 22.73 352 GLY B O 1
ATOM 5865 N N . PRO B 1 353 ? 18.618 17.459 -16.969 1.00 22.57 353 PRO B N 1
ATOM 5866 C CA . PRO B 1 353 ? 17.818 18.687 -17.019 1.00 22.91 353 PRO B CA 1
ATOM 5867 C C . PRO B 1 353 ? 18.020 19.539 -18.282 1.00 23.29 353 PRO B C 1
ATOM 5868 O O . PRO B 1 353 ? 19.015 19.393 -19.001 1.00 22.78 353 PRO B O 1
ATOM 5872 N N . ALA B 1 354 ? 17.055 20.419 -18.533 1.00 23.84 354 ALA B N 1
ATOM 5873 C CA . ALA B 1 354 ? 17.140 21.384 -19.613 1.00 24.33 354 ALA B CA 1
ATOM 5874 C C . ALA B 1 354 ? 18.225 22.398 -19.266 1.00 24.74 354 ALA B C 1
ATOM 5875 O O . ALA B 1 354 ? 18.127 23.092 -18.255 1.00 25.13 354 ALA B O 1
ATOM 5877 N N . SER B 1 355 ? 19.270 22.456 -20.091 1.00 24.91 355 SER B N 1
ATOM 5878 C CA . SER B 1 355 ? 20.385 23.374 -19.861 1.00 25.33 355 SER B CA 1
ATOM 5879 C C . SER B 1 355 ? 20.314 24.598 -20.775 1.00 25.60 355 SER B C 1
ATOM 5880 O O . SER B 1 355 ? 20.756 24.549 -21.929 1.00 25.46 355 SER B O 1
ATOM 5883 N N . ILE B 1 356 ? 19.739 25.684 -20.254 1.00 25.93 356 ILE B N 1
ATOM 5884 C CA . ILE B 1 356 ? 19.639 26.954 -20.979 1.00 26.25 356 ILE B CA 1
ATOM 5885 C C . ILE B 1 356 ? 20.293 28.034 -20.156 1.00 26.44 356 ILE B C 1
ATOM 5886 O O . ILE B 1 356 ? 20.002 28.189 -18.971 1.00 26.67 356 ILE B O 1
ATOM 5891 N N . GLN B 1 357 ? 21.163 28.795 -20.803 1.00 26.61 357 GLN B N 1
ATOM 5892 C CA . GLN B 1 357 ? 21.923 29.824 -20.143 1.00 26.55 357 GLN B CA 1
ATOM 5893 C C . GLN B 1 357 ? 21.901 31.095 -20.965 1.00 26.22 357 GLN B C 1
ATOM 5894 O O . GLN B 1 357 ? 21.768 31.053 -22.183 1.00 25.95 357 GLN B O 1
ATOM 5900 N N . VAL B 1 358 ? 22.021 32.222 -20.279 1.00 26.06 358 VAL B N 1
ATOM 5901 C CA . VAL B 1 358 ? 22.042 33.527 -20.915 1.00 26.25 358 VAL B CA 1
ATOM 5902 C C . VAL B 1 358 ? 23.315 34.253 -20.514 1.00 26.35 358 VAL B C 1
ATOM 5903 O O . VAL B 1 358 ? 23.764 34.167 -19.365 1.00 26.58 358 VAL B O 1
ATOM 5907 N N . ALA B 1 359 ? 23.906 34.948 -21.474 1.00 26.37 359 ALA B N 1
ATOM 5908 C CA . ALA B 1 359 ? 24.948 35.907 -21.182 1.00 26.82 359 ALA B CA 1
ATOM 5909 C C . ALA B 1 359 ? 24.450 37.260 -21.662 1.00 27.29 359 ALA B C 1
ATOM 5910 O O . ALA B 1 359 ? 24.239 37.465 -22.854 1.00 27.35 359 ALA B O 1
ATOM 5912 N N . LEU B 1 360 ? 24.222 38.166 -20.718 1.00 28.12 360 LEU B N 1
ATOM 5913 C CA . LEU B 1 360 ? 23.782 39.521 -21.033 1.00 29.01 360 LEU B CA 1
ATOM 5914 C C . LEU B 1 360 ? 24.963 40.388 -21.414 1.00 29.47 360 LEU B C 1
ATOM 5915 O O . LEU B 1 360 ? 25.958 40.457 -20.697 1.00 29.54 360 LEU B O 1
ATOM 5920 N N . SER B 1 361 ? 24.834 41.037 -22.562 1.00 30.16 361 SER B N 1
ATOM 5921 C CA . SER B 1 361 ? 25.886 41.869 -23.117 1.00 31.01 361 SER B CA 1
ATOM 5922 C C . SER B 1 361 ? 25.270 43.182 -23.583 1.00 31.16 361 SER B C 1
ATOM 5923 O O . SER B 1 361 ? 24.058 43.272 -23.775 1.00 31.19 361 SER B O 1
ATOM 5926 N N . ARG B 1 362 ? 26.109 44.197 -23.741 1.00 31.46 362 ARG B N 1
ATOM 5927 C CA . ARG B 1 362 ? 25.691 45.461 -24.324 1.00 32.05 362 ARG B CA 1
ATOM 5928 C C . ARG B 1 362 ? 26.399 45.626 -25.661 1.00 32.45 362 ARG B C 1
ATOM 5929 O O . ARG B 1 362 ? 27.534 45.163 -25.821 1.00 32.48 362 ARG B O 1
ATOM 5931 N N . LYS B 1 363 ? 25.731 46.264 -26.621 1.00 33.00 363 LYS B N 1
ATOM 5932 C CA . LYS B 1 363 ? 26.343 46.545 -27.925 1.00 33.61 363 LYS B CA 1
ATOM 5933 C C . LYS B 1 363 ? 27.506 47.521 -27.758 1.00 33.91 363 LYS B C 1
ATOM 5934 O O . LYS B 1 363 ? 27.473 48.382 -26.868 1.00 34.08 363 LYS B O 1
ATOM 5936 N N . SER B 1 364 ? 28.535 47.363 -28.590 1.00 34.18 364 SER B N 1
ATOM 5937 C CA . SER B 1 364 ? 29.684 48.267 -28.589 1.00 34.70 364 SER B CA 1
ATOM 5938 C C . SER B 1 364 ? 29.225 49.721 -28.710 1.00 34.88 364 SER B C 1
ATOM 5939 O O . SER B 1 364 ? 28.411 50.046 -29.578 1.00 34.89 364 SER B O 1
ATOM 5942 N N . PRO B 1 365 ? 29.735 50.599 -27.830 1.00 35.18 365 PRO B N 1
ATOM 5943 C CA . PRO B 1 365 ? 29.362 52.018 -27.906 1.00 35.47 365 PRO B CA 1
ATOM 5944 C C . PRO B 1 365 ? 29.905 52.709 -29.168 1.00 35.81 365 PRO B C 1
ATOM 5945 O O . PRO B 1 365 ? 29.466 53.808 -29.501 1.00 35.76 365 PRO B O 1
ATOM 5949 N N . TYR B 1 366 ? 30.835 52.053 -29.862 1.00 36.25 366 TYR B N 1
ATOM 5950 C CA . TYR B 1 366 ? 31.468 52.609 -31.060 1.00 36.91 366 TYR B CA 1
ATOM 5951 C C . TYR B 1 366 ? 30.690 52.311 -32.341 1.00 37.47 366 TYR B C 1
ATOM 5952 O O . TYR B 1 366 ? 31.089 52.734 -33.429 1.00 37.52 366 TYR B O 1
ATOM 5961 N N . LEU B 1 367 ? 29.583 51.584 -32.206 1.00 38.12 367 LEU B N 1
ATOM 5962 C CA . LEU B 1 367 ? 28.825 51.109 -33.357 1.00 38.85 367 LEU B CA 1
ATOM 5963 C C . LEU B 1 367 ? 27.497 51.856 -33.507 1.00 39.51 367 LEU B C 1
ATOM 5964 O O . LEU B 1 367 ? 26.863 52.199 -32.504 1.00 39.51 367 LEU B O 1
ATOM 5966 N N . PRO B 1 368 ? 27.071 52.113 -34.763 1.00 40.17 368 PRO B N 1
ATOM 5967 C CA . PRO B 1 368 ? 25.801 52.792 -35.015 1.00 40.54 368 PRO B CA 1
ATOM 5968 C C . PRO B 1 368 ? 24.611 51.901 -34.679 1.00 40.79 368 PRO B C 1
ATOM 5969 O O . PRO B 1 368 ? 23.729 52.318 -33.931 1.00 41.34 368 PRO B O 1
ATOM 5973 N N . ARG B 1 372 ? 18.601 49.304 -29.581 1.00 33.29 372 ARG B N 1
ATOM 5974 C CA . ARG B 1 372 ? 18.476 48.093 -30.393 1.00 33.34 372 ARG B CA 1
ATOM 5975 C C . ARG B 1 372 ? 18.886 46.862 -29.582 1.00 33.19 372 ARG B C 1
ATOM 5976 O O . ARG B 1 372 ? 19.867 46.899 -28.831 1.00 33.53 372 ARG B O 1
ATOM 5978 N N . VAL B 1 373 ? 18.115 45.788 -29.716 1.00 32.65 373 VAL B N 1
ATOM 5979 C CA . VAL B 1 373 ? 18.376 44.547 -28.992 1.00 32.12 373 VAL B CA 1
ATOM 5980 C C . VAL B 1 373 ? 18.525 43.407 -29.990 1.00 31.51 373 VAL B C 1
ATOM 5981 O O . VAL B 1 373 ? 17.697 43.252 -30.889 1.00 31.84 373 VAL B O 1
ATOM 5985 N N . SER B 1 374 ? 19.593 42.630 -29.838 1.00 30.48 374 SER B N 1
ATOM 5986 C CA . SER B 1 374 ? 19.818 41.448 -30.665 1.00 29.61 374 SER B CA 1
ATOM 5987 C C . SER B 1 374 ? 20.260 40.264 -29.806 1.00 28.68 374 SER B C 1
ATOM 5988 O O . SER B 1 374 ? 20.640 40.439 -28.648 1.00 28.50 374 SER B O 1
ATOM 5991 N N . GLY B 1 375 ? 20.201 39.063 -30.376 1.00 27.70 375 GLY B N 1
ATOM 5992 C CA . GLY B 1 375 ? 20.657 37.864 -29.689 1.00 26.50 375 GLY B CA 1
ATOM 5993 C C . GLY B 1 375 ? 21.261 36.837 -30.623 1.00 25.86 375 GLY B C 1
ATOM 5994 O O . GLY B 1 375 ? 20.849 36.716 -31.777 1.00 25.55 375 GLY B O 1
ATOM 5995 N N . LEU B 1 376 ? 22.257 36.107 -30.122 1.00 25.16 376 LEU B N 1
ATOM 5996 C CA . LEU B 1 376 ? 22.761 34.914 -30.801 1.00 24.15 376 LEU B CA 1
ATOM 5997 C C . LEU B 1 376 ? 22.492 33.695 -29.926 1.00 23.76 376 LEU B C 1
ATOM 5998 O O . LEU B 1 376 ? 22.760 33.721 -28.720 1.00 23.26 376 LEU B O 1
ATOM 6003 N N . MET B 1 377 ? 21.954 32.644 -30.537 1.00 23.03 377 MET B N 1
ATOM 6004 C CA . MET B 1 377 ? 21.881 31.345 -29.900 1.00 23.06 377 MET B CA 1
ATOM 6005 C C . MET B 1 377 ? 23.033 30.457 -30.360 1.00 22.21 377 MET B C 1
ATOM 6006 O O . MET B 1 377 ? 23.232 30.232 -31.556 1.00 22.08 377 MET B O 1
ATOM 6011 N N . MET B 1 378 ? 23.807 29.977 -29.398 1.00 21.51 378 MET B N 1
ATOM 6012 C CA . MET B 1 378 ? 24.683 28.840 -29.625 1.00 21.30 378 MET B CA 1
ATOM 6013 C C . MET B 1 378 ? 23.958 27.635 -29.046 1.00 19.92 378 MET B C 1
ATOM 6014 O O . MET B 1 378 ? 23.605 27.620 -27.867 1.00 19.52 378 MET B O 1
ATOM 6019 N N . ALA B 1 379 ? 23.691 26.649 -29.891 1.00 18.79 379 ALA B N 1
ATOM 6020 C CA . ALA B 1 379 ? 22.930 25.478 -29.470 1.00 17.92 379 ALA B CA 1
ATOM 6021 C C . ALA B 1 379 ? 23.636 24.194 -29.816 1.00 17.28 379 ALA B C 1
ATOM 6022 O O . ALA B 1 379 ? 24.177 24.045 -30.910 1.00 16.75 379 ALA B O 1
ATOM 6024 N N . ASN B 1 380 ? 23.618 23.266 -28.865 1.00 17.03 380 ASN B N 1
ATOM 6025 C CA . ASN B 1 380 ? 24.000 21.888 -29.119 1.00 16.80 380 ASN B CA 1
ATOM 6026 C C . ASN B 1 380 ? 22.721 21.089 -29.319 1.00 16.85 380 ASN B C 1
ATOM 6027 O O . ASN B 1 380 ? 22.018 20.774 -28.361 1.00 16.91 380 ASN B O 1
ATOM 6032 N N . HIS B 1 381 ? 22.421 20.782 -30.575 1.00 17.14 381 HIS B N 1
ATOM 6033 C CA . HIS B 1 381 ? 21.173 20.110 -30.949 1.00 17.23 381 HIS B CA 1
ATOM 6034 C C . HIS B 1 381 ? 21.487 18.880 -31.798 1.00 17.21 381 HIS B C 1
ATOM 6035 O O . HIS B 1 381 ? 22.278 18.968 -32.747 1.00 17.25 381 HIS B O 1
ATOM 6042 N N . THR B 1 382 ? 20.864 17.746 -31.463 1.00 17.09 382 THR B N 1
ATOM 6043 C CA . THR B 1 382 ? 21.133 16.458 -32.130 1.00 17.52 382 THR B CA 1
ATOM 6044 C C . THR B 1 382 ? 20.764 16.382 -33.628 1.00 17.76 382 THR B C 1
ATOM 6045 O O . THR B 1 382 ? 21.282 15.521 -34.345 1.00 18.05 382 THR B O 1
ATOM 6049 N N . SER B 1 383 ? 19.889 17.276 -34.093 1.00 17.93 383 SER B N 1
ATOM 6050 C CA . SER B 1 383 ? 19.481 17.327 -35.509 1.00 18.14 383 SER B CA 1
ATOM 6051 C C . SER B 1 383 ? 20.631 17.697 -36.449 1.00 18.22 383 SER B C 1
ATOM 6052 O O . SER B 1 383 ? 20.500 17.575 -37.672 1.00 18.43 383 SER B O 1
ATOM 6055 N N . ILE B 1 384 ? 21.746 18.151 -35.870 1.00 18.24 384 ILE B N 1
ATOM 6056 C CA . ILE B 1 384 ? 22.965 18.460 -36.623 1.00 18.19 384 ILE B CA 1
ATOM 6057 C C . ILE B 1 384 ? 23.505 17.226 -37.355 1.00 18.23 384 ILE B C 1
ATOM 6058 O O . ILE B 1 384 ? 24.185 17.351 -38.363 1.00 18.22 384 ILE B O 1
ATOM 6063 N N . SER B 1 385 ? 23.178 16.043 -36.838 1.00 18.92 385 SER B N 1
ATOM 6064 C CA . SER B 1 385 ? 23.600 14.763 -37.415 1.00 19.34 385 SER B CA 1
ATOM 6065 C C . SER B 1 385 ? 23.037 14.522 -38.818 1.00 19.27 385 SER B C 1
ATOM 6066 O O . SER B 1 385 ? 23.655 13.821 -39.623 1.00 18.96 385 SER B O 1
ATOM 6069 N N . SER B 1 386 ? 21.881 15.114 -39.112 1.00 19.72 386 SER B N 1
ATOM 6070 C CA . SER B 1 386 ? 21.279 14.989 -40.442 1.00 20.40 386 SER B CA 1
ATOM 6071 C C . SER B 1 386 ? 22.196 15.606 -41.501 1.00 20.43 386 SER B C 1
ATOM 6072 O O . SER B 1 386 ? 22.289 15.100 -42.623 1.00 20.83 386 SER B O 1
ATOM 6075 N N . LEU B 1 387 ? 22.894 16.675 -41.124 1.00 20.31 387 LEU B N 1
ATOM 6076 C CA . LEU B 1 387 ? 23.954 17.252 -41.947 1.00 20.69 387 LEU B CA 1
ATOM 6077 C C . LEU B 1 387 ? 25.066 16.243 -42.265 1.00 20.23 387 LEU B C 1
ATOM 6078 O O . LEU B 1 387 ? 25.519 16.147 -43.412 1.00 20.31 387 LEU B O 1
ATOM 6083 N N . PHE B 1 388 ? 25.503 15.501 -41.248 1.00 19.61 388 PHE B N 1
ATOM 6084 C CA . PHE B 1 388 ? 26.557 14.497 -41.420 1.00 19.22 388 PHE B CA 1
ATOM 6085 C C . PHE B 1 388 ? 26.033 13.264 -42.154 1.00 19.28 388 PHE B C 1
ATOM 6086 O O . PHE B 1 388 ? 26.776 12.625 -42.896 1.00 19.22 388 PHE B O 1
ATOM 6094 N N . GLU B 1 389 ? 24.758 12.938 -41.930 1.00 19.48 389 GLU B N 1
ATOM 6095 C CA . GLU B 1 389 ? 24.060 11.880 -42.665 1.00 19.80 389 GLU B CA 1
ATOM 6096 C C . GLU B 1 389 ? 24.047 12.151 -44.172 1.00 19.58 389 GLU B C 1
ATOM 6097 O O . GLU B 1 389 ? 24.317 11.252 -44.964 1.00 19.24 389 GLU B O 1
ATOM 6103 N N . ARG B 1 390 ? 23.752 13.396 -44.549 1.00 19.65 390 ARG B N 1
ATOM 6104 C CA . ARG B 1 390 ? 23.764 13.823 -45.952 1.00 20.00 390 ARG B CA 1
ATOM 6105 C C . ARG B 1 390 ? 25.149 13.661 -46.571 1.00 19.79 390 ARG B C 1
ATOM 6106 O O . ARG B 1 390 ? 25.277 13.121 -47.664 1.00 19.80 390 ARG B O 1
ATOM 6110 N N . THR B 1 391 ? 26.184 14.116 -45.864 1.00 19.98 391 THR B N 1
ATOM 6111 C CA . THR B 1 391 ? 27.567 13.942 -46.326 1.00 19.82 391 THR B CA 1
ATOM 6112 C C . THR B 1 391 ? 27.897 12.469 -46.530 1.00 19.48 391 THR B C 1
ATOM 6113 O O . THR B 1 391 ? 28.498 12.102 -47.541 1.00 19.34 391 THR B O 1
ATOM 6117 N N . CYS B 1 392 ? 27.486 11.630 -45.579 1.00 19.35 392 CYS B N 1
ATOM 6118 C CA . CYS B 1 392 ? 27.682 10.183 -45.689 1.00 19.43 392 CYS B CA 1
ATOM 6119 C C . CYS B 1 392 ? 26.958 9.560 -46.899 1.00 19.49 392 CYS B C 1
ATOM 6120 O O . CYS B 1 392 ? 27.496 8.651 -47.532 1.00 19.36 392 CYS B O 1
ATOM 6123 N N . ARG B 1 393 ? 25.756 10.050 -47.213 1.00 19.60 393 ARG B N 1
ATOM 6124 C CA . ARG B 1 393 ? 24.988 9.548 -48.362 1.00 20.13 393 ARG B CA 1
ATOM 6125 C C . ARG B 1 393 ? 25.638 9.907 -49.699 1.00 20.25 393 ARG B C 1
ATOM 6126 O O . ARG B 1 393 ? 25.790 9.055 -50.573 1.00 20.55 393 ARG B O 1
ATOM 6134 N N . GLN B 1 394 ? 26.046 11.164 -49.834 1.00 20.28 394 GLN B N 1
ATOM 6135 C CA . GLN B 1 394 ? 26.763 11.631 -51.015 1.00 20.71 394 GLN B CA 1
ATOM 6136 C C . GLN B 1 394 ? 28.107 10.943 -51.205 1.00 20.43 394 GLN B C 1
ATOM 6137 O O . GLN B 1 394 ? 28.511 10.680 -52.332 1.00 20.98 394 GLN B O 1
ATOM 6143 N N . TYR B 1 395 ? 28.805 10.669 -50.109 1.00 20.31 395 TYR B N 1
ATOM 6144 C CA . TYR B 1 395 ? 30.064 9.928 -50.167 1.00 19.98 395 TYR B CA 1
ATOM 6145 C C . TYR B 1 395 ? 29.848 8.469 -50.598 1.00 20.38 395 TYR B C 1
ATOM 6146 O O . TYR B 1 395 ? 30.620 7.931 -51.398 1.00 20.26 395 TYR B O 1
ATOM 6155 N N . ASP B 1 396 ? 28.815 7.831 -50.047 1.00 21.05 396 ASP B N 1
ATOM 6156 C CA . ASP B 1 396 ? 28.515 6.428 -50.361 1.00 21.82 396 ASP B CA 1
ATOM 6157 C C . ASP B 1 396 ? 28.185 6.238 -51.845 1.00 22.22 396 ASP B C 1
ATOM 6158 O O . ASP B 1 396 ? 28.653 5.286 -52.462 1.00 22.38 396 ASP B O 1
ATOM 6163 N N . LYS B 1 397 ? 27.401 7.161 -52.406 1.00 22.94 397 LYS B N 1
ATOM 6164 C CA . LYS B 1 397 ? 27.044 7.152 -53.829 1.00 23.83 397 LYS B CA 1
ATOM 6165 C C . LYS B 1 397 ? 28.270 7.209 -54.732 1.00 23.71 397 LYS B C 1
ATOM 6166 O O . LYS B 1 397 ? 28.286 6.594 -55.793 1.00 23.73 397 LYS B O 1
ATOM 6172 N N . LEU B 1 398 ? 29.296 7.936 -54.298 1.00 23.71 398 LEU B N 1
ATOM 6173 C CA . LEU B 1 398 ? 30.544 8.025 -55.051 1.00 23.79 398 LEU B CA 1
ATOM 6174 C C . LEU B 1 398 ? 31.462 6.847 -54.775 1.00 24.16 398 LEU B C 1
ATOM 6175 O O . LEU B 1 398 ? 31.966 6.209 -55.701 1.00 23.43 398 LEU B O 1
ATOM 6180 N N . ARG B 1 399 ? 31.679 6.579 -53.488 1.00 24.97 399 ARG B N 1
ATOM 6181 C CA . ARG B 1 399 ? 32.637 5.575 -53.031 1.00 25.70 399 ARG B CA 1
ATOM 6182 C C . ARG B 1 399 ? 32.287 4.182 -53.546 1.00 26.20 399 ARG B C 1
ATOM 6183 O O . ARG B 1 399 ? 33.162 3.439 -53.970 1.00 26.29 399 ARG B O 1
ATOM 6191 N N . LYS B 1 400 ? 31.001 3.854 -53.532 1.00 26.94 400 LYS B N 1
ATOM 6192 C CA . LYS B 1 400 ? 30.543 2.523 -53.897 1.00 27.79 400 LYS B CA 1
ATOM 6193 C C . LYS B 1 400 ? 30.357 2.362 -55.414 1.00 28.29 400 LYS B C 1
ATOM 6194 O O . LYS B 1 400 ? 29.639 1.474 -55.894 1.00 28.44 400 LYS B O 1
ATOM 6200 N N . ARG B 1 401 ? 31.041 3.241 -56.147 1.00 28.34 401 ARG B N 1
ATOM 6201 C CA . ARG B 1 401 ? 31.208 3.146 -57.589 1.00 28.28 401 ARG B CA 1
ATOM 6202 C C . ARG B 1 401 ? 32.664 3.456 -57.927 1.00 28.21 401 ARG B C 1
ATOM 6203 O O . ARG B 1 401 ? 33.045 3.532 -59.098 1.00 28.65 401 ARG B O 1
ATOM 6207 N N . GLU B 1 402 ? 33.480 3.602 -56.883 1.00 27.87 402 GLU B N 1
ATOM 6208 C CA . GLU B 1 402 ? 34.862 4.081 -57.006 1.00 27.53 402 GLU B CA 1
ATOM 6209 C C . GLU B 1 402 ? 34.984 5.331 -57.895 1.00 27.16 402 GLU B C 1
ATOM 6210 O O . GLU B 1 402 ? 35.965 5.490 -58.634 1.00 27.21 402 GLU B O 1
ATOM 6212 N N . ALA B 1 403 ? 33.991 6.218 -57.795 1.00 26.35 403 ALA B N 1
ATOM 6213 C CA . ALA B 1 403 ? 33.891 7.397 -58.650 1.00 25.74 403 ALA B CA 1
ATOM 6214 C C . ALA B 1 403 ? 34.864 8.494 -58.252 1.00 25.69 403 ALA B C 1
ATOM 6215 O O . ALA B 1 403 ? 35.035 8.787 -57.062 1.00 25.83 403 ALA B O 1
ATOM 6217 N N . PHE B 1 404 ? 35.496 9.090 -59.264 1.00 25.12 404 PHE B N 1
ATOM 6218 C CA . PHE B 1 404 ? 36.301 10.307 -59.128 1.00 24.72 404 PHE B CA 1
ATOM 6219 C C . PHE B 1 404 ? 37.474 10.187 -58.144 1.00 24.82 404 PHE B C 1
ATOM 6220 O O . PHE B 1 404 ? 37.868 11.169 -57.512 1.00 24.58 404 PHE B O 1
ATOM 6228 N N . LEU B 1 405 ? 38.040 8.988 -58.043 1.00 25.05 405 LEU B N 1
ATOM 6229 C CA . LEU B 1 405 ? 39.106 8.704 -57.085 1.00 25.40 405 LEU B CA 1
ATOM 6230 C C . LEU B 1 405 ? 40.534 8.829 -57.634 1.00 25.66 405 LEU B C 1
ATOM 6231 O O . LEU B 1 405 ? 41.497 8.763 -56.866 1.00 25.39 405 LEU B O 1
ATOM 6236 N N . GLU B 1 406 ? 40.658 9.037 -58.945 1.00 26.15 406 GLU B N 1
ATOM 6237 C CA . GLU B 1 406 ? 41.960 9.047 -59.633 1.00 26.81 406 GLU B CA 1
ATOM 6238 C C . GLU B 1 406 ? 42.945 10.080 -59.093 1.00 26.72 406 GLU B C 1
ATOM 6239 O O . GLU B 1 406 ? 44.130 9.776 -58.935 1.00 26.81 406 GLU B O 1
ATOM 6245 N N . GLN B 1 407 ? 42.466 11.293 -58.813 1.00 26.63 407 GLN B N 1
ATOM 6246 C CA . GLN B 1 407 ? 43.346 12.346 -58.295 1.00 27.01 407 GLN B CA 1
ATOM 6247 C C . GLN B 1 407 ? 43.795 12.108 -56.851 1.00 27.16 407 GLN B C 1
ATOM 6248 O O . GLN B 1 407 ? 44.910 12.472 -56.481 1.00 27.28 407 GLN B O 1
ATOM 6254 N N . PHE B 1 408 ? 42.926 11.501 -56.048 1.00 27.71 408 PHE B N 1
ATOM 6255 C CA . PHE B 1 408 ? 43.267 11.076 -54.689 1.00 28.41 408 PHE B CA 1
ATOM 6256 C C . PHE B 1 408 ? 44.354 9.990 -54.698 1.00 29.41 408 PHE B C 1
ATOM 6257 O O . PHE B 1 408 ? 45.303 10.049 -53.918 1.00 29.17 408 PHE B O 1
ATOM 6265 N N . ARG B 1 409 ? 44.205 9.022 -55.606 1.00 30.91 409 ARG B N 1
ATOM 6266 C CA . ARG B 1 409 ? 45.172 7.938 -55.828 1.00 32.69 409 ARG B CA 1
ATOM 6267 C C . ARG B 1 409 ? 46.594 8.444 -56.095 1.00 33.20 409 ARG B C 1
ATOM 6268 O O . ARG B 1 409 ? 47.561 7.828 -55.654 1.00 33.49 409 ARG B O 1
ATOM 6276 N N . LYS B 1 410 ? 46.707 9.560 -56.818 1.00 34.03 410 LYS B N 1
ATOM 6277 C CA . LYS B 1 410 ? 47.997 10.174 -57.148 1.00 34.72 410 LYS B CA 1
ATOM 6278 C C . LYS B 1 410 ? 48.734 10.743 -55.932 1.00 35.26 410 LYS B C 1
ATOM 6279 O O . LYS B 1 410 ? 49.918 11.068 -56.016 1.00 35.27 410 LYS B O 1
ATOM 6281 N N . GLU B 1 411 ? 48.024 10.863 -54.812 1.00 36.13 411 GLU B N 1
ATOM 6282 C CA . GLU B 1 411 ? 48.594 11.352 -53.553 1.00 36.75 411 GLU B CA 1
ATOM 6283 C C . GLU B 1 411 ? 49.017 10.228 -52.616 1.00 36.87 411 GLU B C 1
ATOM 6284 O O . GLU B 1 411 ? 48.510 9.108 -52.710 1.00 36.91 411 GLU B O 1
ATOM 6290 N N . ASP B 1 412 ? 49.931 10.547 -51.701 1.00 37.27 412 ASP B N 1
ATOM 6291 C CA . ASP B 1 412 ? 50.552 9.549 -50.817 1.00 37.62 412 ASP B CA 1
ATOM 6292 C C . ASP B 1 412 ? 49.579 8.735 -49.959 1.00 37.35 412 ASP B C 1
ATOM 6293 O O . ASP B 1 412 ? 49.712 7.515 -49.871 1.00 37.48 412 ASP B O 1
ATOM 6298 N N . MET B 1 413 ? 48.604 9.399 -49.341 1.00 37.00 413 MET B N 1
ATOM 6299 C CA . MET B 1 413 ? 47.636 8.713 -48.472 1.00 36.94 413 MET B CA 1
ATOM 6300 C C . MET B 1 413 ? 46.835 7.615 -49.172 1.00 35.65 413 MET B C 1
ATOM 6301 O O . MET B 1 413 ? 46.390 6.663 -48.527 1.00 35.19 413 MET B O 1
ATOM 6306 N N . PHE B 1 414 ? 46.650 7.752 -50.485 1.00 34.75 414 PHE B N 1
ATOM 6307 C CA . PHE B 1 414 ? 45.767 6.855 -51.225 1.00 34.10 414 PHE B CA 1
ATOM 6308 C C . PHE B 1 414 ? 46.450 6.051 -52.339 1.00 34.03 414 PHE B C 1
ATOM 6309 O O . PHE B 1 414 ? 45.773 5.405 -53.142 1.00 33.83 414 PHE B O 1
ATOM 6317 N N . LYS B 1 415 ? 47.782 6.079 -52.373 1.00 34.13 415 LYS B N 1
ATOM 6318 C CA . LYS B 1 415 ? 48.547 5.373 -53.408 1.00 34.42 415 LYS B CA 1
ATOM 6319 C C . LYS B 1 415 ? 48.219 3.874 -53.461 1.00 34.39 415 LYS B C 1
ATOM 6320 O O . LYS B 1 415 ? 48.006 3.325 -54.542 1.00 34.67 415 LYS B O 1
ATOM 6323 N N . ASP B 1 416 ? 48.122 3.238 -52.294 1.00 34.35 416 ASP B N 1
ATOM 6324 C CA . ASP B 1 416 ? 47.878 1.799 -52.207 1.00 34.13 416 ASP B CA 1
ATOM 6325 C C . ASP B 1 416 ? 46.400 1.444 -52.074 1.00 34.02 416 ASP B C 1
ATOM 6326 O O . ASP B 1 416 ? 45.930 0.488 -52.696 1.00 34.49 416 ASP B O 1
ATOM 6328 N N . ASN B 1 417 ? 45.666 2.213 -51.271 1.00 33.40 417 ASN B N 1
ATOM 6329 C CA . ASN B 1 417 ? 44.269 1.897 -50.968 1.00 32.43 417 ASN B CA 1
ATOM 6330 C C . ASN B 1 417 ? 43.462 3.110 -50.477 1.00 31.64 417 ASN B C 1
ATOM 6331 O O . ASN B 1 417 ? 44.018 4.190 -50.255 1.00 31.60 417 ASN B O 1
ATOM 6336 N N . PHE B 1 418 ? 42.156 2.923 -50.308 1.00 30.52 418 PHE B N 1
ATOM 6337 C CA . PHE B 1 418 ? 41.289 3.965 -49.755 1.00 29.63 418 PHE B CA 1
ATOM 6338 C C . PHE B 1 418 ? 40.805 3.643 -48.333 1.00 28.84 418 PHE B C 1
ATOM 6339 O O . PHE B 1 418 ? 39.695 4.000 -47.955 1.00 28.88 418 PHE B O 1
ATOM 6347 N N . ASP B 1 419 ? 41.661 2.981 -47.554 1.00 27.99 419 ASP B N 1
ATOM 6348 C CA . ASP B 1 419 ? 41.382 2.640 -46.157 1.00 27.45 419 ASP B CA 1
ATOM 6349 C C . ASP B 1 419 ? 41.138 3.869 -45.280 1.00 26.74 419 ASP B C 1
ATOM 6350 O O . ASP B 1 419 ? 40.316 3.826 -44.366 1.00 26.29 419 ASP B O 1
ATOM 6355 N N . GLU B 1 420 ? 41.877 4.946 -45.550 1.00 25.92 420 GLU B N 1
ATOM 6356 C CA . GLU B 1 420 ? 41.672 6.226 -44.879 1.00 25.73 420 GLU B CA 1
ATOM 6357 C C . GLU B 1 420 ? 40.239 6.749 -45.051 1.00 25.13 420 GLU B C 1
ATOM 6358 O O . GLU B 1 420 ? 39.687 7.369 -44.141 1.00 24.94 420 GLU B O 1
ATOM 6364 N N . MET B 1 421 ? 39.647 6.490 -46.214 1.00 24.31 421 MET B N 1
ATOM 6365 C CA . MET B 1 421 ? 38.265 6.864 -46.464 1.00 23.94 421 MET B CA 1
ATOM 6366 C C . MET B 1 421 ? 37.276 5.992 -45.705 1.00 23.23 421 MET B C 1
ATOM 6367 O O . MET B 1 421 ? 36.315 6.514 -45.130 1.00 23.09 421 MET B O 1
ATOM 6372 N N . ASP B 1 422 ? 37.506 4.675 -45.714 1.00 22.36 422 ASP B N 1
ATOM 6373 C CA . ASP B 1 422 ? 36.629 3.733 -45.032 1.00 22.05 422 ASP B CA 1
ATOM 6374 C C . ASP B 1 422 ? 36.644 3.969 -43.520 1.00 21.37 422 ASP B C 1
ATOM 6375 O O . ASP B 1 422 ? 35.627 3.807 -42.857 1.00 21.32 422 ASP B O 1
ATOM 6380 N N . THR B 1 423 ? 37.801 4.370 -42.999 1.00 20.67 423 THR B N 1
ATOM 6381 C CA . THR B 1 423 ? 37.977 4.693 -41.584 1.00 20.43 423 THR B CA 1
ATOM 6382 C C . THR B 1 423 ? 37.274 6.006 -41.200 1.00 19.71 423 THR B C 1
ATOM 6383 O O . THR B 1 423 ? 36.614 6.073 -40.164 1.00 19.86 423 THR B O 1
ATOM 6387 N N . SER B 1 424 ? 37.427 7.041 -42.030 1.00 18.77 424 SER B N 1
ATOM 6388 C CA . SER B 1 424 ? 36.695 8.303 -41.863 1.00 17.90 424 SER B CA 1
ATOM 6389 C C . SER B 1 424 ? 35.193 8.057 -41.852 1.00 17.53 424 SER B C 1
ATOM 6390 O O . SER B 1 424 ? 34.474 8.566 -40.983 1.00 16.87 424 SER B O 1
ATOM 6393 N N . ARG B 1 425 ? 34.734 7.256 -42.811 1.00 17.21 425 ARG B N 1
ATOM 6394 C CA . ARG B 1 425 ? 33.315 6.913 -42.933 1.00 16.93 425 ARG B CA 1
ATOM 6395 C C . ARG B 1 425 ? 32.736 6.253 -41.667 1.00 16.67 425 ARG B C 1
ATOM 6396 O O . ARG B 1 425 ? 31.605 6.547 -41.280 1.00 16.48 425 ARG B O 1
ATOM 6404 N N . GLU B 1 426 ? 33.513 5.382 -41.027 1.00 16.43 426 GLU B N 1
ATOM 6405 C CA . GLU B 1 426 ? 33.064 4.677 -39.814 1.00 16.57 426 GLU B CA 1
ATOM 6406 C C . GLU B 1 426 ? 33.091 5.570 -38.577 1.00 16.41 426 GLU B C 1
ATOM 6407 O O . GLU B 1 426 ? 32.237 5.467 -37.704 1.00 16.37 426 GLU B O 1
ATOM 6409 N N . ILE B 1 427 ? 34.077 6.454 -38.516 1.00 16.57 427 ILE B N 1
ATOM 6410 C CA . ILE B 1 427 ? 34.166 7.439 -37.444 1.00 16.58 427 ILE B CA 1
ATOM 6411 C C . ILE B 1 427 ? 32.990 8.418 -37.483 1.00 16.65 427 ILE B C 1
ATOM 6412 O O . ILE B 1 427 ? 32.405 8.724 -36.440 1.00 17.01 427 ILE B O 1
ATOM 6417 N N . VAL B 1 428 ? 32.621 8.879 -38.678 1.00 16.41 428 VAL B N 1
ATOM 6418 C CA . VAL B 1 428 ? 31.461 9.752 -38.821 1.00 15.98 428 VAL B CA 1
ATOM 6419 C C . VAL B 1 428 ? 30.152 8.990 -38.523 1.00 16.33 428 VAL B C 1
ATOM 6420 O O . VAL B 1 428 ? 29.220 9.559 -37.947 1.00 16.40 428 VAL B O 1
ATOM 6424 N N . GLN B 1 429 ? 30.087 7.712 -38.899 1.00 16.40 429 GLN B N 1
ATOM 6425 C CA . GLN B 1 429 ? 28.945 6.873 -38.527 1.00 16.82 429 GLN B CA 1
ATOM 6426 C C . GLN B 1 429 ? 28.805 6.740 -37.016 1.00 17.19 429 GLN B C 1
ATOM 6427 O O . GLN B 1 429 ? 27.695 6.817 -36.496 1.00 17.49 429 GLN B O 1
ATOM 6433 N N . GLN B 1 430 ? 29.923 6.541 -36.319 1.00 17.73 430 GLN B N 1
ATOM 6434 C CA . GLN B 1 430 ? 29.905 6.451 -34.855 1.00 18.67 430 GLN B CA 1
ATOM 6435 C C . GLN B 1 430 ? 29.411 7.739 -34.222 1.00 18.08 430 GLN B C 1
ATOM 6436 O O . GLN B 1 430 ? 28.667 7.697 -33.245 1.00 18.72 430 GLN B O 1
ATOM 6442 N N . LEU B 1 431 ? 29.821 8.875 -34.785 1.00 17.58 431 LEU B N 1
ATOM 6443 C CA . LEU B 1 431 ? 29.294 10.189 -34.391 1.00 17.24 431 LEU B CA 1
ATOM 6444 C C . LEU B 1 431 ? 27.772 10.263 -34.553 1.00 17.25 431 LEU B C 1
ATOM 6445 O O . LEU B 1 431 ? 27.058 10.573 -33.585 1.00 17.13 431 LEU B O 1
ATOM 6450 N N . ILE B 1 432 ? 27.288 9.983 -35.771 1.00 17.17 432 ILE B N 1
ATOM 6451 C CA . ILE B 1 432 ? 25.838 9.970 -36.074 1.00 17.21 432 ILE B CA 1
ATOM 6452 C C . ILE B 1 432 ? 25.060 9.059 -35.117 1.00 17.32 432 ILE B C 1
ATOM 6453 O O . ILE B 1 432 ? 24.016 9.441 -34.605 1.00 17.39 432 ILE B O 1
ATOM 6458 N N . ASP B 1 433 ? 25.581 7.859 -34.878 1.00 18.05 433 ASP B N 1
ATOM 6459 C CA . ASP B 1 433 ? 24.935 6.903 -33.984 1.00 18.82 433 ASP B CA 1
ATOM 6460 C C . ASP B 1 433 ? 24.802 7.468 -32.581 1.00 19.05 433 ASP B C 1
ATOM 6461 O O . ASP B 1 433 ? 23.740 7.346 -31.973 1.00 19.57 433 ASP B O 1
ATOM 6466 N N . GLU B 1 434 ? 25.859 8.117 -32.084 1.00 19.37 434 GLU B N 1
ATOM 6467 C CA . GLU B 1 434 ? 25.810 8.723 -30.751 1.00 19.57 434 GLU B CA 1
ATOM 6468 C C . GLU B 1 434 ? 24.755 9.821 -30.639 1.00 19.62 434 GLU B C 1
ATOM 6469 O O . GLU B 1 434 ? 24.097 9.925 -29.607 1.00 19.92 434 GLU B O 1
ATOM 6475 N N . TYR B 1 435 ? 24.584 10.617 -31.699 1.00 19.85 435 TYR B N 1
ATOM 6476 C CA . TYR B 1 435 ? 23.547 11.664 -31.737 1.00 20.05 435 TYR B CA 1
ATOM 6477 C C . TYR B 1 435 ? 22.131 11.139 -31.585 1.00 20.36 435 TYR B C 1
ATOM 6478 O O . TYR B 1 435 ? 21.334 11.726 -30.862 1.00 20.70 435 TYR B O 1
ATOM 6487 N N . HIS B 1 436 ? 21.813 10.059 -32.292 1.00 20.76 436 HIS B N 1
ATOM 6488 C CA . HIS B 1 436 ? 20.494 9.430 -32.190 1.00 21.24 436 HIS B CA 1
ATOM 6489 C C . HIS B 1 436 ? 20.280 8.810 -30.817 1.00 20.92 436 HIS B C 1
ATOM 6490 O O . HIS B 1 436 ? 19.193 8.913 -30.261 1.00 21.04 436 HIS B O 1
ATOM 6497 N N . ALA B 1 437 ? 21.329 8.185 -30.285 1.00 20.66 437 ALA B N 1
ATOM 6498 C CA . ALA B 1 437 ? 21.320 7.598 -28.943 1.00 20.91 437 ALA B CA 1
ATOM 6499 C C . ALA B 1 437 ? 21.125 8.632 -27.832 1.00 21.05 437 ALA B C 1
ATOM 6500 O O . ALA B 1 437 ? 20.602 8.305 -26.771 1.00 21.65 437 ALA B O 1
ATOM 6502 N N . ALA B 1 438 ? 21.546 9.871 -28.087 1.00 21.06 438 ALA B N 1
ATOM 6503 C CA . ALA B 1 438 ? 21.422 10.974 -27.136 1.00 21.16 438 ALA B CA 1
ATOM 6504 C C . ALA B 1 438 ? 19.989 11.494 -27.017 1.00 21.43 438 ALA B C 1
ATOM 6505 O O . ALA B 1 438 ? 19.664 12.247 -26.091 1.00 21.78 438 ALA B O 1
ATOM 6507 N N . THR B 1 439 ? 19.137 11.085 -27.952 1.00 21.43 439 THR B N 1
ATOM 6508 C CA . THR B 1 439 ? 17.741 11.508 -27.976 1.00 21.46 439 THR B CA 1
ATOM 6509 C C . THR B 1 439 ? 16.873 10.603 -27.104 1.00 21.90 439 THR B C 1
ATOM 6510 O O . THR B 1 439 ? 15.691 10.869 -26.906 1.00 22.01 439 THR B O 1
ATOM 6514 N N . ARG B 1 440 ? 17.468 9.535 -26.587 1.00 22.58 440 ARG B N 1
ATOM 6515 C CA . ARG B 1 440 ? 16.728 8.520 -25.850 1.00 23.31 440 ARG B CA 1
ATOM 6516 C C . ARG B 1 440 ? 17.089 8.525 -24.366 1.00 23.42 440 ARG B C 1
ATOM 6517 O O . ARG B 1 440 ? 18.253 8.753 -24.018 1.00 23.40 440 ARG B O 1
ATOM 6525 N N . PRO B 1 441 ? 16.098 8.245 -23.491 1.00 23.58 441 PRO B N 1
ATOM 6526 C CA . PRO B 1 441 ? 16.369 8.144 -22.051 1.00 23.69 441 PRO B CA 1
ATOM 6527 C C . PRO B 1 441 ? 17.454 7.121 -21.724 1.00 23.85 441 PRO B C 1
ATOM 6528 O O . PRO B 1 441 ? 18.187 7.307 -20.750 1.00 24.06 441 PRO B O 1
ATOM 6532 N N . ASP B 1 442 ? 17.587 6.076 -22.543 1.00 23.95 442 ASP B N 1
ATOM 6533 C CA . ASP B 1 442 ? 18.574 5.027 -22.270 1.00 24.13 442 ASP B CA 1
ATOM 6534 C C . ASP B 1 442 ? 20.016 5.377 -22.666 1.00 23.83 442 ASP B C 1
ATOM 6535 O O . ASP B 1 442 ? 20.899 4.526 -22.584 1.00 24.10 442 ASP B O 1
ATOM 6540 N N . TYR B 1 443 ? 20.250 6.624 -23.081 1.00 23.60 443 TYR B N 1
ATOM 6541 C CA . TYR B 1 443 ? 21.613 7.137 -23.291 1.00 23.38 443 TYR B CA 1
ATOM 6542 C C . TYR B 1 443 ? 22.444 6.935 -22.023 1.00 23.75 443 TYR B C 1
ATOM 6543 O O . TYR B 1 443 ? 23.651 6.674 -22.082 1.00 23.65 443 TYR B O 1
ATOM 6552 N N . ILE B 1 444 ? 21.780 7.059 -20.876 1.00 24.11 444 ILE B N 1
ATOM 6553 C CA . ILE B 1 444 ? 22.356 6.652 -19.600 1.00 24.51 444 ILE B CA 1
ATOM 6554 C C . ILE B 1 444 ? 21.585 5.434 -19.080 1.00 24.78 444 ILE B C 1
ATOM 6555 O O . ILE B 1 444 ? 20.356 5.464 -18.951 1.00 24.73 444 ILE B O 1
ATOM 6560 N N . SER B 1 445 ? 22.324 4.358 -18.813 1.00 25.18 445 SER B N 1
ATOM 6561 C CA . SER B 1 445 ? 21.757 3.082 -18.369 1.00 25.49 445 SER B CA 1
ATOM 6562 C C . SER B 1 445 ? 21.317 3.099 -16.895 1.00 25.71 445 SER B C 1
ATOM 6563 O O . SER B 1 445 ? 21.594 2.150 -16.139 1.00 26.50 445 SER B O 1
ATOM 6565 N N . TRP B 1 446 ? 20.646 4.177 -16.488 1.00 25.25 446 TRP B N 1
ATOM 6566 C CA . TRP B 1 446 ? 20.131 4.319 -15.127 1.00 24.87 446 TRP B CA 1
ATOM 6567 C C . TRP B 1 446 ? 18.821 5.098 -15.146 1.00 24.87 446 TRP B C 1
ATOM 6568 O O . TRP B 1 446 ? 18.044 5.036 -14.191 1.00 25.00 446 TRP B O 1
#

Radius of gyration: 29.91 Å; Cα contacts (8 Å, |Δi|>4): 1711; chains: 2; bounding box: 64×68×83 Å

Sequence (856 aa):
PREIITLQLGQCGNQIGFEFWKQLCAEHGISPEAIVEEFATEGTDRKDVFFYQADDEHYIPRAVLLDLEPRVIHSILNSPYAKLYNPENIYLSEHGGGAGNNWASGFSQGEKIHEDIFDIIDREADGSDSLEGFVLCHSIAGGTGSGLGSYLLERLNDRYPKKLVQTYSVFPNQDEMSDVVVQPYNSLLTLKRLTQNADCLVVLDNTALNRIATDRLHIQNPSFSQINQLVSTIMSASTTTLRYPGYMNNDLIGLIASLIPTPRLHFLMTGYTPLTSVRKTTVLDVMRRLLQPKNVMVSTGRDTNHCYIAILNIIQGEVDPTQVHKSLQRIRERKLANFIPWGPASIQVALSRKSPYRVSGLMMANHTSISSLFERTCRQYDKLRKREAFLEQFRKEDMFKDNFDEMDTSREIVQQLIDEYHAATRPDYISWREIITLQLGQCGNQIGFEFWKQLCAEHGISPEAIVEEFATEGTDRKDVFFYQADDEHYIPRAVLLDLEPRVIHSILNSPYAKLYNPENIYLSEHGAGNNWASGFSQGEKIHEDIFDIIDREADGSDSLEGFVLCHSIAGGTGSGLGSYLLERLNDRYPKKLVQTYSVFPNQDEMSDVVVQPYNSLLTLKRLTQNADCLVVLDNTALNRIATDRLHIQNPSFSQINQLVSTIMSASTTTLRYPGYMNNDLIGLIASLIPTPRLHFLMTGYTPLTKTTVLDVMRRLLQPKNVMVSTTNHCYIAILNIIQGEVDPTQVHKSLQRIRERLANFIPWGPASIQVALSRKSPYLPRVSGLMMANHTSISSLFERTCRQYDKLRKREAFLEQFRKEDMFKDNFDEMDTSREIVQQLIDEYHAATRPDYISW

Foldseek 3Di:
DAAEAEEAKEDQSLVLVLLLVVVVCLQQQADLLQDHDPPDDPQQKALVRQWDADPVGGIEGSYAYEYQDPPSVVVCCVDSNVNRYDPLRYDYRPPLPGQQQAQLSQQQVLVVCVVSNVVNVVVSVVPDPHYQAYEYEAEQQGHNRQRNVLNVLVVCCVPVVPHAYEYAYEYEAPVDDDPRLCRLVSNLLSVLSCQPRHQAYEYFYPNLLVCCCCPVVVDPGDDPVSSSVLSSVQVNLVCRLCIGPDNPCPHPVNVSCLQCVPRRLHYKKKFKPPSHDDDDQFLLNQVLVRLDPSRIRDCLDDDDLKFFAAKEKEKEADDDPVSNVVSVVVCVVVPSGGHFPQDDYHYYYHYYYGRPSPMMMMMITRILSVLSSLVVSLVSVVVCVVVVPDCVVVCVHPVPVPHDVSSVVSSVSSVVSSVLSVCRSDNCNPVD/DAEAEEAKEQQSLLLVVLLVVVVCLQQCADLLFFHHPVRLDDQWALRHQWDDPDSGGTAGSYAYEFADCVSVVVCCPDSNNNRYDPLRYDYHPVHQAQAQLSLQVVCVVCVVSNVVNVVVSVVPDPDAQAYEYEAEQFGRNRQNNVLNVLVVCCVVVVRHAYEYEYEYDDPVRCVVRVCRLVSNLLSVLSCQPRHQAYEYAYPNLLVVLCCVQVVDDPDDSNRSSNVVSVQVNLLCQLVTGPDNPCDHPVNVSCQQPVPRRLRYKWKFKPDSNVDAPLNQLVRRLDPNRIRHDFVQKAFAAKEKEKEADHDVVCVVVSVVCLQPDSHGHFPADGYHYYYHYHYGRPSDDDMMMMMITRMLRVLRVLVVSLVSCCVQVVVVHPCVVVCVGDVDVPHDVSSVVSSVSSVVSNVLSSCRSDNPVPVD

CATH classification: 3.40.50.1440 (+2 more: 3.30.1330.20, 1.10.287.600)

InterPro domains:
  IPR000217 Tubulin [PR01161] (11-31)
  IPR000217 Tubulin [PR01161] (52-71)
  IPR000217 Tubulin [PR01161] (96-107)
  IPR000217 Tubulin [PR01161] (108-132)
  IPR000217 Tubulin [PR01161] (134-152)
  IPR000217 Tubulin [PR01161] (153-174)
  IPR000217 Tubulin [PR01161] (179-192)
  IPR000217 Tubulin [PR01161] (193-213)
  IPR000217 Tubulin [PR01161] (380-408)
  IPR000217 Tubulin [PTHR11588] (3-437)
  IPR002454 Gamma tubulin [PR01164] (31-51)
  IPR002454 Gamma tubulin [PR01164] (116-131)
  IPR002454 Gamma tubulin [PR01164] (193-206)
  IPR002454 Gamma tubulin [PR01164] (251-262)
  IPR002454 Gamma tubulin [PR01164] (286-301)
  IPR002454 Gamma tubulin [PR01164] (339-362)
  IPR002454 Gamma tubulin [PR01164] (364-384)
  IPR002454 Gamma tubulin [PR01164] (420-443)
  IPR002454 Gamma tubulin [cd02188] (3-435)
  IPR003008 Tubulin/FtsZ, GTPase domain [PF00091] (4-214)

GO terms:
  GO:0005813 centrosome (C, IDA)
  GO:1990498 mitotic spindle microtubule (C, IDA)
  GO:0005515 protein binding (F, IPI)
  GO:0005200 structural constituent of cytoskeleton (F, TAS)
  GO:0000226 microtubule cytoskeleton organization (P, TAS)
  GO:0005829 cytosol (C, TAS)
  GO:0042802 identical protein binding (F, IPI)
  GO:0055037 recycling endosome (C, IDA)
  GO:0005737 cytoplasm (C, IDA)
  GO:0005827 polar microtubule (C, IDA)
  GO:0007286 spermatid development (P, IDA)
  GO:0000930 gamma-tubulin complex (C, TAS)

Organism: Homo sapiens (NCBI:txid9606)